Protein AF-A0AAV8V9U8-F1 (afdb_monomer_lite)

Foldseek 3Di:
DDDDDDDDDPDDDDDDPPDPPPCPVPLVVFALVVVLVVFFPPSDDLAADLDQDPFFRGDFPDVLLRLLLSLLLQLLCVLLVSYDFAPAEDPDPDLAFLLLLLLLSDECVNCPPVLNVVVCVVVVVADDPVLVPLLCPAAVADPCCSNVSVVNSHVDNCSSVVSSCCVRHHHGDDNVSSQQSNLSCVLVPVSCLLRSLSSLSRNCHPPPDPSSNLSSLLSLQQNLLAAAHDPVCRSNSLSSLCPDDPVRSVSSVVSNVLCVVLHHHNGGFAPQLSVCSSVVNWRWAWAAFLVGDIDIDTDHSQDAQQNVLVVVCVVLVPDPSPQWFKWKDFDPDIHTSGNDSRGPRNVLRVQLSVCSSVVDHSVPGPMHMYTARQADALPDALVVGLSNLVRHLSVLQVCQQQVVDDDPDVLVLLLLLLLVCCLVPNLDDDLVVCLVCVNVRHHPVCVVVPVPPSVVSSVSNVVSNVVDPCNVVVPHSSVSSRVSSVCCLVRCFQSSWDKFWKAWDDWPDFPHRTFIWTDHNAFIFTAHSVRDTRDTDGLLQWDAWDWDDDPNFIWIWTAGLLRIIIIITGPCNVVVRVVSVVSQVVLLQAFQKKFFLDFDDDPPNDLQADGDDWLWIWGFDPPDGSNVLVVDQKGWTDTPNRTHIDGSVRIDRRSDPDDDDPVSSVSRVPPDDDPDPDDDPPDPPDDDLPFQFCQVVLVPFFDWADQDDDDPDDDDDDDDDRDGDRQRAADLDQDQFFGGPVQRVPPVSRNLLSQLLVLLSCQLVSDDDDDDPALCPSQQSNPVVVLVDVVCLLRSVSSLSNNCHPPPDPSSNLSSLLSLLQSLQAADHDPVVNVSVLSNLVSDDDPCSVVSVVSNVLCVVLPGANGGDDRQSSVCVVVVHPWDWDWAADPVRDIDIDTADSSDFQLNRLVVVCVVVVNPDSPPPFGWDDDDPDIDTGDRSHRPRSVVVVVVVVVVVPDDDDDDDDDPPDD

InterPro domains:
  IPR000299 FERM domain [PS50057] (283-591)
  IPR000299 FERM domain [PS50057] (884-971)
  IPR000857 MyTH4 domain [PF00784] (180-275)
  IPR000857 MyTH4 domain [PF00784] (780-876)
  IPR000857 MyTH4 domain [PS51016] (48-278)
  IPR000857 MyTH4 domain [PS51016] (730-878)
  IPR000857 MyTH4 domain [SM00139] (48-278)
  IPR000857 MyTH4 domain [SM00139] (730-878)
  IPR001452 SH3 domain [PS50002] (589-656)
  IPR011993 PH-like domain superfamily [G3DSA:2.30.29.30] (495-591)
  IPR014352 FERM/acyl-CoA-binding protein superfamily [G3DSA:1.20.80.10] (377-494)
  IPR019748 FERM central domain [cd14473] (388-490)
  IPR019749 Band 4.1 domain [SM00295] (279-500)
  IPR029071 Ubiquitin-like domain superfamily [SSF54236] (276-380)
  IPR029071 Ubiquitin-like domain superfamily [SSF54236] (876-938)
  IPR035963 FERM superfamily, second domain [SSF47031] (372-482)
  IPR036028 SH3-like domain superfamily [SSF50044] (589-662)
  IPR038185 MyTH4 domain superfamily [G3DSA:1.25.40.530] (24-279)
  IPR038185 MyTH4 domain superfamily [G3DSA:1.25.40.530] (707-881)
  IPR041793 Myosin VII, FERM domain C-lobe, repeat 1 [PF21998] (496-590)

Organism: NCBI:txid1586481

Secondary structure (DSSP, 8-state):
---------------------SSTTTGGG--HHHHHHHH-GGG---S---SPPSS-SS--SSHHHHHHHHHHHHHHHHHHTSSPPPS---S------HHHHHHHT--HHHHTSHHHHHHHHHHTTT--HHHHHHHTTT-GGG--THHHHHHHHTT-TTHHHHHHHHHHHT----HHHHHHHHHHHHHH-GGGHHHHHHHHHHHHTT---HHHHHHHHHHHHHHHTT-PPPTTTHHHHHHHHHTS-TTTHHHHHHHHHHHHHH---SSPPPHHHHHHHHHT--EEEEEEETTS-EEEEEE-TT-BHHHHHHHHHHHHT-S--TTEEEEEEETTEEEEEETSS-BHHHHHHHHHHHHHHTT--GGG--EEEEEEE----TT--TTS-HHHHHHHHHHHHHHHHHTSS--S-HHHHHHHHHHHHHHHH-S---HHHHHHHHHHHS-HHHHHH-TTTHHHHHHHHHHHHHH-HHHHTT--HHHHHHHHHHHHHHH-TTTT-EEEEEEEEESSPPS-SEEEEEE-SSEEEEE-TTS-EEEEEEGGGEEEEEEEE-SS-EEEEEEETTS-EEEEE-TTHHHHHHHHHHHHHHHHHH--EEEE-S-B--SS--TTBPPB-TT-EEEE-TT--HHHHHH-SEEEEEETTEEEEEEGGGEEE-S-SSPPPHHHHHHHH-TT-------------S-------THHHHHHHBPPPPB----SS------S---B--TTS--SSPPSS-SBGGGTT-HHHHHHHHHHHHHHHHHHTSS--PPPSSTTHHHHHHHHHHHH-HHHHHHHHHHHHHHTSS---HHHHHHHHHHHHHHHTT-PPPHHHHHHHHHHHHHS--THHHHHHHHHHHHHHH---SSPPPHHHHHHHHTT----EEEEE-TTS-EEEEE--TT-BHHHHHHHHHHHTT-S--TT---EEEETTEEEEPPTTSBHHHHHHHHHHHHHHHS------------

Structure (mmCIF, N/CA/C/O backbone):
data_AF-A0AAV8V9U8-F1
#
_entry.id   AF-A0AAV8V9U8-F1
#
loop_
_atom_site.group_PDB
_atom_site.id
_atom_site.type_symbol
_atom_site.label_atom_id
_atom_site.label_alt_id
_atom_site.label_comp_id
_atom_site.label_asym_id
_atom_site.label_entity_id
_atom_site.label_seq_id
_atom_site.pdbx_PDB_ins_code
_atom_site.Cartn_x
_atom_site.Cartn_y
_atom_site.Cartn_z
_atom_site.occupancy
_atom_site.B_iso_or_equiv
_atom_site.auth_seq_id
_atom_site.auth_comp_id
_atom_site.auth_asym_id
_atom_site.auth_atom_id
_atom_site.pdbx_PDB_model_num
ATOM 1 N N . ASN A 1 1 ? -57.746 27.164 -29.549 1.00 33.12 1 ASN A N 1
ATOM 2 C CA . ASN A 1 1 ? -57.160 27.585 -28.255 1.00 33.12 1 ASN A CA 1
ATOM 3 C C . ASN A 1 1 ? -56.945 26.345 -27.398 1.00 33.12 1 ASN A C 1
ATOM 5 O O . ASN A 1 1 ? -57.904 25.837 -26.847 1.00 33.12 1 ASN A O 1
ATOM 9 N N . GLN A 1 2 ? -55.845 25.619 -27.613 1.00 29.94 2 GLN A N 1
ATOM 10 C CA . GLN A 1 2 ? -54.537 25.760 -26.936 1.00 29.94 2 GLN A CA 1
ATOM 11 C C . GLN A 1 2 ? -54.533 25.198 -25.502 1.00 29.94 2 GLN A C 1
ATOM 13 O O . GLN A 1 2 ? -54.853 25.925 -24.573 1.00 29.94 2 GLN A O 1
ATOM 18 N N . HIS A 1 3 ? -54.121 23.936 -25.340 1.00 32.47 3 HIS A N 1
ATOM 19 C CA . HIS A 1 3 ? -52.919 23.519 -24.589 1.00 32.47 3 HIS A CA 1
ATOM 20 C C . HIS A 1 3 ? -52.886 21.987 -24.498 1.00 32.47 3 HIS A C 1
ATOM 22 O O . HIS A 1 3 ? -53.830 21.367 -24.015 1.00 32.47 3 HIS A O 1
ATOM 28 N N . ASN A 1 4 ? -51.810 21.380 -25.000 1.00 29.56 4 ASN A N 1
ATOM 29 C CA . ASN A 1 4 ? -51.600 19.936 -25.019 1.00 29.56 4 ASN A CA 1
ATOM 30 C C . ASN A 1 4 ? -50.196 19.613 -24.488 1.00 29.56 4 ASN A C 1
ATOM 32 O O . ASN A 1 4 ? -49.278 20.413 -24.631 1.00 29.56 4 ASN A O 1
ATOM 36 N N . LYS A 1 5 ? -50.098 18.443 -23.858 1.00 30.89 5 LYS A N 1
ATOM 37 C CA . LYS A 1 5 ? -48.964 17.863 -23.122 1.00 30.89 5 LYS A CA 1
ATOM 38 C C . LYS A 1 5 ? -47.635 17.844 -23.894 1.00 30.89 5 LYS A C 1
ATOM 40 O O . LYS A 1 5 ? -47.605 17.329 -25.007 1.00 30.89 5 LYS A O 1
ATOM 45 N N . GLU A 1 6 ? -46.543 18.199 -23.216 1.00 26.61 6 GLU A N 1
ATOM 46 C CA . GLU A 1 6 ? -45.172 17.811 -23.581 1.00 26.61 6 GLU A CA 1
ATOM 47 C C . GLU A 1 6 ? -44.586 16.835 -22.549 1.00 26.61 6 GLU A C 1
ATOM 49 O O . GLU A 1 6 ? -44.724 17.001 -21.336 1.00 26.61 6 GLU A O 1
ATOM 54 N N . LYS A 1 7 ? -43.999 15.760 -23.082 1.00 26.64 7 LYS A N 1
ATOM 55 C CA . LYS A 1 7 ? -43.160 14.767 -22.411 1.00 26.64 7 LYS A CA 1
ATOM 56 C C . LYS A 1 7 ? -41.715 15.131 -22.752 1.00 26.64 7 LYS A C 1
ATOM 58 O O . LYS A 1 7 ? -41.364 15.032 -23.923 1.00 26.64 7 LYS A O 1
ATOM 63 N N . ASP A 1 8 ? -40.889 15.446 -21.760 1.00 24.62 8 ASP A N 1
ATOM 64 C CA . ASP A 1 8 ? -39.443 15.574 -21.953 1.00 24.62 8 ASP A CA 1
ATOM 65 C C . ASP A 1 8 ? -38.743 14.241 -21.668 1.00 24.62 8 ASP A C 1
ATOM 67 O O . ASP A 1 8 ? -38.528 13.830 -20.528 1.00 24.62 8 ASP A O 1
ATOM 71 N N . THR A 1 9 ? -38.406 13.548 -22.751 1.00 22.67 9 THR A N 1
ATOM 72 C CA . THR A 1 9 ? -37.367 12.521 -22.815 1.00 22.67 9 THR A CA 1
ATOM 73 C C . THR A 1 9 ? -36.040 13.201 -23.144 1.00 22.67 9 THR A C 1
ATOM 75 O O . THR A 1 9 ? -35.776 13.489 -24.310 1.00 22.67 9 THR A O 1
ATOM 78 N N . THR A 1 10 ? -35.182 13.439 -22.155 1.00 24.19 10 THR A N 1
ATOM 79 C CA . THR A 1 10 ? -33.782 13.810 -22.397 1.00 24.19 10 THR A CA 1
ATOM 80 C C . THR A 1 10 ? -32.956 12.548 -22.629 1.00 24.19 10 THR A C 1
ATOM 82 O O . THR A 1 10 ? -32.436 11.912 -21.717 1.00 24.19 10 THR A O 1
ATOM 85 N N . SER A 1 11 ? -32.864 12.167 -23.901 1.00 22.47 11 SER A N 1
ATOM 86 C CA . SER A 1 11 ? -31.828 11.284 -24.428 1.00 22.47 11 SER A CA 1
ATOM 87 C C . SER A 1 11 ? -30.446 11.855 -24.102 1.00 22.47 11 SER A C 1
ATOM 89 O O . SER A 1 11 ? -30.135 12.980 -24.497 1.00 22.47 11 SER A O 1
ATOM 91 N N . ILE A 1 12 ? -29.615 11.082 -23.403 1.00 27.80 12 ILE A N 1
ATOM 92 C CA . ILE A 1 12 ? -28.203 11.400 -23.186 1.00 27.80 12 ILE A CA 1
ATOM 93 C C . ILE A 1 12 ? -27.516 11.331 -24.552 1.00 27.80 12 ILE A C 1
ATOM 95 O O . ILE A 1 12 ? -27.341 10.260 -25.131 1.00 27.80 12 ILE A O 1
ATOM 99 N N . SER A 1 13 ? -27.214 12.512 -25.089 1.00 23.67 13 SER A N 1
ATOM 100 C CA . SER A 1 13 ? -26.406 12.711 -26.286 1.00 23.67 13 SER A CA 1
ATOM 101 C C . SER A 1 13 ? -25.094 11.949 -26.149 1.00 23.67 13 SER A C 1
ATOM 103 O O . SER A 1 13 ? -24.413 12.064 -25.130 1.00 23.67 13 SER A O 1
ATOM 105 N N . ALA A 1 14 ? -24.726 11.228 -27.209 1.00 26.55 14 ALA A N 1
ATOM 106 C CA . ALA A 1 14 ? -23.367 10.774 -27.449 1.00 26.55 14 ALA A CA 1
ATOM 107 C C . ALA A 1 14 ? -22.377 11.892 -27.086 1.00 26.55 14 ALA A C 1
ATOM 109 O O . ALA A 1 14 ? -22.609 13.057 -27.430 1.00 26.55 14 ALA A O 1
ATOM 110 N N . MET A 1 15 ? -21.313 11.526 -26.363 1.00 27.11 15 MET A N 1
ATOM 111 C CA . MET A 1 15 ? -20.199 12.412 -26.043 1.00 27.11 15 MET A CA 1
ATOM 112 C C . MET A 1 15 ? -19.770 13.127 -27.322 1.00 27.11 15 MET A C 1
ATOM 114 O O . MET A 1 15 ? -19.258 12.506 -28.254 1.00 27.11 15 MET A O 1
ATOM 118 N N . GLN A 1 16 ? -20.017 14.435 -27.377 1.00 22.70 16 GLN A N 1
ATOM 119 C CA . GLN A 1 16 ? -19.383 15.269 -28.379 1.00 22.70 16 GLN A CA 1
ATOM 120 C C . GLN A 1 16 ? -17.870 15.183 -28.140 1.00 22.70 16 GLN A C 1
ATOM 122 O O . GLN A 1 16 ? -17.433 15.357 -26.998 1.00 22.70 16 GLN A O 1
ATOM 127 N N . PRO A 1 17 ? -17.061 14.901 -29.173 1.00 26.19 17 PRO A N 1
ATOM 128 C CA . PRO A 1 17 ? -15.621 15.028 -29.052 1.00 26.19 17 PRO A CA 1
ATOM 129 C C . PRO A 1 17 ? -15.316 16.477 -28.678 1.00 26.19 17 PRO A C 1
ATOM 131 O O . PRO A 1 17 ? -15.783 17.404 -29.342 1.00 26.19 17 PRO A O 1
ATOM 134 N N . ILE A 1 18 ? -14.553 16.671 -27.602 1.00 26.97 18 ILE A N 1
ATOM 135 C CA . ILE A 1 18 ? -13.965 17.971 -27.285 1.00 26.97 18 ILE A CA 1
ATOM 136 C C . ILE A 1 18 ? -13.204 18.410 -28.535 1.00 26.97 18 ILE A C 1
ATOM 138 O O . ILE A 1 18 ? -12.262 17.751 -28.976 1.00 26.97 18 ILE A O 1
ATOM 142 N N . SER A 1 19 ? -13.671 19.494 -29.140 1.00 26.02 19 SER A N 1
ATOM 143 C CA . SER A 1 19 ? -13.093 20.098 -30.327 1.00 26.02 19 SER A CA 1
ATOM 144 C C . SER A 1 19 ? -11.702 20.640 -30.001 1.00 26.02 19 SER A C 1
ATOM 146 O O . SER A 1 19 ? -11.559 21.778 -29.557 1.00 26.02 19 SER A O 1
ATOM 148 N N . THR A 1 20 ? -10.656 19.856 -30.253 1.00 34.56 20 THR A N 1
ATOM 149 C CA . THR A 1 20 ? -9.300 20.379 -30.463 1.00 34.56 20 THR A CA 1
ATOM 150 C C . THR A 1 20 ? -9.218 20.938 -31.882 1.00 34.56 20 THR A C 1
ATOM 152 O O . THR A 1 20 ? -8.594 20.351 -32.760 1.00 34.56 20 THR A O 1
ATOM 155 N N . THR A 1 21 ? -9.914 22.041 -32.146 1.00 31.20 21 THR A N 1
ATOM 156 C CA . THR A 1 21 ? -9.907 22.727 -33.450 1.00 31.20 21 THR A CA 1
ATOM 157 C C . THR A 1 21 ? -8.941 23.918 -33.491 1.00 31.20 21 THR A C 1
ATOM 159 O O . THR A 1 21 ? -9.167 24.845 -34.261 1.00 31.20 21 THR A O 1
ATOM 162 N N . SER A 1 22 ? -7.863 23.925 -32.693 1.00 32.78 22 SER A N 1
ATOM 163 C CA . SER A 1 22 ? -6.879 25.027 -32.691 1.00 32.78 22 SER A CA 1
ATOM 164 C C . SER A 1 22 ? -5.441 24.676 -33.102 1.00 32.78 22 SER A C 1
ATOM 166 O O . SER A 1 22 ? -4.663 25.606 -33.265 1.00 32.78 22 SER A O 1
ATOM 168 N N . ASP A 1 23 ? -5.077 23.409 -33.344 1.00 48.62 23 ASP A N 1
ATOM 169 C CA . ASP A 1 23 ? -3.658 23.020 -33.547 1.00 48.62 23 ASP A CA 1
ATOM 170 C C . ASP A 1 23 ? -3.276 22.650 -34.998 1.00 48.62 23 ASP A C 1
ATOM 172 O O . ASP A 1 23 ? -2.112 22.367 -35.287 1.00 48.62 23 ASP A O 1
ATOM 176 N N . ASP A 1 24 ? -4.221 22.635 -35.944 1.00 46.38 24 ASP A N 1
ATOM 177 C CA . ASP A 1 24 ? -3.951 22.116 -37.298 1.00 46.38 24 ASP A CA 1
ATOM 178 C C . ASP A 1 24 ? -3.049 23.017 -38.161 1.00 46.38 24 ASP A C 1
ATOM 180 O O . ASP A 1 24 ? -2.412 22.525 -39.097 1.00 46.38 24 ASP A O 1
ATOM 184 N N . ASN A 1 25 ? -2.933 24.308 -37.832 1.00 48.97 25 ASN A N 1
ATOM 185 C CA . ASN A 1 25 ? -2.079 25.241 -38.576 1.00 48.97 25 ASN A CA 1
ATOM 186 C C . ASN A 1 25 ? -0.620 25.270 -38.083 1.00 48.97 25 ASN A C 1
ATOM 188 O O . ASN A 1 25 ? 0.270 25.540 -38.887 1.00 48.97 25 ASN A O 1
ATOM 192 N N . ASP A 1 26 ? -0.343 24.911 -36.825 1.00 62.50 26 ASP A N 1
ATOM 193 C CA . ASP A 1 26 ? 1.003 25.052 -36.242 1.00 62.50 26 ASP A CA 1
ATOM 194 C C . ASP A 1 26 ? 1.918 23.845 -36.511 1.00 62.50 26 ASP A C 1
ATOM 196 O O . ASP A 1 26 ? 3.143 23.961 -36.497 1.00 62.50 26 ASP A O 1
ATOM 200 N N . LEU A 1 27 ? 1.363 22.666 -36.820 1.00 75.69 27 LEU A N 1
ATOM 201 C CA . LEU A 1 27 ? 2.166 21.447 -36.992 1.00 75.69 27 LEU A CA 1
ATOM 202 C C . LEU A 1 27 ? 2.845 21.314 -38.368 1.00 75.69 27 LEU A C 1
ATOM 204 O O . LEU A 1 27 ? 3.742 20.481 -38.519 1.00 75.69 27 LEU A O 1
ATOM 208 N N . GLN A 1 28 ? 2.481 22.135 -39.361 1.00 73.75 28 GLN A N 1
ATOM 209 C CA . GLN A 1 28 ? 3.066 22.078 -40.713 1.00 73.75 28 GLN A CA 1
ATOM 210 C C . GLN A 1 28 ? 4.555 22.457 -40.740 1.00 73.75 28 GLN A C 1
ATOM 212 O O . GLN A 1 28 ? 5.308 22.002 -41.606 1.00 73.75 28 GLN A O 1
ATOM 217 N N . GLU A 1 29 ? 5.012 23.261 -39.778 1.00 82.62 29 GLU A N 1
ATOM 218 C CA . GLU A 1 29 ? 6.413 23.675 -39.694 1.00 82.62 29 GLU A CA 1
ATOM 219 C C . GLU A 1 29 ? 7.336 22.568 -39.161 1.00 82.62 29 GLU A C 1
ATOM 221 O O . GLU A 1 29 ? 8.547 22.570 -39.445 1.00 82.62 29 GLU A O 1
ATOM 226 N N . TYR A 1 30 ? 6.775 21.593 -38.444 1.00 89.06 30 TYR A N 1
ATOM 227 C CA . TYR A 1 30 ? 7.505 20.525 -37.778 1.00 89.06 30 TYR A CA 1
ATOM 228 C C . TYR A 1 30 ? 7.725 19.344 -38.725 1.00 89.06 30 TYR A C 1
ATOM 230 O O . TYR A 1 30 ? 6.798 18.684 -39.181 1.00 89.06 30 TYR A O 1
ATOM 238 N N . SER A 1 31 ? 8.992 19.022 -38.997 1.00 92.62 31 SER A N 1
ATOM 239 C CA . SER A 1 31 ? 9.353 17.802 -39.725 1.00 92.62 31 SER A CA 1
ATOM 240 C C . SER A 1 31 ? 10.477 17.062 -39.016 1.00 92.62 31 SER A C 1
ATOM 242 O O . SER A 1 31 ? 11.424 17.677 -38.519 1.00 92.62 31 SER A O 1
ATOM 244 N N . PHE A 1 32 ? 10.415 15.730 -39.017 1.00 94.12 32 PHE A N 1
ATOM 245 C CA . PHE A 1 32 ? 11.454 14.898 -38.407 1.00 94.12 32 PHE A CA 1
ATOM 246 C C . PHE A 1 32 ? 12.840 15.142 -39.028 1.00 94.12 32 PHE A C 1
ATOM 248 O O . PHE A 1 32 ? 13.850 15.101 -38.333 1.00 94.12 32 PHE A O 1
ATOM 255 N N . ARG A 1 33 ? 12.896 15.491 -40.321 1.00 93.12 33 ARG A N 1
ATOM 256 C CA . ARG A 1 33 ? 14.144 15.880 -40.994 1.00 93.12 33 ARG A CA 1
ATOM 257 C C . ARG A 1 33 ? 14.770 17.134 -40.375 1.00 93.12 33 ARG A C 1
ATOM 259 O O . ARG A 1 33 ? 15.982 17.151 -40.185 1.00 93.12 33 ARG A O 1
ATOM 266 N N . LYS A 1 34 ? 13.967 18.166 -40.076 1.00 92.69 34 LYS A N 1
ATOM 267 C CA . LYS A 1 34 ? 14.446 19.379 -39.389 1.00 92.69 34 LYS A CA 1
ATOM 268 C C . LYS A 1 34 ? 14.957 19.029 -37.992 1.00 92.69 34 LYS A C 1
ATOM 270 O O . LYS A 1 34 ? 16.077 19.391 -37.663 1.00 92.69 34 LYS A O 1
ATOM 275 N N . TYR A 1 35 ? 14.187 18.248 -37.231 1.00 94.12 35 TYR A N 1
ATOM 276 C CA . TYR A 1 35 ? 14.593 17.800 -35.897 1.00 94.12 35 TYR A CA 1
ATOM 277 C C . TYR A 1 35 ? 15.940 17.065 -35.913 1.00 94.12 35 TYR A C 1
ATOM 279 O O . TYR A 1 35 ? 16.855 17.430 -35.179 1.00 94.12 35 TYR A O 1
ATOM 287 N N . ALA A 1 36 ? 16.093 16.076 -36.797 1.00 93.88 36 ALA A N 1
ATOM 288 C CA . ALA A 1 36 ? 17.330 15.314 -36.911 1.00 93.88 36 ALA A CA 1
ATOM 289 C C . ALA A 1 36 ? 18.524 16.198 -37.302 1.00 93.88 36 ALA A C 1
ATOM 291 O O . ALA A 1 36 ? 19.602 16.042 -36.744 1.00 93.88 36 ALA A O 1
ATOM 292 N N . ALA A 1 37 ? 18.342 17.161 -38.212 1.00 92.00 37 ALA A N 1
ATOM 293 C CA . ALA A 1 37 ? 19.411 18.087 -38.592 1.00 92.00 37 ALA A CA 1
ATOM 294 C C . ALA A 1 37 ? 19.877 18.979 -37.427 1.00 92.00 37 ALA A C 1
ATOM 296 O O . ALA A 1 37 ? 21.047 19.349 -37.379 1.00 92.00 37 ALA A O 1
ATOM 297 N N . THR A 1 38 ? 18.978 19.319 -36.501 1.00 91.81 38 THR A N 1
ATOM 298 C CA . THR A 1 38 ? 19.281 20.182 -35.352 1.00 91.81 38 THR A CA 1
ATOM 299 C C . THR A 1 38 ? 19.855 19.414 -34.162 1.00 91.81 38 THR A C 1
ATOM 301 O O . THR A 1 38 ? 20.761 19.917 -33.504 1.00 91.81 38 THR A O 1
ATOM 304 N N . TYR A 1 39 ? 19.327 18.222 -33.866 1.00 92.62 39 TYR A N 1
ATOM 305 C CA . TYR A 1 39 ? 19.585 17.536 -32.594 1.00 92.62 39 TYR A CA 1
ATOM 306 C C . TYR A 1 39 ? 20.372 16.229 -32.714 1.00 92.62 39 TYR A C 1
ATOM 308 O O . TYR A 1 39 ? 20.789 15.703 -31.682 1.00 92.62 39 TYR A O 1
ATOM 316 N N . PHE A 1 40 ? 20.589 15.684 -33.922 1.00 94.06 40 PHE A N 1
ATOM 317 C CA . PHE A 1 40 ? 21.370 14.453 -34.042 1.00 94.06 40 PHE A CA 1
ATOM 318 C C . PHE A 1 40 ? 22.866 14.718 -33.877 1.00 94.06 40 PHE A C 1
ATOM 320 O O . PHE A 1 40 ? 23.490 15.452 -34.648 1.00 94.06 40 PHE A O 1
ATOM 327 N N . ALA A 1 41 ? 23.459 14.031 -32.909 1.00 87.94 41 ALA A N 1
ATOM 328 C CA . ALA A 1 41 ? 24.881 14.017 -32.652 1.00 87.94 41 ALA A CA 1
ATOM 329 C C . ALA A 1 41 ? 25.652 13.482 -33.867 1.00 87.94 41 ALA A C 1
ATOM 331 O O . ALA A 1 41 ? 25.230 12.559 -34.574 1.00 87.94 41 ALA A O 1
ATOM 332 N N . LYS A 1 42 ? 26.831 14.069 -34.106 1.00 82.44 42 LYS A N 1
ATOM 333 C CA . LYS A 1 42 ? 27.808 13.615 -35.115 1.00 82.44 42 LYS A CA 1
ATOM 334 C C . LYS A 1 42 ? 27.228 13.451 -36.532 1.00 82.44 42 LYS A C 1
ATOM 336 O O . LYS A 1 42 ? 27.710 12.615 -37.294 1.00 82.44 42 LYS A O 1
ATOM 341 N N . SER A 1 43 ? 26.217 14.251 -36.894 1.00 78.56 43 SER A N 1
ATOM 342 C CA . SER A 1 43 ? 25.561 14.219 -38.215 1.00 78.56 43 SER A CA 1
ATOM 343 C C . SER A 1 43 ? 25.026 12.831 -38.600 1.00 78.56 43 SER A C 1
ATOM 345 O O . SER A 1 43 ? 25.171 12.382 -39.742 1.00 78.56 43 SER A O 1
ATOM 347 N N . ALA A 1 44 ? 24.426 12.115 -37.645 1.00 86.12 44 ALA A N 1
ATOM 348 C CA . ALA A 1 44 ? 23.799 10.829 -37.923 1.00 86.12 44 ALA A CA 1
ATOM 349 C C . ALA A 1 44 ? 22.687 10.959 -38.987 1.00 86.12 44 ALA A C 1
ATOM 351 O O . ALA A 1 44 ? 21.922 11.920 -39.020 1.00 86.12 44 ALA A O 1
ATOM 352 N N . ASN A 1 45 ? 22.573 9.966 -39.875 1.00 89.50 45 ASN A N 1
ATOM 353 C CA . ASN A 1 45 ? 21.500 9.928 -40.874 1.00 89.50 45 ASN A CA 1
ATOM 354 C C . ASN A 1 45 ? 20.123 9.778 -40.191 1.00 89.50 45 ASN A C 1
ATOM 356 O O . ASN A 1 45 ? 20.000 9.023 -39.228 1.00 89.50 45 ASN A O 1
ATOM 360 N N . TYR A 1 46 ? 19.073 10.381 -40.749 1.00 92.31 46 TYR A N 1
ATOM 361 C CA . TYR A 1 46 ? 17.686 10.277 -40.271 1.00 92.31 46 TYR A CA 1
ATOM 362 C C . TYR A 1 46 ? 16.860 9.170 -40.953 1.00 92.31 46 TYR A C 1
ATOM 364 O O . TYR A 1 46 ? 15.726 8.933 -40.560 1.00 92.31 46 TYR A O 1
ATOM 372 N N . GLN A 1 47 ? 17.401 8.483 -41.964 1.00 93.94 47 GLN A N 1
ATOM 373 C CA . GLN A 1 47 ? 16.680 7.447 -42.723 1.00 93.94 47 GLN A CA 1
ATOM 374 C C . GLN A 1 47 ? 16.985 6.019 -42.241 1.00 93.94 47 GLN A C 1
ATOM 376 O O . GLN A 1 47 ? 17.980 5.789 -41.540 1.00 93.94 47 GLN A O 1
ATOM 381 N N . TYR A 1 48 ? 16.157 5.063 -42.671 1.00 95.81 48 TYR A N 1
ATOM 382 C CA . TYR A 1 48 ? 16.261 3.633 -42.373 1.00 95.81 48 TYR A CA 1
ATOM 383 C C . TYR A 1 48 ? 17.676 3.053 -42.556 1.00 95.81 48 TYR A C 1
ATOM 385 O O . TYR A 1 48 ? 18.384 3.356 -43.521 1.00 95.81 48 TYR A O 1
ATOM 393 N N . SER A 1 49 ? 18.092 2.185 -41.629 1.00 93.69 49 SER A N 1
ATOM 394 C CA . SER A 1 49 ? 19.389 1.504 -41.661 1.00 93.69 49 SER A CA 1
ATOM 395 C C . SER A 1 49 ? 19.327 0.130 -40.990 1.00 93.69 49 SER A C 1
ATOM 397 O O . SER A 1 49 ? 18.684 -0.040 -39.962 1.00 93.69 49 SER A O 1
ATOM 399 N N . LYS A 1 50 ? 20.079 -0.841 -41.522 1.00 93.06 50 LYS A N 1
ATOM 400 C CA . LYS A 1 50 ? 20.330 -2.143 -40.866 1.00 93.06 50 LYS A CA 1
ATOM 401 C C . LYS A 1 50 ? 21.625 -2.174 -40.049 1.00 93.06 50 LYS A C 1
ATOM 403 O O . LYS A 1 50 ? 21.932 -3.166 -39.396 1.00 93.06 50 LYS A O 1
ATOM 408 N N . LYS A 1 51 ? 22.434 -1.114 -40.136 1.00 92.12 51 LYS A N 1
ATOM 409 C CA . LYS A 1 51 ? 23.735 -1.042 -39.462 1.00 92.12 51 LYS A CA 1
ATOM 410 C C . LYS A 1 51 ? 23.540 -0.713 -37.977 1.00 92.12 51 LYS A C 1
ATOM 412 O O . LYS A 1 51 ? 22.750 0.190 -37.685 1.00 92.12 51 LYS A O 1
ATOM 417 N N . PRO A 1 52 ? 24.270 -1.373 -37.059 1.00 90.12 52 PRO A N 1
ATOM 418 C CA . PRO A 1 52 ? 24.336 -0.957 -35.662 1.00 90.12 52 PRO A CA 1
ATOM 419 C C . PRO A 1 52 ? 24.816 0.493 -35.526 1.00 90.12 52 PRO A C 1
ATOM 421 O O . PRO A 1 52 ? 25.651 0.955 -36.313 1.00 90.12 52 PRO A O 1
ATOM 424 N N . LEU A 1 53 ? 24.291 1.209 -34.533 1.00 87.31 53 LEU A N 1
ATOM 425 C CA . LEU A 1 53 ? 24.753 2.551 -34.201 1.00 87.31 53 LEU A CA 1
ATOM 426 C C . LEU A 1 53 ? 26.124 2.485 -33.524 1.00 87.31 53 LEU A C 1
ATOM 428 O O . LEU A 1 53 ? 26.334 1.706 -32.600 1.00 87.31 53 LEU A O 1
ATOM 432 N N . LYS A 1 54 ? 27.056 3.330 -33.979 1.00 83.31 54 LYS A N 1
ATOM 433 C CA . LYS A 1 54 ? 28.353 3.521 -33.308 1.00 83.31 54 LYS A CA 1
ATOM 434 C C . LYS A 1 54 ? 28.249 4.477 -32.117 1.00 83.31 54 LYS A C 1
ATOM 436 O O . LYS A 1 54 ? 29.017 4.357 -31.175 1.00 83.31 54 LYS A O 1
ATOM 441 N N . TYR A 1 55 ? 27.304 5.412 -32.165 1.00 86.00 55 TYR A N 1
ATOM 442 C CA . TYR A 1 55 ? 27.028 6.421 -31.141 1.00 86.00 55 TYR A CA 1
ATOM 443 C C . TYR A 1 55 ? 25.508 6.612 -31.042 1.00 86.00 55 TYR A C 1
ATOM 445 O O . TYR A 1 55 ? 24.810 6.292 -32.007 1.00 86.00 55 TYR A O 1
ATOM 453 N N . SER A 1 56 ? 25.012 7.119 -29.913 1.00 92.44 56 SER A N 1
ATOM 454 C CA . SER A 1 56 ? 23.612 7.535 -29.760 1.00 92.44 56 SER A CA 1
ATOM 455 C C . SER A 1 56 ? 23.225 8.598 -30.796 1.00 92.44 56 SER A C 1
ATOM 457 O O . SER A 1 56 ? 24.089 9.299 -31.333 1.00 92.44 56 SER A O 1
ATOM 459 N N . LEU A 1 57 ? 21.931 8.689 -31.111 1.00 93.50 57 LEU A N 1
ATOM 460 C CA . LEU A 1 57 ? 21.393 9.716 -31.998 1.00 93.50 57 LEU A CA 1
ATOM 461 C C . LEU A 1 57 ? 21.452 11.085 -31.326 1.00 93.50 57 LEU A C 1
ATOM 463 O O . LEU A 1 57 ? 21.830 12.034 -31.995 1.00 93.50 57 LEU A O 1
ATOM 467 N N . HIS A 1 58 ? 21.145 11.194 -30.034 1.00 93.88 58 HIS A N 1
ATOM 468 C CA . HIS A 1 58 ? 21.313 12.424 -29.255 1.00 93.88 58 HIS A CA 1
ATOM 469 C C . HIS A 1 58 ? 22.588 12.413 -28.404 1.00 93.88 58 HIS A C 1
ATOM 471 O O . HIS A 1 58 ? 23.163 11.358 -28.117 1.00 93.88 58 HIS A O 1
ATOM 477 N N . ASP A 1 59 ? 22.999 13.596 -27.947 1.00 89.69 59 ASP A N 1
ATOM 478 C CA . ASP A 1 59 ? 24.004 13.734 -26.894 1.00 89.69 59 ASP A CA 1
ATOM 479 C C . ASP A 1 59 ? 23.370 13.387 -25.538 1.00 89.69 59 ASP A C 1
ATOM 481 O O . ASP A 1 59 ? 22.551 14.136 -25.000 1.00 89.69 59 ASP A O 1
ATOM 485 N N . LEU A 1 60 ? 23.720 12.209 -25.016 1.00 88.31 60 LEU A N 1
ATOM 486 C CA . LEU A 1 60 ? 23.188 11.671 -23.765 1.00 88.31 60 LEU A CA 1
ATOM 487 C C . LEU A 1 60 ? 24.099 12.029 -22.579 1.00 88.31 60 LEU A C 1
ATOM 489 O O . LEU A 1 60 ? 25.320 12.096 -22.739 1.00 88.31 60 LEU A O 1
ATOM 493 N N . PRO A 1 61 ? 23.531 12.247 -21.379 1.00 79.56 61 PRO A N 1
ATOM 494 C CA . PRO A 1 61 ? 24.268 12.803 -20.245 1.00 79.56 61 PRO A CA 1
ATOM 495 C C . PRO A 1 61 ? 25.283 11.832 -19.634 1.00 79.56 61 PRO A C 1
ATOM 497 O O . PRO A 1 61 ? 26.245 12.278 -19.009 1.00 79.56 61 PRO A O 1
ATOM 500 N N . THR A 1 62 ? 25.083 10.517 -19.780 1.00 81.81 62 THR A N 1
ATOM 501 C CA . THR A 1 62 ? 25.938 9.499 -19.156 1.00 81.81 62 THR A CA 1
ATOM 502 C C . THR A 1 62 ? 26.437 8.466 -20.174 1.00 81.81 62 THR A C 1
ATOM 504 O O . THR A 1 62 ? 25.735 8.168 -21.144 1.00 81.81 62 THR A O 1
ATOM 507 N N . PRO A 1 63 ? 27.637 7.881 -19.975 1.00 83.12 63 PRO A N 1
ATOM 508 C CA . PRO A 1 63 ? 28.151 6.828 -20.855 1.00 83.12 63 PRO A CA 1
ATOM 509 C C . PRO A 1 63 ? 27.263 5.575 -20.853 1.00 83.12 63 PRO A C 1
ATOM 511 O O . PRO A 1 63 ? 27.114 4.931 -21.889 1.00 83.12 63 PRO A O 1
ATOM 514 N N . ASP A 1 64 ? 26.608 5.271 -19.733 1.00 81.94 64 ASP A N 1
ATOM 515 C CA . ASP A 1 64 ? 25.684 4.140 -19.625 1.00 81.94 64 ASP A CA 1
ATOM 516 C C . ASP A 1 64 ? 24.401 4.352 -20.423 1.00 81.94 64 ASP A C 1
ATOM 518 O O . ASP A 1 64 ? 23.833 3.387 -20.932 1.00 81.94 64 ASP A O 1
ATOM 522 N N . ASP A 1 65 ? 23.938 5.596 -20.557 1.00 86.06 65 ASP A N 1
ATOM 523 C CA . ASP A 1 65 ? 22.816 5.926 -21.438 1.00 86.06 65 ASP A CA 1
ATOM 524 C C . ASP A 1 65 ? 23.208 5.769 -22.910 1.00 86.06 65 ASP A C 1
ATOM 526 O O . ASP A 1 65 ? 22.401 5.305 -23.713 1.00 86.06 65 ASP A O 1
ATOM 530 N N . VAL A 1 66 ? 24.463 6.065 -23.267 1.00 88.81 66 VAL A N 1
ATOM 531 C CA . VAL A 1 66 ? 24.995 5.797 -24.615 1.00 88.81 66 VAL A CA 1
ATOM 532 C C . VAL A 1 66 ? 25.062 4.292 -24.890 1.00 88.81 66 VAL A C 1
ATOM 534 O O . VAL A 1 66 ? 24.644 3.853 -25.965 1.00 88.81 66 VAL A O 1
ATOM 537 N N . LEU A 1 67 ? 25.530 3.489 -23.928 1.00 88.81 67 LEU A N 1
ATOM 538 C CA . LEU A 1 67 ? 25.517 2.023 -24.031 1.00 88.81 67 LEU A CA 1
ATOM 539 C C . LEU A 1 67 ? 24.086 1.480 -24.138 1.00 88.81 67 LEU A C 1
ATOM 541 O O . LEU A 1 67 ? 23.802 0.646 -25.001 1.00 88.81 67 LEU A O 1
ATOM 545 N N . ALA A 1 68 ? 23.165 2.000 -23.322 1.00 91.25 68 ALA A N 1
ATOM 546 C CA . ALA A 1 68 ? 21.751 1.652 -23.390 1.00 91.25 68 ALA A CA 1
ATOM 547 C C . ALA A 1 68 ? 21.165 1.993 -24.767 1.00 91.25 68 ALA A C 1
ATOM 549 O O . ALA A 1 68 ? 20.504 1.152 -25.367 1.00 91.25 68 ALA A O 1
ATOM 550 N N . ALA A 1 69 ? 21.456 3.171 -25.325 1.00 93.75 69 ALA A N 1
ATOM 551 C CA . ALA A 1 69 ? 21.011 3.566 -26.661 1.00 93.75 69 ALA A CA 1
ATOM 552 C C . ALA A 1 69 ? 21.534 2.622 -27.759 1.00 93.75 69 ALA A C 1
ATOM 554 O O . ALA A 1 69 ? 20.786 2.230 -28.659 1.00 93.75 69 ALA A O 1
ATOM 555 N N . GLN A 1 70 ? 22.793 2.183 -27.675 1.00 92.94 70 GLN A N 1
ATOM 556 C CA . GLN A 1 70 ? 23.348 1.192 -28.605 1.00 92.94 70 GLN A CA 1
ATOM 557 C C . GLN A 1 70 ? 22.635 -0.166 -28.490 1.00 92.94 70 GLN A C 1
ATOM 559 O O . GLN A 1 70 ? 22.274 -0.765 -29.511 1.00 92.94 70 GLN A O 1
ATOM 564 N N . ALA A 1 71 ? 22.381 -0.635 -27.265 1.00 93.50 71 ALA A N 1
ATOM 565 C CA . ALA A 1 71 ? 21.652 -1.878 -27.018 1.00 93.50 71 ALA A CA 1
ATOM 566 C C . ALA A 1 71 ? 20.180 -1.792 -27.464 1.00 93.50 71 ALA A C 1
ATOM 568 O O . ALA A 1 71 ? 19.659 -2.726 -28.087 1.00 93.50 71 ALA A O 1
ATOM 569 N N . LEU A 1 72 ? 19.521 -0.658 -27.212 1.00 96.00 72 LEU A N 1
ATOM 570 C CA . LEU A 1 72 ? 18.161 -0.350 -27.653 1.00 96.00 72 LEU A CA 1
ATOM 571 C C . LEU A 1 72 ? 18.058 -0.400 -29.172 1.00 96.00 72 LEU A C 1
ATOM 573 O O . LEU A 1 72 ? 17.170 -1.069 -29.694 1.00 96.00 72 LEU A O 1
ATOM 577 N N . TRP A 1 73 ? 19.001 0.212 -29.888 1.00 96.50 73 TRP A N 1
ATOM 578 C CA . TRP A 1 73 ? 19.018 0.188 -31.347 1.00 96.50 73 TRP A CA 1
ATOM 579 C C . TRP A 1 73 ? 19.062 -1.233 -31.910 1.00 96.50 73 TRP A C 1
ATOM 581 O O . TRP A 1 73 ? 18.249 -1.590 -32.762 1.00 96.50 73 TRP A O 1
ATOM 591 N N . ILE A 1 74 ? 19.974 -2.075 -31.416 1.00 95.06 74 ILE A N 1
ATOM 592 C CA . ILE A 1 74 ? 20.076 -3.471 -31.872 1.00 95.06 74 ILE A CA 1
ATOM 593 C C . ILE A 1 74 ? 18.794 -4.242 -31.530 1.00 95.06 74 ILE A C 1
ATOM 595 O O . ILE A 1 74 ? 18.303 -5.022 -32.348 1.00 95.06 74 ILE A O 1
ATOM 599 N N . THR A 1 75 ? 18.217 -3.994 -30.354 1.00 95.62 75 THR A N 1
ATOM 600 C CA . THR A 1 75 ? 16.966 -4.627 -29.918 1.00 95.62 75 THR A CA 1
ATOM 601 C C . THR A 1 75 ? 15.783 -4.214 -30.805 1.00 95.62 75 THR A C 1
ATOM 603 O O . THR A 1 75 ? 15.009 -5.079 -31.221 1.00 95.62 75 THR A O 1
ATOM 606 N N . ILE A 1 76 ? 15.682 -2.934 -31.185 1.00 97.12 76 ILE A N 1
ATOM 607 C CA . ILE A 1 76 ? 14.687 -2.416 -32.141 1.00 97.12 76 ILE A CA 1
ATOM 608 C C . ILE A 1 76 ? 14.865 -3.086 -33.507 1.00 97.12 76 ILE A C 1
ATOM 610 O O . ILE A 1 76 ? 13.892 -3.586 -34.074 1.00 97.12 76 ILE A O 1
ATOM 614 N N . LEU A 1 77 ? 16.099 -3.178 -34.017 1.00 96.19 77 LEU A N 1
ATOM 615 C CA . LEU A 1 77 ? 16.364 -3.861 -35.285 1.00 96.19 77 LEU A CA 1
ATOM 616 C C . LEU A 1 77 ? 15.951 -5.340 -35.240 1.00 96.19 77 LEU A C 1
ATOM 618 O O . LEU A 1 77 ? 15.333 -5.832 -36.184 1.00 96.19 77 LEU A O 1
ATOM 622 N N . ARG A 1 78 ? 16.243 -6.057 -34.147 1.00 95.00 78 ARG A N 1
ATOM 623 C CA . ARG A 1 78 ? 15.822 -7.459 -33.962 1.00 95.00 78 ARG A CA 1
ATOM 624 C C . ARG A 1 78 ? 14.309 -7.603 -33.881 1.00 95.00 78 ARG A C 1
ATOM 626 O O . ARG A 1 78 ? 13.747 -8.517 -34.481 1.00 95.00 78 ARG A O 1
ATOM 633 N N . PHE A 1 79 ? 13.632 -6.695 -33.180 1.00 95.19 79 PHE A N 1
ATOM 634 C CA . PHE A 1 79 ? 12.172 -6.673 -33.120 1.00 95.19 79 PHE A CA 1
ATOM 635 C C . PHE A 1 79 ? 11.570 -6.494 -34.523 1.00 95.19 79 PHE A C 1
ATOM 637 O O . PHE A 1 79 ? 10.719 -7.280 -34.950 1.00 95.19 79 PHE A O 1
ATOM 644 N N . MET A 1 80 ? 12.080 -5.527 -35.289 1.00 96.25 80 MET A N 1
ATOM 645 C CA . MET A 1 80 ? 11.636 -5.237 -36.657 1.00 96.25 80 MET A CA 1
ATOM 646 C C . MET A 1 80 ? 12.050 -6.313 -37.679 1.00 96.25 80 MET A C 1
ATOM 648 O O . MET A 1 80 ? 11.477 -6.379 -38.764 1.00 96.25 80 MET A O 1
ATOM 652 N N . GLY A 1 81 ? 12.964 -7.223 -37.322 1.00 93.69 81 GLY A N 1
ATOM 653 C CA . GLY A 1 81 ? 13.478 -8.270 -38.214 1.00 93.69 81 GLY A CA 1
ATOM 654 C C . GLY A 1 81 ? 14.570 -7.781 -39.174 1.00 93.69 81 GLY A C 1
ATOM 655 O O . GLY A 1 81 ? 14.840 -8.425 -40.184 1.00 93.69 81 GLY A O 1
ATOM 656 N N . ASP A 1 82 ? 15.192 -6.645 -38.862 1.00 93.88 82 ASP A N 1
ATOM 657 C CA . ASP A 1 82 ? 16.254 -6.010 -39.645 1.00 93.88 82 ASP A CA 1
ATOM 658 C C . ASP A 1 82 ? 17.663 -6.472 -39.243 1.00 93.88 82 ASP A C 1
ATOM 660 O O . ASP A 1 82 ? 18.623 -6.217 -39.975 1.00 93.88 82 ASP A O 1
ATOM 664 N N . TYR A 1 83 ? 17.791 -7.161 -38.104 1.00 93.50 83 TYR A N 1
ATOM 665 C CA . TYR A 1 83 ? 19.046 -7.700 -37.580 1.00 93.50 83 TYR A CA 1
ATOM 666 C C . TYR A 1 83 ? 18.850 -9.126 -37.040 1.00 93.50 83 TYR A C 1
ATOM 668 O O . TYR A 1 83 ? 17.807 -9.401 -36.441 1.00 93.50 83 TYR A O 1
ATOM 676 N N . PRO A 1 84 ? 19.810 -10.049 -37.248 1.00 88.75 84 PRO A N 1
ATOM 677 C CA . PRO A 1 84 ? 19.658 -11.443 -36.843 1.00 88.75 84 PRO A CA 1
ATOM 678 C C . PRO A 1 84 ? 19.714 -11.643 -35.319 1.00 88.75 84 PRO A C 1
ATOM 680 O O . PRO A 1 84 ? 20.364 -10.892 -34.581 1.00 88.75 84 PRO A O 1
ATOM 683 N N . GLU A 1 85 ? 19.060 -12.714 -34.867 1.00 87.00 85 GLU A N 1
ATOM 684 C CA . GLU A 1 85 ? 19.181 -13.225 -33.499 1.00 87.00 85 GLU A CA 1
ATOM 685 C C . GLU A 1 85 ? 20.561 -13.857 -33.244 1.00 87.00 85 GLU A C 1
ATOM 687 O O . GLU A 1 85 ? 21.212 -14.323 -34.189 1.00 87.00 85 GLU A O 1
ATOM 692 N N . PRO A 1 86 ? 21.011 -13.926 -31.978 1.00 84.19 86 PRO A N 1
ATOM 693 C CA . PRO A 1 86 ? 22.214 -14.662 -31.603 1.00 84.19 86 PRO A CA 1
ATOM 694 C C . PRO A 1 86 ? 22.159 -16.142 -32.016 1.00 84.19 86 PRO A C 1
ATOM 696 O O . PRO A 1 86 ? 21.127 -16.816 -31.920 1.00 84.19 86 PRO A O 1
ATOM 699 N N . LYS A 1 87 ? 23.299 -16.659 -32.494 1.00 74.50 87 LYS A N 1
ATOM 700 C CA . LYS A 1 87 ? 23.413 -18.043 -32.986 1.00 74.50 87 LYS A CA 1
ATOM 701 C C . LYS A 1 87 ? 23.365 -19.072 -31.853 1.00 74.50 87 LYS A C 1
ATOM 703 O O . LYS A 1 87 ? 22.738 -20.111 -32.045 1.00 74.50 87 LYS A O 1
ATOM 708 N N . PHE A 1 88 ? 23.978 -18.761 -30.711 1.00 65.94 88 PHE A N 1
ATOM 709 C CA . PHE A 1 88 ? 24.064 -19.615 -29.525 1.00 65.94 88 PHE A CA 1
ATOM 710 C C . PHE A 1 88 ? 23.095 -19.131 -28.445 1.00 65.94 88 PHE A C 1
ATOM 712 O O . PHE A 1 88 ? 22.852 -17.931 -28.338 1.00 65.94 88 PHE A O 1
ATOM 719 N N . ASP A 1 89 ? 22.537 -20.070 -27.686 1.00 65.88 89 ASP A N 1
ATOM 720 C CA . ASP A 1 89 ? 21.640 -19.800 -26.564 1.00 65.88 89 ASP A CA 1
ATOM 721 C C . ASP A 1 89 ? 22.213 -20.504 -25.332 1.00 65.88 89 ASP A C 1
ATOM 723 O O . ASP A 1 89 ? 22.412 -21.723 -25.356 1.00 65.88 89 ASP A O 1
ATOM 727 N N . ASN A 1 90 ? 22.549 -19.745 -24.288 1.00 61.84 90 ASN A N 1
ATOM 728 C CA . ASN A 1 90 ? 22.975 -20.335 -23.023 1.00 61.84 90 ASN A CA 1
ATOM 729 C C . ASN A 1 90 ? 21.786 -21.090 -22.389 1.00 61.84 90 ASN A C 1
ATOM 731 O O . ASN A 1 90 ? 20.712 -20.511 -22.242 1.00 61.84 90 ASN A O 1
ATOM 735 N N . PRO A 1 91 ? 21.944 -22.358 -21.960 1.00 52.06 91 PRO A N 1
ATOM 736 C CA . PRO A 1 91 ? 20.835 -23.188 -21.470 1.00 52.06 91 PRO A CA 1
ATOM 737 C C . PRO A 1 91 ? 20.320 -22.794 -20.074 1.00 52.06 91 PRO A C 1
ATOM 739 O O . PRO A 1 91 ? 19.392 -23.417 -19.557 1.00 52.06 91 PRO A O 1
ATOM 742 N N . ILE A 1 92 ? 20.919 -21.784 -19.438 1.00 55.91 92 ILE A N 1
ATOM 743 C CA . ILE A 1 92 ? 20.520 -21.315 -18.112 1.00 55.91 92 ILE A CA 1
ATOM 744 C C . ILE A 1 92 ? 19.242 -20.486 -18.270 1.00 55.91 92 ILE A C 1
ATOM 746 O O . ILE A 1 92 ? 19.273 -19.349 -18.740 1.00 55.91 92 ILE A O 1
ATOM 750 N N . LYS A 1 93 ? 18.103 -21.067 -17.875 1.00 56.97 93 LYS A N 1
ATOM 751 C CA . LYS A 1 93 ? 16.836 -20.338 -17.764 1.00 56.97 93 LYS A CA 1
ATOM 752 C C . LYS A 1 93 ? 16.948 -19.318 -16.645 1.00 56.97 93 LYS A C 1
ATOM 754 O O . LYS A 1 93 ? 16.836 -19.647 -15.468 1.00 56.97 93 LYS A O 1
ATOM 759 N N . ASP A 1 94 ? 17.176 -18.081 -17.039 1.00 63.88 94 ASP A N 1
ATOM 760 C CA . ASP A 1 94 ? 17.078 -16.954 -16.139 1.00 63.88 94 ASP A CA 1
ATOM 761 C C . ASP A 1 94 ? 15.614 -16.514 -16.025 1.00 63.88 94 ASP A C 1
ATOM 763 O O . ASP A 1 94 ? 15.024 -16.003 -16.986 1.00 63.88 94 ASP A O 1
ATOM 767 N N . ASN A 1 95 ? 15.046 -16.763 -14.845 1.00 66.88 95 ASN A N 1
ATOM 768 C CA . ASN A 1 95 ? 13.670 -16.432 -14.490 1.00 66.88 95 ASN A CA 1
ATOM 769 C C . ASN A 1 95 ? 13.515 -14.979 -14.005 1.00 66.88 95 ASN A C 1
ATOM 771 O O . ASN A 1 95 ? 12.413 -14.597 -13.621 1.00 66.88 95 ASN A O 1
ATOM 775 N N . GLU A 1 96 ? 14.574 -14.164 -13.987 1.00 76.50 96 GLU A N 1
ATOM 776 C CA . GLU A 1 96 ? 14.487 -12.769 -13.555 1.00 76.50 96 GLU A CA 1
ATOM 777 C C . GLU A 1 96 ? 13.721 -11.898 -14.567 1.00 76.50 96 GLU A C 1
ATOM 779 O O . GLU A 1 96 ? 13.893 -12.013 -15.788 1.00 76.50 96 GLU A O 1
ATOM 784 N N . SER A 1 97 ? 12.865 -11.001 -14.059 1.00 81.00 97 SER A N 1
ATOM 785 C CA . SER A 1 97 ? 12.120 -10.065 -14.905 1.00 81.00 97 SER A CA 1
ATOM 786 C C . SER A 1 97 ? 13.061 -9.096 -15.634 1.00 81.00 97 SER A C 1
ATOM 788 O O . SER A 1 97 ? 14.094 -8.669 -15.115 1.00 81.00 97 SER A O 1
ATOM 790 N N . ILE A 1 98 ? 12.695 -8.690 -16.850 1.00 84.75 98 ILE A N 1
ATOM 791 C CA . ILE A 1 98 ? 13.520 -7.752 -17.625 1.00 84.75 98 ILE A CA 1
ATOM 792 C C . ILE A 1 98 ? 13.523 -6.369 -16.989 1.00 84.75 98 ILE A C 1
ATOM 794 O O . ILE A 1 98 ? 14.559 -5.714 -16.979 1.00 84.75 98 ILE A O 1
ATOM 798 N N . MET A 1 99 ? 12.404 -5.946 -16.401 1.00 82.12 99 MET A N 1
ATOM 799 C CA . MET A 1 99 ? 12.341 -4.686 -15.663 1.00 82.12 99 MET A CA 1
ATOM 800 C C . MET A 1 99 ? 13.328 -4.662 -14.497 1.00 82.12 99 MET A C 1
ATOM 802 O O . MET A 1 99 ? 14.027 -3.667 -14.311 1.00 82.12 99 MET A O 1
ATOM 806 N N . THR A 1 100 ? 13.452 -5.775 -13.772 1.00 79.44 100 THR A N 1
ATOM 807 C CA . THR A 1 100 ? 14.469 -5.963 -12.733 1.00 79.44 100 THR A CA 1
ATOM 808 C C . THR A 1 100 ? 15.870 -5.781 -13.318 1.00 79.44 100 THR A C 1
ATOM 810 O O . THR A 1 100 ? 16.608 -4.921 -12.845 1.00 79.44 100 THR A O 1
ATOM 813 N N . LYS A 1 101 ? 16.214 -6.466 -14.413 1.00 81.38 101 LYS A N 1
ATOM 814 C CA . LYS A 1 101 ? 17.530 -6.317 -15.063 1.00 81.38 101 LYS A CA 1
ATOM 815 C C . LYS A 1 101 ? 17.834 -4.888 -15.508 1.00 81.38 101 LYS A C 1
ATOM 817 O O . LYS A 1 101 ? 18.921 -4.385 -15.253 1.00 81.38 101 LYS A O 1
ATOM 822 N N . VAL A 1 102 ? 16.873 -4.215 -16.142 1.00 82.12 102 VAL A N 1
ATOM 823 C CA . VAL A 1 102 ? 17.034 -2.820 -16.590 1.00 82.12 102 VAL A CA 1
ATOM 824 C C . VAL A 1 102 ? 17.186 -1.875 -15.396 1.00 82.12 102 VAL A C 1
ATOM 826 O O . VAL A 1 102 ? 17.958 -0.923 -15.457 1.00 82.12 102 VAL A O 1
ATOM 829 N N . SER A 1 103 ? 16.502 -2.138 -14.281 1.00 78.25 103 SER A N 1
ATOM 830 C CA . SER A 1 103 ? 16.687 -1.338 -13.067 1.00 78.25 103 SER A CA 1
ATOM 831 C C . SER A 1 103 ? 18.068 -1.532 -12.428 1.00 78.25 103 SER A C 1
ATOM 833 O O . SER A 1 103 ? 18.623 -0.582 -11.882 1.00 78.25 103 SER A O 1
ATOM 835 N N . GLN A 1 104 ? 18.673 -2.718 -12.560 1.00 76.38 104 GLN A N 1
ATOM 836 C CA . GLN A 1 104 ? 20.027 -3.000 -12.065 1.00 76.38 104 GLN A CA 1
ATOM 837 C C . GLN A 1 104 ? 21.111 -2.268 -12.878 1.00 76.38 104 GLN A C 1
ATOM 839 O O . GLN A 1 104 ? 22.189 -2.016 -12.350 1.00 76.38 104 GLN A O 1
ATOM 844 N N . THR A 1 105 ? 20.846 -1.868 -14.131 1.00 75.94 105 THR A N 1
ATOM 845 C CA . THR A 1 105 ? 21.813 -1.112 -14.958 1.00 75.94 105 THR A CA 1
ATOM 846 C C . THR A 1 105 ? 21.832 0.396 -14.682 1.00 75.94 105 THR A C 1
ATOM 848 O O . THR A 1 105 ? 22.535 1.139 -15.373 1.00 75.94 105 THR A O 1
ATOM 851 N N . LEU A 1 106 ? 21.054 0.885 -13.711 1.00 68.75 106 LEU A N 1
ATOM 852 C CA . LEU A 1 106 ? 21.052 2.293 -13.309 1.00 68.75 106 LEU A CA 1
ATOM 853 C C . LEU A 1 106 ? 22.342 2.625 -12.525 1.00 68.75 106 LEU A C 1
ATOM 855 O O . LEU A 1 106 ? 22.618 2.050 -11.475 1.00 68.75 106 LEU A O 1
ATOM 859 N N . THR A 1 107 ? 23.140 3.565 -13.039 1.00 58.22 107 THR A N 1
ATOM 860 C CA . THR A 1 107 ? 24.491 3.905 -12.554 1.00 58.22 107 THR A CA 1
ATOM 861 C C . THR A 1 107 ? 24.517 4.673 -11.225 1.00 58.22 107 THR A C 1
ATOM 863 O O . THR A 1 107 ? 23.536 5.291 -10.804 1.00 58.22 107 THR A O 1
ATOM 866 N N . ARG A 1 108 ? 25.721 4.815 -10.639 1.00 48.81 108 ARG A N 1
ATOM 867 C CA . ARG A 1 108 ? 26.029 5.790 -9.571 1.00 48.81 108 ARG A CA 1
ATOM 868 C C . ARG A 1 108 ? 25.595 7.236 -9.885 1.00 48.81 108 ARG A C 1
ATOM 870 O O . ARG A 1 108 ? 25.312 7.981 -8.953 1.00 48.81 108 ARG A O 1
ATOM 877 N N . SER A 1 109 ? 25.504 7.653 -11.151 1.00 43.75 109 SER A N 1
ATOM 878 C CA . SER A 1 109 ? 25.013 8.987 -11.549 1.00 43.75 109 SER A CA 1
ATOM 879 C C . SER A 1 109 ? 23.521 9.191 -11.245 1.00 43.75 109 SER A C 1
ATOM 881 O O . SER A 1 109 ? 23.150 10.262 -10.766 1.00 43.75 109 SER A O 1
ATOM 883 N N . PHE A 1 110 ? 22.689 8.153 -11.403 1.00 45.44 110 PHE A N 1
ATOM 884 C CA . PHE A 1 110 ? 21.303 8.128 -10.920 1.00 45.44 110 PHE A CA 1
ATOM 885 C C . PHE A 1 110 ? 21.263 8.223 -9.387 1.00 45.44 110 PHE A C 1
ATOM 887 O O . PHE A 1 110 ? 20.440 8.941 -8.827 1.00 45.44 110 PHE A O 1
ATOM 894 N N . THR A 1 111 ? 22.231 7.601 -8.701 1.00 43.34 111 THR A N 1
ATOM 895 C CA . THR A 1 111 ? 22.349 7.689 -7.235 1.00 43.34 111 THR A CA 1
ATOM 896 C C . THR A 1 111 ? 22.927 9.002 -6.710 1.00 43.34 111 THR A C 1
ATOM 898 O O . THR A 1 111 ? 22.693 9.339 -5.558 1.00 43.34 111 THR A O 1
ATOM 901 N N . ASN A 1 112 ? 23.659 9.753 -7.540 1.00 38.62 112 ASN A N 1
ATOM 902 C CA . ASN A 1 112 ? 24.177 11.088 -7.229 1.00 38.62 112 ASN A CA 1
ATOM 903 C C . ASN A 1 112 ? 23.150 12.197 -7.503 1.00 38.62 112 ASN A C 1
ATOM 905 O O . ASN A 1 112 ? 23.411 13.357 -7.174 1.00 38.62 112 ASN A O 1
ATOM 909 N N . ARG A 1 113 ? 21.968 11.867 -8.045 1.00 49.25 113 ARG A N 1
ATOM 910 C CA . ARG A 1 113 ? 20.800 12.732 -7.863 1.00 49.25 113 ARG A CA 1
ATOM 911 C C . ARG A 1 113 ? 20.517 12.789 -6.363 1.00 49.25 113 ARG A C 1
ATOM 913 O O . ARG A 1 113 ? 20.360 11.748 -5.725 1.00 49.25 113 ARG A O 1
ATOM 920 N N . LYS A 1 114 ? 20.473 13.997 -5.793 1.00 40.59 114 LYS A N 1
ATOM 921 C CA . LYS A 1 114 ? 20.253 14.206 -4.347 1.00 40.59 114 LYS A CA 1
ATOM 922 C C . LYS A 1 114 ? 19.012 13.456 -3.826 1.00 40.59 114 LYS A C 1
ATOM 924 O O . LYS A 1 114 ? 19.058 12.925 -2.724 1.00 40.59 114 LYS A O 1
ATOM 929 N N . GLU A 1 115 ? 17.992 13.312 -4.677 1.00 38.09 115 GLU A N 1
ATOM 930 C CA . GLU A 1 115 ? 16.806 12.446 -4.529 1.00 38.09 115 GLU A CA 1
ATOM 931 C C . GLU A 1 115 ? 17.107 11.035 -4.001 1.00 38.09 115 GLU A C 1
ATOM 933 O O . GLU A 1 115 ? 16.510 10.577 -3.030 1.00 38.09 115 GLU A O 1
ATOM 938 N N . TYR A 1 116 ? 18.059 10.334 -4.615 1.00 39.50 116 TYR A N 1
ATOM 939 C CA . TYR A 1 116 ? 18.348 8.934 -4.307 1.00 39.50 116 TYR A CA 1
ATOM 940 C C . TYR A 1 116 ? 19.344 8.790 -3.145 1.00 39.50 116 TYR A C 1
ATOM 942 O O . TYR A 1 116 ? 19.288 7.834 -2.368 1.00 39.50 116 TYR A O 1
ATOM 950 N N . GLN A 1 117 ? 20.236 9.772 -2.983 1.00 39.38 117 GLN A N 1
ATOM 951 C CA . GLN A 1 117 ? 21.171 9.861 -1.859 1.00 39.38 117 GLN A CA 1
ATOM 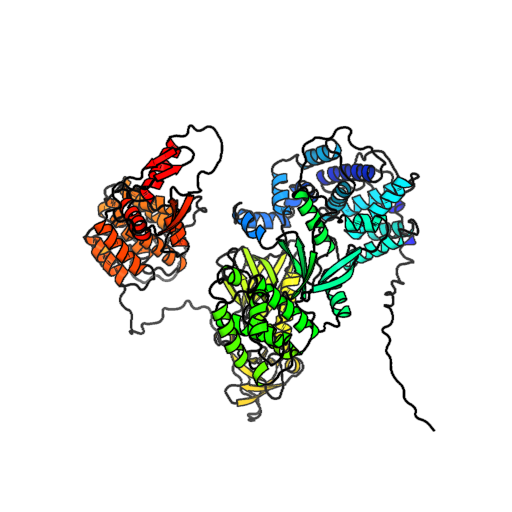952 C C . GLN A 1 117 ? 20.461 10.082 -0.520 1.00 39.38 117 GLN A C 1
ATOM 954 O O . GLN A 1 117 ? 20.878 9.487 0.472 1.00 39.38 117 GLN A O 1
ATOM 959 N N . GLU A 1 118 ? 19.383 10.867 -0.479 1.00 39.72 118 GLU A N 1
ATOM 960 C CA . GLU A 1 118 ? 18.601 11.095 0.744 1.00 39.72 118 GLU A CA 1
ATOM 961 C C . GLU A 1 118 ? 17.780 9.858 1.137 1.00 39.72 118 GLU A C 1
ATOM 963 O O . GLU A 1 118 ? 17.818 9.453 2.302 1.00 39.72 118 GLU A O 1
ATOM 968 N N . ILE A 1 119 ? 17.160 9.172 0.166 1.00 39.56 119 ILE A N 1
ATOM 969 C CA . ILE A 1 119 ? 16.469 7.888 0.387 1.00 39.56 119 ILE A CA 1
ATOM 970 C C . ILE A 1 119 ? 17.456 6.835 0.921 1.00 39.56 119 ILE A C 1
ATOM 972 O O . ILE A 1 119 ? 17.173 6.155 1.907 1.00 39.56 119 ILE A O 1
ATOM 976 N N . ILE A 1 120 ? 18.667 6.749 0.353 1.00 38.06 120 ILE A N 1
ATOM 977 C CA . ILE A 1 120 ? 19.710 5.821 0.815 1.00 38.06 120 ILE A CA 1
ATOM 978 C C . ILE A 1 120 ? 20.357 6.249 2.140 1.00 38.06 120 ILE A C 1
ATOM 980 O O . ILE A 1 120 ? 20.706 5.373 2.930 1.00 38.06 120 ILE A O 1
ATOM 984 N N . MET A 1 121 ? 20.545 7.540 2.428 1.00 38.34 121 MET A N 1
ATOM 985 C CA . MET A 1 121 ? 21.091 8.000 3.717 1.00 38.34 121 MET A CA 1
ATOM 986 C C . MET A 1 121 ? 20.117 7.743 4.871 1.00 38.34 121 MET A C 1
ATOM 988 O O . MET A 1 121 ? 20.566 7.393 5.966 1.00 38.34 121 MET A O 1
ATOM 992 N N . HIS A 1 122 ? 18.809 7.855 4.624 1.00 41.12 122 HIS A N 1
ATOM 993 C CA . HIS A 1 122 ? 17.775 7.486 5.588 1.00 41.12 122 HIS A CA 1
ATOM 994 C C . HIS A 1 122 ? 17.584 5.960 5.693 1.00 41.12 122 HIS A C 1
ATOM 996 O O . HIS A 1 122 ? 17.451 5.449 6.805 1.00 41.12 122 HIS A O 1
ATOM 1002 N N . GLU A 1 123 ? 17.698 5.197 4.597 1.00 37.94 123 GLU A N 1
ATOM 1003 C CA . GLU A 1 123 ? 17.647 3.724 4.637 1.00 37.94 123 GLU A CA 1
ATOM 1004 C C . GLU A 1 123 ? 18.903 3.068 5.241 1.00 37.94 123 GLU A C 1
ATOM 1006 O O . GLU A 1 123 ? 18.793 2.052 5.931 1.00 37.94 123 GLU A O 1
ATOM 1011 N N . LYS A 1 124 ? 20.109 3.605 4.999 1.00 37.69 124 LYS A N 1
ATOM 1012 C CA . LYS A 1 124 ? 21.381 3.039 5.504 1.00 37.69 124 LYS A CA 1
ATOM 1013 C C . LYS A 1 124 ? 21.500 3.106 7.025 1.00 37.69 124 LYS A C 1
ATOM 1015 O O . LYS A 1 124 ? 22.318 2.387 7.590 1.00 37.69 124 LYS A O 1
ATOM 1020 N N . LYS A 1 125 ? 20.690 3.936 7.687 1.00 39.50 125 LYS A N 1
ATOM 1021 C CA . LYS A 1 125 ? 20.630 4.023 9.150 1.00 39.50 125 LYS A CA 1
ATOM 1022 C C . LYS A 1 125 ? 19.587 3.097 9.792 1.00 39.50 125 LYS A C 1
ATOM 1024 O O . LYS A 1 125 ? 19.588 3.021 11.015 1.00 39.50 125 LYS A O 1
ATOM 1029 N N . SER A 1 126 ? 18.721 2.409 9.031 1.00 41.16 126 SER A N 1
ATOM 1030 C CA . SER A 1 126 ? 17.464 1.888 9.605 1.00 41.16 126 SER A CA 1
ATOM 1031 C C . SER A 1 126 ? 17.037 0.450 9.258 1.00 41.16 126 SER A C 1
ATOM 1033 O O . SER A 1 126 ? 15.993 0.039 9.759 1.00 41.16 126 SER A O 1
ATOM 1035 N N . LEU A 1 127 ? 17.742 -0.339 8.433 1.00 37.12 127 LEU A N 1
ATOM 1036 C CA . LEU A 1 127 ? 17.165 -1.611 7.942 1.00 37.12 127 LEU A CA 1
ATOM 1037 C C . LEU A 1 127 ? 18.126 -2.809 7.934 1.00 37.12 127 LEU A C 1
ATOM 1039 O O . LEU A 1 127 ? 19.258 -2.713 7.458 1.00 37.12 127 LEU A O 1
ATOM 1043 N N . THR A 1 128 ? 17.624 -3.970 8.380 1.00 40.50 128 THR A N 1
ATOM 1044 C CA . THR A 1 128 ? 18.249 -5.290 8.185 1.00 40.50 128 THR A CA 1
ATOM 1045 C C . THR A 1 128 ? 17.511 -6.104 7.112 1.00 40.50 128 THR A C 1
ATOM 1047 O O . THR A 1 128 ? 16.335 -5.885 6.835 1.00 40.50 128 THR A O 1
ATOM 1050 N N . LYS A 1 129 ? 18.217 -7.047 6.473 1.00 36.47 129 LYS A N 1
ATOM 1051 C CA . LYS A 1 129 ? 17.760 -7.812 5.292 1.00 36.47 129 LYS A CA 1
ATOM 1052 C C . LYS A 1 129 ? 16.526 -8.702 5.553 1.00 36.47 129 LYS A C 1
ATOM 1054 O O . LYS A 1 129 ? 15.784 -8.978 4.619 1.00 36.47 129 LYS A O 1
ATOM 1059 N N . SER A 1 130 ? 16.298 -9.106 6.807 1.00 36.56 130 SER A N 1
ATOM 1060 C CA . SER A 1 130 ? 15.160 -9.936 7.244 1.00 36.56 130 SER A CA 1
ATOM 1061 C C . SER A 1 130 ? 13.852 -9.139 7.345 1.00 36.56 130 SER A C 1
ATOM 1063 O O . SER A 1 130 ? 12.801 -9.621 6.927 1.00 36.56 130 SER A O 1
ATOM 1065 N N . ASP A 1 131 ? 13.923 -7.890 7.822 1.00 37.69 131 ASP A N 1
ATOM 1066 C CA . ASP A 1 131 ? 12.752 -7.011 7.989 1.00 37.69 131 ASP A CA 1
ATOM 1067 C C . ASP A 1 131 ? 12.122 -6.641 6.631 1.00 37.69 131 ASP A C 1
ATOM 1069 O O . ASP A 1 131 ? 10.918 -6.424 6.525 1.00 37.69 131 ASP A O 1
ATOM 1073 N N . ARG A 1 132 ? 12.920 -6.668 5.551 1.00 40.12 132 ARG A N 1
ATOM 1074 C CA . ARG A 1 132 ? 12.433 -6.504 4.174 1.00 40.12 132 ARG A CA 1
ATOM 1075 C C . ARG A 1 132 ? 11.571 -7.681 3.704 1.00 40.12 132 ARG A C 1
ATOM 1077 O O . ARG A 1 132 ? 10.608 -7.457 2.992 1.00 40.12 132 ARG A O 1
ATOM 1084 N N . GLN A 1 133 ? 11.861 -8.927 4.082 1.00 34.91 133 GLN A N 1
ATOM 1085 C CA . GLN A 1 133 ? 11.173 -10.098 3.511 1.00 34.91 133 GLN A CA 1
ATOM 1086 C C . GLN A 1 133 ? 9.777 -10.373 4.098 1.00 34.91 133 GLN A C 1
ATOM 1088 O O . GLN A 1 133 ? 8.946 -10.939 3.389 1.00 34.91 133 GLN A O 1
ATOM 1093 N N . LYS A 1 134 ? 9.490 -9.957 5.342 1.00 37.00 134 LYS A N 1
ATOM 1094 C CA . LYS A 1 134 ? 8.181 -10.189 5.992 1.00 37.00 134 LYS A CA 1
ATOM 1095 C C . LYS A 1 134 ? 7.112 -9.155 5.603 1.00 37.00 134 LYS A C 1
ATOM 1097 O O . LYS A 1 134 ? 6.016 -9.558 5.219 1.00 37.00 134 LYS A O 1
ATOM 1102 N N . LEU A 1 135 ? 7.458 -7.864 5.570 1.00 32.88 135 LEU A N 1
ATOM 1103 C CA . LEU A 1 135 ? 6.574 -6.757 5.142 1.00 32.88 135 LEU A CA 1
ATOM 1104 C C . LEU A 1 135 ? 6.093 -6.899 3.685 1.00 32.88 135 LEU A C 1
ATOM 1106 O O . LEU A 1 135 ? 4.967 -6.565 3.337 1.00 32.88 135 LEU A O 1
ATOM 1110 N N . ILE A 1 136 ? 6.938 -7.488 2.840 1.00 35.44 136 ILE A N 1
ATOM 1111 C CA . ILE A 1 136 ? 6.723 -7.689 1.402 1.00 35.44 136 ILE A CA 1
ATOM 1112 C C . ILE A 1 136 ? 5.675 -8.785 1.077 1.00 35.44 136 ILE A C 1
ATOM 1114 O O . ILE A 1 136 ? 5.295 -8.966 -0.086 1.00 35.44 136 ILE A O 1
ATOM 1118 N N . SER A 1 137 ? 5.204 -9.539 2.077 1.00 32.53 137 SER A N 1
ATOM 1119 C CA . SER A 1 137 ? 4.309 -10.686 1.868 1.00 32.53 137 SER A CA 1
ATOM 1120 C C . SER A 1 137 ? 2.811 -10.369 1.966 1.00 32.53 137 SER A C 1
ATOM 1122 O O . SER A 1 137 ? 2.026 -11.122 1.391 1.00 32.53 137 SER A O 1
ATOM 1124 N N . MET A 1 138 ? 2.413 -9.259 2.603 1.00 33.31 138 MET A N 1
ATOM 1125 C CA . MET A 1 138 ? 0.995 -8.990 2.911 1.00 33.31 138 MET A CA 1
ATOM 1126 C C . MET A 1 138 ? 0.330 -7.917 2.044 1.00 33.31 138 MET A C 1
ATOM 1128 O O . MET A 1 138 ? -0.883 -7.954 1.858 1.00 33.31 138 MET A O 1
ATOM 1132 N N . THR A 1 139 ? 1.099 -7.037 1.405 1.00 36.31 139 THR A N 1
ATOM 1133 C CA . THR A 1 139 ? 0.549 -6.018 0.504 1.00 36.31 139 THR A CA 1
ATOM 1134 C C . THR A 1 139 ? 1.429 -5.937 -0.730 1.00 36.31 139 THR A C 1
ATOM 1136 O O . THR A 1 139 ? 2.489 -5.322 -0.744 1.00 36.31 139 THR A O 1
ATOM 1139 N N . LEU A 1 140 ? 0.978 -6.555 -1.821 1.00 32.72 140 LEU A N 1
ATOM 1140 C CA . LEU A 1 140 ? 1.634 -6.469 -3.128 1.00 32.72 140 LEU A CA 1
ATOM 1141 C C . LEU A 1 140 ? 1.726 -5.029 -3.672 1.00 32.72 140 LEU A C 1
ATOM 1143 O O . LEU A 1 140 ? 2.369 -4.836 -4.700 1.00 32.72 140 LEU A O 1
ATOM 1147 N N . LYS A 1 141 ? 1.097 -4.039 -3.014 1.00 39.72 141 LYS A N 1
ATOM 1148 C CA . LYS A 1 141 ? 0.810 -2.723 -3.588 1.00 39.72 141 LYS A CA 1
ATOM 1149 C C . LYS A 1 141 ? 2.046 -2.055 -4.181 1.00 39.72 141 LYS A C 1
ATOM 1151 O O . LYS A 1 141 ? 1.922 -1.526 -5.275 1.00 39.72 141 LYS A O 1
ATOM 1156 N N . ARG A 1 142 ? 3.238 -2.153 -3.572 1.00 45.19 142 ARG A N 1
ATOM 1157 C CA . ARG A 1 142 ? 4.496 -1.714 -4.209 1.00 45.19 142 ARG A CA 1
ATOM 1158 C C . ARG A 1 142 ? 5.711 -2.483 -3.694 1.00 45.19 142 ARG A C 1
ATOM 1160 O O . ARG A 1 142 ? 6.496 -1.974 -2.901 1.00 45.19 142 ARG A O 1
ATOM 1167 N N . LYS A 1 143 ? 5.972 -3.677 -4.240 1.00 39.34 143 LYS A N 1
ATOM 1168 C CA . LYS A 1 143 ? 7.360 -4.175 -4.295 1.00 39.34 143 LYS A CA 1
ATOM 1169 C C . LYS A 1 143 ? 8.176 -3.212 -5.168 1.00 39.34 143 LYS A C 1
ATOM 1171 O O . LYS A 1 143 ? 8.371 -3.471 -6.352 1.00 39.34 143 LYS A O 1
ATOM 1176 N N . ASN A 1 144 ? 8.694 -2.118 -4.610 1.00 38.16 144 ASN A N 1
ATOM 1177 C CA . ASN A 1 144 ? 9.712 -1.304 -5.277 1.00 38.16 144 ASN A CA 1
ATOM 1178 C C . ASN A 1 144 ? 11.062 -2.040 -5.202 1.00 38.16 144 ASN A C 1
ATOM 1180 O O . ASN A 1 144 ? 12.006 -1.625 -4.532 1.00 38.16 144 ASN A O 1
ATOM 1184 N N . LYS A 1 145 ? 11.130 -3.172 -5.919 1.00 43.88 145 LYS A N 1
ATOM 1185 C CA . LYS A 1 145 ? 12.325 -4.002 -6.148 1.00 43.88 145 LYS A CA 1
ATOM 1186 C C . LYS A 1 145 ? 13.480 -3.155 -6.700 1.00 43.88 145 LYS A C 1
ATOM 1188 O O . LYS A 1 145 ? 14.633 -3.411 -6.387 1.00 43.88 145 LYS A O 1
ATOM 1193 N N . LEU A 1 146 ? 13.134 -2.052 -7.370 1.00 41.62 146 LEU A N 1
ATOM 1194 C CA . LEU A 1 146 ? 14.006 -1.011 -7.908 1.00 41.62 146 LEU A CA 1
ATOM 1195 C C . LEU A 1 146 ? 15.121 -0.584 -6.933 1.00 41.62 146 LEU A C 1
ATOM 1197 O O . LEU A 1 146 ? 16.272 -0.503 -7.335 1.00 41.62 146 LEU A O 1
ATOM 1201 N N . LEU A 1 147 ? 14.842 -0.394 -5.637 1.00 42.84 147 LEU A N 1
ATOM 1202 C CA . LEU A 1 147 ? 15.873 0.017 -4.667 1.00 42.84 147 LEU A CA 1
ATOM 1203 C C . LEU A 1 147 ? 16.847 -1.103 -4.274 1.00 42.84 147 LEU A C 1
ATOM 1205 O O . LEU A 1 147 ? 18.002 -0.845 -3.928 1.00 42.84 147 LEU A O 1
ATOM 1209 N N . GLU A 1 148 ? 16.394 -2.352 -4.291 1.00 47.59 148 GLU A N 1
ATOM 1210 C CA . GLU A 1 148 ? 17.227 -3.524 -4.014 1.00 47.59 148 GLU A CA 1
ATOM 1211 C C . GLU A 1 148 ? 18.026 -3.948 -5.253 1.00 47.59 148 GLU A C 1
ATOM 1213 O O . GLU A 1 148 ? 19.194 -4.321 -5.146 1.00 47.59 148 GLU A O 1
ATOM 1218 N N . ASP A 1 149 ? 17.420 -3.783 -6.422 1.00 48.97 149 ASP A N 1
ATOM 1219 C CA . ASP A 1 149 ? 17.976 -4.053 -7.738 1.00 48.97 149 ASP A CA 1
ATOM 1220 C C . ASP A 1 149 ? 19.077 -3.044 -8.095 1.00 48.97 149 ASP A C 1
ATOM 1222 O O . ASP A 1 149 ? 20.211 -3.435 -8.372 1.00 48.97 149 ASP A O 1
ATOM 1226 N N . VAL A 1 150 ? 18.827 -1.742 -7.935 1.00 50.34 150 VAL A N 1
ATOM 1227 C CA . VAL A 1 150 ? 19.864 -0.710 -8.105 1.00 50.34 150 VAL A CA 1
ATOM 1228 C C . VAL A 1 150 ? 21.041 -0.950 -7.149 1.00 50.34 150 VAL A C 1
ATOM 1230 O O . VAL A 1 150 ? 22.195 -0.776 -7.527 1.00 50.34 150 VAL A O 1
ATOM 1233 N N . ARG A 1 151 ? 20.798 -1.422 -5.916 1.00 50.44 151 ARG A N 1
ATOM 1234 C CA . ARG A 1 151 ? 21.879 -1.749 -4.965 1.00 50.44 151 ARG A CA 1
ATOM 1235 C C . ARG A 1 151 ? 22.776 -2.899 -5.424 1.00 50.44 151 ARG A C 1
ATOM 1237 O O . ARG A 1 151 ? 23.957 -2.859 -5.088 1.00 50.44 151 ARG A O 1
ATOM 1244 N N . LYS A 1 152 ? 22.257 -3.891 -6.157 1.00 53.00 152 LYS A N 1
ATOM 1245 C CA . LYS A 1 152 ? 23.079 -4.969 -6.738 1.00 53.00 152 LYS A CA 1
ATOM 1246 C C . LYS A 1 152 ? 23.994 -4.434 -7.843 1.00 53.00 152 LYS A C 1
ATOM 1248 O O . LYS A 1 152 ? 25.177 -4.751 -7.830 1.00 53.00 152 LYS A O 1
ATOM 1253 N N . GLY A 1 153 ? 23.479 -3.562 -8.713 1.00 49.25 153 GLY A N 1
ATOM 1254 C CA . GLY A 1 153 ? 24.259 -2.939 -9.791 1.00 49.25 153 GLY A CA 1
ATOM 1255 C C . GLY A 1 153 ? 25.365 -1.987 -9.313 1.00 49.25 153 GLY A C 1
ATOM 1256 O O . GLY A 1 153 ? 26.381 -1.833 -9.978 1.00 49.25 153 GLY A O 1
ATOM 1257 N N . LEU A 1 154 ? 25.224 -1.381 -8.126 1.00 50.75 154 LEU A N 1
ATOM 1258 C CA . LEU A 1 154 ? 26.204 -0.434 -7.557 1.00 50.75 154 LEU A CA 1
ATOM 1259 C C . LEU A 1 154 ? 27.510 -1.063 -7.038 1.00 50.75 154 LEU A C 1
ATOM 1261 O O . LEU A 1 154 ? 28.427 -0.321 -6.664 1.00 50.75 154 LEU A O 1
ATOM 1265 N N . VAL A 1 155 ? 27.573 -2.393 -6.930 1.00 52.00 155 VAL A N 1
ATOM 1266 C CA . VAL A 1 155 ? 28.737 -3.121 -6.393 1.00 52.00 155 VAL A CA 1
ATOM 1267 C C . VAL A 1 155 ? 29.813 -3.332 -7.466 1.00 52.00 155 VAL A C 1
ATOM 1269 O O . VAL A 1 155 ? 30.988 -3.445 -7.125 1.00 52.00 155 VAL A O 1
ATOM 1272 N N . GLU A 1 156 ? 29.439 -3.312 -8.746 1.00 55.88 156 GLU A N 1
ATOM 1273 C CA . GLU A 1 156 ? 30.316 -3.640 -9.871 1.00 55.88 156 GLU A CA 1
ATOM 1274 C C . GLU A 1 156 ? 30.356 -2.478 -10.877 1.00 55.88 156 GLU A C 1
ATOM 1276 O O . GLU A 1 156 ? 29.383 -2.217 -11.580 1.00 55.88 156 GLU A O 1
ATOM 1281 N N . ASP A 1 157 ? 31.495 -1.780 -10.978 1.00 57.06 157 ASP A N 1
ATOM 1282 C CA . ASP A 1 157 ? 31.654 -0.580 -11.824 1.00 57.06 157 ASP A CA 1
ATOM 1283 C C . ASP A 1 157 ? 31.472 -0.850 -13.349 1.00 57.06 157 ASP A C 1
ATOM 1285 O O . ASP A 1 157 ? 31.384 0.103 -14.119 1.00 57.06 157 ASP A O 1
ATOM 1289 N N . ASN A 1 158 ? 31.345 -2.116 -13.786 1.00 67.19 158 ASN A N 1
ATOM 1290 C CA . ASN A 1 158 ? 31.127 -2.532 -15.187 1.00 67.19 158 ASN A CA 1
ATOM 1291 C C . ASN A 1 158 ? 29.790 -3.263 -15.447 1.00 67.19 158 ASN A C 1
ATOM 1293 O O . ASN A 1 158 ? 29.547 -3.711 -16.570 1.00 67.19 158 ASN A O 1
ATOM 1297 N N . TYR A 1 159 ? 28.898 -3.357 -14.453 1.00 74.06 159 TYR A N 1
ATOM 1298 C CA . TYR A 1 159 ? 27.694 -4.197 -14.533 1.00 74.06 159 TYR A CA 1
ATOM 1299 C C . TYR A 1 159 ? 26.801 -3.892 -15.749 1.00 74.06 159 TYR A C 1
ATOM 1301 O O . TYR A 1 159 ? 26.305 -4.801 -16.413 1.00 74.06 159 TYR A O 1
ATOM 1309 N N . ALA A 1 160 ? 26.606 -2.610 -16.082 1.00 74.31 160 ALA A N 1
ATOM 1310 C CA . ALA A 1 160 ? 25.770 -2.211 -17.214 1.00 74.31 160 ALA A CA 1
ATOM 1311 C C . ALA A 1 160 ? 26.339 -2.697 -18.559 1.00 74.31 160 ALA A C 1
ATOM 1313 O O . ALA A 1 160 ? 25.592 -3.202 -19.397 1.00 74.31 160 ALA A O 1
ATOM 1314 N N . ALA A 1 161 ? 27.656 -2.588 -18.758 1.00 80.94 161 ALA A N 1
ATOM 1315 C CA . ALA A 1 161 ? 28.314 -3.044 -19.979 1.00 80.94 161 ALA A CA 1
ATOM 1316 C C . ALA A 1 161 ? 28.232 -4.571 -20.122 1.00 80.94 161 ALA A C 1
ATOM 1318 O O . ALA A 1 161 ? 27.901 -5.068 -21.200 1.00 80.94 161 ALA A O 1
ATOM 1319 N N . ASP A 1 162 ? 28.462 -5.307 -19.035 1.00 81.50 162 ASP A N 1
ATOM 1320 C CA . ASP A 1 162 ? 28.386 -6.770 -19.023 1.00 81.50 162 ASP A CA 1
ATOM 1321 C C . ASP A 1 162 ? 26.948 -7.265 -19.237 1.00 81.50 162 ASP A C 1
ATOM 1323 O O . ASP A 1 162 ? 26.714 -8.151 -20.060 1.00 81.50 162 ASP A O 1
ATOM 1327 N N . SER A 1 163 ? 25.968 -6.625 -18.593 1.00 83.88 163 SER A N 1
ATOM 1328 C CA . SER A 1 163 ? 24.540 -6.925 -18.750 1.00 83.88 163 SER A CA 1
ATOM 1329 C C . SER A 1 163 ? 24.053 -6.703 -20.187 1.00 83.88 163 SER A C 1
ATOM 1331 O O . SER A 1 163 ? 23.380 -7.565 -20.762 1.00 83.88 163 SER A O 1
ATOM 1333 N N . TYR A 1 164 ? 24.431 -5.589 -20.827 1.00 87.19 164 TYR A N 1
ATOM 1334 C CA . TYR A 1 164 ? 24.073 -5.349 -22.228 1.00 87.19 164 TYR A CA 1
ATOM 1335 C C . TYR A 1 164 ? 24.807 -6.281 -23.193 1.00 87.19 164 TYR A C 1
ATOM 1337 O O . TYR A 1 164 ? 24.205 -6.727 -24.170 1.00 87.19 164 TYR A O 1
ATOM 1345 N N . ASN A 1 165 ? 26.070 -6.620 -22.926 1.00 85.62 165 ASN A N 1
ATOM 1346 C CA . ASN A 1 165 ? 26.789 -7.613 -23.721 1.00 85.62 165 ASN A CA 1
ATOM 1347 C C . ASN A 1 165 ? 26.110 -8.987 -23.644 1.00 85.62 165 ASN A C 1
ATOM 1349 O O . ASN A 1 165 ? 25.897 -9.619 -24.682 1.00 85.62 165 ASN A O 1
ATOM 1353 N N . ASP A 1 166 ? 25.706 -9.417 -22.448 1.00 84.00 166 ASP A N 1
ATOM 1354 C CA . ASP A 1 166 ? 24.979 -10.670 -22.246 1.00 84.00 166 ASP A CA 1
ATOM 1355 C C . ASP A 1 166 ? 23.629 -10.669 -22.981 1.00 84.00 166 ASP A C 1
ATOM 1357 O O . ASP A 1 166 ? 23.355 -11.565 -23.788 1.00 84.00 166 ASP A O 1
ATOM 1361 N N . TRP A 1 167 ? 22.839 -9.600 -22.815 1.00 86.69 167 TRP A N 1
ATOM 1362 C CA . TRP A 1 167 ? 21.564 -9.399 -23.513 1.00 86.69 167 TRP A CA 1
ATOM 1363 C C . TRP A 1 167 ? 21.702 -9.461 -25.040 1.00 86.69 167 TRP A C 1
ATOM 1365 O O . TRP A 1 167 ? 20.852 -10.017 -25.742 1.00 86.69 167 TRP A O 1
ATOM 1375 N N . LEU A 1 168 ? 22.769 -8.874 -25.582 1.00 84.94 168 LEU A N 1
ATOM 1376 C CA . LEU A 1 168 ? 22.962 -8.776 -27.022 1.00 84.94 168 LEU A CA 1
ATOM 1377 C C . LEU A 1 168 ? 23.538 -10.050 -27.639 1.00 84.94 168 LEU A C 1
ATOM 1379 O O . LEU A 1 168 ? 23.195 -10.339 -28.790 1.00 84.94 168 LEU A O 1
ATOM 1383 N N . HIS A 1 169 ? 24.390 -10.797 -26.938 1.00 81.81 169 HIS A N 1
ATOM 1384 C CA . HIS A 1 169 ? 25.210 -11.838 -27.564 1.00 81.81 169 HIS A CA 1
ATOM 1385 C C . HIS A 1 169 ? 24.962 -13.261 -27.060 1.00 81.81 169 HIS A C 1
ATOM 1387 O O . HIS A 1 169 ? 25.161 -14.191 -27.843 1.00 81.81 169 HIS A O 1
ATOM 1393 N N . ASN A 1 170 ? 24.489 -13.445 -25.826 1.00 77.44 170 ASN A N 1
ATOM 1394 C CA . ASN A 1 170 ? 24.488 -14.761 -25.175 1.00 77.44 170 ASN A CA 1
ATOM 1395 C C . ASN A 1 170 ? 23.104 -15.421 -25.070 1.00 77.44 170 ASN A C 1
ATOM 1397 O O . ASN A 1 170 ? 23.018 -16.604 -24.735 1.00 77.44 170 ASN A O 1
ATOM 1401 N N . ARG A 1 171 ? 22.024 -14.679 -25.353 1.00 74.06 171 ARG A N 1
ATOM 1402 C CA . ARG A 1 171 ? 20.643 -15.136 -25.142 1.00 74.06 171 ARG A CA 1
ATOM 1403 C C . ARG A 1 171 ? 19.727 -14.808 -26.317 1.00 74.06 171 ARG A C 1
ATOM 1405 O O . ARG A 1 171 ? 19.718 -13.683 -26.821 1.00 74.06 171 ARG A O 1
ATOM 1412 N N . ARG A 1 172 ? 18.883 -15.765 -26.712 1.00 82.44 172 ARG A N 1
ATOM 1413 C CA . ARG A 1 172 ? 17.753 -15.494 -27.617 1.00 82.44 172 ARG A CA 1
ATOM 1414 C C . ARG A 1 172 ? 16.591 -14.871 -26.851 1.00 82.44 172 ARG A C 1
ATOM 1416 O O . ARG A 1 172 ? 16.214 -15.353 -25.787 1.00 82.44 172 ARG A O 1
ATOM 1423 N N . THR A 1 173 ? 15.999 -13.815 -27.409 1.00 85.69 173 THR A N 1
ATOM 1424 C CA . THR A 1 173 ? 14.893 -13.086 -26.770 1.00 85.69 173 THR A CA 1
ATOM 1425 C C . THR A 1 173 ? 13.618 -13.146 -27.597 1.00 85.69 173 THR A C 1
ATOM 1427 O O . THR A 1 173 ? 13.625 -13.049 -28.831 1.00 85.69 173 THR A O 1
ATOM 1430 N N . ASN A 1 174 ? 12.487 -13.303 -26.916 1.00 88.00 174 ASN A N 1
ATOM 1431 C CA . ASN A 1 174 ? 11.178 -13.261 -27.556 1.00 88.00 174 ASN A CA 1
ATOM 1432 C C . ASN A 1 174 ? 10.722 -11.801 -27.796 1.00 88.00 174 ASN A C 1
ATOM 1434 O O . ASN A 1 174 ? 11.359 -10.840 -27.364 1.00 88.00 174 ASN A O 1
ATOM 1438 N N . ASN A 1 175 ? 9.625 -11.601 -28.532 1.00 90.00 175 ASN A N 1
ATOM 1439 C CA . ASN A 1 175 ? 9.162 -10.246 -28.859 1.00 90.00 175 ASN A CA 1
ATOM 1440 C C . ASN A 1 175 ? 8.693 -9.454 -27.631 1.00 90.00 175 ASN A C 1
ATOM 1442 O O . ASN A 1 175 ? 8.917 -8.249 -27.587 1.00 90.00 175 ASN A O 1
ATOM 1446 N N . LEU A 1 176 ? 8.069 -10.113 -26.650 1.00 90.31 176 LEU A N 1
ATOM 1447 C CA . LEU A 1 176 ? 7.620 -9.468 -25.415 1.00 90.31 176 LEU A CA 1
ATOM 1448 C C . LEU A 1 176 ? 8.818 -9.019 -24.569 1.00 90.31 176 LEU A C 1
ATOM 1450 O O . LEU A 1 176 ? 8.840 -7.906 -24.063 1.00 90.31 176 LEU A O 1
ATOM 1454 N N . GLU A 1 177 ? 9.867 -9.834 -24.515 1.00 90.19 177 GLU A N 1
ATOM 1455 C CA . GLU A 1 177 ? 11.116 -9.518 -23.832 1.00 90.19 177 GLU A CA 1
ATOM 1456 C C . GLU A 1 177 ? 11.815 -8.303 -24.453 1.00 90.19 177 GLU A C 1
ATOM 1458 O O . GLU A 1 177 ? 12.234 -7.388 -23.745 1.00 90.19 177 GLU A O 1
ATOM 1463 N N . LYS A 1 178 ? 11.875 -8.231 -25.786 1.00 93.44 178 LYS A N 1
ATOM 1464 C CA . LYS A 1 178 ? 12.397 -7.049 -26.492 1.00 93.44 178 LYS A CA 1
ATOM 1465 C C . LYS A 1 178 ? 11.574 -5.800 -26.197 1.00 93.44 178 LYS A C 1
ATOM 1467 O O . LYS A 1 178 ? 12.146 -4.729 -26.029 1.00 93.44 178 LYS A O 1
ATOM 1472 N N . LEU A 1 179 ? 10.249 -5.930 -26.119 1.00 94.31 179 LEU A N 1
ATOM 1473 C CA . LEU A 1 179 ? 9.360 -4.821 -25.772 1.00 94.31 179 LEU A CA 1
ATOM 1474 C C . LEU A 1 179 ? 9.588 -4.338 -24.345 1.00 94.31 179 LEU A C 1
ATOM 1476 O O . LEU A 1 179 ? 9.734 -3.138 -24.136 1.00 94.31 179 LEU A O 1
ATOM 1480 N N . HIS A 1 180 ? 9.672 -5.258 -23.385 1.00 93.50 180 HIS A N 1
ATOM 1481 C CA . HIS A 1 180 ? 9.980 -4.941 -21.991 1.00 93.50 180 HIS A CA 1
ATOM 1482 C C . HIS A 1 180 ? 11.344 -4.270 -21.861 1.00 93.50 180 HIS A C 1
ATOM 1484 O O . HIS A 1 180 ? 11.476 -3.321 -21.100 1.00 93.50 180 HIS A O 1
ATOM 1490 N N . PHE A 1 181 ? 12.331 -4.685 -22.656 1.00 94.38 181 PHE A N 1
ATOM 1491 C CA . PHE A 1 181 ? 13.632 -4.024 -22.698 1.00 94.38 181 PHE A CA 1
ATOM 1492 C C . PHE A 1 181 ? 13.533 -2.602 -23.265 1.00 94.38 181 PHE A C 1
ATOM 1494 O O . PHE A 1 181 ? 14.000 -1.662 -22.631 1.00 94.38 181 PHE A O 1
ATOM 1501 N N . ILE A 1 182 ? 12.902 -2.417 -24.431 1.00 96.44 182 ILE A N 1
ATOM 1502 C CA . ILE A 1 182 ? 12.804 -1.104 -25.090 1.00 96.44 182 ILE A CA 1
ATOM 1503 C C . ILE A 1 182 ? 12.000 -0.118 -24.240 1.00 96.44 182 ILE A C 1
ATOM 1505 O O . ILE A 1 182 ? 12.464 0.979 -23.934 1.00 96.44 182 ILE A O 1
ATOM 1509 N N . ILE A 1 183 ? 10.796 -0.518 -23.840 1.00 95.44 183 ILE A N 1
ATOM 1510 C CA . ILE A 1 183 ? 9.863 0.352 -23.125 1.00 95.44 183 ILE A CA 1
ATOM 1511 C C . ILE A 1 183 ? 10.277 0.504 -21.661 1.00 95.44 183 ILE A C 1
ATOM 1513 O O . ILE A 1 183 ? 10.160 1.598 -21.117 1.00 95.44 183 ILE A O 1
ATOM 1517 N N . GLY A 1 184 ? 10.849 -0.535 -21.048 1.00 91.56 184 GLY A N 1
ATOM 1518 C CA . GLY A 1 184 ? 11.393 -0.464 -19.694 1.00 91.56 184 GLY A CA 1
ATOM 1519 C C . GLY A 1 184 ? 12.476 0.601 -19.545 1.00 91.56 184 GLY A C 1
ATOM 1520 O O . GLY A 1 184 ? 12.449 1.358 -18.578 1.00 91.56 184 GLY A O 1
ATOM 1521 N N . HIS A 1 185 ? 13.367 0.746 -20.534 1.00 92.19 185 HIS A N 1
ATOM 1522 C CA . HIS A 1 185 ? 14.333 1.850 -20.547 1.00 92.19 185 HIS A CA 1
ATOM 1523 C C . HIS A 1 185 ? 13.652 3.218 -20.677 1.00 92.19 185 HIS A C 1
ATOM 1525 O O . HIS A 1 185 ? 14.045 4.140 -19.974 1.00 92.19 185 HIS A O 1
ATOM 1531 N N . GLY A 1 186 ? 12.623 3.363 -21.518 1.00 91.44 186 GLY A N 1
ATOM 1532 C CA . GLY A 1 186 ? 11.886 4.629 -21.652 1.00 91.44 186 GLY A CA 1
ATOM 1533 C C . GLY A 1 186 ? 11.091 5.025 -20.397 1.00 91.44 186 GLY A C 1
ATOM 1534 O O . GLY A 1 186 ? 10.959 6.214 -20.090 1.00 91.44 186 GLY A O 1
ATOM 1535 N N . ILE A 1 187 ? 10.600 4.039 -19.640 1.00 87.56 187 ILE A N 1
ATOM 1536 C CA . ILE A 1 187 ? 9.931 4.244 -18.348 1.00 87.56 187 ILE A CA 1
ATOM 1537 C C . ILE A 1 187 ? 10.952 4.656 -17.281 1.00 87.56 187 ILE A C 1
ATOM 1539 O O . ILE A 1 187 ? 10.779 5.695 -16.643 1.00 87.56 187 ILE A O 1
ATOM 1543 N N . LEU A 1 188 ? 12.026 3.874 -17.117 1.00 84.50 188 LEU A N 1
ATOM 1544 C CA . LEU A 1 188 ? 13.011 4.045 -16.042 1.00 84.50 188 LEU A CA 1
ATOM 1545 C C . LEU A 1 188 ? 14.005 5.192 -16.286 1.00 84.50 188 LEU A C 1
ATOM 1547 O O . LEU A 1 188 ? 14.544 5.737 -15.325 1.00 84.50 188 LEU A O 1
ATOM 1551 N N . ARG A 1 189 ? 14.258 5.563 -17.548 1.00 85.56 189 ARG A N 1
ATOM 1552 C CA . ARG A 1 189 ? 15.214 6.607 -17.953 1.00 85.56 189 ARG A CA 1
ATOM 1553 C C . ARG A 1 189 ? 14.518 7.643 -18.848 1.00 85.56 189 ARG A C 1
ATOM 1555 O O . ARG A 1 189 ? 14.516 7.495 -20.073 1.00 85.56 189 ARG A O 1
ATOM 1562 N N . PRO A 1 190 ? 13.916 8.698 -18.268 1.00 86.94 190 PRO A N 1
ATOM 1563 C CA . PRO A 1 190 ? 13.217 9.736 -19.027 1.00 86.94 190 PRO A CA 1
ATOM 1564 C C . PRO A 1 190 ? 14.060 10.388 -20.133 1.00 86.94 190 PRO A C 1
ATOM 1566 O O . PRO A 1 190 ? 13.524 10.757 -21.177 1.00 86.94 190 PRO A O 1
ATOM 1569 N N . GLU A 1 191 ? 15.376 10.471 -19.946 1.00 86.88 191 GLU A N 1
ATOM 1570 C CA . GLU A 1 191 ? 16.336 11.018 -20.910 1.00 86.88 191 GLU A CA 1
ATOM 1571 C C . GLU A 1 191 ? 16.425 10.197 -22.208 1.00 86.88 191 GLU A C 1
ATOM 1573 O O . GLU A 1 191 ? 16.764 10.741 -23.258 1.00 86.88 191 GLU A O 1
ATOM 1578 N N . LEU A 1 192 ? 16.080 8.905 -22.165 1.00 93.19 192 LEU A N 1
ATOM 1579 C CA . LEU A 1 192 ? 16.085 8.021 -23.334 1.00 93.19 192 LEU A CA 1
ATOM 1580 C C . LEU A 1 192 ? 14.771 8.047 -24.126 1.00 93.19 192 LEU A C 1
ATOM 1582 O O . LEU A 1 192 ? 14.696 7.424 -25.184 1.00 93.19 192 LEU A O 1
ATOM 1586 N N . ARG A 1 193 ? 13.728 8.748 -23.666 1.00 95.56 193 ARG A N 1
ATOM 1587 C CA . ARG A 1 193 ? 12.416 8.744 -24.342 1.00 95.56 193 ARG A CA 1
ATOM 1588 C C . ARG A 1 193 ? 12.497 9.319 -25.754 1.00 95.56 193 ARG A C 1
ATOM 1590 O O . ARG A 1 193 ? 12.080 8.661 -26.706 1.00 95.56 193 ARG A O 1
ATOM 1597 N N . ASP A 1 194 ? 13.089 10.505 -25.897 1.00 96.88 194 ASP A N 1
ATOM 1598 C CA . ASP A 1 194 ? 13.312 11.143 -27.203 1.00 96.88 194 ASP A CA 1
ATOM 1599 C C . ASP A 1 194 ? 14.226 10.288 -28.094 1.00 96.88 194 ASP A C 1
ATOM 1601 O O . ASP A 1 194 ? 13.978 10.158 -29.290 1.00 96.88 194 ASP A O 1
ATOM 1605 N N . GLU A 1 195 ? 15.257 9.666 -27.510 1.00 96.94 195 GLU A N 1
ATOM 1606 C CA . GLU A 1 195 ? 16.177 8.764 -28.211 1.00 96.94 195 GLU A CA 1
ATOM 1607 C C . GLU A 1 195 ? 15.429 7.569 -28.815 1.00 96.94 195 GLU A C 1
ATOM 1609 O O . GLU A 1 195 ? 15.549 7.311 -30.014 1.00 96.94 195 GLU A O 1
ATOM 1614 N N . ILE A 1 196 ? 14.594 6.887 -28.026 1.00 97.88 196 ILE A N 1
ATOM 1615 C CA . ILE A 1 196 ? 13.786 5.750 -28.484 1.00 97.88 196 ILE A CA 1
ATOM 1616 C C . ILE A 1 196 ? 12.842 6.185 -29.607 1.00 97.88 196 ILE A C 1
ATOM 1618 O O . ILE A 1 196 ? 12.799 5.537 -30.656 1.00 97.88 196 ILE A O 1
ATOM 1622 N N . PHE A 1 197 ? 12.108 7.290 -29.441 1.00 98.31 197 PHE A N 1
ATOM 1623 C CA . PHE A 1 197 ? 11.208 7.744 -30.499 1.00 98.31 197 PHE A CA 1
ATOM 1624 C C . PHE A 1 197 ? 11.960 8.160 -31.767 1.00 98.31 197 PHE A C 1
ATOM 1626 O O . PHE A 1 197 ? 11.525 7.820 -32.867 1.00 98.31 197 PHE A O 1
ATOM 1633 N N . ALA A 1 198 ? 13.111 8.823 -31.650 1.00 97.44 198 ALA A N 1
ATOM 1634 C CA . ALA A 1 198 ? 13.941 9.170 -32.798 1.00 97.44 198 ALA A CA 1
ATOM 1635 C C . ALA A 1 198 ? 14.483 7.929 -33.522 1.00 97.44 198 ALA A C 1
ATOM 1637 O O . ALA A 1 198 ? 14.493 7.907 -34.756 1.00 97.44 198 ALA A O 1
ATOM 1638 N N . MET A 1 199 ? 14.870 6.873 -32.794 1.00 97.38 199 MET A N 1
ATOM 1639 C CA . MET A 1 199 ? 15.253 5.586 -33.388 1.00 97.38 199 MET A CA 1
ATOM 1640 C C . MET A 1 199 ? 14.106 4.975 -34.199 1.00 97.38 199 MET A C 1
ATOM 1642 O O . MET A 1 199 ? 14.332 4.494 -35.313 1.00 97.38 199 MET A O 1
ATOM 1646 N N . LEU A 1 200 ? 12.876 5.029 -33.682 1.00 97.56 200 LEU A N 1
ATOM 1647 C CA . LEU A 1 200 ? 11.691 4.530 -34.382 1.00 97.56 200 LEU A CA 1
ATOM 1648 C C . LEU A 1 200 ? 11.358 5.373 -35.614 1.00 97.56 200 LEU A C 1
ATOM 1650 O O . LEU A 1 200 ? 11.202 4.819 -36.702 1.00 97.56 200 LEU A O 1
ATOM 1654 N N . CYS A 1 201 ? 11.317 6.701 -35.486 1.00 97.50 201 CYS A N 1
ATOM 1655 C CA . CYS A 1 201 ? 11.097 7.608 -36.614 1.00 97.50 201 CYS A CA 1
ATOM 1656 C C . CYS A 1 201 ? 12.151 7.394 -37.709 1.00 97.50 201 CYS A C 1
ATOM 1658 O O . CYS A 1 201 ? 11.816 7.307 -38.893 1.00 97.50 201 CYS A O 1
ATOM 1660 N N . LYS A 1 202 ? 13.418 7.202 -37.323 1.00 96.88 202 LYS A N 1
ATOM 1661 C CA . LYS A 1 202 ? 14.509 6.858 -38.240 1.00 96.88 202 LYS A CA 1
ATOM 1662 C C . LYS A 1 202 ? 14.263 5.534 -38.962 1.00 96.88 202 LYS A C 1
ATOM 1664 O O . LYS A 1 202 ? 14.383 5.485 -40.184 1.00 96.88 202 LYS A O 1
ATOM 1669 N N . GLN A 1 203 ? 13.902 4.474 -38.239 1.00 96.44 203 GLN A N 1
ATOM 1670 C CA . GLN A 1 203 ? 13.640 3.155 -38.825 1.00 96.44 203 GLN A CA 1
ATOM 1671 C C . GLN A 1 203 ? 12.347 3.074 -39.640 1.00 96.44 203 GLN A C 1
ATOM 1673 O O . GLN A 1 203 ? 12.192 2.151 -40.437 1.00 96.44 203 GLN A O 1
ATOM 1678 N N . LEU A 1 204 ? 11.429 4.023 -39.474 1.00 96.62 204 LEU A N 1
ATOM 1679 C CA . LEU A 1 204 ? 10.202 4.132 -40.262 1.00 96.62 204 LEU A CA 1
ATOM 1680 C C . LEU A 1 204 ? 10.364 5.049 -41.485 1.00 96.62 204 LEU A C 1
ATOM 1682 O O . LEU A 1 204 ? 9.642 4.889 -42.469 1.00 96.62 204 LEU A O 1
ATOM 1686 N N . THR A 1 205 ? 11.334 5.966 -41.472 1.00 96.25 205 THR A N 1
ATOM 1687 C CA . THR A 1 205 ? 11.596 6.885 -42.588 1.00 96.25 205 THR A CA 1
ATOM 1688 C C . THR A 1 205 ? 12.256 6.155 -43.760 1.00 96.25 205 THR A C 1
ATOM 1690 O O . THR A 1 205 ? 13.383 5.668 -43.645 1.00 96.25 205 THR A O 1
ATOM 1693 N N . ASN A 1 206 ? 11.586 6.131 -44.917 1.00 94.19 206 ASN A N 1
ATOM 1694 C CA . ASN A 1 206 ? 12.048 5.470 -46.149 1.00 94.19 206 ASN A CA 1
ATOM 1695 C C . ASN A 1 206 ? 12.374 3.973 -45.975 1.00 94.19 206 ASN A C 1
ATOM 1697 O O . ASN A 1 206 ? 13.262 3.432 -46.637 1.00 94.19 206 ASN A O 1
ATOM 1701 N N . ASN A 1 207 ? 11.653 3.287 -45.087 1.00 95.38 207 ASN A N 1
ATOM 1702 C CA . ASN A 1 207 ? 11.787 1.846 -44.917 1.00 95.38 207 ASN A CA 1
ATOM 1703 C C . ASN A 1 207 ? 11.001 1.097 -46.000 1.00 95.38 207 ASN A C 1
ATOM 1705 O O . ASN A 1 207 ? 9.772 1.075 -46.007 1.00 95.38 207 ASN A O 1
ATOM 1709 N N . TYR A 1 208 ? 11.731 0.466 -46.916 1.00 93.56 208 TYR A N 1
ATOM 1710 C CA . TYR A 1 208 ? 11.163 -0.274 -48.043 1.00 93.56 208 TYR A CA 1
ATOM 1711 C C . TYR A 1 208 ? 10.685 -1.691 -47.670 1.00 93.56 208 TYR A C 1
ATOM 1713 O O . TYR A 1 208 ? 10.006 -2.345 -48.465 1.00 93.56 208 TYR A O 1
ATOM 1721 N N . ILE A 1 209 ? 11.024 -2.198 -46.479 1.00 95.94 209 ILE A N 1
ATOM 1722 C CA . ILE A 1 209 ? 10.677 -3.553 -46.039 1.00 95.94 209 ILE A CA 1
ATOM 1723 C C . ILE A 1 209 ? 9.331 -3.518 -45.315 1.00 95.94 209 ILE A C 1
ATOM 1725 O O . ILE A 1 209 ? 9.244 -3.141 -44.150 1.00 95.94 209 ILE A O 1
ATOM 1729 N N . LYS A 1 210 ? 8.270 -3.980 -45.988 1.00 93.50 210 LYS A N 1
ATOM 1730 C CA . LYS A 1 210 ? 6.887 -3.924 -45.474 1.00 93.50 210 LYS A CA 1
ATOM 1731 C C . LYS A 1 210 ? 6.702 -4.569 -44.094 1.00 93.50 210 LYS A C 1
ATOM 1733 O O . LYS A 1 210 ? 5.995 -4.017 -43.258 1.00 93.50 210 LYS A O 1
ATOM 1738 N N . SER A 1 211 ? 7.325 -5.725 -43.845 1.00 93.88 211 SER A N 1
ATOM 1739 C CA . SER A 1 211 ? 7.220 -6.428 -42.558 1.00 93.88 211 SER A CA 1
ATOM 1740 C C . SER A 1 211 ? 7.904 -5.665 -41.422 1.00 93.88 211 SER A C 1
ATOM 1742 O O . SER A 1 211 ? 7.323 -5.537 -40.346 1.00 93.88 211 SER A O 1
ATOM 1744 N N . SER A 1 212 ? 9.099 -5.122 -41.672 1.00 95.62 212 SER A N 1
ATOM 1745 C CA . SER A 1 212 ? 9.822 -4.258 -40.734 1.00 95.62 212 SER A CA 1
ATOM 1746 C C . SER A 1 212 ? 9.029 -2.979 -40.466 1.00 95.62 212 SER A C 1
ATOM 1748 O O . SER A 1 212 ? 8.739 -2.680 -39.311 1.00 95.62 212 SER A O 1
ATOM 1750 N N . TYR A 1 213 ? 8.553 -2.300 -41.513 1.00 95.31 213 TYR A N 1
ATOM 1751 C CA . TYR A 1 213 ? 7.726 -1.097 -41.402 1.00 95.31 213 TYR A CA 1
ATOM 1752 C C . TYR A 1 213 ? 6.473 -1.323 -40.540 1.00 95.31 213 TYR A C 1
ATOM 1754 O O . TYR A 1 213 ? 6.209 -0.555 -39.617 1.00 95.31 213 TYR A O 1
ATOM 1762 N N . ALA A 1 214 ? 5.736 -2.415 -40.771 1.00 93.12 214 ALA A N 1
ATOM 1763 C CA . ALA A 1 214 ? 4.562 -2.762 -39.968 1.00 93.12 214 ALA A CA 1
ATOM 1764 C C . ALA A 1 214 ? 4.915 -3.014 -38.489 1.00 93.12 214 ALA A C 1
ATOM 1766 O O . ALA A 1 214 ? 4.230 -2.515 -37.597 1.00 93.12 214 ALA A O 1
ATOM 1767 N N . ARG A 1 215 ? 6.006 -3.742 -38.213 1.00 94.81 215 ARG A N 1
ATOM 1768 C CA . ARG A 1 215 ? 6.487 -3.972 -36.839 1.00 94.81 215 ARG A CA 1
ATOM 1769 C C . ARG A 1 215 ? 6.948 -2.680 -36.164 1.00 94.81 215 ARG A C 1
ATOM 1771 O O . ARG A 1 215 ? 6.685 -2.502 -34.981 1.00 94.81 215 ARG A O 1
ATOM 1778 N N . GLY A 1 216 ? 7.575 -1.767 -36.902 1.00 96.12 216 GLY A N 1
ATOM 1779 C CA . GLY A 1 216 ? 7.974 -0.456 -36.391 1.00 96.12 216 GLY A CA 1
ATOM 1780 C C . GLY A 1 216 ? 6.780 0.384 -35.925 1.00 96.12 216 GLY A C 1
ATOM 1781 O O . GLY A 1 216 ? 6.857 1.008 -34.873 1.00 96.12 216 GLY A O 1
ATOM 1782 N N . TRP A 1 217 ? 5.648 0.344 -36.638 1.00 95.62 217 TRP A N 1
ATOM 1783 C CA . TRP A 1 217 ? 4.418 1.030 -36.212 1.00 95.62 217 TRP A CA 1
ATOM 1784 C C . TRP A 1 217 ? 3.733 0.374 -35.011 1.00 95.62 217 TRP A C 1
ATOM 1786 O O . TRP A 1 217 ? 3.230 1.089 -34.148 1.00 95.62 217 TRP A O 1
ATOM 1796 N N . ILE A 1 218 ? 3.767 -0.960 -34.904 1.00 94.69 218 ILE A N 1
ATOM 1797 C CA . ILE A 1 218 ? 3.332 -1.666 -33.684 1.00 94.69 218 ILE A CA 1
ATOM 1798 C C . ILE A 1 218 ? 4.168 -1.196 -32.489 1.00 94.69 218 ILE A C 1
ATOM 1800 O O . ILE A 1 218 ? 3.621 -0.859 -31.442 1.00 94.69 218 ILE A O 1
ATOM 1804 N N . LEU A 1 219 ? 5.490 -1.123 -32.656 1.00 96.44 219 LEU A N 1
ATOM 1805 C CA . LEU A 1 219 ? 6.396 -0.662 -31.609 1.00 96.44 219 LEU A CA 1
ATOM 1806 C C . LEU A 1 219 ? 6.154 0.810 -31.246 1.00 96.44 219 LEU A C 1
ATOM 1808 O O . LEU A 1 219 ? 6.074 1.129 -30.065 1.00 96.44 219 LEU A O 1
ATOM 1812 N N . MET A 1 220 ? 5.951 1.682 -32.241 1.00 96.62 220 MET A N 1
ATOM 1813 C CA . MET A 1 220 ? 5.562 3.080 -32.024 1.00 96.62 220 MET A CA 1
ATOM 1814 C C . MET A 1 220 ? 4.282 3.179 -31.189 1.00 96.62 220 MET A C 1
ATOM 1816 O O . MET A 1 220 ? 4.262 3.896 -30.194 1.00 96.62 220 MET A O 1
ATOM 1820 N N . SER A 1 221 ? 3.247 2.413 -31.549 1.00 94.94 221 SER A N 1
ATOM 1821 C 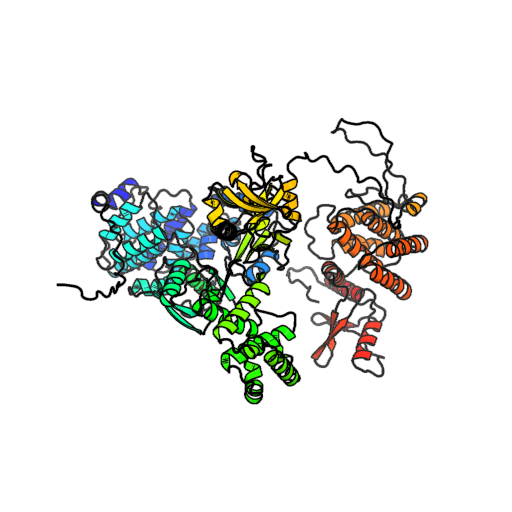CA . SER A 1 221 ? 1.958 2.380 -30.847 1.00 94.94 221 SER A CA 1
ATOM 1822 C C . SER A 1 221 ? 2.077 1.933 -29.387 1.00 94.94 221 SER A C 1
ATOM 1824 O O . SER A 1 221 ? 1.360 2.439 -28.520 1.00 94.94 221 SER A O 1
ATOM 1826 N N . LEU A 1 222 ? 2.955 0.969 -29.104 1.00 95.88 222 LEU A N 1
ATOM 1827 C CA . LEU A 1 222 ? 3.208 0.501 -27.742 1.00 95.88 222 LEU A CA 1
ATOM 1828 C C . LEU A 1 222 ? 3.992 1.547 -26.938 1.00 95.88 222 LEU A C 1
ATOM 1830 O O . LEU A 1 222 ? 3.602 1.837 -25.814 1.00 95.88 222 LEU A O 1
ATOM 1834 N N . CYS A 1 223 ? 5.017 2.181 -27.522 1.00 96.81 223 CYS A N 1
ATOM 1835 C CA . CYS A 1 223 ? 5.786 3.238 -26.855 1.00 96.81 223 CYS A CA 1
ATOM 1836 C C . CYS A 1 223 ? 4.919 4.451 -26.482 1.00 96.81 223 CYS A C 1
ATOM 1838 O O . CYS A 1 223 ? 4.933 4.872 -25.326 1.00 96.81 223 CYS A O 1
ATOM 1840 N N . VAL A 1 224 ? 4.122 4.981 -27.422 1.00 96.00 224 VAL A N 1
ATOM 1841 C CA . VAL A 1 224 ? 3.243 6.139 -27.149 1.00 96.00 224 VAL A CA 1
ATOM 1842 C C . VAL A 1 224 ? 2.117 5.820 -26.167 1.00 96.00 224 VAL A C 1
ATOM 1844 O O . VAL A 1 224 ? 1.558 6.739 -25.582 1.00 96.00 224 VAL A O 1
ATOM 1847 N N . GLY A 1 225 ? 1.785 4.538 -25.974 1.00 93.94 225 GLY A N 1
ATOM 1848 C CA . GLY A 1 225 ? 0.842 4.089 -24.948 1.00 93.94 225 GLY A CA 1
ATOM 1849 C C . GLY A 1 225 ? 1.463 3.901 -23.560 1.00 93.94 225 GLY A C 1
ATOM 1850 O O . GLY A 1 225 ? 0.738 3.554 -22.635 1.00 93.94 225 GL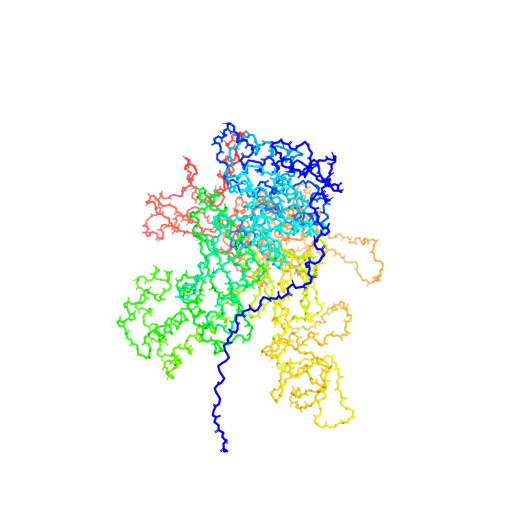Y A O 1
ATOM 1851 N N . CYS A 1 226 ? 2.782 4.078 -23.417 1.00 94.62 226 CYS A N 1
ATOM 1852 C CA . CYS A 1 226 ? 3.484 3.896 -22.147 1.00 94.62 226 CYS A CA 1
ATOM 1853 C C . CYS A 1 226 ? 4.134 5.171 -21.618 1.00 94.62 226 CYS A C 1
ATOM 1855 O O . CYS A 1 226 ? 4.095 5.410 -20.415 1.00 94.62 226 CYS A O 1
ATOM 1857 N N . PHE A 1 227 ? 4.746 5.993 -22.468 1.00 95.06 227 PHE A N 1
ATOM 1858 C CA . PHE A 1 227 ? 5.371 7.236 -22.020 1.00 95.06 227 PHE A CA 1
ATOM 1859 C C . PHE A 1 227 ? 5.268 8.343 -23.077 1.00 95.06 227 PHE A C 1
ATOM 1861 O O . PHE A 1 227 ? 5.356 8.058 -24.274 1.00 95.06 227 PHE A O 1
ATOM 1868 N N . PRO A 1 228 ? 5.118 9.614 -22.663 1.00 93.81 228 PRO A N 1
ATOM 1869 C CA . PRO A 1 228 ? 5.147 10.741 -23.586 1.00 93.81 228 PRO A CA 1
ATOM 1870 C C . PRO A 1 228 ? 6.595 11.105 -23.977 1.00 93.81 228 PRO A C 1
ATOM 1872 O O . PRO A 1 228 ? 7.519 10.882 -23.182 1.00 93.81 228 PRO A O 1
ATOM 1875 N N . PRO A 1 229 ? 6.827 11.681 -25.174 1.00 94.81 229 PRO A N 1
ATOM 1876 C CA . PRO A 1 229 ? 8.101 12.320 -25.512 1.00 94.81 229 PRO A CA 1
ATOM 1877 C C . PRO A 1 229 ? 8.310 13.599 -24.684 1.00 94.81 229 PRO A C 1
ATOM 1879 O O . PRO A 1 229 ? 7.398 14.059 -23.994 1.00 94.81 229 PRO A O 1
ATOM 1882 N N . SER A 1 230 ? 9.491 14.213 -24.777 1.00 93.44 230 SER A N 1
ATOM 1883 C CA . SER A 1 230 ? 9.714 15.534 -24.182 1.00 93.44 230 SER A CA 1
ATOM 1884 C C . SER A 1 230 ? 8.900 16.633 -24.882 1.00 93.44 230 SER A C 1
ATOM 1886 O O . SER A 1 230 ? 8.524 16.509 -26.053 1.00 93.44 230 SER A O 1
ATOM 1888 N N . GLU A 1 231 ? 8.710 17.766 -24.198 1.00 90.56 231 GLU A N 1
ATOM 1889 C CA . GLU A 1 231 ? 8.096 18.977 -24.773 1.00 90.56 231 GLU A CA 1
ATOM 1890 C C . GLU A 1 231 ? 8.832 19.478 -26.024 1.00 90.56 231 GLU A C 1
ATOM 1892 O O . GLU A 1 231 ? 8.236 20.069 -26.919 1.00 90.56 231 GLU A O 1
ATOM 1897 N N . ARG A 1 232 ? 10.134 19.195 -26.136 1.00 92.06 232 ARG A N 1
ATOM 1898 C CA . ARG A 1 232 ? 10.933 19.552 -27.312 1.00 92.06 232 ARG A CA 1
ATOM 1899 C C . ARG A 1 232 ? 10.602 18.680 -28.525 1.00 92.06 232 ARG A C 1
ATOM 1901 O O . ARG A 1 232 ? 10.704 19.153 -29.656 1.00 92.06 232 ARG A O 1
ATOM 1908 N N . PHE A 1 233 ? 10.259 17.407 -28.321 1.00 94.69 233 PHE A N 1
ATOM 1909 C CA . PHE A 1 233 ? 10.066 16.447 -29.412 1.00 94.69 233 PHE A CA 1
ATOM 1910 C C . PHE A 1 233 ? 8.595 16.215 -29.791 1.00 94.69 233 PHE A C 1
ATOM 1912 O O . PHE A 1 233 ? 8.319 15.787 -30.913 1.00 94.69 233 PHE A O 1
ATOM 1919 N N . ILE A 1 234 ? 7.644 16.532 -28.908 1.00 94.44 234 ILE A N 1
ATOM 1920 C CA . ILE A 1 234 ? 6.218 16.214 -29.086 1.00 94.44 234 ILE A CA 1
ATOM 1921 C C . ILE A 1 234 ? 5.625 16.688 -30.420 1.00 94.44 234 ILE A C 1
ATOM 1923 O O . ILE A 1 234 ? 4.998 15.892 -31.119 1.00 94.44 234 ILE A O 1
ATOM 1927 N N . ASN A 1 235 ? 5.861 17.937 -30.824 1.00 93.62 235 ASN A N 1
ATOM 1928 C CA . ASN A 1 235 ? 5.280 18.477 -32.060 1.00 93.62 235 ASN A CA 1
ATOM 1929 C C . ASN A 1 235 ? 5.841 17.775 -33.307 1.00 93.62 235 ASN A C 1
ATOM 1931 O O . ASN A 1 235 ? 5.099 17.456 -34.235 1.00 93.62 235 ASN A O 1
ATOM 1935 N N . TYR A 1 236 ? 7.133 17.429 -33.296 1.00 95.19 236 TYR A N 1
ATOM 1936 C CA . TYR A 1 236 ? 7.756 16.643 -34.362 1.00 95.19 236 TYR A CA 1
ATOM 1937 C C . TYR A 1 236 ? 7.214 15.213 -34.414 1.00 95.19 236 TYR A C 1
ATOM 1939 O O . TYR A 1 236 ? 6.976 14.695 -35.507 1.00 95.19 236 TYR A O 1
ATOM 1947 N N . LEU A 1 237 ? 6.994 14.581 -33.256 1.00 95.31 237 LEU A N 1
ATOM 1948 C CA . LEU A 1 237 ? 6.414 13.241 -33.186 1.00 95.31 237 LEU A CA 1
ATOM 1949 C C . LEU A 1 237 ? 4.958 13.232 -33.667 1.00 95.31 237 LEU A C 1
ATOM 1951 O O . LEU A 1 237 ? 4.593 12.352 -34.441 1.00 95.31 237 LEU A O 1
ATOM 1955 N N . ARG A 1 238 ? 4.138 14.217 -33.276 1.00 94.88 238 ARG A N 1
ATOM 1956 C CA . ARG A 1 238 ? 2.752 14.362 -33.757 1.00 94.88 238 ARG A CA 1
ATOM 1957 C C . ARG A 1 238 ? 2.699 14.534 -35.273 1.00 94.88 238 ARG A C 1
ATOM 1959 O O . ARG A 1 238 ? 1.987 13.786 -35.940 1.00 94.88 238 ARG A O 1
ATOM 1966 N N . ALA A 1 239 ? 3.511 15.435 -35.832 1.00 93.94 239 ALA A N 1
ATOM 1967 C CA . ALA A 1 239 ? 3.616 15.610 -37.282 1.00 93.94 239 ALA A CA 1
ATOM 1968 C C . ALA A 1 239 ? 4.068 14.313 -37.990 1.00 93.94 239 ALA A C 1
ATOM 1970 O O . ALA A 1 239 ? 3.532 13.934 -39.036 1.00 93.94 239 ALA A O 1
ATOM 1971 N N . PHE A 1 240 ? 5.011 13.576 -37.393 1.00 95.56 240 PHE A N 1
ATOM 1972 C CA . PHE A 1 240 ? 5.450 12.279 -37.910 1.00 95.56 240 PHE A CA 1
ATOM 1973 C C . PHE A 1 240 ? 4.335 11.220 -37.871 1.00 95.56 240 PHE A C 1
ATOM 1975 O O . PHE A 1 240 ? 4.122 10.523 -38.858 1.00 95.56 240 PHE A O 1
ATOM 1982 N N . ILE A 1 241 ? 3.589 11.111 -36.769 1.00 95.12 241 ILE A N 1
ATOM 1983 C CA . ILE A 1 241 ? 2.483 10.153 -36.625 1.00 95.12 241 ILE A CA 1
ATOM 1984 C C . ILE A 1 241 ? 1.372 10.449 -37.637 1.00 95.12 241 ILE A C 1
ATOM 1986 O O . ILE A 1 241 ? 0.913 9.522 -38.302 1.00 95.12 241 ILE A O 1
ATOM 1990 N N . ARG A 1 242 ? 0.994 11.721 -37.819 1.00 92.00 242 ARG A N 1
ATOM 1991 C CA . ARG A 1 242 ? -0.048 12.142 -38.777 1.00 92.00 242 ARG A CA 1
ATOM 1992 C C . ARG A 1 242 ? 0.304 11.842 -40.234 1.00 92.00 242 ARG A C 1
ATOM 1994 O O . ARG A 1 242 ? -0.584 11.555 -41.028 1.00 92.00 242 ARG A O 1
ATOM 2001 N N . SER A 1 243 ? 1.593 11.862 -40.579 1.00 90.12 243 SER A N 1
ATOM 2002 C CA . SER A 1 243 ? 2.088 11.446 -41.904 1.00 90.12 243 SER A CA 1
ATOM 2003 C C . SER A 1 243 ? 2.283 9.927 -42.047 1.00 90.12 243 SER A C 1
ATOM 2005 O O . SER A 1 243 ? 2.738 9.446 -43.087 1.00 90.12 243 SER A O 1
ATOM 2007 N N . GLY A 1 244 ? 1.940 9.160 -41.008 1.00 90.50 244 GLY A N 1
ATOM 2008 C CA . GLY A 1 244 ? 1.992 7.706 -40.984 1.00 90.50 244 GLY A CA 1
ATOM 2009 C C . GLY A 1 244 ? 0.875 7.018 -41.782 1.00 90.50 244 GLY A C 1
ATOM 2010 O O . GLY A 1 244 ? 0.058 7.654 -42.445 1.00 90.50 244 GLY A O 1
ATOM 2011 N N . PRO A 1 245 ? 0.812 5.677 -41.734 1.00 91.62 245 PRO A N 1
ATOM 2012 C CA . PRO A 1 245 ? -0.180 4.913 -42.473 1.00 91.62 245 PRO A CA 1
ATOM 2013 C C . PRO A 1 245 ? -1.588 5.156 -41.892 1.00 91.62 245 PRO A C 1
ATOM 2015 O O . PRO A 1 245 ? -1.751 5.055 -40.671 1.00 91.62 245 PRO A O 1
ATOM 2018 N N . PRO A 1 246 ? -2.626 5.363 -42.734 1.00 86.00 246 PRO A N 1
ATOM 2019 C CA . PRO A 1 246 ? -3.970 5.766 -42.294 1.00 86.00 246 PRO A CA 1
ATOM 2020 C C . PRO A 1 246 ? -4.604 4.868 -41.227 1.00 86.00 246 PRO A C 1
ATOM 2022 O O . PRO A 1 246 ? -5.407 5.321 -40.425 1.00 86.00 246 PRO A O 1
ATOM 2025 N N . GLY A 1 247 ? -4.234 3.584 -41.192 1.00 82.44 247 GLY A N 1
ATOM 2026 C CA . GLY A 1 247 ? -4.754 2.649 -40.201 1.00 82.44 247 GLY A CA 1
ATOM 2027 C C . GLY A 1 247 ? -4.076 2.699 -38.825 1.00 82.44 247 GLY A C 1
ATOM 2028 O O . GLY A 1 247 ? -4.663 2.176 -37.886 1.00 82.44 247 GLY A O 1
ATOM 2029 N N . TYR A 1 248 ? -2.844 3.204 -38.690 1.00 86.38 248 TYR A N 1
ATOM 2030 C CA . TYR A 1 248 ? -2.121 3.267 -37.400 1.00 86.38 248 TYR A CA 1
ATOM 2031 C C . TYR A 1 248 ? -1.904 4.703 -36.918 1.00 86.38 248 TYR A C 1
ATOM 2033 O O . TYR A 1 248 ? -1.841 4.908 -35.715 1.00 86.38 248 TYR A O 1
ATOM 2041 N N . ALA A 1 249 ? -1.824 5.684 -37.819 1.00 90.00 249 ALA A N 1
ATOM 2042 C CA . ALA A 1 249 ? -1.668 7.095 -37.471 1.00 90.00 249 ALA A CA 1
ATOM 2043 C C . ALA A 1 249 ? -2.701 7.589 -36.428 1.00 90.00 249 ALA A C 1
ATOM 2045 O O . ALA A 1 249 ? -2.273 7.984 -35.342 1.00 90.00 249 ALA A O 1
ATOM 2046 N N . PRO A 1 250 ? -4.029 7.481 -36.659 1.00 91.06 250 PRO A N 1
ATOM 2047 C CA . PRO A 1 250 ? -5.024 7.932 -35.680 1.00 91.06 250 PRO A CA 1
ATOM 2048 C C . PRO A 1 250 ? -5.010 7.092 -34.395 1.00 91.06 250 PRO A C 1
ATOM 2050 O O . PRO A 1 250 ? -5.235 7.615 -33.309 1.00 91.06 250 PRO A O 1
ATOM 2053 N N . TYR A 1 251 ? -4.691 5.797 -34.498 1.00 90.62 251 TYR A N 1
ATOM 2054 C CA . TYR A 1 251 ? -4.589 4.904 -33.343 1.00 90.62 251 TYR A CA 1
ATOM 2055 C C . TYR A 1 251 ? -3.419 5.295 -32.420 1.00 90.62 251 TYR A C 1
ATOM 2057 O O . TYR A 1 251 ? -3.585 5.389 -31.206 1.00 90.62 251 TYR A O 1
ATOM 2065 N N . CYS A 1 252 ? -2.247 5.595 -32.989 1.00 93.25 252 CYS A N 1
ATOM 2066 C CA . CYS A 1 252 ? -1.088 6.090 -32.247 1.00 93.25 252 CYS A CA 1
ATOM 2067 C C . CYS A 1 252 ? -1.331 7.488 -31.662 1.00 93.25 252 CYS A C 1
ATOM 2069 O O . CYS A 1 252 ? -0.934 7.737 -30.528 1.00 93.25 252 CYS A O 1
ATOM 2071 N N . GLU A 1 253 ? -1.970 8.393 -32.410 1.00 92.81 253 GLU A N 1
ATOM 2072 C CA . GLU A 1 253 ? -2.279 9.748 -31.933 1.00 92.81 253 GLU A CA 1
ATOM 2073 C C . GLU A 1 253 ? -3.270 9.721 -30.761 1.00 92.81 253 GLU A C 1
ATOM 2075 O O . GLU A 1 253 ? -3.029 10.370 -29.743 1.00 92.81 253 GLU A O 1
ATOM 2080 N N . GLY A 1 254 ? -4.321 8.898 -30.846 1.00 92.44 254 GLY A N 1
ATOM 2081 C CA . GLY A 1 254 ? -5.259 8.676 -29.744 1.00 92.44 254 GLY A CA 1
ATOM 2082 C C . GLY A 1 254 ? -4.567 8.137 -28.490 1.00 92.44 254 GLY A C 1
ATOM 2083 O O . GLY A 1 254 ? -4.724 8.705 -27.411 1.00 92.44 254 GLY A O 1
ATOM 2084 N N . ARG A 1 255 ? -3.724 7.105 -28.635 1.00 93.38 255 ARG A N 1
ATOM 2085 C CA . ARG A 1 255 ? -2.943 6.540 -27.517 1.00 93.38 255 ARG A CA 1
ATOM 2086 C C . ARG A 1 255 ? -1.980 7.553 -26.907 1.00 93.38 255 ARG A C 1
ATOM 2088 O O . ARG A 1 255 ? -1.874 7.623 -25.690 1.00 93.38 255 ARG A O 1
ATOM 2095 N N . LEU A 1 256 ? -1.313 8.360 -27.731 1.00 94.38 256 LEU A N 1
ATOM 2096 C CA . LEU A 1 256 ? -0.429 9.420 -27.253 1.00 94.38 256 LEU A CA 1
ATOM 2097 C C . LEU A 1 256 ? -1.202 10.444 -26.415 1.00 94.38 256 LEU A C 1
ATOM 2099 O O . LEU A 1 256 ? -0.769 10.781 -25.317 1.00 94.38 256 LEU A O 1
ATOM 2103 N N . ASN A 1 257 ? -2.354 10.907 -26.903 1.00 94.75 257 ASN A N 1
ATOM 2104 C CA . ASN A 1 257 ? -3.193 11.866 -26.182 1.00 94.75 257 ASN A CA 1
ATOM 2105 C C . ASN A 1 257 ? -3.681 11.299 -24.843 1.00 94.75 257 ASN A C 1
ATOM 2107 O O . ASN A 1 257 ? -3.629 12.000 -23.835 1.00 94.75 257 ASN A O 1
ATOM 2111 N N . ARG A 1 258 ? -4.073 10.022 -24.817 1.00 94.81 258 ARG A N 1
ATOM 2112 C CA . ARG A 1 258 ? -4.448 9.309 -23.591 1.00 94.81 258 ARG A CA 1
ATOM 2113 C C . ARG A 1 258 ? -3.296 9.240 -22.581 1.00 94.81 258 ARG A C 1
ATOM 2115 O O . ARG A 1 258 ? -3.489 9.586 -21.421 1.00 94.81 258 ARG A O 1
ATOM 2122 N N . THR A 1 259 ? -2.080 8.921 -23.022 1.00 93.81 259 THR A N 1
ATOM 2123 C CA . THR A 1 259 ? -0.878 8.929 -22.164 1.00 93.81 259 THR A CA 1
ATOM 2124 C C . THR A 1 259 ? -0.536 10.329 -21.637 1.00 93.81 259 THR A C 1
ATOM 2126 O O . THR A 1 259 ? -0.047 10.467 -20.520 1.00 93.81 259 THR A O 1
ATOM 2129 N N . PHE A 1 260 ? -0.798 11.399 -22.395 1.00 91.56 260 PHE A N 1
ATOM 2130 C CA . PHE A 1 260 ? -0.632 12.767 -21.879 1.00 91.56 260 PHE A CA 1
ATOM 2131 C C . PHE A 1 260 ? -1.672 13.133 -20.818 1.00 91.56 260 PHE A C 1
ATOM 2133 O O . PHE A 1 260 ? -1.341 13.865 -19.889 1.00 91.56 260 PHE A O 1
ATOM 2140 N N . GLN A 1 261 ? -2.904 12.640 -20.956 1.00 92.00 261 GLN A N 1
ATOM 2141 C CA . GLN A 1 261 ? -3.980 12.886 -19.995 1.00 92.00 261 GLN A CA 1
ATOM 2142 C C . GLN A 1 261 ? -3.734 12.150 -18.673 1.00 92.00 261 GLN A C 1
ATOM 2144 O O . GLN A 1 261 ? -3.802 12.772 -17.616 1.00 92.00 261 GLN A O 1
ATOM 2149 N N . ASN A 1 262 ? -3.394 10.859 -18.738 1.00 91.25 262 ASN A N 1
ATOM 2150 C CA . ASN A 1 262 ? -3.329 9.991 -17.554 1.00 91.25 262 ASN A CA 1
ATOM 2151 C C . ASN A 1 262 ? -1.902 9.790 -17.011 1.00 91.25 262 ASN A C 1
ATOM 2153 O O . ASN A 1 262 ? -1.710 9.279 -15.910 1.00 91.25 262 ASN A O 1
ATOM 2157 N N . GLY A 1 263 ? -0.887 10.261 -17.740 1.00 88.81 263 GLY A N 1
ATOM 2158 C CA . GLY A 1 263 ? 0.514 10.208 -17.337 1.00 88.81 263 GLY A CA 1
ATOM 2159 C C . GLY A 1 263 ? 1.272 8.997 -17.883 1.00 88.81 263 GLY A C 1
ATOM 2160 O O . GLY A 1 263 ? 0.768 8.179 -18.648 1.00 88.81 263 GLY A O 1
ATOM 2161 N N . ALA A 1 264 ? 2.553 8.907 -17.514 1.00 88.75 264 ALA A N 1
ATOM 2162 C CA . ALA A 1 264 ? 3.408 7.801 -17.931 1.00 88.75 264 ALA A CA 1
ATOM 2163 C C . ALA A 1 264 ? 3.132 6.540 -17.098 1.00 88.75 264 ALA A C 1
ATOM 2165 O O . ALA A 1 264 ? 2.960 6.607 -15.881 1.00 88.75 264 ALA A O 1
ATOM 2166 N N . ARG A 1 265 ? 3.170 5.387 -17.763 1.00 89.56 265 ARG A N 1
ATOM 2167 C CA . ARG A 1 265 ? 3.089 4.053 -17.164 1.00 89.56 265 ARG A CA 1
ATOM 2168 C C . ARG A 1 265 ? 4.328 3.748 -16.326 1.00 89.56 265 ARG A C 1
ATOM 2170 O O . ARG A 1 265 ? 5.427 4.223 -16.620 1.00 89.56 265 ARG A O 1
ATOM 2177 N N . MET A 1 266 ? 4.158 2.887 -15.328 1.00 86.75 266 MET A N 1
ATOM 2178 C CA . MET A 1 266 ? 5.239 2.399 -14.465 1.00 86.75 266 MET A CA 1
ATOM 2179 C C . MET A 1 266 ? 5.734 1.005 -14.866 1.00 86.75 266 MET A C 1
ATOM 2181 O O . MET A 1 266 ? 6.768 0.554 -14.368 1.00 86.75 266 MET A O 1
ATOM 2185 N N . GLN A 1 267 ? 5.015 0.307 -15.747 1.00 89.69 267 GLN A N 1
ATOM 2186 C CA . GLN A 1 267 ? 5.362 -1.027 -16.231 1.00 89.69 267 GLN A CA 1
ATOM 2187 C C . GLN A 1 267 ? 5.281 -1.101 -17.757 1.00 89.69 267 GLN A C 1
ATOM 2189 O O . GLN A 1 267 ? 4.525 -0.356 -18.387 1.00 89.69 267 GLN A O 1
ATOM 2194 N N . PRO A 1 268 ? 6.061 -1.999 -18.382 1.00 93.00 268 PRO A N 1
ATOM 2195 C CA . PRO A 1 268 ? 5.993 -2.205 -19.818 1.00 93.00 268 PRO A CA 1
ATOM 2196 C C . PRO A 1 268 ? 4.673 -2.897 -20.205 1.00 93.00 268 PRO A C 1
ATOM 2198 O O . PRO A 1 268 ? 3.999 -3.461 -19.337 1.00 93.00 268 PRO A O 1
ATOM 2201 N N . PRO A 1 269 ? 4.308 -2.910 -21.501 1.00 95.19 269 PRO A N 1
ATOM 2202 C CA . PRO A 1 269 ? 3.070 -3.521 -21.957 1.00 95.19 269 PRO A CA 1
ATOM 2203 C C . PRO A 1 269 ? 2.965 -4.994 -21.574 1.00 95.19 269 PRO A C 1
ATOM 2205 O O . PRO A 1 269 ? 3.923 -5.764 -21.703 1.00 95.19 269 PRO A O 1
ATOM 2208 N N . SER A 1 270 ? 1.769 -5.380 -21.164 1.00 94.44 270 SER A N 1
ATOM 2209 C CA . SER A 1 270 ? 1.357 -6.768 -21.000 1.00 94.44 270 SER A CA 1
ATOM 2210 C C . SER A 1 270 ? 1.300 -7.510 -22.340 1.00 94.44 270 SER A C 1
ATOM 2212 O O . SER A 1 270 ? 1.267 -6.924 -23.433 1.00 94.44 270 SER A O 1
ATOM 2214 N N . TRP A 1 271 ? 1.242 -8.834 -22.266 1.00 92.50 271 TRP A N 1
ATOM 2215 C CA . TRP A 1 271 ? 0.983 -9.701 -23.404 1.00 92.50 271 TRP A CA 1
ATOM 2216 C C . TRP A 1 271 ? -0.361 -9.366 -24.067 1.00 92.50 271 TRP A C 1
ATOM 2218 O O . TRP A 1 271 ? -0.436 -9.340 -25.298 1.00 92.50 271 TRP A O 1
ATOM 2228 N N . LEU A 1 272 ? -1.391 -9.032 -23.278 1.00 92.31 272 LEU A N 1
ATOM 2229 C CA . LEU A 1 272 ? -2.687 -8.580 -23.797 1.00 92.31 272 LEU A CA 1
ATOM 2230 C C . LEU A 1 272 ? -2.560 -7.330 -24.672 1.00 92.31 272 LEU A C 1
ATOM 2232 O O . LEU A 1 272 ? -3.077 -7.312 -25.789 1.00 92.31 272 LEU A O 1
ATOM 2236 N N . GLU A 1 273 ? -1.825 -6.316 -24.214 1.00 93.75 273 GLU A N 1
ATOM 2237 C CA . GLU A 1 273 ? -1.621 -5.073 -24.973 1.00 93.75 273 GLU A CA 1
ATOM 2238 C C . GLU A 1 273 ? -0.891 -5.315 -26.295 1.00 93.75 273 GLU A C 1
ATOM 2240 O O . GLU A 1 273 ? -1.214 -4.689 -27.311 1.00 93.75 273 GLU A O 1
ATOM 2245 N N . LEU A 1 274 ? 0.073 -6.240 -26.307 1.00 91.31 274 LEU A N 1
ATOM 2246 C CA . LEU A 1 274 ? 0.797 -6.622 -27.517 1.00 91.31 274 LEU A CA 1
ATOM 2247 C C . LEU A 1 274 ? -0.136 -7.254 -28.557 1.00 91.31 274 LEU A C 1
ATOM 2249 O O . LEU A 1 274 ? -0.073 -6.898 -29.737 1.00 91.31 274 LEU A O 1
ATOM 2253 N N . ILE A 1 275 ? -0.987 -8.193 -28.142 1.00 90.12 275 ILE A N 1
ATOM 2254 C CA . ILE A 1 275 ? -1.929 -8.861 -29.047 1.00 90.12 275 ILE A CA 1
ATOM 2255 C C . ILE A 1 275 ? -2.991 -7.877 -29.542 1.00 90.12 275 ILE A C 1
ATOM 2257 O O . ILE A 1 275 ? -3.195 -7.776 -30.754 1.00 90.12 275 ILE A O 1
ATOM 2261 N N . ALA A 1 276 ? -3.576 -7.096 -28.634 1.00 90.06 276 ALA A N 1
ATOM 2262 C CA . ALA A 1 276 ? -4.556 -6.066 -28.958 1.00 90.06 276 ALA A CA 1
ATOM 2263 C C . ALA A 1 276 ? -3.995 -5.047 -29.954 1.00 90.06 276 ALA A C 1
ATOM 2265 O O . ALA A 1 276 ? -4.595 -4.797 -30.992 1.00 90.06 276 ALA A O 1
ATOM 2266 N N . THR A 1 277 ? -2.776 -4.545 -29.734 1.00 90.06 277 THR A N 1
ATOM 2267 C CA . THR A 1 277 ? -2.131 -3.593 -30.655 1.00 90.06 277 THR A CA 1
ATOM 2268 C C . THR A 1 277 ? -1.822 -4.211 -32.017 1.00 90.06 277 THR A C 1
ATOM 2270 O O . THR A 1 277 ? -1.943 -3.539 -33.040 1.00 90.06 277 THR A O 1
ATOM 2273 N N . LYS A 1 278 ? -1.427 -5.489 -32.058 1.00 87.38 278 LYS A N 1
ATOM 2274 C CA . LYS A 1 278 ? -1.114 -6.186 -33.311 1.00 87.38 278 LYS A CA 1
ATOM 2275 C C . LYS A 1 278 ? -2.355 -6.366 -34.190 1.00 87.38 278 LYS A C 1
ATOM 2277 O O . LYS A 1 278 ? -2.249 -6.215 -35.409 1.00 87.38 278 LYS A O 1
ATOM 2282 N N . ASN A 1 279 ? -3.490 -6.692 -33.579 1.00 86.81 279 ASN A N 1
ATOM 2283 C CA . ASN A 1 279 ? -4.749 -6.936 -34.280 1.00 86.81 279 ASN A CA 1
ATOM 2284 C C . ASN A 1 279 ? -5.625 -5.681 -34.414 1.00 86.81 279 ASN A C 1
ATOM 2286 O O . ASN A 1 279 ? -6.485 -5.642 -35.287 1.00 86.81 279 ASN A O 1
ATOM 2290 N N . LYS A 1 280 ? -5.350 -4.644 -33.612 1.00 82.38 280 LYS A N 1
ATOM 2291 C CA . LYS A 1 280 ? -6.216 -3.478 -33.367 1.00 82.38 280 LYS A CA 1
ATOM 2292 C C . LYS A 1 280 ? -7.561 -3.858 -32.749 1.00 82.38 280 LYS A C 1
ATOM 2294 O O . LYS A 1 280 ? -8.575 -3.227 -33.033 1.00 82.38 280 LYS A O 1
ATOM 2299 N N . ASP A 1 281 ? -7.536 -4.887 -31.913 1.00 86.19 281 ASP A N 1
ATOM 2300 C CA . ASP A 1 281 ? -8.697 -5.319 -31.147 1.00 86.19 281 ASP A CA 1
ATOM 2301 C C . ASP A 1 281 ? -8.793 -4.481 -29.859 1.00 86.19 281 ASP A C 1
ATOM 2303 O O . ASP A 1 281 ? -7.750 -4.148 -29.280 1.00 86.19 281 ASP A O 1
ATOM 2307 N N . PRO A 1 282 ? -10.007 -4.147 -29.387 1.00 86.50 282 PRO A N 1
ATOM 2308 C CA . PRO A 1 282 ? -10.186 -3.542 -28.073 1.00 86.50 282 PRO A CA 1
ATOM 2309 C C . PRO A 1 282 ? -9.762 -4.517 -26.967 1.00 86.50 282 PRO A C 1
ATOM 2311 O O . PRO A 1 282 ? -9.902 -5.738 -27.103 1.00 86.50 282 PRO A O 1
ATOM 2314 N N . ILE A 1 283 ? -9.248 -3.987 -25.856 1.00 93.81 283 ILE A N 1
ATOM 2315 C CA . ILE A 1 283 ? -8.934 -4.797 -24.675 1.00 93.81 283 ILE A CA 1
ATOM 2316 C C . ILE A 1 283 ? -10.176 -4.799 -23.793 1.00 93.81 283 ILE A C 1
ATOM 2318 O O . ILE A 1 283 ? -10.557 -3.764 -23.268 1.00 93.81 283 ILE A O 1
ATOM 2322 N N . ASN A 1 284 ? -10.795 -5.961 -23.606 1.00 94.00 284 ASN A N 1
ATOM 2323 C CA . ASN A 1 284 ? -11.938 -6.112 -22.710 1.00 94.00 284 ASN A CA 1
ATOM 2324 C C . ASN A 1 284 ? -11.494 -6.827 -21.434 1.00 94.00 284 ASN A C 1
ATOM 2326 O O . ASN A 1 284 ? -11.000 -7.954 -21.497 1.00 94.00 284 ASN A O 1
ATOM 2330 N N . LEU A 1 285 ? -11.665 -6.173 -20.286 1.00 95.12 285 LEU A N 1
ATOM 2331 C CA . LEU A 1 285 ? -11.377 -6.740 -18.972 1.00 95.12 285 LEU A CA 1
ATOM 2332 C C . LEU A 1 285 ? -12.669 -7.170 -18.283 1.00 95.12 285 LEU A C 1
ATOM 2334 O O . LEU A 1 285 ? -13.676 -6.467 -18.327 1.00 95.12 285 LEU A O 1
ATOM 2338 N N . GLU A 1 286 ? -12.622 -8.318 -17.616 1.00 95.62 286 GLU A N 1
ATOM 2339 C CA . GLU A 1 286 ? -13.720 -8.836 -16.803 1.00 95.62 286 GLU A CA 1
ATOM 2340 C C . GLU A 1 286 ? -13.499 -8.466 -15.332 1.00 95.62 286 GLU A C 1
ATOM 2342 O O . GLU A 1 286 ? -12.526 -8.894 -14.706 1.00 95.62 286 GLU A O 1
ATOM 2347 N N . ILE A 1 287 ? -14.414 -7.676 -14.770 1.00 96.69 287 ILE A N 1
ATOM 2348 C CA . ILE A 1 287 ? -14.417 -7.276 -13.364 1.00 96.69 287 ILE A CA 1
ATOM 2349 C C . ILE A 1 287 ? -15.514 -8.049 -12.638 1.00 96.69 287 ILE A C 1
ATOM 2351 O O . ILE A 1 287 ? -16.701 -7.902 -12.927 1.00 96.69 287 ILE A O 1
ATOM 2355 N N . THR A 1 288 ? -15.118 -8.863 -11.664 1.00 95.81 288 THR A N 1
ATOM 2356 C CA . THR A 1 288 ? -16.052 -9.618 -10.824 1.00 95.81 288 THR A CA 1
ATOM 2357 C C . THR A 1 288 ? -16.559 -8.740 -9.680 1.00 95.81 288 THR A C 1
ATOM 2359 O O . THR A 1 288 ? -15.782 -8.218 -8.879 1.00 95.81 288 THR A O 1
ATOM 2362 N N . LEU A 1 289 ? -17.874 -8.585 -9.571 1.00 95.81 289 LEU A N 1
ATOM 2363 C CA . LEU A 1 289 ? -18.517 -7.876 -8.471 1.00 95.81 289 LEU A CA 1
ATOM 2364 C C . LEU A 1 289 ? -18.697 -8.792 -7.253 1.00 95.81 289 LEU A C 1
ATOM 2366 O O . LEU A 1 289 ? -18.661 -10.025 -7.337 1.00 95.81 289 LEU A O 1
ATOM 2370 N N . MET A 1 290 ? -18.930 -8.191 -6.087 1.00 93.81 290 MET A N 1
ATOM 2371 C CA . MET A 1 290 ? -19.035 -8.941 -4.830 1.00 93.81 290 MET A CA 1
ATOM 2372 C C . MET A 1 290 ? -20.296 -9.801 -4.721 1.00 93.81 290 MET A C 1
ATOM 2374 O O . MET A 1 290 ? -20.298 -10.757 -3.949 1.00 93.81 290 MET A O 1
ATOM 2378 N N . ASP A 1 291 ? -21.325 -9.544 -5.527 1.00 91.88 291 ASP A N 1
ATOM 2379 C CA . ASP A 1 291 ? -22.491 -10.424 -5.675 1.00 91.88 291 ASP A CA 1
ATOM 2380 C C . ASP A 1 291 ? -22.232 -11.624 -6.611 1.00 91.88 291 ASP A C 1
ATOM 2382 O O . ASP A 1 291 ? -22.999 -12.584 -6.618 1.00 91.88 291 ASP A O 1
ATOM 2386 N N . GLY A 1 292 ? -21.089 -11.655 -7.306 1.00 90.94 292 GLY A N 1
ATOM 2387 C CA . GLY A 1 292 ? -20.690 -12.706 -8.247 1.00 90.94 292 GLY A CA 1
ATOM 2388 C C . GLY A 1 292 ? -21.034 -12.420 -9.707 1.00 90.94 292 GLY A C 1
ATOM 2389 O O . GLY A 1 292 ? -20.682 -13.232 -10.559 1.00 90.94 292 GLY A O 1
ATOM 2390 N N . THR A 1 293 ? -21.686 -11.297 -10.010 1.00 94.12 293 THR A N 1
ATOM 2391 C CA . THR A 1 293 ? -21.872 -10.858 -11.397 1.00 94.12 293 THR A CA 1
ATOM 2392 C C . THR A 1 293 ? -20.547 -10.369 -11.988 1.00 94.12 293 THR A C 1
ATOM 2394 O O . THR A 1 293 ? -19.636 -9.971 -11.261 1.00 94.12 293 THR A O 1
ATOM 2397 N N . ILE A 1 294 ? -20.415 -10.435 -13.312 1.00 95.56 294 ILE A N 1
ATOM 2398 C CA . ILE A 1 294 ? -19.208 -10.019 -14.034 1.00 95.56 294 ILE A CA 1
ATOM 2399 C C . ILE A 1 294 ? -19.580 -8.848 -14.936 1.00 95.56 294 ILE A C 1
ATOM 2401 O O . ILE A 1 294 ? -20.557 -8.932 -15.680 1.00 95.56 294 ILE A O 1
ATOM 2405 N N . GLN A 1 295 ? -18.799 -7.774 -14.862 1.00 94.94 295 GLN A N 1
ATOM 2406 C CA . GLN A 1 295 ? -18.898 -6.628 -15.757 1.00 94.94 295 GLN A CA 1
ATOM 2407 C C . GLN A 1 295 ? -17.713 -6.610 -16.712 1.00 94.94 295 GLN A C 1
ATOM 2409 O O . GLN A 1 295 ? -16.562 -6.674 -16.280 1.00 94.94 295 GLN A O 1
ATOM 2414 N N . THR A 1 296 ? -17.996 -6.507 -18.006 1.00 95.44 296 THR A N 1
ATOM 2415 C CA . THR A 1 296 ? -16.966 -6.375 -19.037 1.00 95.44 296 THR A CA 1
ATOM 2416 C C . THR A 1 296 ? -16.764 -4.901 -19.357 1.00 95.44 296 THR A C 1
ATOM 2418 O O . THR A 1 296 ? -17.713 -4.207 -19.719 1.00 95.44 296 THR A O 1
ATOM 2421 N N . VAL A 1 297 ? -15.529 -4.429 -19.219 1.00 95.06 297 VAL A N 1
ATOM 2422 C CA . VAL A 1 297 ? -15.147 -3.037 -19.464 1.00 95.06 297 VAL A CA 1
ATOM 2423 C C . VAL A 1 297 ? -14.088 -2.993 -20.556 1.00 95.06 297 VAL A C 1
ATOM 2425 O O . VAL A 1 297 ? -13.079 -3.695 -20.480 1.00 95.06 297 VAL A O 1
ATOM 2428 N N . GLU A 1 298 ? -14.332 -2.170 -21.571 1.00 94.94 298 GLU A N 1
ATOM 2429 C CA . GLU A 1 298 ? -13.353 -1.858 -22.610 1.00 94.94 298 GLU A CA 1
ATOM 2430 C C . GLU A 1 298 ? -12.303 -0.890 -22.054 1.00 94.94 298 GLU A C 1
ATOM 2432 O O . GLU A 1 298 ? -12.646 0.137 -21.469 1.00 94.94 298 GLU A O 1
ATOM 2437 N N . VAL A 1 299 ? -11.026 -1.224 -22.225 1.00 95.25 299 VAL A N 1
ATOM 2438 C CA . VAL A 1 299 ? -9.887 -0.457 -21.715 1.00 95.25 299 VAL A CA 1
ATOM 2439 C C . VAL A 1 299 ? -8.838 -0.226 -22.797 1.00 95.25 299 VAL A C 1
ATOM 2441 O O . VAL A 1 299 ? -8.719 -0.970 -23.774 1.00 95.25 299 VAL A O 1
ATOM 2444 N N . ASP A 1 300 ? -8.017 0.792 -22.578 1.00 93.19 300 ASP A N 1
ATOM 2445 C CA . ASP A 1 300 ? -6.794 1.045 -23.323 1.00 93.19 300 ASP A CA 1
ATOM 2446 C C . ASP A 1 300 ? -5.563 0.962 -22.402 1.00 93.19 300 ASP A C 1
ATOM 2448 O O . ASP A 1 300 ? -5.639 0.626 -21.220 1.00 93.19 300 ASP A O 1
ATOM 2452 N N . SER A 1 301 ? -4.380 1.229 -22.957 1.00 92.31 301 SER A N 1
ATOM 2453 C CA . SER A 1 301 ? -3.134 1.176 -22.185 1.00 92.31 301 SER A CA 1
ATOM 2454 C C . SER A 1 301 ? -3.020 2.266 -21.120 1.00 92.31 301 SER A C 1
ATOM 2456 O O . SER A 1 301 ? -2.224 2.096 -20.202 1.00 92.31 301 SER A O 1
ATOM 2458 N N . ALA A 1 302 ? -3.762 3.364 -21.234 1.00 94.38 302 ALA A N 1
ATOM 2459 C CA . ALA A 1 302 ? -3.736 4.480 -20.297 1.00 94.38 302 ALA A CA 1
ATOM 2460 C C . ALA A 1 302 ? -4.899 4.427 -19.289 1.00 94.38 302 ALA A C 1
ATOM 2462 O O . ALA A 1 302 ? -4.990 5.304 -18.434 1.00 94.38 302 ALA A O 1
ATOM 2463 N N . THR A 1 303 ? -5.782 3.427 -19.369 1.00 95.75 303 THR A N 1
ATOM 2464 C CA . THR A 1 303 ? -6.946 3.332 -18.488 1.00 95.75 303 THR A CA 1
ATOM 2465 C C . THR A 1 303 ? -6.550 3.220 -17.016 1.00 95.75 303 THR A C 1
ATOM 2467 O O . THR A 1 303 ? -5.769 2.340 -16.626 1.00 95.75 303 THR A O 1
ATOM 2470 N N . THR A 1 304 ? -7.115 4.106 -16.195 1.00 95.38 304 THR A N 1
ATOM 2471 C CA . THR A 1 304 ? -6.882 4.161 -14.744 1.00 95.38 304 THR A CA 1
ATOM 2472 C C . THR A 1 304 ? -7.937 3.374 -13.966 1.00 95.38 304 THR A C 1
ATOM 2474 O O . THR A 1 304 ? -9.008 3.042 -14.483 1.00 95.38 304 THR A O 1
ATOM 2477 N N . SER A 1 305 ? -7.649 3.060 -12.701 1.00 94.56 305 SER A N 1
ATOM 2478 C CA . SER A 1 305 ? -8.624 2.422 -11.814 1.00 94.56 305 SER A CA 1
ATOM 2479 C C . SER A 1 305 ? -9.846 3.312 -11.569 1.00 94.56 305 SER A C 1
ATOM 2481 O O . SER A 1 305 ? -10.962 2.793 -11.543 1.00 94.56 305 SER A O 1
ATOM 2483 N N . GLU A 1 306 ? -9.671 4.635 -11.476 1.00 93.44 306 GLU A N 1
ATOM 2484 C CA . GLU A 1 306 ? -10.775 5.601 -11.389 1.00 93.44 306 GLU A CA 1
ATOM 2485 C C . GLU A 1 306 ? -11.740 5.503 -12.583 1.00 93.44 306 GLU A C 1
ATOM 2487 O O . GLU A 1 306 ? -12.949 5.372 -12.382 1.00 93.44 306 GLU A O 1
ATOM 2492 N N . GLU A 1 307 ? -11.227 5.492 -13.818 1.00 95.50 307 GLU A N 1
ATOM 2493 C CA . GLU A 1 307 ? -12.052 5.409 -15.033 1.00 95.50 307 GLU A CA 1
ATOM 2494 C C . GLU A 1 307 ? -12.909 4.132 -15.055 1.00 95.50 307 GLU A C 1
ATOM 2496 O O . GLU A 1 307 ? -14.113 4.195 -15.318 1.00 95.50 307 GLU A O 1
ATOM 2501 N N . ILE A 1 308 ? -12.322 2.981 -14.698 1.00 95.75 308 ILE A N 1
ATOM 2502 C CA . ILE A 1 308 ? -13.056 1.706 -14.616 1.00 95.75 308 ILE A CA 1
ATOM 2503 C C . ILE A 1 308 ? -14.145 1.772 -13.542 1.00 95.75 308 ILE A C 1
ATOM 2505 O O . ILE A 1 308 ? -15.277 1.346 -13.783 1.00 95.75 308 ILE A O 1
ATOM 2509 N N . VAL A 1 309 ? -13.833 2.304 -12.356 1.00 95.12 309 VAL A N 1
ATOM 2510 C CA . VAL A 1 309 ? -14.805 2.417 -11.259 1.00 95.12 309 VAL A CA 1
ATOM 2511 C C . VAL A 1 309 ? -15.970 3.326 -11.659 1.00 95.12 309 VAL A C 1
ATOM 2513 O O . VAL A 1 309 ? -17.121 2.952 -11.435 1.00 95.12 309 VAL A O 1
ATOM 2516 N N . ILE A 1 310 ? -15.707 4.466 -12.306 1.00 93.94 310 ILE A N 1
ATOM 2517 C CA . ILE A 1 310 ? -16.743 5.393 -12.794 1.00 93.94 310 ILE A CA 1
ATOM 2518 C C . ILE A 1 310 ? -17.616 4.736 -13.871 1.00 93.94 310 ILE A C 1
ATOM 2520 O O . ILE A 1 310 ? -18.845 4.880 -13.850 1.00 93.94 310 ILE A O 1
ATOM 2524 N N . GLN A 1 311 ? -17.018 3.984 -14.796 1.00 94.75 311 GLN A N 1
ATOM 2525 C CA . GLN A 1 311 ? -17.756 3.282 -15.847 1.00 94.75 311 GLN A CA 1
ATOM 2526 C C . GLN A 1 311 ? -18.669 2.190 -15.274 1.00 94.75 311 GLN A C 1
ATOM 2528 O O . GLN A 1 311 ? -19.846 2.102 -15.645 1.00 94.75 311 GLN A O 1
ATOM 2533 N N . ILE A 1 312 ? -18.165 1.387 -14.332 1.00 94.69 312 ILE A N 1
ATOM 2534 C CA . ILE A 1 312 ? -18.970 0.367 -13.647 1.00 94.69 312 ILE A CA 1
ATOM 2535 C C . ILE A 1 312 ? -20.070 1.032 -12.815 1.00 94.69 312 ILE A C 1
ATOM 2537 O O . ILE A 1 312 ? -21.222 0.601 -12.875 1.00 94.69 312 ILE A O 1
ATOM 2541 N N . ALA A 1 313 ? -19.754 2.104 -12.087 1.00 94.12 313 ALA A N 1
ATOM 2542 C CA . ALA A 1 313 ? -20.728 2.844 -11.292 1.00 94.12 313 ALA A CA 1
ATOM 2543 C C . ALA A 1 313 ? -21.874 3.388 -12.154 1.00 94.12 313 ALA A C 1
ATOM 2545 O O . ALA A 1 313 ? -23.041 3.219 -11.802 1.00 94.12 313 ALA A O 1
ATOM 2546 N N . SER A 1 314 ? -21.554 3.956 -13.318 1.00 94.12 314 SER A N 1
ATOM 2547 C CA . SER A 1 314 ? -22.547 4.452 -14.278 1.00 94.12 314 SER A CA 1
ATOM 2548 C C . SER A 1 314 ? -23.427 3.321 -14.817 1.00 94.12 314 SER A C 1
ATOM 2550 O O . SER A 1 314 ? -24.648 3.453 -14.864 1.00 94.12 314 SER A O 1
ATOM 2552 N N . THR A 1 315 ? -22.823 2.176 -15.148 1.00 94.44 315 THR A N 1
ATOM 2553 C CA . THR A 1 315 ? -23.535 0.986 -15.650 1.00 94.44 315 THR A CA 1
ATOM 2554 C C . THR A 1 315 ? -24.489 0.404 -14.603 1.00 94.44 315 THR A C 1
ATOM 2556 O O . THR A 1 315 ? -25.599 -0.011 -14.929 1.00 94.44 315 THR A O 1
ATOM 2559 N N . LEU A 1 316 ? -24.081 0.399 -13.333 1.00 92.88 316 LEU A N 1
ATOM 2560 C CA . LEU A 1 316 ? -24.869 -0.119 -12.211 1.00 92.88 316 LEU A CA 1
ATOM 2561 C C . LEU A 1 316 ? -25.827 0.916 -11.600 1.00 92.88 316 LEU A C 1
ATOM 2563 O O . LEU A 1 316 ? -26.592 0.567 -10.703 1.00 92.88 316 LEU A O 1
ATOM 2567 N N . SER A 1 317 ? -25.788 2.176 -12.053 1.00 93.62 317 SER A N 1
ATOM 2568 C CA . SER A 1 317 ? -26.464 3.309 -11.395 1.00 93.62 317 SER A CA 1
ATOM 2569 C C . SER A 1 317 ? -26.107 3.442 -9.903 1.00 93.62 317 SER A C 1
ATOM 2571 O O . SER A 1 317 ? -26.959 3.769 -9.073 1.00 93.62 317 SER A O 1
ATOM 2573 N N . LEU A 1 318 ? -24.842 3.173 -9.565 1.00 92.62 318 LEU A N 1
ATOM 2574 C CA . LEU A 1 318 ? -24.279 3.310 -8.222 1.00 92.62 318 LEU A CA 1
ATOM 2575 C C . LEU A 1 318 ? -24.128 4.800 -7.879 1.00 92.62 318 LEU A C 1
ATOM 2577 O O . LEU A 1 318 ? -23.419 5.530 -8.571 1.00 92.62 318 LEU A O 1
ATOM 2581 N N . LYS A 1 319 ? -24.788 5.250 -6.811 1.00 90.81 319 LYS A N 1
ATOM 2582 C CA . LYS A 1 319 ? -24.773 6.643 -6.340 1.00 90.81 319 LYS A CA 1
ATOM 2583 C C . LYS A 1 319 ? -23.636 6.892 -5.351 1.00 90.81 319 LYS A C 1
ATOM 2585 O O . LYS A 1 319 ? -22.915 7.876 -5.498 1.00 90.81 319 LYS A O 1
ATOM 2590 N N . ASP A 1 320 ? -23.458 6.013 -4.361 1.00 91.19 320 ASP A N 1
ATOM 2591 C CA . ASP A 1 320 ? -22.353 6.095 -3.391 1.00 91.19 320 ASP A CA 1
ATOM 2592 C C . ASP A 1 320 ? -21.125 5.337 -3.910 1.00 91.19 320 ASP A C 1
ATOM 2594 O O . ASP A 1 320 ? -20.821 4.215 -3.495 1.00 91.19 320 ASP A O 1
ATOM 2598 N N . VAL A 1 321 ? -20.423 5.962 -4.855 1.00 92.94 321 VAL A N 1
ATOM 2599 C CA . VAL A 1 321 ? -19.211 5.401 -5.476 1.00 92.94 321 VAL A CA 1
ATOM 2600 C C . VAL A 1 321 ? -18.005 5.465 -4.534 1.00 92.94 321 VAL A C 1
ATOM 2602 O O . VAL A 1 321 ? -17.086 4.653 -4.644 1.00 92.94 321 VAL A O 1
ATOM 2605 N N . PHE A 1 322 ? -17.992 6.404 -3.581 1.00 93.62 322 PHE A N 1
ATOM 2606 C CA . PHE A 1 322 ? -16.823 6.649 -2.741 1.00 93.62 322 PHE A CA 1
ATOM 2607 C C . PHE A 1 322 ? -16.387 5.382 -2.002 1.00 93.62 322 PHE A C 1
ATOM 2609 O O . PHE A 1 322 ? -17.182 4.702 -1.353 1.00 93.62 322 PHE A O 1
ATOM 2616 N N . GLY A 1 323 ? -15.090 5.092 -2.046 1.00 91.56 323 GLY A N 1
ATOM 2617 C CA . GLY A 1 323 ? -14.487 3.998 -1.297 1.00 91.56 323 GLY A CA 1
ATOM 2618 C C . GLY A 1 323 ? -14.712 2.608 -1.885 1.00 91.56 323 GLY A C 1
ATOM 2619 O O . GLY A 1 323 ? -14.259 1.638 -1.281 1.00 91.56 323 GLY A O 1
ATOM 2620 N N . PHE A 1 324 ? -15.372 2.488 -3.040 1.00 95.44 324 PHE A N 1
ATOM 2621 C CA . PHE A 1 324 ? -15.203 1.319 -3.898 1.00 95.44 324 PHE A CA 1
ATOM 2622 C C . PHE A 1 324 ? -13.875 1.426 -4.642 1.00 95.44 324 PHE A C 1
ATOM 2624 O O . PHE A 1 324 ? -13.578 2.460 -5.233 1.00 95.44 324 PHE A O 1
ATOM 2631 N N . SER A 1 325 ? -13.108 0.344 -4.624 1.00 94.62 325 SER A N 1
ATOM 2632 C CA . SER A 1 325 ? -11.798 0.267 -5.260 1.00 94.62 325 SER A CA 1
ATOM 2633 C C . SER A 1 325 ? -11.678 -1.009 -6.078 1.00 94.62 325 SER A C 1
ATOM 2635 O O . SER A 1 325 ? -12.308 -2.034 -5.779 1.00 94.62 325 SER A O 1
ATOM 2637 N N . LEU A 1 326 ? -10.842 -0.942 -7.107 1.00 94.94 326 LEU A N 1
ATOM 2638 C CA . LEU A 1 326 ? -10.489 -2.080 -7.936 1.00 94.94 326 LEU A CA 1
ATOM 2639 C C . LEU A 1 326 ? -9.378 -2.883 -7.253 1.00 94.94 326 LEU A C 1
ATOM 2641 O O . LEU A 1 326 ? -8.428 -2.324 -6.712 1.00 94.94 326 LEU A O 1
ATOM 2645 N N . PHE A 1 327 ? -9.489 -4.203 -7.278 1.00 92.31 327 PHE A N 1
ATOM 2646 C CA . PHE A 1 327 ? -8.497 -5.129 -6.746 1.00 92.31 327 PHE A CA 1
ATOM 2647 C C . PHE A 1 327 ? -8.110 -6.128 -7.821 1.00 92.31 327 PHE A C 1
ATOM 2649 O O . PHE A 1 327 ? -8.960 -6.565 -8.592 1.00 92.31 327 PHE A O 1
ATOM 2656 N N . ILE A 1 328 ? -6.848 -6.537 -7.832 1.00 92.00 328 ILE A N 1
ATOM 2657 C CA . ILE A 1 328 ? -6.356 -7.643 -8.645 1.00 92.00 328 ILE A CA 1
ATOM 2658 C C . ILE A 1 328 ? -5.879 -8.769 -7.732 1.00 92.00 328 ILE A C 1
ATOM 2660 O O . ILE A 1 328 ? -5.258 -8.537 -6.694 1.00 92.00 328 ILE A O 1
ATOM 2664 N N . THR A 1 329 ? -6.184 -10.002 -8.107 1.00 89.44 329 THR A N 1
ATOM 2665 C CA . THR A 1 329 ? -5.712 -11.200 -7.407 1.00 89.44 329 THR A CA 1
ATOM 2666 C C . THR A 1 329 ? -4.867 -12.039 -8.340 1.00 89.44 329 THR A C 1
ATOM 2668 O O . THR A 1 329 ? -5.147 -12.086 -9.537 1.00 89.44 329 THR A O 1
ATOM 2671 N N . LEU A 1 330 ? -3.849 -12.695 -7.794 1.00 86.00 330 LEU A N 1
ATOM 2672 C CA . LEU A 1 330 ? -3.004 -13.643 -8.505 1.00 86.00 330 LEU A CA 1
ATOM 2673 C C . LEU A 1 330 ? -2.572 -14.741 -7.530 1.00 86.00 330 LEU A C 1
ATOM 2675 O O . LEU A 1 330 ? -1.836 -14.471 -6.577 1.00 86.00 330 LEU A O 1
ATOM 2679 N N . TYR A 1 331 ? -3.010 -15.977 -7.784 1.00 83.06 331 TYR A N 1
ATOM 2680 C CA . TYR A 1 331 ? -2.893 -17.087 -6.829 1.00 83.06 331 TYR A CA 1
ATOM 2681 C C . TYR A 1 331 ? -3.517 -16.698 -5.474 1.00 83.06 331 TYR A C 1
ATOM 2683 O O . TYR A 1 331 ? -4.645 -16.213 -5.449 1.00 83.06 331 TYR A O 1
ATOM 2691 N N . ASP A 1 332 ? -2.782 -16.844 -4.371 1.00 74.44 332 ASP A N 1
ATOM 2692 C CA . ASP A 1 332 ? -3.241 -16.492 -3.020 1.00 74.44 332 ASP A CA 1
ATOM 2693 C C . ASP A 1 332 ? -2.975 -15.023 -2.645 1.00 74.44 332 ASP A C 1
ATOM 2695 O O . ASP A 1 332 ? -3.116 -14.636 -1.486 1.00 74.44 332 ASP A O 1
ATOM 2699 N N . LYS A 1 333 ? -2.547 -14.186 -3.600 1.00 77.12 333 LYS A N 1
ATOM 2700 C CA . LYS A 1 333 ? -2.196 -12.787 -3.337 1.00 77.12 333 LYS A CA 1
ATOM 2701 C C . LYS A 1 333 ? -3.254 -11.833 -3.863 1.00 77.12 333 LYS A C 1
ATOM 2703 O O . LYS A 1 333 ? -3.759 -12.003 -4.971 1.00 77.12 333 LYS A O 1
ATOM 2708 N N . VAL A 1 334 ? -3.519 -10.784 -3.090 1.00 79.62 334 VAL A N 1
ATOM 2709 C CA . VAL A 1 334 ? -4.481 -9.726 -3.409 1.00 79.62 334 VAL A CA 1
ATOM 2710 C C . VAL A 1 334 ? -3.768 -8.375 -3.379 1.00 79.62 334 VAL A C 1
ATOM 2712 O O . VAL A 1 334 ? -2.951 -8.110 -2.497 1.00 79.62 334 VAL A O 1
ATOM 2715 N N . MET A 1 335 ? -4.062 -7.518 -4.351 1.00 81.31 335 MET A N 1
ATOM 2716 C CA . MET A 1 335 ? -3.521 -6.167 -4.460 1.00 81.31 335 MET A CA 1
ATOM 2717 C C . MET A 1 335 ? -4.666 -5.186 -4.718 1.00 81.31 335 MET A C 1
ATOM 2719 O O . MET A 1 335 ? -5.477 -5.397 -5.616 1.00 81.31 335 MET A O 1
ATOM 2723 N N . SER A 1 336 ? -4.724 -4.110 -3.935 1.00 85.25 336 SER A N 1
ATOM 2724 C CA . SER A 1 336 ? -5.600 -2.970 -4.219 1.00 85.25 336 SER A CA 1
ATOM 2725 C C . SER A 1 336 ? -4.969 -2.116 -5.322 1.00 85.25 336 SER A C 1
ATOM 2727 O O . SER A 1 336 ? -3.778 -1.824 -5.262 1.00 85.25 336 SER A O 1
ATOM 2729 N N . LEU A 1 337 ? -5.761 -1.711 -6.308 1.00 84.88 337 LEU A N 1
ATOM 2730 C CA . LEU A 1 337 ? -5.424 -0.700 -7.320 1.00 84.88 337 LEU A CA 1
ATOM 2731 C C . LEU A 1 337 ? -6.087 0.647 -7.003 1.00 84.88 337 LEU A C 1
ATOM 2733 O O . LEU A 1 337 ? -6.008 1.586 -7.792 1.00 84.88 337 LEU A O 1
ATOM 2737 N N . GLY A 1 338 ? -6.787 0.721 -5.867 1.00 84.88 338 GLY A N 1
ATOM 2738 C CA . GLY A 1 338 ? -7.520 1.905 -5.457 1.00 84.88 338 GLY A CA 1
ATOM 2739 C C . GLY A 1 338 ? -8.617 2.301 -6.444 1.00 84.88 338 GLY A C 1
ATOM 2740 O O . GLY A 1 338 ? -9.217 1.471 -7.132 1.00 84.88 338 GLY A O 1
ATOM 2741 N N . SER A 1 339 ? -8.885 3.598 -6.464 1.00 82.19 339 SER A N 1
ATOM 2742 C CA . SER A 1 339 ? -9.888 4.257 -7.306 1.00 82.19 339 SER A CA 1
ATOM 2743 C C . SER A 1 339 ? -9.324 5.594 -7.797 1.00 82.19 339 SER A C 1
ATOM 2745 O O . SER A 1 339 ? -10.009 6.611 -7.758 1.00 82.19 339 SER A O 1
ATOM 2747 N N . GLU A 1 340 ? -8.026 5.602 -8.092 1.00 84.81 340 GLU A N 1
ATOM 2748 C CA . GLU A 1 340 ? -7.221 6.792 -8.367 1.00 84.81 340 GLU A CA 1
ATOM 2749 C C . GLU A 1 340 ? -6.527 6.649 -9.740 1.00 84.81 340 GLU A C 1
ATOM 2751 O O . GLU A 1 340 ? -7.022 5.981 -10.649 1.00 84.81 340 GLU A O 1
ATOM 2756 N N . ASN A 1 341 ? -5.348 7.257 -9.883 1.00 85.25 341 ASN A N 1
ATOM 2757 C CA . ASN A 1 341 ? -4.587 7.356 -11.130 1.00 85.25 341 ASN A CA 1
ATOM 2758 C C . ASN A 1 341 ? -3.710 6.127 -11.433 1.00 85.25 341 ASN A C 1
ATOM 2760 O O . ASN A 1 341 ? -2.820 6.198 -12.280 1.00 85.25 341 ASN A O 1
ATOM 2764 N N . ASP A 1 342 ? -3.908 5.009 -10.732 1.00 87.38 342 ASP A N 1
ATOM 2765 C CA . ASP A 1 342 ? -3.134 3.796 -10.982 1.00 87.38 342 ASP A CA 1
ATOM 2766 C C . ASP A 1 342 ? -3.596 3.153 -12.299 1.00 87.38 342 ASP A C 1
ATOM 2768 O O . ASP A 1 342 ? -4.776 2.853 -12.494 1.00 87.38 342 ASP A O 1
ATOM 2772 N N . HIS A 1 343 ? -2.655 2.918 -13.214 1.00 92.62 343 HIS A N 1
ATOM 2773 C CA . HIS A 1 343 ? -2.937 2.295 -14.504 1.00 92.62 343 HIS A CA 1
ATOM 2774 C C . HIS A 1 343 ? -3.230 0.801 -14.336 1.00 92.62 343 HIS A C 1
ATOM 2776 O O . HIS A 1 343 ? -2.391 0.033 -13.857 1.00 92.62 343 HIS A O 1
ATOM 2782 N N . VAL A 1 344 ? -4.390 0.343 -14.802 1.00 94.94 344 VAL A N 1
ATOM 2783 C CA . VAL A 1 344 ? -4.829 -1.052 -14.596 1.00 94.94 344 VAL A CA 1
ATOM 2784 C C . VAL A 1 344 ? -3.916 -2.036 -15.328 1.00 94.94 344 VAL A C 1
ATOM 2786 O O . VAL A 1 344 ? -3.561 -3.093 -14.802 1.00 94.94 344 VAL A O 1
ATOM 2789 N N . MET A 1 345 ? -3.450 -1.653 -16.516 1.00 95.06 345 MET A N 1
ATOM 2790 C CA . MET A 1 345 ? -2.543 -2.475 -17.313 1.00 95.06 345 MET A CA 1
ATOM 2791 C C . MET A 1 345 ? -1.135 -2.592 -16.702 1.00 95.06 345 MET A C 1
ATOM 2793 O O . MET A 1 345 ? -0.427 -3.553 -17.010 1.00 95.06 345 MET A O 1
ATOM 2797 N N . ASP A 1 346 ? -0.733 -1.693 -15.790 1.00 92.81 346 ASP A N 1
ATOM 2798 C CA . ASP A 1 346 ? 0.504 -1.877 -15.015 1.00 92.81 346 ASP A CA 1
ATOM 2799 C C . ASP A 1 346 ? 0.379 -3.050 -14.046 1.00 92.81 346 ASP A C 1
ATOM 2801 O O . ASP A 1 346 ? 1.301 -3.859 -13.933 1.00 92.81 346 ASP A O 1
ATOM 2805 N N . ALA A 1 347 ? -0.773 -3.185 -13.389 1.00 91.12 347 ALA A N 1
ATOM 2806 C CA . ALA A 1 347 ? -1.037 -4.289 -12.478 1.00 91.12 347 ALA A CA 1
ATOM 2807 C C . ALA A 1 347 ? -1.109 -5.638 -13.208 1.00 91.12 347 ALA A C 1
ATOM 2809 O O . ALA A 1 347 ? -0.546 -6.631 -12.741 1.00 91.12 347 ALA A O 1
ATOM 2810 N N . VAL A 1 348 ? -1.743 -5.664 -14.386 1.00 93.38 348 VAL A N 1
ATOM 2811 C CA . VAL A 1 348 ? -1.788 -6.852 -15.255 1.00 93.38 348 VAL A CA 1
ATOM 2812 C C . VAL A 1 348 ? -0.378 -7.247 -15.703 1.00 93.38 348 VAL A C 1
ATOM 2814 O O . VAL A 1 348 ? 0.015 -8.403 -15.546 1.00 93.38 348 VAL A O 1
ATOM 2817 N N . SER A 1 349 ? 0.421 -6.286 -16.179 1.00 92.25 349 SER A N 1
ATOM 2818 C CA . SER A 1 349 ? 1.814 -6.525 -16.581 1.00 92.25 349 SER A CA 1
ATOM 2819 C C . SER A 1 349 ? 2.671 -7.059 -15.426 1.00 92.25 349 SER A C 1
ATOM 2821 O O . SER A 1 349 ? 3.451 -7.995 -15.612 1.00 92.25 349 SER A O 1
ATOM 2823 N N . GLN A 1 350 ? 2.499 -6.540 -14.205 1.00 89.56 350 GLN A N 1
ATOM 2824 C CA . GLN A 1 350 ? 3.179 -7.076 -13.017 1.00 89.56 350 GLN A CA 1
ATOM 2825 C C . GLN A 1 350 ? 2.762 -8.513 -12.708 1.00 89.56 350 GLN A C 1
ATOM 2827 O O . GLN A 1 350 ? 3.611 -9.331 -12.353 1.00 89.56 350 GLN A O 1
ATOM 2832 N N . CYS A 1 351 ? 1.476 -8.839 -12.853 1.00 90.25 351 CYS A N 1
ATOM 2833 C CA . CYS A 1 351 ? 0.988 -10.198 -12.644 1.00 90.25 351 CYS A CA 1
ATOM 2834 C C . CYS A 1 351 ? 1.612 -11.178 -13.643 1.00 90.25 351 CYS A C 1
ATOM 2836 O O . CYS A 1 351 ? 2.074 -12.250 -13.252 1.00 90.25 351 CYS A O 1
ATOM 2838 N N . GLU A 1 352 ? 1.675 -10.810 -14.923 1.00 90.25 352 GLU A N 1
ATOM 2839 C CA . GLU A 1 352 ? 2.329 -11.610 -15.965 1.00 90.25 352 GLU A CA 1
ATOM 2840 C C . GLU A 1 352 ? 3.824 -11.808 -15.690 1.00 90.25 352 GLU A C 1
ATOM 2842 O O . GLU A 1 352 ? 4.322 -12.933 -15.770 1.00 90.25 352 GLU A O 1
ATOM 2847 N N . GLN A 1 353 ? 4.534 -10.744 -15.302 1.00 86.50 353 GLN A N 1
ATOM 2848 C CA . GLN A 1 353 ? 5.946 -10.824 -14.924 1.00 86.50 353 GLN A CA 1
ATOM 2849 C C . GLN A 1 353 ? 6.151 -11.729 -13.703 1.00 86.50 353 GLN A C 1
ATOM 2851 O O . GLN A 1 353 ? 7.043 -12.575 -13.711 1.00 86.50 353 GLN A O 1
ATOM 2856 N N . TYR A 1 354 ? 5.303 -11.617 -12.677 1.00 85.50 354 TYR A N 1
ATOM 2857 C CA . TYR A 1 354 ? 5.378 -12.474 -11.495 1.00 85.50 354 TYR A CA 1
ATOM 2858 C C . TYR A 1 354 ? 5.119 -13.946 -11.837 1.00 85.50 354 TYR A C 1
ATOM 2860 O O . TYR A 1 354 ? 5.837 -14.826 -11.368 1.00 85.50 354 TYR A O 1
ATOM 2868 N N . ALA A 1 355 ? 4.123 -14.236 -12.677 1.00 85.56 355 ALA A N 1
ATOM 2869 C CA . ALA A 1 355 ? 3.861 -15.600 -13.130 1.00 85.56 355 ALA A CA 1
ATOM 2870 C C . ALA A 1 355 ? 5.042 -16.170 -13.931 1.00 85.56 355 ALA A C 1
ATOM 2872 O O . ALA A 1 355 ? 5.403 -17.335 -13.740 1.00 85.56 355 ALA A O 1
ATOM 2873 N N . LYS A 1 356 ? 5.699 -15.340 -14.749 1.00 83.94 356 LYS A N 1
ATOM 2874 C CA . LYS A 1 356 ? 6.925 -15.706 -15.464 1.00 83.94 356 LYS A CA 1
ATOM 2875 C C . LYS A 1 356 ? 8.080 -16.045 -14.525 1.00 83.94 356 LYS A C 1
ATOM 2877 O O . LYS A 1 356 ? 8.752 -17.048 -14.751 1.00 83.94 356 LYS A O 1
ATOM 2882 N N . GLU A 1 357 ? 8.281 -15.274 -13.452 1.00 83.31 357 GLU A N 1
ATOM 2883 C CA . GLU A 1 357 ? 9.294 -15.580 -12.423 1.00 83.31 357 GLU A CA 1
ATOM 2884 C C . GLU A 1 357 ? 9.053 -16.967 -11.784 1.00 83.31 357 GLU A C 1
ATOM 2886 O O . GLU A 1 357 ? 10.004 -17.672 -11.444 1.00 83.31 357 GLU A O 1
ATOM 2891 N N . GLN A 1 358 ? 7.787 -17.396 -11.687 1.00 81.12 358 GLN A N 1
ATOM 2892 C CA . GLN A 1 358 ? 7.379 -18.729 -11.214 1.00 81.12 358 GLN A CA 1
ATOM 2893 C C . GLN A 1 358 ? 7.423 -19.821 -12.305 1.00 81.12 358 GLN A C 1
ATOM 2895 O O . GLN A 1 358 ? 6.994 -20.950 -12.071 1.00 81.12 358 GLN A O 1
ATOM 2900 N N . GLY A 1 359 ? 7.925 -19.513 -13.505 1.00 80.50 359 GLY A N 1
ATOM 2901 C CA . GLY A 1 359 ? 8.060 -20.457 -14.617 1.00 80.50 359 GLY A CA 1
ATOM 2902 C C . GLY A 1 359 ? 6.790 -20.682 -15.447 1.00 80.50 359 GLY A C 1
ATOM 2903 O O . GLY A 1 359 ? 6.773 -21.589 -16.282 1.00 80.50 359 GLY A O 1
ATOM 2904 N N . GLN A 1 360 ? 5.737 -19.883 -15.249 1.00 83.31 360 GLN A N 1
ATOM 2905 C CA . GLN A 1 360 ? 4.517 -19.923 -16.064 1.00 83.31 360 GLN A CA 1
ATOM 2906 C C . GLN A 1 360 ? 4.631 -19.022 -17.301 1.00 83.31 360 GLN A C 1
ATOM 2908 O O . GLN A 1 360 ? 5.390 -18.057 -17.327 1.00 83.31 360 GLN A O 1
ATOM 2913 N N . HIS A 1 361 ? 3.855 -19.327 -18.340 1.00 81.50 361 HIS A N 1
ATOM 2914 C CA . HIS A 1 361 ? 3.789 -18.497 -19.544 1.00 81.50 361 HIS A CA 1
ATOM 2915 C C . HIS A 1 361 ? 2.845 -17.304 -19.325 1.00 81.50 361 HIS A C 1
ATOM 2917 O O . HIS A 1 361 ? 1.758 -17.485 -18.777 1.00 81.50 361 HIS A O 1
ATOM 2923 N N . GLU A 1 362 ? 3.203 -16.114 -19.817 1.00 82.00 362 GLU A N 1
ATOM 2924 C CA . GLU A 1 362 ? 2.489 -14.849 -19.564 1.00 82.00 362 GLU A CA 1
ATOM 2925 C C . GLU A 1 362 ? 0.998 -14.929 -19.963 1.00 82.00 362 GLU A C 1
ATOM 2927 O O . GLU A 1 362 ? 0.120 -14.530 -19.207 1.00 82.00 362 GLU A O 1
ATOM 2932 N N . ARG A 1 363 ? 0.703 -15.572 -21.103 1.00 84.56 363 ARG A N 1
ATOM 2933 C CA . ARG A 1 363 ? -0.662 -15.871 -21.592 1.00 84.56 363 ARG A CA 1
ATOM 2934 C C . ARG A 1 363 ? -1.562 -16.624 -20.598 1.00 84.56 363 ARG A C 1
ATOM 2936 O O . ARG A 1 363 ? -2.774 -16.453 -20.643 1.00 84.56 363 ARG A O 1
ATOM 2943 N N . ASN A 1 364 ? -0.996 -17.498 -19.768 1.00 84.56 364 ASN A N 1
ATOM 2944 C CA . ASN A 1 364 ? -1.764 -18.387 -18.889 1.00 84.56 364 ASN A CA 1
ATOM 2945 C C . ASN A 1 364 ? -1.840 -17.849 -17.453 1.00 84.56 364 ASN A C 1
ATOM 2947 O O . ASN A 1 364 ? -2.186 -18.593 -16.538 1.00 84.56 364 ASN A O 1
ATOM 2951 N N . CYS A 1 365 ? -1.484 -16.578 -17.244 1.00 85.94 365 CYS A N 1
ATOM 2952 C CA . CYS A 1 365 ? -1.467 -15.964 -15.927 1.00 85.94 365 CYS A CA 1
ATOM 2953 C C . CYS A 1 365 ? -2.898 -15.862 -15.354 1.00 85.94 365 CYS A C 1
ATOM 2955 O O . CYS A 1 365 ? -3.738 -15.190 -15.954 1.00 85.94 365 CYS A O 1
ATOM 2957 N N . PRO A 1 366 ? -3.204 -16.501 -14.207 1.00 89.12 366 PRO A N 1
ATOM 2958 C CA . PRO A 1 366 ? -4.566 -16.599 -13.685 1.00 89.12 366 PRO A CA 1
ATOM 2959 C C . PRO A 1 366 ? -4.924 -15.401 -12.793 1.00 89.12 366 PRO A C 1
ATOM 2961 O O . PRO A 1 366 ? -5.354 -15.581 -11.650 1.00 89.12 366 PRO A O 1
ATOM 2964 N N . TRP A 1 367 ? -4.713 -14.176 -13.276 1.00 92.94 367 TRP A N 1
ATOM 2965 C CA . TRP A 1 367 ? -5.127 -12.987 -12.534 1.00 92.94 367 TRP A CA 1
ATOM 2966 C C . TRP A 1 367 ? -6.636 -12.737 -12.671 1.00 92.94 367 TRP A C 1
ATOM 2968 O O . TRP A 1 367 ? -7.260 -13.128 -13.657 1.00 92.94 367 TRP A O 1
ATOM 2978 N N . ARG A 1 368 ? -7.243 -12.098 -11.665 1.00 92.88 368 ARG A N 1
ATOM 2979 C CA . ARG A 1 368 ? -8.668 -11.708 -11.674 1.00 92.88 368 ARG A CA 1
ATOM 2980 C C . ARG A 1 368 ? -8.870 -10.337 -11.055 1.00 92.88 368 ARG A C 1
ATOM 2982 O O . ARG A 1 368 ? -8.251 -10.053 -10.029 1.00 92.88 368 ARG A O 1
ATOM 2989 N N . LEU A 1 369 ? -9.757 -9.537 -11.643 1.00 95.31 369 LEU A N 1
ATOM 2990 C CA . LEU A 1 369 ? -10.127 -8.211 -11.152 1.00 95.31 369 LEU A CA 1
ATOM 2991 C C . LEU A 1 369 ? -11.447 -8.247 -10.375 1.00 95.31 369 LEU A C 1
ATOM 2993 O O . LEU A 1 369 ? -12.396 -8.919 -10.782 1.00 95.31 369 LEU A O 1
ATOM 2997 N N . PHE A 1 370 ? -11.513 -7.492 -9.280 1.00 93.94 370 PHE A N 1
ATOM 2998 C CA . PHE A 1 370 ? -12.687 -7.378 -8.420 1.00 93.94 370 PHE A CA 1
ATOM 2999 C C . PHE A 1 370 ? -12.975 -5.929 -8.054 1.00 93.94 370 PHE A C 1
ATOM 3001 O O . PHE A 1 370 ? -12.052 -5.172 -7.765 1.00 93.94 370 PHE A O 1
ATOM 3008 N N . LEU A 1 371 ? -14.254 -5.567 -7.983 1.00 95.31 371 LEU A N 1
ATOM 3009 C CA . LEU A 1 371 ? -14.688 -4.295 -7.407 1.00 95.31 371 LEU A CA 1
ATOM 3010 C C . LEU A 1 371 ? -15.233 -4.544 -6.000 1.00 95.31 371 LEU A C 1
ATOM 3012 O O . LEU A 1 371 ? -16.232 -5.247 -5.851 1.00 95.31 371 LEU A O 1
ATOM 3016 N N . ARG A 1 372 ? -14.606 -3.962 -4.973 1.00 93.69 372 ARG A N 1
ATOM 3017 C CA . ARG A 1 372 ? -15.034 -4.116 -3.570 1.00 93.69 372 ARG A CA 1
ATOM 3018 C C . ARG A 1 372 ? -14.937 -2.803 -2.800 1.00 93.69 372 ARG A C 1
ATOM 3020 O O . ARG A 1 372 ? -14.196 -1.901 -3.184 1.00 93.69 372 ARG A O 1
ATOM 3027 N N . LYS A 1 373 ? -15.670 -2.699 -1.693 1.00 95.12 373 LYS A N 1
ATOM 3028 C CA . LYS A 1 373 ? -15.588 -1.571 -0.758 1.00 95.12 373 LYS A CA 1
ATOM 3029 C C . LYS A 1 373 ? -14.295 -1.686 0.048 1.00 95.12 373 LYS A C 1
ATOM 3031 O O . LYS A 1 373 ? -14.103 -2.658 0.776 1.00 95.12 373 LYS A O 1
ATOM 3036 N N . GLU A 1 374 ? -13.409 -0.713 -0.108 1.00 93.75 374 GLU A N 1
ATOM 3037 C CA . GLU A 1 374 ? -12.138 -0.604 0.613 1.00 93.75 374 GLU A CA 1
ATOM 3038 C C . GLU A 1 374 ? -12.258 0.316 1.831 1.00 93.75 374 GLU A C 1
ATOM 3040 O O . GLU A 1 374 ? -11.724 -0.011 2.881 1.00 93.75 374 GLU A O 1
ATOM 3045 N N . ILE A 1 375 ? -12.991 1.431 1.723 1.00 94.31 375 ILE A N 1
ATOM 3046 C CA . ILE A 1 375 ? -13.121 2.425 2.800 1.00 94.31 375 ILE A CA 1
ATOM 3047 C C . ILE A 1 375 ? -14.554 2.959 2.913 1.00 94.31 375 ILE A C 1
ATOM 3049 O O . ILE A 1 375 ? -15.246 3.159 1.916 1.00 94.31 375 ILE A O 1
ATOM 3053 N N . PHE A 1 376 ? -15.004 3.222 4.141 1.00 95.44 376 PHE A N 1
ATOM 3054 C CA . PHE A 1 376 ? -16.256 3.934 4.415 1.00 95.44 376 PHE A CA 1
ATOM 3055 C C . PHE A 1 376 ? -16.000 5.404 4.745 1.00 95.44 376 PHE A C 1
ATOM 3057 O O . PHE A 1 376 ? -15.054 5.725 5.463 1.00 95.44 376 PHE A O 1
ATOM 3064 N N . THR A 1 377 ? -16.890 6.301 4.311 1.00 94.25 377 THR A N 1
ATOM 3065 C CA . THR A 1 377 ? -16.921 7.655 4.880 1.00 94.25 377 THR A CA 1
ATOM 3066 C C . THR A 1 377 ? -17.417 7.609 6.331 1.00 94.25 377 THR A C 1
ATOM 3068 O O . THR A 1 377 ? -18.256 6.761 6.678 1.00 94.25 377 THR A O 1
ATOM 3071 N N . PRO A 1 378 ? -17.000 8.562 7.185 1.00 94.19 378 PRO A N 1
ATOM 3072 C CA . PRO A 1 378 ? -17.552 8.685 8.534 1.00 94.19 378 PRO A CA 1
ATOM 3073 C C . PRO A 1 378 ? -19.083 8.825 8.539 1.00 94.19 378 PRO A C 1
ATOM 3075 O O . PRO A 1 378 ? -19.763 8.244 9.383 1.00 94.19 378 PRO A O 1
ATOM 3078 N N . TRP A 1 379 ? -19.649 9.506 7.538 1.00 93.62 379 TRP A N 1
ATOM 3079 C CA . TRP A 1 379 ? -21.090 9.745 7.382 1.00 93.62 379 TRP A CA 1
ATOM 3080 C C . TRP A 1 379 ? -21.820 8.730 6.486 1.00 93.62 379 TRP A C 1
ATOM 3082 O O . TRP A 1 379 ? -22.969 8.976 6.145 1.00 93.62 379 TRP A O 1
ATOM 3092 N N . HIS A 1 380 ? -21.195 7.611 6.095 1.00 94.88 380 HIS A N 1
ATOM 3093 C CA . HIS A 1 380 ? -21.839 6.624 5.219 1.00 94.88 380 HIS A CA 1
ATOM 3094 C C . HIS A 1 380 ? -23.172 6.133 5.804 1.00 94.88 380 HIS A C 1
ATOM 3096 O O . HIS A 1 380 ? -23.177 5.622 6.934 1.00 94.88 380 HIS A O 1
ATOM 3102 N N . ASP A 1 381 ? -24.250 6.248 5.020 1.00 93.50 381 ASP A N 1
ATOM 3103 C CA . ASP A 1 381 ? -25.574 5.708 5.324 1.00 93.50 381 ASP A CA 1
ATOM 3104 C C . ASP A 1 381 ? -26.031 4.710 4.240 1.00 93.50 381 ASP A C 1
ATOM 3106 O O . ASP A 1 381 ? -26.359 5.104 3.121 1.00 93.50 381 ASP A O 1
ATOM 3110 N N . PRO A 1 382 ? -26.111 3.410 4.571 1.00 94.31 382 PRO A N 1
ATOM 3111 C CA . PRO A 1 382 ? -26.592 2.356 3.674 1.00 94.31 382 PRO A CA 1
ATOM 3112 C C . PRO A 1 382 ? -27.988 2.571 3.065 1.00 94.31 382 PRO A C 1
ATOM 3114 O O . PRO A 1 382 ? -28.318 1.934 2.064 1.00 94.31 382 PRO A O 1
ATOM 3117 N N . ALA A 1 383 ? -28.822 3.435 3.652 1.00 93.62 383 ALA A N 1
ATOM 3118 C CA . ALA A 1 383 ? -30.157 3.726 3.128 1.00 93.62 383 ALA A CA 1
ATOM 3119 C C . ALA A 1 383 ? -30.145 4.621 1.869 1.00 93.62 383 ALA A C 1
ATOM 3121 O O . ALA A 1 383 ? -31.138 4.652 1.141 1.00 93.62 383 ALA A O 1
ATOM 3122 N N . GLU A 1 384 ? -29.049 5.341 1.594 1.00 92.75 384 GLU A N 1
ATOM 3123 C CA . GLU A 1 384 ? -28.953 6.268 0.453 1.00 92.75 384 GLU A CA 1
ATOM 3124 C C . GLU A 1 384 ? -28.847 5.543 -0.899 1.00 92.75 384 GLU A C 1
ATOM 3126 O O . GLU A 1 384 ? -29.339 6.038 -1.920 1.00 92.75 384 GLU A O 1
ATOM 3131 N N . ASP A 1 385 ? -28.232 4.358 -0.908 1.00 95.25 385 ASP A N 1
ATOM 3132 C CA . ASP A 1 385 ? -27.958 3.592 -2.120 1.00 95.25 385 ASP A CA 1
ATOM 3133 C C . ASP A 1 385 ? -28.151 2.082 -1.907 1.00 95.25 385 ASP A C 1
ATOM 3135 O O . ASP A 1 385 ? -27.351 1.390 -1.269 1.00 95.25 385 ASP A O 1
ATOM 3139 N N . SER A 1 386 ? -29.216 1.546 -2.507 1.00 94.94 386 SER A N 1
ATOM 3140 C CA . SER A 1 386 ? -29.530 0.122 -2.432 1.00 94.94 386 SER A CA 1
ATOM 3141 C C . SER A 1 386 ? -28.552 -0.769 -3.197 1.00 94.94 386 SER A C 1
ATOM 3143 O O . SER A 1 386 ? -28.340 -1.917 -2.798 1.00 94.94 386 SER A O 1
ATOM 3145 N N . VAL A 1 387 ? -27.957 -0.268 -4.283 1.00 95.69 387 VAL A N 1
ATOM 3146 C CA . VAL A 1 387 ? -26.989 -1.019 -5.096 1.00 95.69 387 VAL A CA 1
ATOM 3147 C C . VAL A 1 387 ? -25.688 -1.163 -4.315 1.00 95.69 387 VAL A C 1
ATOM 3149 O O . VAL A 1 387 ? -25.197 -2.284 -4.152 1.00 95.69 387 VAL A O 1
ATOM 3152 N N . ALA A 1 388 ? -25.193 -0.061 -3.740 1.00 95.69 388 ALA A N 1
ATOM 3153 C CA . ALA A 1 388 ? -24.013 -0.069 -2.877 1.00 95.69 388 ALA A CA 1
ATOM 3154 C C . ALA A 1 388 ? -24.198 -1.047 -1.711 1.00 95.69 388 ALA A C 1
ATOM 3156 O O . ALA A 1 388 ? -23.379 -1.942 -1.501 1.00 95.69 388 ALA A O 1
ATOM 3157 N N . THR A 1 389 ? -25.317 -0.933 -0.995 1.00 96.81 389 THR A N 1
ATOM 3158 C CA . THR A 1 389 ? -25.617 -1.787 0.158 1.00 96.81 389 THR A CA 1
ATOM 3159 C C . THR A 1 389 ? -25.722 -3.261 -0.222 1.00 96.81 389 THR A C 1
ATOM 3161 O O . THR A 1 389 ? -25.272 -4.112 0.545 1.00 96.81 389 THR A O 1
ATOM 3164 N N . ASN A 1 390 ? -26.245 -3.596 -1.406 1.00 95.75 390 ASN A N 1
ATOM 3165 C CA . ASN A 1 390 ? -26.275 -4.978 -1.881 1.00 95.75 390 ASN A CA 1
ATOM 3166 C C . ASN A 1 390 ? -24.865 -5.546 -2.120 1.00 95.75 390 ASN A C 1
ATOM 3168 O O . ASN A 1 390 ? -24.558 -6.643 -1.649 1.00 95.75 390 ASN A O 1
ATOM 3172 N N . LEU A 1 391 ? -24.002 -4.796 -2.811 1.00 96.44 391 LEU A N 1
ATOM 3173 C CA . LEU A 1 391 ? -22.624 -5.212 -3.088 1.00 96.44 391 LEU A CA 1
ATOM 3174 C C . LEU A 1 391 ? -21.812 -5.369 -1.795 1.00 96.44 391 LEU A C 1
ATOM 3176 O O . LEU A 1 391 ? -21.142 -6.385 -1.601 1.00 96.44 391 LEU A O 1
ATOM 3180 N N . ILE A 1 392 ? -21.920 -4.398 -0.884 1.00 96.81 392 ILE A N 1
ATOM 3181 C CA . ILE A 1 392 ? -21.215 -4.407 0.404 1.00 96.81 392 ILE A CA 1
ATOM 3182 C C . ILE A 1 392 ? -21.720 -5.557 1.287 1.00 96.81 392 ILE A C 1
ATOM 3184 O O . ILE A 1 392 ? -20.922 -6.247 1.918 1.00 96.81 392 ILE A O 1
ATOM 3188 N N . TYR A 1 393 ? -23.028 -5.826 1.297 1.00 96.69 393 TYR A N 1
ATOM 3189 C CA . TYR A 1 393 ? -23.595 -6.980 1.997 1.00 96.69 393 TYR A CA 1
ATOM 3190 C C . TYR A 1 393 ? -22.974 -8.298 1.515 1.00 96.69 393 TYR A C 1
ATOM 3192 O O . TYR A 1 393 ? -22.493 -9.083 2.334 1.00 96.69 393 TYR A O 1
ATOM 3200 N N . HIS A 1 394 ? -22.927 -8.536 0.200 1.00 95.56 394 HIS A N 1
ATOM 3201 C CA . HIS A 1 394 ? -22.339 -9.767 -0.331 1.00 95.56 394 HIS A CA 1
ATOM 3202 C C . HIS A 1 394 ? -20.835 -9.869 -0.049 1.00 95.56 394 HIS A C 1
ATOM 3204 O O . HIS A 1 394 ? -20.347 -10.966 0.235 1.00 95.56 394 HIS A O 1
ATOM 3210 N N . GLN A 1 395 ? -20.115 -8.742 -0.049 1.00 95.44 395 GLN A N 1
ATOM 3211 C CA . GLN A 1 395 ? -18.724 -8.686 0.397 1.00 95.44 395 GLN A CA 1
ATOM 3212 C C . GLN A 1 395 ? -18.569 -9.150 1.843 1.00 95.44 395 GLN A C 1
ATOM 3214 O O . GLN A 1 395 ? -17.752 -10.030 2.110 1.00 95.44 395 GLN A O 1
ATOM 3219 N N . ILE A 1 396 ? -19.370 -8.603 2.760 1.00 94.88 396 ILE A N 1
ATOM 3220 C CA . ILE A 1 396 ? -19.305 -8.936 4.186 1.00 94.88 396 ILE A CA 1
ATOM 3221 C C . ILE A 1 396 ? -19.605 -10.421 4.404 1.00 94.88 396 ILE A C 1
ATOM 3223 O O . ILE A 1 396 ? -18.823 -11.111 5.050 1.00 94.88 396 ILE A O 1
ATOM 3227 N N . ILE A 1 397 ? -20.683 -10.951 3.820 1.00 93.44 397 ILE A N 1
ATOM 3228 C CA . ILE A 1 397 ? -21.056 -12.364 3.995 1.00 93.44 397 ILE A CA 1
ATOM 3229 C C . ILE A 1 397 ? -19.972 -13.310 3.460 1.00 93.44 397 ILE A C 1
ATOM 3231 O O . ILE A 1 397 ? -19.605 -14.277 4.134 1.00 93.44 397 ILE A O 1
ATOM 3235 N N . ARG A 1 398 ? -19.411 -13.030 2.276 1.00 90.88 398 ARG A N 1
ATOM 3236 C CA . ARG A 1 398 ? -18.306 -13.830 1.721 1.00 90.88 398 ARG A CA 1
ATOM 3237 C C . ARG A 1 398 ? -17.051 -13.741 2.590 1.00 90.88 398 ARG A C 1
ATOM 3239 O O . ARG A 1 398 ? -16.442 -14.775 2.857 1.00 90.88 398 ARG A O 1
ATOM 3246 N N . GLY A 1 399 ? -16.705 -12.548 3.071 1.00 89.25 399 GLY A N 1
ATOM 3247 C CA . GLY A 1 399 ? -15.549 -12.343 3.944 1.00 89.25 399 GLY A CA 1
ATOM 3248 C C . GLY A 1 399 ? -15.701 -13.019 5.310 1.00 89.25 399 GLY A C 1
ATOM 3249 O O . GLY A 1 399 ? -14.745 -13.616 5.799 1.00 89.25 399 GLY A O 1
ATOM 3250 N N . ILE A 1 400 ? -16.904 -13.040 5.895 1.00 90.00 400 ILE A N 1
ATOM 3251 C CA . ILE A 1 400 ? -17.194 -13.795 7.129 1.00 90.00 400 ILE A CA 1
ATOM 3252 C C . ILE A 1 400 ? -16.993 -15.295 6.887 1.00 90.00 400 ILE A C 1
ATOM 3254 O O . ILE A 1 400 ? -16.311 -15.970 7.660 1.00 90.00 400 ILE A O 1
ATOM 3258 N N . LYS A 1 401 ? -17.535 -15.822 5.783 1.00 87.50 401 LYS A N 1
ATOM 3259 C CA . LYS A 1 401 ? -17.419 -17.246 5.438 1.00 87.50 401 LYS A CA 1
ATOM 3260 C C . LYS A 1 401 ? -15.965 -17.685 5.220 1.00 87.50 401 LYS A C 1
ATOM 3262 O O . LYS A 1 401 ? -15.577 -18.779 5.649 1.00 87.50 401 LYS A O 1
ATOM 3267 N N . ALA A 1 402 ? -15.176 -16.830 4.570 1.00 84.81 402 ALA A N 1
ATOM 3268 C CA . ALA A 1 402 ? -13.749 -17.029 4.319 1.00 84.81 402 ALA A CA 1
ATOM 3269 C C . ALA A 1 402 ? -12.863 -16.787 5.558 1.00 84.81 402 ALA A C 1
ATOM 3271 O O . ALA A 1 402 ? -11.719 -17.232 5.579 1.00 84.81 402 ALA A O 1
ATOM 3272 N N . GLY A 1 403 ? -13.379 -16.119 6.596 1.00 83.38 403 GLY A N 1
ATOM 3273 C CA . GLY A 1 403 ? -12.626 -15.770 7.803 1.00 83.38 403 GLY A CA 1
ATOM 3274 C C . GLY A 1 403 ? -11.780 -14.493 7.693 1.00 83.38 403 GLY A C 1
ATOM 3275 O O . GLY A 1 403 ? -10.901 -14.304 8.536 1.00 83.38 403 GLY A O 1
ATOM 3276 N N . GLU A 1 404 ? -12.046 -13.640 6.692 1.00 85.38 404 GLU A N 1
ATOM 3277 C CA . GLU A 1 404 ? -11.511 -12.268 6.564 1.00 85.38 404 GLU A CA 1
ATOM 3278 C C . GLU A 1 404 ? -12.089 -11.371 7.670 1.00 85.38 404 GLU A C 1
ATOM 3280 O O . GLU A 1 404 ? -11.351 -10.660 8.346 1.00 85.38 404 GLU A O 1
ATOM 3285 N N . TYR A 1 405 ? -13.402 -11.464 7.914 1.00 87.00 405 TYR A N 1
ATOM 3286 C CA . TYR A 1 405 ? -14.093 -10.730 8.977 1.00 87.00 405 TYR A CA 1
ATOM 3287 C C . TYR A 1 405 ? -14.369 -11.662 10.158 1.00 87.00 405 TYR A C 1
ATOM 3289 O O . TYR A 1 405 ? -15.279 -12.494 10.113 1.00 87.00 405 TYR A O 1
ATOM 3297 N N . ARG A 1 406 ? -13.555 -11.548 11.211 1.00 83.88 406 ARG A N 1
ATOM 3298 C CA . ARG A 1 406 ? -13.670 -12.376 12.420 1.00 83.88 406 ARG A CA 1
ATOM 3299 C C . ARG A 1 406 ? -14.446 -11.660 13.515 1.00 83.88 406 ARG A C 1
ATOM 3301 O O . ARG A 1 406 ? -14.394 -10.438 13.641 1.00 83.88 406 ARG A O 1
ATOM 3308 N N . PHE A 1 407 ? -15.143 -12.452 14.317 1.00 82.31 407 PHE A N 1
ATOM 3309 C CA . PHE A 1 407 ? -15.907 -11.985 15.465 1.00 82.31 407 PHE A CA 1
ATOM 3310 C C . PHE A 1 407 ? -15.205 -12.394 16.753 1.00 82.31 407 PHE A C 1
ATOM 3312 O O . PHE A 1 407 ? -14.677 -13.501 16.847 1.00 82.31 407 PHE A O 1
ATOM 3319 N N . ASN A 1 408 ? -15.275 -11.522 17.756 1.00 76.69 408 ASN A N 1
ATOM 3320 C CA . ASN A 1 408 ? -14.785 -11.818 19.102 1.00 76.69 408 ASN A CA 1
ATOM 3321 C C . ASN A 1 408 ? -15.861 -12.499 19.968 1.00 76.69 408 ASN A C 1
ATOM 3323 O O . ASN A 1 408 ? -15.543 -13.066 21.007 1.00 76.69 408 ASN A O 1
ATOM 3327 N N . VAL A 1 409 ? -17.133 -12.432 19.550 1.00 85.75 409 VAL A N 1
ATOM 3328 C CA . VAL A 1 409 ? -18.299 -12.897 20.314 1.00 85.75 409 VAL A CA 1
ATOM 3329 C C . VAL A 1 409 ? -19.161 -13.816 19.445 1.00 85.75 409 VAL A C 1
ATOM 3331 O O . VAL A 1 409 ? -19.634 -13.416 18.383 1.00 85.75 409 VAL A O 1
ATOM 3334 N N . GLU A 1 410 ? -19.417 -15.044 19.904 1.00 84.69 410 GLU A N 1
ATOM 3335 C CA . GLU A 1 410 ? -20.222 -16.035 19.164 1.00 84.69 410 GLU A CA 1
ATOM 3336 C C . GLU A 1 410 ? -21.683 -15.603 18.953 1.00 84.69 410 GLU A C 1
ATOM 3338 O O . GLU A 1 410 ? -22.289 -15.916 17.927 1.00 84.69 410 GLU A O 1
ATOM 3343 N N . ALA A 1 411 ? -22.249 -14.843 19.896 1.00 86.69 411 ALA A N 1
ATOM 3344 C CA . ALA A 1 411 ? -23.610 -14.316 19.793 1.00 86.69 411 ALA A CA 1
ATOM 3345 C C . ALA A 1 411 ? -23.792 -13.394 18.572 1.00 86.69 411 ALA A C 1
ATOM 3347 O O . ALA A 1 411 ? -24.842 -13.424 17.926 1.00 86.69 411 ALA A O 1
ATOM 3348 N N . ASP A 1 412 ? -22.759 -12.629 18.212 1.00 87.44 412 ASP A N 1
ATOM 3349 C CA . ASP A 1 412 ? -22.789 -11.749 17.043 1.00 87.44 412 ASP A CA 1
ATOM 3350 C C . ASP A 1 412 ? -22.787 -12.556 15.741 1.00 87.44 412 ASP A C 1
ATOM 3352 O O . ASP A 1 412 ? -23.530 -12.235 14.812 1.00 87.44 412 ASP A O 1
ATOM 3356 N N . ILE A 1 413 ? -22.037 -13.664 15.700 1.00 87.81 413 ILE A N 1
ATOM 3357 C CA . ILE A 1 413 ? -22.044 -14.608 14.571 1.00 87.81 413 ILE A CA 1
ATOM 3358 C C . ILE A 1 413 ? -23.456 -15.166 14.374 1.00 87.81 413 ILE A C 1
ATOM 3360 O O . ILE A 1 413 ? -23.992 -15.130 13.264 1.00 87.81 413 ILE A O 1
ATOM 3364 N N . ALA A 1 414 ? -24.088 -15.635 15.455 1.00 89.75 414 ALA A N 1
ATOM 3365 C CA . ALA A 1 414 ? -25.449 -16.163 15.407 1.00 89.75 414 ALA A CA 1
ATOM 3366 C C . ALA A 1 414 ? -26.463 -15.104 14.938 1.00 89.75 414 ALA A C 1
ATOM 3368 O O . ALA A 1 414 ? -27.351 -15.416 14.146 1.00 89.75 414 ALA A O 1
ATOM 3369 N N . SER A 1 415 ? -26.309 -13.848 15.371 1.00 91.38 415 SER A N 1
ATOM 3370 C CA . SER A 1 415 ? -27.158 -12.721 14.960 1.00 91.38 415 SER A CA 1
ATOM 3371 C C . SER A 1 415 ? -27.016 -12.377 13.472 1.00 91.38 415 SER A C 1
ATOM 3373 O O . SER A 1 415 ? -28.020 -12.209 12.770 1.00 91.38 415 SER A O 1
ATOM 3375 N N . ILE A 1 416 ? -25.785 -12.327 12.951 1.00 91.75 416 ILE A N 1
ATOM 3376 C CA . ILE A 1 416 ? -25.529 -12.050 11.531 1.00 91.75 416 ILE A CA 1
ATOM 3377 C C . ILE A 1 416 ? -26.036 -13.193 10.649 1.00 91.75 416 ILE A C 1
ATOM 3379 O O . ILE A 1 416 ? -26.707 -12.929 9.651 1.00 91.75 416 ILE A O 1
ATOM 3383 N N . ILE A 1 417 ? -25.809 -14.452 11.038 1.00 90.62 417 ILE A N 1
ATOM 3384 C CA . ILE A 1 417 ? -26.338 -15.618 10.315 1.00 90.62 417 ILE A CA 1
ATOM 3385 C C . ILE A 1 417 ? -27.870 -15.632 10.348 1.00 90.62 417 ILE A C 1
ATOM 3387 O O . ILE A 1 417 ? -28.503 -15.845 9.316 1.00 90.62 417 ILE A O 1
ATOM 3391 N N . ALA A 1 418 ? -28.489 -15.346 11.496 1.00 91.81 418 ALA A N 1
ATOM 3392 C CA . ALA A 1 418 ? -29.942 -15.226 11.595 1.00 91.81 418 ALA A CA 1
ATOM 3393 C C . ALA A 1 418 ? -30.484 -14.111 10.680 1.00 91.81 418 ALA A C 1
ATOM 3395 O O . ALA A 1 418 ? -31.515 -14.283 10.027 1.00 91.81 418 ALA A O 1
ATOM 3396 N N . THR A 1 419 ? -29.766 -12.989 10.578 1.00 92.12 419 THR A N 1
ATOM 3397 C CA . THR A 1 419 ? -30.117 -11.886 9.673 1.00 92.12 419 THR A CA 1
ATOM 3398 C C . THR A 1 419 ? -29.946 -12.288 8.206 1.00 92.12 419 THR A C 1
ATOM 3400 O O . THR A 1 419 ? -30.802 -11.965 7.385 1.00 92.12 419 THR A O 1
ATOM 3403 N N . GLN A 1 420 ? -28.903 -13.046 7.861 1.00 92.38 420 GLN A N 1
ATOM 3404 C CA . GLN A 1 420 ? -28.739 -13.618 6.523 1.00 92.38 420 GLN A CA 1
ATOM 3405 C C . GLN A 1 420 ? -29.877 -14.589 6.180 1.00 92.38 420 GLN A C 1
ATOM 3407 O O . GLN A 1 420 ? -30.466 -14.479 5.105 1.00 92.38 420 GLN A O 1
ATOM 3412 N N . TYR A 1 421 ? -30.242 -15.484 7.101 1.00 92.00 421 TYR A N 1
ATOM 3413 C CA . TYR A 1 421 ? -31.374 -16.391 6.917 1.00 92.00 421 TYR A CA 1
ATOM 3414 C C . TYR A 1 421 ? -32.679 -15.611 6.686 1.00 92.00 421 TYR A C 1
ATOM 3416 O O . TYR A 1 421 ? -33.448 -15.969 5.796 1.00 92.00 421 TYR A O 1
ATOM 3424 N N . TYR A 1 422 ? -32.914 -14.521 7.430 1.00 92.25 422 TYR A N 1
ATOM 3425 C CA . TYR A 1 422 ? -34.061 -13.629 7.218 1.00 92.25 422 TYR A CA 1
ATOM 3426 C C . TYR A 1 422 ? -34.074 -13.006 5.815 1.00 92.25 422 TYR A C 1
ATOM 3428 O O . TYR A 1 422 ? -35.126 -12.919 5.181 1.00 92.25 422 TYR A O 1
ATOM 3436 N N . ILE A 1 423 ? -32.911 -12.579 5.317 1.00 91.31 423 ILE A N 1
ATOM 3437 C CA . ILE A 1 423 ? -32.776 -11.987 3.981 1.00 91.31 423 ILE A CA 1
ATOM 3438 C C . ILE A 1 423 ? -33.124 -13.010 2.891 1.00 91.31 423 ILE A C 1
ATOM 3440 O O . ILE A 1 423 ? -33.798 -12.647 1.932 1.00 91.31 423 ILE A O 1
ATOM 3444 N N . GLU A 1 424 ? -32.717 -14.271 3.045 1.00 89.38 424 GLU A N 1
ATOM 3445 C CA . GLU A 1 424 ? -32.958 -15.325 2.048 1.00 89.38 424 GLU A CA 1
ATOM 3446 C C . GLU A 1 424 ? -34.364 -15.945 2.135 1.00 89.38 424 GLU A C 1
ATOM 3448 O O . GLU A 1 424 ? -34.990 -16.184 1.105 1.00 89.38 424 GLU A O 1
ATOM 3453 N N . ASN A 1 425 ? -34.879 -16.190 3.346 1.00 87.88 425 ASN A N 1
ATOM 3454 C CA . ASN A 1 425 ? -36.079 -17.012 3.577 1.00 87.88 425 ASN A CA 1
ATOM 3455 C C . ASN A 1 425 ? -37.277 -16.229 4.154 1.00 87.88 425 ASN A C 1
ATOM 3457 O O . ASN A 1 425 ? -38.375 -16.773 4.281 1.00 87.88 425 ASN A O 1
ATOM 3461 N N . GLY A 1 426 ? -37.100 -14.951 4.499 1.00 86.25 426 GLY A N 1
ATOM 3462 C CA . GLY A 1 426 ? -38.153 -14.088 5.036 1.00 86.25 426 GLY A CA 1
ATOM 3463 C C . GLY A 1 426 ? -38.406 -14.257 6.539 1.00 86.25 426 GLY A C 1
ATOM 3464 O O . GLY A 1 426 ? -37.558 -14.713 7.301 1.00 86.25 426 GLY A O 1
ATOM 3465 N N . SER A 1 427 ? -39.596 -13.851 6.995 1.00 83.19 427 SER A N 1
ATOM 3466 C CA . SER A 1 427 ? -39.925 -13.734 8.426 1.00 83.19 427 SER A CA 1
ATOM 3467 C C . SER A 1 427 ? -40.271 -15.049 9.131 1.00 83.19 427 SER A C 1
ATOM 3469 O O . SER A 1 427 ? -40.518 -15.036 10.335 1.00 83.19 427 SER A O 1
ATOM 3471 N N . GLN A 1 428 ? -40.353 -16.167 8.405 1.00 84.81 428 GLN A N 1
ATOM 3472 C CA . GLN A 1 428 ? -40.703 -17.472 8.970 1.00 84.81 428 GLN A CA 1
ATOM 3473 C C . GLN A 1 428 ? -39.457 -18.345 9.145 1.00 84.81 428 GLN A C 1
ATOM 3475 O O . GLN A 1 428 ? -38.720 -18.611 8.196 1.00 84.81 428 GLN A O 1
ATOM 3480 N N . MET A 1 429 ? -39.244 -18.824 10.371 1.00 86.44 429 MET A N 1
ATOM 3481 C CA . MET A 1 429 ? -38.126 -19.705 10.695 1.00 86.44 429 MET A CA 1
ATOM 3482 C C . MET A 1 429 ? -38.482 -21.161 10.386 1.00 86.44 429 MET A C 1
ATOM 3484 O O . MET A 1 429 ? -39.375 -21.725 11.017 1.00 86.44 429 MET A O 1
ATOM 3488 N N . ASN A 1 430 ? -37.762 -21.786 9.453 1.00 88.38 430 ASN A N 1
ATOM 3489 C CA . ASN A 1 430 ? -37.893 -23.204 9.142 1.00 88.38 430 ASN A CA 1
ATOM 3490 C C . ASN A 1 430 ? -36.624 -23.942 9.582 1.00 88.38 430 ASN A C 1
ATOM 3492 O O . ASN A 1 430 ? -35.574 -23.840 8.946 1.00 88.38 430 ASN A O 1
ATOM 3496 N N . LYS A 1 431 ? -36.740 -24.705 10.673 1.00 85.44 431 LYS A N 1
ATOM 3497 C CA . LYS A 1 431 ? -35.615 -25.438 11.271 1.00 85.44 431 LYS A CA 1
ATOM 3498 C C . LYS A 1 431 ? -35.003 -26.461 10.314 1.00 85.44 431 LYS A C 1
ATOM 3500 O O . LYS A 1 431 ? -33.789 -26.559 10.239 1.00 85.44 431 LYS A O 1
ATOM 3505 N N . ASN A 1 432 ? -35.811 -27.136 9.495 1.00 84.75 432 ASN A N 1
ATOM 3506 C CA . ASN A 1 432 ? -35.309 -28.151 8.561 1.00 84.75 432 ASN A CA 1
ATOM 3507 C C . ASN A 1 432 ? -34.434 -27.530 7.458 1.00 84.75 432 ASN A C 1
ATOM 3509 O O . ASN A 1 432 ? -33.412 -28.099 7.068 1.00 84.75 432 ASN A O 1
ATOM 3513 N N . VAL A 1 433 ? -34.816 -26.341 6.975 1.00 85.75 433 VAL A N 1
ATOM 3514 C CA . VAL A 1 433 ? -34.031 -25.592 5.980 1.00 85.75 433 VAL A CA 1
ATOM 3515 C C . VAL A 1 433 ? -32.734 -25.085 6.603 1.00 85.75 433 VAL A C 1
ATOM 3517 O O . VAL A 1 433 ? -31.675 -25.250 5.997 1.00 85.75 433 VAL A O 1
ATOM 3520 N N . LEU A 1 434 ? -32.796 -24.530 7.823 1.00 86.19 434 LEU A N 1
ATOM 3521 C CA . LEU A 1 434 ? -31.597 -24.109 8.547 1.00 86.19 434 LEU A CA 1
ATOM 3522 C C . LEU A 1 434 ? -30.652 -25.295 8.769 1.00 86.19 434 LEU A C 1
ATOM 3524 O O . LEU A 1 434 ? -29.494 -25.199 8.390 1.00 86.19 434 LEU A O 1
ATOM 3528 N N . HIS A 1 435 ? -31.137 -26.416 9.306 1.00 85.25 435 HIS A N 1
ATOM 3529 C CA . HIS A 1 435 ? -30.327 -27.605 9.576 1.00 85.25 435 HIS A CA 1
ATOM 3530 C C . HIS A 1 435 ? -29.629 -28.123 8.309 1.00 85.25 435 HIS A C 1
ATOM 3532 O O . HIS A 1 435 ? -28.470 -28.530 8.358 1.00 85.25 435 HIS A O 1
ATOM 3538 N N . THR A 1 436 ? -30.300 -28.095 7.155 1.00 85.50 436 THR A N 1
ATOM 3539 C CA . THR A 1 436 ? -29.705 -28.570 5.893 1.00 85.50 436 THR A CA 1
ATOM 3540 C C . THR A 1 436 ? -28.630 -27.610 5.371 1.00 85.50 436 THR A C 1
ATOM 3542 O O . THR A 1 436 ? -27.616 -28.052 4.837 1.00 85.50 436 THR A O 1
ATOM 3545 N N . ARG A 1 437 ? -28.828 -26.295 5.537 1.00 86.25 437 ARG A N 1
ATOM 3546 C CA . ARG A 1 437 ? -27.970 -25.245 4.954 1.00 86.25 437 ARG A CA 1
ATOM 3547 C C . ARG A 1 437 ? -27.033 -24.568 5.959 1.00 86.25 437 ARG A C 1
ATOM 3549 O O . ARG A 1 437 ? -26.309 -23.650 5.591 1.00 86.25 437 ARG A O 1
ATOM 3556 N N . ILE A 1 438 ? -26.982 -25.012 7.216 1.00 84.62 438 ILE A N 1
ATOM 3557 C CA . ILE A 1 438 ? -26.181 -24.367 8.272 1.00 84.62 438 ILE A CA 1
ATOM 3558 C C . ILE A 1 438 ? -24.687 -24.295 7.916 1.00 84.62 438 ILE A C 1
ATOM 3560 O O . ILE A 1 438 ? -24.036 -23.285 8.179 1.00 84.62 438 ILE A O 1
ATOM 3564 N N . GLY A 1 439 ? -24.165 -25.317 7.229 1.00 82.19 439 GLY A N 1
ATOM 3565 C CA . GLY A 1 439 ? -22.789 -25.339 6.725 1.00 82.19 439 GLY A CA 1
ATOM 3566 C C . GLY A 1 439 ? -22.518 -24.340 5.592 1.00 82.19 439 GLY A C 1
ATOM 3567 O O . GLY A 1 439 ? -21.364 -23.998 5.343 1.00 82.19 439 GLY A O 1
ATOM 3568 N N . GLU A 1 440 ? -23.553 -23.835 4.913 1.00 84.31 440 GLU A N 1
ATOM 3569 C CA . GLU A 1 440 ? -23.410 -22.770 3.914 1.00 84.31 440 GLU A CA 1
ATOM 3570 C C . GLU A 1 440 ? -23.248 -21.390 4.560 1.00 84.31 440 GLU A C 1
ATOM 3572 O O . GLU A 1 440 ? -22.569 -20.541 3.972 1.00 84.31 440 GLU A O 1
ATOM 3577 N N . TYR A 1 441 ? -23.855 -21.193 5.735 1.00 84.31 441 TYR A N 1
ATOM 3578 C CA . TYR A 1 441 ? -23.878 -19.933 6.482 1.00 84.31 441 TYR A CA 1
ATOM 3579 C C . TYR A 1 441 ? -22.706 -19.782 7.454 1.00 84.31 441 TYR A C 1
ATOM 3581 O O . TYR A 1 441 ? -22.191 -18.679 7.635 1.00 84.31 441 TYR A O 1
ATOM 3589 N N . LEU A 1 442 ? -22.285 -20.875 8.096 1.00 85.75 442 LEU A N 1
ATOM 3590 C CA . LEU A 1 442 ? -21.213 -20.833 9.084 1.00 85.75 442 LEU A CA 1
ATOM 3591 C C . LEU A 1 442 ? -19.842 -20.559 8.439 1.00 85.75 442 LEU A C 1
ATOM 3593 O O . LEU A 1 442 ? -19.538 -21.083 7.361 1.00 85.75 442 LEU A O 1
ATOM 3597 N N . PRO A 1 443 ? -18.966 -19.800 9.123 1.00 85.62 443 PRO A N 1
ATOM 3598 C CA . PRO A 1 443 ? -17.573 -19.663 8.728 1.00 85.62 443 PRO A CA 1
ATOM 3599 C C . PRO A 1 443 ? -16.866 -21.011 8.600 1.00 85.62 443 PRO A C 1
ATOM 3601 O O . PRO A 1 443 ? -16.990 -21.886 9.459 1.00 85.62 443 PRO A O 1
ATOM 3604 N N . THR A 1 444 ? -16.061 -21.163 7.550 1.00 83.25 444 THR A N 1
ATOM 3605 C CA . THR A 1 444 ? -15.378 -22.430 7.229 1.00 83.25 444 THR A CA 1
ATOM 3606 C C . THR A 1 444 ? -14.476 -22.947 8.355 1.00 83.25 444 THR A C 1
ATOM 3608 O O . THR A 1 444 ? -14.364 -24.160 8.537 1.00 83.25 444 THR A O 1
ATOM 3611 N N . TYR A 1 445 ? -13.866 -22.052 9.140 1.00 79.50 445 TYR A N 1
ATOM 3612 C CA . TYR A 1 445 ? -13.046 -22.422 10.297 1.00 79.50 445 TYR A CA 1
ATOM 3613 C C . TYR A 1 445 ? -13.880 -22.997 11.453 1.00 79.50 445 TYR A C 1
ATOM 3615 O O . TYR A 1 445 ? -13.443 -23.951 12.095 1.00 79.50 445 TYR A O 1
ATOM 3623 N N . LEU A 1 446 ? -15.103 -22.494 11.667 1.00 79.94 446 LEU A N 1
ATOM 3624 C CA . LEU A 1 446 ? -16.011 -23.025 12.685 1.00 79.94 446 LEU A CA 1
ATOM 3625 C C . LEU A 1 446 ? -16.577 -24.371 12.256 1.00 79.94 446 LEU A C 1
ATOM 3627 O O . LEU A 1 446 ? -16.586 -25.292 13.064 1.00 79.94 446 LEU A O 1
ATOM 3631 N N . VAL A 1 447 ? -16.971 -24.535 10.990 1.00 75.25 447 VAL A N 1
ATOM 3632 C CA . VAL A 1 447 ? -17.501 -25.816 10.480 1.00 75.25 447 VAL A CA 1
ATOM 3633 C C . VAL A 1 447 ? -16.510 -26.968 10.700 1.00 75.25 447 VAL A C 1
ATOM 3635 O O . VAL A 1 447 ? -16.917 -28.062 11.082 1.00 75.25 447 VAL A O 1
ATOM 3638 N N . LYS A 1 448 ? -15.203 -26.724 10.523 1.00 68.06 448 LYS A N 1
ATOM 3639 C CA . LYS A 1 448 ? -14.151 -27.732 10.752 1.00 68.06 448 LYS A CA 1
ATOM 3640 C C . LYS A 1 448 ? -13.946 -28.069 12.235 1.00 68.06 448 LYS A C 1
ATOM 3642 O O . LYS A 1 448 ? -13.706 -29.226 12.553 1.00 68.06 448 LYS A O 1
ATOM 3647 N N . GLN A 1 449 ? -14.054 -27.087 13.131 1.00 63.25 449 GLN A N 1
ATOM 3648 C CA . GLN A 1 449 ? -13.895 -27.282 14.581 1.00 63.25 449 GLN A CA 1
ATOM 3649 C C . GLN A 1 449 ? -15.145 -27.866 15.262 1.00 63.25 449 GLN A C 1
ATOM 3651 O O . GLN A 1 449 ? -15.041 -28.475 16.322 1.00 63.25 449 GLN A O 1
ATOM 3656 N N . SER A 1 450 ? -16.331 -27.678 14.672 1.00 57.81 450 SER A N 1
ATOM 3657 C CA . SER A 1 450 ? -17.625 -27.902 15.333 1.00 57.81 450 SER A CA 1
ATOM 3658 C C . SER A 1 450 ? -18.475 -29.023 14.728 1.00 57.81 450 SER A C 1
ATOM 3660 O O . SER A 1 450 ? -19.693 -29.006 14.896 1.00 57.81 450 SER A O 1
ATOM 3662 N N . GLN A 1 451 ? -17.872 -30.050 14.108 1.00 58.88 451 GLN A N 1
ATOM 3663 C CA . GLN A 1 451 ? -18.617 -31.218 13.593 1.00 58.88 451 GLN A CA 1
ATOM 3664 C C . GLN A 1 451 ? -19.536 -31.881 14.649 1.00 58.88 451 GLN A C 1
ATOM 3666 O O . GLN A 1 451 ? -20.570 -32.425 14.277 1.00 58.88 451 GLN A O 1
ATOM 3671 N N . ASN A 1 452 ? -19.240 -31.735 15.951 1.00 55.41 452 ASN A N 1
ATOM 3672 C CA . ASN A 1 452 ? -20.082 -32.215 17.060 1.00 55.41 452 ASN A CA 1
ATOM 3673 C C . ASN A 1 452 ? -20.997 -31.142 17.713 1.00 55.41 452 ASN A C 1
ATOM 3675 O O . ASN A 1 452 ? -21.830 -31.494 18.543 1.00 55.41 452 ASN A O 1
ATOM 3679 N N . ASN A 1 453 ? -20.891 -29.855 17.344 1.00 66.50 453 ASN A N 1
ATOM 3680 C CA . ASN A 1 453 ? -21.579 -28.719 17.997 1.00 66.50 453 ASN A CA 1
ATOM 3681 C C . ASN A 1 453 ? -22.588 -27.973 17.089 1.00 66.50 453 ASN A C 1
ATOM 3683 O O . ASN A 1 453 ? -23.091 -26.912 17.462 1.00 66.50 453 ASN A O 1
ATOM 3687 N N . LEU A 1 454 ? -22.926 -28.510 15.910 1.00 77.62 454 LEU A N 1
ATOM 3688 C CA . LEU A 1 454 ? -23.865 -27.877 14.964 1.00 77.62 454 LEU A CA 1
ATOM 3689 C C . LEU A 1 454 ? -25.264 -27.634 15.562 1.00 77.62 454 LEU A C 1
ATOM 3691 O O . LEU A 1 454 ? -25.865 -26.591 15.311 1.00 77.62 454 LEU A O 1
ATOM 3695 N N . ASN A 1 455 ? -25.743 -28.534 16.426 1.00 80.69 455 ASN A N 1
ATOM 3696 C CA . ASN A 1 455 ? -27.046 -28.403 17.094 1.00 80.69 455 ASN A CA 1
ATOM 3697 C C . ASN A 1 455 ? -27.096 -27.215 18.076 1.00 80.69 455 ASN A C 1
ATOM 3699 O O . ASN A 1 455 ? -28.143 -26.586 18.263 1.00 80.69 455 ASN A O 1
ATOM 3703 N N . VAL A 1 456 ? -25.959 -26.882 18.700 1.00 84.94 456 VAL A N 1
ATOM 3704 C CA . VAL A 1 456 ? -25.841 -25.719 19.596 1.00 84.94 456 VAL A CA 1
ATOM 3705 C C . VAL A 1 456 ? -25.930 -24.431 18.779 1.00 84.94 456 VAL A C 1
ATOM 3707 O O . VAL A 1 456 ? -26.689 -23.528 19.130 1.00 84.94 456 VAL A O 1
ATOM 3710 N N . TRP A 1 457 ? -25.233 -24.378 17.641 1.00 86.69 457 TRP A N 1
ATOM 3711 C CA . TRP A 1 457 ? -25.320 -23.257 16.705 1.00 86.69 457 TRP A CA 1
ATOM 3712 C C . TRP A 1 457 ? -26.729 -23.073 16.148 1.00 86.69 457 TRP A C 1
ATOM 3714 O O . TRP A 1 457 ? -27.218 -21.947 16.121 1.00 86.69 457 TRP A O 1
ATOM 3724 N N . GLU A 1 458 ? -27.415 -24.155 15.775 1.00 87.12 458 GLU A N 1
ATOM 3725 C CA . GLU A 1 458 ? -28.806 -24.088 15.319 1.00 87.12 458 GLU A CA 1
ATOM 3726 C C . GLU A 1 458 ? -29.710 -23.447 16.382 1.00 87.12 458 GLU A C 1
ATOM 3728 O O . GLU A 1 458 ? -30.466 -22.517 16.090 1.00 87.12 458 GLU A O 1
ATOM 3733 N N . THR A 1 459 ? -29.575 -23.883 17.637 1.00 88.81 459 THR A N 1
ATOM 3734 C CA . THR A 1 459 ? -30.344 -23.342 18.766 1.00 88.81 459 THR A CA 1
ATOM 3735 C C . THR A 1 459 ? -30.052 -21.854 18.978 1.00 88.81 459 THR A C 1
ATOM 3737 O O . THR A 1 459 ? -30.979 -21.051 19.113 1.00 88.81 459 THR A O 1
ATOM 3740 N N . ASN A 1 460 ? -28.778 -21.461 18.940 1.00 89.62 460 ASN A N 1
ATOM 3741 C CA . ASN A 1 460 ? -28.358 -20.069 19.099 1.00 89.62 460 ASN A CA 1
ATOM 3742 C C . ASN A 1 460 ? -28.875 -19.176 17.962 1.00 89.62 460 ASN A C 1
ATOM 3744 O O . ASN A 1 460 ? -29.357 -18.074 18.224 1.00 89.62 460 ASN A O 1
ATOM 3748 N N . ILE A 1 461 ? -28.843 -19.655 16.715 1.00 90.75 461 ILE A N 1
ATOM 3749 C CA . ILE A 1 461 ? -29.352 -18.929 15.542 1.00 90.75 461 ILE A CA 1
ATOM 3750 C C . ILE A 1 461 ? -30.873 -18.767 15.625 1.00 90.75 461 ILE A C 1
ATOM 3752 O O . ILE A 1 461 ? -31.379 -17.674 15.381 1.00 90.75 461 ILE A O 1
ATOM 3756 N N . VAL A 1 462 ? -31.618 -19.810 16.009 1.00 90.81 462 VAL A N 1
ATOM 3757 C CA . VAL A 1 462 ? -33.080 -19.727 16.197 1.00 90.81 462 VAL A CA 1
ATOM 3758 C C . VAL A 1 462 ? -33.434 -18.716 17.294 1.00 90.81 462 VAL A C 1
ATOM 3760 O O . VAL A 1 462 ? -34.330 -17.886 17.109 1.00 90.81 462 VAL A O 1
ATOM 3763 N N . ASN A 1 463 ? -32.705 -18.737 18.413 1.00 90.62 463 ASN A N 1
ATOM 3764 C CA . ASN A 1 463 ? -32.897 -17.783 19.505 1.00 90.62 463 ASN A CA 1
ATOM 3765 C C . ASN A 1 463 ? -32.582 -16.349 19.056 1.00 90.62 463 ASN A C 1
ATOM 3767 O O . ASN A 1 463 ? -33.371 -15.437 19.322 1.00 90.62 463 ASN A O 1
ATOM 3771 N N . ALA A 1 464 ? -31.482 -16.146 18.326 1.00 90.44 464 ALA A N 1
ATOM 3772 C CA . ALA A 1 464 ? -31.123 -14.849 17.761 1.00 90.44 464 ALA A CA 1
ATOM 3773 C C . ALA A 1 464 ? -32.195 -14.356 16.775 1.00 90.44 464 ALA A C 1
ATOM 3775 O O . ALA A 1 464 ? -32.654 -13.222 16.901 1.00 90.44 464 ALA A O 1
ATOM 3776 N N . PHE A 1 465 ? -32.678 -15.224 15.876 1.00 90.75 465 PHE A N 1
ATOM 3777 C CA . PHE A 1 465 ? -33.710 -14.908 14.882 1.00 90.75 465 PHE A CA 1
ATOM 3778 C C . PHE A 1 465 ? -34.990 -14.371 15.524 1.00 90.75 465 PHE A C 1
ATOM 3780 O O . PHE A 1 465 ? -35.511 -13.342 15.098 1.00 90.75 465 PHE A O 1
ATOM 3787 N N . SER A 1 466 ? -35.472 -15.013 16.593 1.00 88.19 466 SER A N 1
ATOM 3788 C CA . SER A 1 466 ? -36.677 -14.559 17.305 1.00 88.19 466 SER A CA 1
ATOM 3789 C C . SER A 1 466 ? -36.526 -13.159 17.922 1.00 88.19 466 SER A C 1
ATOM 3791 O O . SER A 1 466 ? -37.505 -12.423 18.080 1.00 88.19 466 SER A O 1
ATOM 3793 N N . ASN A 1 467 ? -35.290 -12.764 18.236 1.00 89.25 467 ASN A N 1
ATOM 3794 C CA . ASN A 1 467 ? -34.970 -11.492 18.866 1.00 89.25 467 ASN A CA 1
ATOM 3795 C C . ASN A 1 467 ? -34.656 -10.359 17.885 1.00 89.25 467 ASN A C 1
ATOM 3797 O O . ASN A 1 467 ? -34.695 -9.199 18.306 1.00 89.25 467 ASN A O 1
ATOM 3801 N N . LEU A 1 468 ? -34.420 -10.662 16.604 1.00 88.38 468 LEU A N 1
ATOM 3802 C CA . LEU A 1 468 ? -34.081 -9.675 15.581 1.00 88.38 468 LEU A CA 1
ATOM 3803 C C . LEU A 1 468 ? -35.178 -8.619 15.385 1.00 88.38 468 LEU A C 1
ATOM 3805 O O . LEU A 1 468 ? -36.369 -8.916 15.249 1.00 88.38 468 LEU A O 1
ATOM 3809 N N . LEU A 1 469 ? -34.749 -7.360 15.277 1.00 85.50 469 LEU A N 1
ATOM 3810 C CA . LEU A 1 469 ? -35.638 -6.220 15.048 1.00 85.50 469 LEU A CA 1
ATOM 3811 C C . LEU A 1 469 ? -36.372 -6.331 13.699 1.00 85.50 469 LEU A C 1
ATOM 3813 O O . LEU A 1 469 ? -37.557 -6.013 13.611 1.00 85.50 469 LEU A O 1
ATOM 3817 N N . CYS A 1 470 ? -35.690 -6.839 12.664 1.00 85.88 470 CYS A N 1
ATOM 3818 C CA . CYS A 1 470 ? -36.267 -7.044 11.334 1.00 85.88 470 CYS A CA 1
ATOM 3819 C C . CYS A 1 470 ? -37.393 -8.085 11.322 1.00 85.88 470 CYS A C 1
ATOM 3821 O O . CYS A 1 470 ? -38.378 -7.880 10.615 1.00 85.88 470 CYS A O 1
ATOM 3823 N N . VAL A 1 471 ? -37.303 -9.127 12.153 1.00 84.31 471 VAL A N 1
ATOM 3824 C CA . VAL A 1 471 ? -38.346 -10.153 12.306 1.00 84.31 471 VAL A CA 1
ATOM 3825 C C . VAL A 1 471 ? -39.547 -9.585 13.058 1.00 84.31 471 VAL A C 1
ATOM 3827 O O . VAL A 1 471 ? -40.677 -9.680 12.576 1.00 84.31 471 VAL A O 1
ATOM 3830 N N . LYS A 1 472 ? -39.311 -8.925 14.201 1.00 86.12 472 LYS A N 1
ATOM 3831 C CA . LYS A 1 472 ? -40.374 -8.342 15.041 1.00 86.12 472 LYS A CA 1
ATOM 3832 C C . LYS A 1 472 ? -41.188 -7.273 14.307 1.00 86.12 472 LYS A C 1
ATOM 3834 O O . LYS A 1 472 ? -42.402 -7.211 14.472 1.00 86.12 472 LYS A O 1
ATOM 3839 N N . GLN A 1 473 ? -40.530 -6.448 13.492 1.00 87.25 473 GLN A N 1
ATOM 3840 C CA . GLN A 1 473 ? -41.156 -5.333 12.772 1.00 87.25 473 GLN A CA 1
ATOM 3841 C C . GLN A 1 473 ? -41.467 -5.637 11.296 1.00 87.25 473 GLN A C 1
ATOM 3843 O O . GLN A 1 473 ? -41.936 -4.748 10.589 1.00 87.25 473 GLN A O 1
ATOM 3848 N N . LYS A 1 474 ? -41.212 -6.866 10.816 1.00 84.44 474 LYS A N 1
ATOM 3849 C CA . LYS A 1 474 ? -41.381 -7.284 9.408 1.00 84.44 474 LYS A CA 1
ATOM 3850 C C . LYS A 1 474 ? -40.760 -6.294 8.412 1.00 84.44 474 LYS A C 1
ATOM 3852 O O . LYS A 1 474 ? -41.399 -5.853 7.456 1.00 84.44 474 LYS A O 1
ATOM 3857 N N . LEU A 1 475 ? -39.511 -5.910 8.663 1.00 88.94 475 LEU A N 1
ATOM 3858 C CA . LEU A 1 475 ? -38.789 -4.950 7.823 1.00 88.94 475 LEU A CA 1
ATOM 3859 C C . LEU A 1 475 ? -38.429 -5.565 6.463 1.00 88.94 475 LEU A C 1
ATOM 3861 O O . LEU A 1 475 ? -38.279 -6.778 6.340 1.00 88.94 475 LEU A O 1
ATOM 3865 N N . SER A 1 476 ? -38.248 -4.740 5.430 1.00 91.00 476 SER A N 1
ATOM 3866 C CA . SER A 1 476 ? -37.815 -5.238 4.119 1.00 91.00 476 SER A CA 1
ATOM 3867 C C . SER A 1 476 ? -36.442 -5.922 4.198 1.00 91.00 476 SER A C 1
ATOM 3869 O O . SER A 1 476 ? -35.609 -5.590 5.046 1.00 91.00 476 SER A O 1
ATOM 3871 N N . GLN A 1 477 ? -36.174 -6.851 3.275 1.00 91.88 477 GLN A N 1
ATOM 3872 C CA . GLN A 1 477 ? -34.858 -7.496 3.146 1.00 91.88 477 GLN A CA 1
ATOM 3873 C C . GLN A 1 477 ? -33.736 -6.463 2.956 1.00 91.88 477 GLN A C 1
ATOM 3875 O O . GLN A 1 477 ? -32.639 -6.634 3.476 1.00 91.88 477 GLN A O 1
ATOM 3880 N N . MET A 1 478 ? -34.034 -5.357 2.267 1.00 92.56 478 MET A N 1
ATOM 3881 C CA . MET A 1 478 ? -33.102 -4.250 2.068 1.00 92.56 478 MET A CA 1
ATOM 3882 C C . MET A 1 478 ? -32.664 -3.621 3.399 1.00 92.56 478 MET A C 1
ATOM 3884 O O . MET A 1 478 ? -31.470 -3.525 3.661 1.00 92.56 478 MET A O 1
ATOM 3888 N N . LYS A 1 479 ? -33.613 -3.321 4.297 1.00 92.38 479 LYS A N 1
ATOM 3889 C CA . LYS A 1 479 ? -33.301 -2.798 5.637 1.00 92.38 479 LYS A CA 1
ATOM 3890 C C . LYS A 1 479 ? -32.487 -3.779 6.481 1.00 92.38 479 LYS A C 1
ATOM 3892 O O . LYS A 1 479 ? -31.654 -3.365 7.279 1.00 92.38 479 LYS A O 1
ATOM 3897 N N . ALA A 1 480 ? -32.695 -5.085 6.303 1.00 92.69 480 ALA A N 1
ATOM 3898 C CA . ALA A 1 480 ? -31.865 -6.091 6.963 1.00 92.69 480 ALA A CA 1
ATOM 3899 C C . ALA A 1 480 ? -30.410 -6.071 6.451 1.00 92.69 480 ALA A C 1
ATOM 3901 O O . ALA A 1 480 ? -29.485 -6.177 7.257 1.00 92.69 480 ALA A O 1
ATOM 3902 N N . LYS A 1 481 ? -30.194 -5.857 5.143 1.00 95.12 481 LYS A N 1
ATOM 3903 C CA . LYS A 1 481 ? -28.848 -5.649 4.573 1.00 95.12 481 LYS A CA 1
ATOM 3904 C C . LYS A 1 481 ? -28.192 -4.385 5.131 1.00 95.12 481 LYS A C 1
ATOM 3906 O O . LYS A 1 481 ? -27.026 -4.434 5.512 1.00 95.12 481 LYS A O 1
ATOM 3911 N N . GLU A 1 482 ? -28.942 -3.289 5.258 1.00 95.06 482 GLU A N 1
ATOM 3912 C CA . GLU A 1 482 ? -28.448 -2.038 5.856 1.00 95.06 482 GLU A CA 1
ATOM 3913 C C . GLU A 1 482 ? -27.909 -2.248 7.282 1.00 95.06 482 GLU A C 1
ATOM 3915 O O . GLU A 1 482 ? -26.866 -1.690 7.622 1.00 95.06 482 GLU A O 1
ATOM 3920 N N . PHE A 1 483 ? -28.563 -3.073 8.112 1.00 93.38 483 PHE A N 1
ATOM 3921 C CA . PHE A 1 483 ? -28.067 -3.382 9.461 1.00 93.38 483 PHE A CA 1
ATOM 3922 C C . PHE A 1 483 ? -26.719 -4.100 9.447 1.00 93.38 483 PHE A C 1
ATOM 3924 O O . PHE A 1 483 ? -25.841 -3.746 10.231 1.00 93.38 483 PHE A O 1
ATOM 3931 N N . ILE A 1 484 ? -26.531 -5.064 8.540 1.00 94.38 484 ILE A N 1
ATOM 3932 C CA . ILE A 1 484 ? -25.257 -5.781 8.396 1.00 94.38 484 ILE A CA 1
ATOM 3933 C C . ILE A 1 484 ? -24.152 -4.817 7.955 1.00 94.38 484 ILE A C 1
ATOM 3935 O O . ILE A 1 484 ? -23.060 -4.847 8.518 1.00 94.38 484 ILE A O 1
ATOM 3939 N N . VAL A 1 485 ? -24.435 -3.922 7.003 1.00 95.50 485 VAL A N 1
ATOM 3940 C CA . VAL A 1 485 ? -23.457 -2.917 6.556 1.00 95.50 485 VAL A CA 1
ATOM 3941 C C . VAL A 1 485 ? -23.107 -1.937 7.683 1.00 95.50 485 VAL A C 1
ATOM 3943 O O . VAL A 1 485 ? -21.927 -1.661 7.903 1.00 95.50 485 VAL A O 1
ATOM 3946 N N . LYS A 1 486 ? -24.099 -1.453 8.447 1.00 93.50 486 LYS A N 1
ATOM 3947 C CA . LYS A 1 486 ? -23.866 -0.577 9.614 1.00 93.50 486 LYS A CA 1
ATOM 3948 C C . LYS A 1 486 ? -23.016 -1.270 10.679 1.00 93.50 486 LYS A C 1
ATOM 3950 O O . LYS A 1 486 ? -22.069 -0.661 11.167 1.00 93.50 486 LYS A O 1
ATOM 3955 N N . TYR A 1 487 ? -23.316 -2.533 10.986 1.00 92.44 487 TYR A N 1
ATOM 3956 C CA . TYR A 1 487 ? -22.535 -3.339 11.926 1.00 92.44 487 TYR A CA 1
ATOM 3957 C C . TYR A 1 487 ? -21.089 -3.519 11.444 1.00 92.44 487 TYR A C 1
ATOM 3959 O O . TYR A 1 487 ? -20.152 -3.278 12.198 1.00 92.44 487 TYR A O 1
ATOM 3967 N N . ALA A 1 488 ? -20.886 -3.867 10.172 1.00 92.44 488 ALA A N 1
ATOM 3968 C CA . ALA A 1 488 ? -19.548 -4.072 9.623 1.00 92.44 488 ALA A CA 1
ATOM 3969 C C . ALA A 1 488 ? -18.679 -2.808 9.685 1.00 92.44 488 ALA A C 1
ATOM 3971 O O . ALA A 1 488 ? -17.514 -2.882 10.078 1.00 92.44 488 ALA A O 1
ATOM 3972 N N . LYS A 1 489 ? -19.264 -1.647 9.361 1.00 92.19 489 LYS A N 1
ATOM 3973 C CA . LYS A 1 489 ? -18.599 -0.341 9.460 1.00 92.19 489 LYS A CA 1
ATOM 3974 C C . LYS A 1 489 ? -18.123 -0.041 10.889 1.00 92.19 489 LYS A C 1
ATOM 3976 O O . LYS A 1 489 ? -17.049 0.529 11.043 1.00 92.19 489 LYS A O 1
ATOM 3981 N N . SER A 1 490 ? -18.901 -0.394 11.918 1.00 89.69 490 SER A N 1
ATOM 3982 C CA . SER A 1 490 ? -18.534 -0.142 13.322 1.00 89.69 490 SER A CA 1
ATOM 3983 C C . SER A 1 490 ? -17.575 -1.175 13.911 1.00 89.69 490 SER A C 1
ATOM 3985 O O . SER A 1 490 ? -16.756 -0.822 14.752 1.00 89.69 490 SER A O 1
ATOM 3987 N N . THR A 1 491 ? -17.680 -2.439 13.499 1.00 90.12 491 THR A N 1
ATOM 3988 C CA . THR A 1 491 ? -16.934 -3.547 14.118 1.00 90.12 491 THR A CA 1
ATOM 3989 C C . THR A 1 491 ? -15.535 -3.711 13.526 1.00 90.12 491 THR A C 1
ATOM 3991 O O . THR A 1 491 ? -14.611 -4.081 14.246 1.00 90.12 491 THR A O 1
ATOM 3994 N N . TRP A 1 492 ? -15.350 -3.410 12.234 1.00 89.44 492 TRP A N 1
ATOM 3995 C CA . TRP A 1 492 ? -14.091 -3.665 11.522 1.00 89.44 492 TRP A CA 1
ATOM 3996 C C . TRP A 1 492 ? -13.469 -2.418 10.863 1.00 89.44 492 TRP A C 1
ATOM 3998 O O . TRP A 1 492 ? -13.130 -2.466 9.679 1.00 89.44 492 TRP A O 1
ATOM 4008 N N . PRO A 1 493 ? -13.265 -1.298 11.584 1.00 87.19 493 PRO A N 1
ATOM 4009 C CA . PRO A 1 493 ? -12.762 -0.059 10.984 1.00 87.19 493 PRO A CA 1
ATOM 4010 C C . PRO A 1 493 ? -11.391 -0.231 10.312 1.00 87.19 493 PRO A C 1
ATOM 4012 O O . PRO A 1 493 ? -11.183 0.268 9.210 1.00 87.19 493 PRO A O 1
ATOM 4015 N N . ILE A 1 494 ? -10.478 -0.997 10.922 1.00 86.12 494 ILE A N 1
ATOM 4016 C CA . ILE A 1 494 ? -9.122 -1.216 10.391 1.00 86.12 494 ILE A CA 1
ATOM 4017 C C . ILE A 1 494 ? -9.153 -2.001 9.071 1.00 86.12 494 ILE A C 1
ATOM 4019 O O . ILE A 1 494 ? -8.451 -1.619 8.140 1.00 86.12 494 ILE A O 1
ATOM 4023 N N . LEU A 1 495 ? -10.007 -3.026 8.950 1.00 87.12 495 LEU A N 1
ATOM 4024 C CA . LEU A 1 495 ? -10.137 -3.827 7.720 1.00 87.12 495 LEU A CA 1
ATOM 4025 C C . LEU A 1 495 ? -10.739 -3.027 6.554 1.00 87.12 495 LEU A C 1
ATOM 4027 O O . LEU A 1 495 ? -10.490 -3.356 5.396 1.00 87.12 495 LEU A O 1
ATOM 4031 N N . PHE A 1 496 ? -11.495 -1.967 6.853 1.00 91.69 496 PHE A N 1
ATOM 4032 C CA . PHE A 1 496 ? -12.003 -0.999 5.877 1.00 91.69 496 PHE A CA 1
ATOM 4033 C C . PHE A 1 496 ? -11.156 0.284 5.849 1.00 91.69 496 PHE A C 1
ATOM 4035 O O . PHE A 1 496 ? -11.695 1.398 5.884 1.00 91.69 496 PHE A O 1
ATOM 4042 N N . SER A 1 497 ? -9.827 0.123 5.809 1.00 90.31 497 SER A N 1
ATOM 4043 C CA . SER A 1 497 ? -8.874 1.229 5.691 1.00 90.31 497 SER A CA 1
ATOM 4044 C C . SER A 1 497 ? -8.126 1.206 4.361 1.00 90.31 497 SER A C 1
ATOM 4046 O O . SER A 1 497 ? -7.794 0.146 3.831 1.00 90.31 497 SER A O 1
ATOM 4048 N N . LYS A 1 498 ? -7.768 2.395 3.867 1.00 89.38 498 LYS A N 1
ATOM 4049 C CA . LYS A 1 498 ? -6.703 2.552 2.867 1.00 89.38 498 LYS A CA 1
ATOM 4050 C C . LYS A 1 498 ? -5.357 2.647 3.577 1.00 89.38 498 LYS A C 1
ATOM 4052 O O . LYS A 1 498 ? -5.203 3.455 4.493 1.00 89.38 498 LYS A O 1
ATOM 4057 N N . PHE A 1 499 ? -4.404 1.833 3.133 1.00 87.44 499 PHE A N 1
ATOM 4058 C CA . PHE A 1 499 ? -3.071 1.717 3.719 1.00 87.44 499 PHE A CA 1
ATOM 4059 C C . PHE A 1 499 ? -2.028 2.420 2.851 1.00 87.44 499 PHE A C 1
ATOM 4061 O O . PHE A 1 499 ? -1.989 2.211 1.636 1.00 87.44 499 PHE A O 1
ATOM 4068 N N . TYR A 1 500 ? -1.167 3.209 3.491 1.00 85.94 500 TYR A N 1
ATOM 4069 C CA . TYR A 1 500 ? -0.085 3.947 2.848 1.00 85.94 500 TYR A CA 1
ATOM 4070 C C . TYR A 1 500 ? 1.215 3.759 3.618 1.00 85.94 500 TYR A C 1
ATOM 4072 O O . TYR A 1 500 ? 1.268 3.973 4.828 1.00 85.94 500 TYR A O 1
ATOM 4080 N N . GLU A 1 501 ? 2.280 3.392 2.917 1.00 81.62 501 GLU A N 1
ATOM 4081 C CA . GLU A 1 501 ? 3.609 3.280 3.513 1.00 81.62 501 GLU A CA 1
ATOM 4082 C C . GLU A 1 501 ? 4.223 4.668 3.699 1.00 81.62 501 GLU A C 1
ATOM 4084 O O . GLU A 1 501 ? 4.224 5.493 2.774 1.00 81.62 501 GLU A O 1
ATOM 4089 N N . VAL A 1 502 ? 4.745 4.927 4.900 1.00 81.62 502 VAL A N 1
ATOM 4090 C CA . VAL A 1 502 ? 5.318 6.223 5.261 1.00 81.62 502 VAL A CA 1
ATOM 4091 C C . VAL A 1 502 ? 6.594 6.101 6.082 1.00 81.62 502 VAL A C 1
ATOM 4093 O O . VAL A 1 502 ? 6.807 5.145 6.832 1.00 81.62 502 VAL A O 1
ATOM 4096 N N . ILE A 1 503 ? 7.427 7.137 5.988 1.00 83.25 503 ILE A N 1
ATOM 4097 C CA . ILE A 1 503 ? 8.606 7.310 6.839 1.00 83.25 503 ILE A CA 1
ATOM 4098 C C . ILE A 1 503 ? 8.523 8.669 7.529 1.00 83.25 503 ILE A C 1
ATOM 4100 O O . ILE A 1 503 ? 8.491 9.699 6.858 1.00 83.25 503 ILE A O 1
ATOM 4104 N N . GLN A 1 504 ? 8.510 8.700 8.859 1.00 84.38 504 GLN A N 1
ATOM 4105 C CA . GLN A 1 504 ? 8.513 9.948 9.616 1.00 84.38 504 GLN A CA 1
ATOM 4106 C C . GLN A 1 504 ? 9.863 10.668 9.471 1.00 84.38 504 GLN A C 1
ATOM 4108 O O . GLN A 1 504 ? 10.924 10.120 9.792 1.00 84.38 504 GLN A O 1
ATOM 4113 N N . ILE A 1 505 ? 9.812 11.921 9.015 1.00 83.19 505 ILE A N 1
ATOM 4114 C CA . ILE A 1 505 ? 10.973 12.811 8.891 1.00 83.19 505 ILE A CA 1
ATOM 4115 C C . ILE A 1 505 ? 11.085 13.703 10.129 1.00 83.19 505 ILE A C 1
ATOM 4117 O O . ILE A 1 505 ? 12.166 13.826 10.707 1.00 83.19 505 ILE A O 1
ATOM 4121 N N . SER A 1 506 ? 9.973 14.318 10.536 1.00 83.94 506 SER A N 1
ATOM 4122 C CA . SER A 1 506 ? 9.916 15.248 11.664 1.00 83.94 506 SER A CA 1
ATOM 4123 C C . SER A 1 506 ? 8.558 15.215 12.364 1.00 83.94 506 SER A C 1
ATOM 4125 O O . SER A 1 506 ? 7.578 14.679 11.843 1.00 83.94 506 SER A O 1
ATOM 4127 N N . GLY A 1 507 ? 8.525 15.788 13.565 1.00 86.62 507 GLY A N 1
ATOM 4128 C CA . GLY A 1 507 ? 7.361 15.829 14.444 1.00 86.62 507 GLY A CA 1
ATOM 4129 C C . GLY A 1 507 ? 7.636 15.170 15.795 1.00 86.62 507 GLY A C 1
ATOM 4130 O O . GLY A 1 507 ? 8.786 14.818 16.077 1.00 86.62 507 GLY A O 1
ATOM 4131 N N . PRO A 1 508 ? 6.601 15.026 16.639 1.00 86.88 508 PRO A N 1
ATOM 4132 C CA . PRO A 1 508 ? 6.688 14.315 17.911 1.00 86.88 508 PRO A CA 1
ATOM 4133 C C . PRO A 1 508 ? 7.267 12.904 17.751 1.00 86.88 508 PRO A C 1
ATOM 4135 O O . PRO A 1 508 ? 7.038 12.242 16.738 1.00 86.88 508 PRO A O 1
ATOM 4138 N N . GLU A 1 509 ? 8.053 12.463 18.733 1.00 81.44 509 GLU A N 1
ATOM 4139 C CA . GLU A 1 509 ? 8.809 11.213 18.640 1.00 81.44 509 GLU A CA 1
ATOM 4140 C C . GLU A 1 509 ? 7.873 9.996 18.664 1.00 81.44 509 GLU A C 1
ATOM 4142 O O . GLU A 1 509 ? 7.114 9.801 19.614 1.00 81.44 509 GLU A O 1
ATOM 4147 N N . LEU A 1 510 ? 7.924 9.190 17.598 1.00 83.00 510 LEU A N 1
ATOM 4148 C CA . LEU A 1 510 ? 7.150 7.956 17.460 1.00 83.00 510 LEU A CA 1
ATOM 4149 C C . LEU A 1 510 ? 8.029 6.719 17.715 1.00 83.00 510 LEU A C 1
ATOM 4151 O O . LEU A 1 510 ? 9.237 6.766 17.461 1.00 83.00 510 LEU A O 1
ATOM 4155 N N . PRO A 1 511 ? 7.446 5.581 18.150 1.00 77.12 511 PRO A N 1
ATOM 4156 C CA . PRO A 1 511 ? 8.204 4.364 18.467 1.00 77.12 511 PRO A CA 1
ATOM 4157 C C . PRO A 1 511 ? 9.023 3.809 17.293 1.00 77.12 511 PRO A C 1
ATOM 4159 O O . PRO A 1 511 ? 10.079 3.206 17.489 1.00 77.12 511 PRO A O 1
ATOM 4162 N N . LYS A 1 512 ? 8.534 4.003 16.064 1.00 76.31 512 LYS A N 1
ATOM 4163 C CA . LYS A 1 512 ? 9.178 3.586 14.815 1.00 76.31 512 LYS A CA 1
ATOM 4164 C C . LYS A 1 512 ? 9.109 4.729 13.808 1.00 76.31 512 LYS A C 1
ATOM 4166 O O . LYS A 1 512 ? 8.131 5.464 13.758 1.00 76.31 512 LYS A O 1
ATOM 4171 N N . LYS A 1 513 ? 10.146 4.860 12.975 1.00 73.31 513 LYS A N 1
ATOM 4172 C CA . LYS A 1 513 ? 10.158 5.845 11.879 1.00 73.31 513 LYS A CA 1
ATOM 4173 C C . LYS A 1 513 ? 9.450 5.344 10.627 1.00 73.31 513 LYS A C 1
ATOM 4175 O O . LYS A 1 513 ? 8.833 6.143 9.938 1.00 73.31 513 LYS A O 1
ATOM 4180 N N . ASN A 1 514 ? 9.535 4.047 10.341 1.00 76.06 514 ASN A N 1
ATOM 4181 C CA . ASN A 1 514 ? 8.862 3.423 9.203 1.00 76.06 514 ASN A CA 1
ATOM 4182 C C . ASN A 1 514 ? 7.565 2.799 9.698 1.00 76.06 514 ASN A C 1
ATOM 4184 O O . ASN A 1 514 ? 7.600 2.009 10.644 1.00 76.06 514 ASN A O 1
ATOM 4188 N N . MET A 1 515 ? 6.448 3.172 9.089 1.00 83.19 515 MET A N 1
ATOM 4189 C CA . MET A 1 515 ? 5.119 2.782 9.548 1.00 83.19 515 MET A CA 1
ATOM 4190 C C . MET A 1 515 ? 4.137 2.759 8.376 1.00 83.19 515 MET A C 1
ATOM 4192 O O . MET A 1 515 ? 4.445 3.210 7.269 1.00 83.19 515 MET A O 1
ATOM 4196 N N . ILE A 1 516 ? 2.933 2.273 8.641 1.00 86.12 516 ILE A N 1
ATOM 4197 C CA . ILE A 1 516 ? 1.811 2.291 7.712 1.00 86.12 516 ILE A CA 1
ATOM 4198 C C . ILE A 1 516 ? 0.747 3.235 8.271 1.00 86.12 516 ILE A C 1
ATOM 4200 O O . ILE A 1 516 ? 0.331 3.102 9.419 1.00 86.12 516 ILE A O 1
ATOM 4204 N N . ILE A 1 517 ? 0.295 4.188 7.460 1.00 90.25 517 ILE A N 1
ATOM 4205 C CA . ILE A 1 517 ? -0.887 4.995 7.769 1.00 90.25 517 ILE A CA 1
ATOM 4206 C C . ILE A 1 517 ? -2.113 4.264 7.236 1.00 90.25 517 ILE A C 1
ATOM 4208 O O . ILE A 1 517 ? -2.226 4.043 6.030 1.00 90.25 517 ILE A O 1
ATOM 4212 N N . ALA A 1 518 ? -3.038 3.928 8.127 1.00 90.88 518 ALA A N 1
ATOM 4213 C CA . ALA A 1 518 ? -4.350 3.397 7.800 1.00 90.88 518 ALA A CA 1
ATOM 4214 C C . ALA A 1 518 ? -5.414 4.483 8.013 1.00 90.88 518 ALA A C 1
ATOM 4216 O O . ALA A 1 518 ? -5.587 4.989 9.121 1.00 90.88 518 ALA A O 1
ATOM 4217 N N . ILE A 1 519 ? -6.126 4.851 6.947 1.00 93.44 519 ILE A N 1
ATOM 4218 C CA . ILE A 1 519 ? -7.231 5.822 6.998 1.00 93.44 519 ILE A CA 1
ATOM 4219 C C . ILE A 1 519 ? -8.548 5.087 6.811 1.00 93.44 519 ILE A C 1
ATOM 4221 O O . ILE A 1 519 ? -8.712 4.387 5.811 1.00 93.44 519 ILE A O 1
ATOM 4225 N N . ASN A 1 520 ? -9.501 5.307 7.715 1.00 92.94 520 ASN A N 1
ATOM 4226 C CA . ASN A 1 520 ? -10.845 4.732 7.649 1.00 92.94 520 ASN A CA 1
ATOM 4227 C C . ASN A 1 520 ? -11.918 5.699 8.159 1.00 92.94 520 ASN A C 1
ATOM 4229 O O . ASN A 1 520 ? -11.641 6.827 8.540 1.00 92.94 520 ASN A O 1
ATOM 4233 N N . GLY A 1 521 ? -13.172 5.248 8.199 1.00 89.56 521 GLY A N 1
ATOM 4234 C CA . GLY A 1 521 ? -14.291 6.080 8.638 1.00 89.56 521 GLY A CA 1
ATOM 4235 C C . GLY A 1 521 ? -14.242 6.544 10.104 1.00 89.56 521 GLY A C 1
ATOM 4236 O O . GLY A 1 521 ? -15.005 7.447 10.446 1.00 89.56 521 GLY A O 1
ATOM 4237 N N . SER A 1 522 ? -13.397 5.964 10.968 1.00 90.25 522 SER A N 1
ATOM 4238 C CA . SER A 1 522 ? -13.261 6.381 12.374 1.00 90.25 522 SER A CA 1
ATOM 4239 C C . SER A 1 522 ? -12.101 7.347 12.621 1.00 90.25 522 SER A C 1
ATOM 4241 O O . SER A 1 522 ? -12.227 8.221 13.479 1.00 90.25 522 SER A O 1
ATOM 4243 N N . GLY A 1 523 ? -11.002 7.244 11.871 1.00 92.50 523 GLY A N 1
ATOM 4244 C CA . GLY A 1 523 ? -9.827 8.086 12.090 1.00 92.50 523 GLY A CA 1
ATOM 4245 C C . GLY A 1 523 ? -8.613 7.709 11.244 1.00 92.50 523 GLY A C 1
ATOM 4246 O O . GLY A 1 523 ? -8.713 6.980 10.252 1.00 92.50 523 GLY A O 1
ATOM 4247 N N . ILE A 1 524 ? -7.455 8.228 11.654 1.00 94.69 524 ILE A N 1
ATOM 4248 C CA . ILE A 1 524 ? -6.145 7.922 11.073 1.00 94.69 524 ILE A CA 1
ATOM 4249 C C . ILE A 1 524 ? -5.335 7.125 12.093 1.00 94.69 524 ILE A C 1
ATOM 4251 O O . ILE A 1 524 ? -5.088 7.598 13.200 1.00 94.69 524 ILE A O 1
ATOM 4255 N N . PHE A 1 525 ? -4.883 5.942 11.698 1.00 91.75 525 PHE A N 1
ATOM 4256 C CA . PHE A 1 525 ? -4.128 5.025 12.542 1.00 91.75 525 PHE A CA 1
ATOM 4257 C C . PHE A 1 525 ? -2.714 4.873 11.996 1.00 91.75 525 PHE A C 1
ATOM 4259 O O . PHE A 1 525 ? -2.515 4.633 10.805 1.00 91.75 525 PHE A O 1
ATOM 4266 N N . LEU A 1 526 ? -1.730 5.007 12.873 1.00 89.88 526 LEU A N 1
ATOM 4267 C CA . LEU A 1 526 ? -0.333 4.717 12.591 1.00 89.88 526 LEU A CA 1
ATOM 4268 C C . LEU A 1 526 ? -0.048 3.303 13.080 1.00 89.88 526 LEU A C 1
ATOM 4270 O O . LEU A 1 526 ? -0.130 3.041 14.277 1.00 89.88 526 LEU A O 1
ATOM 4274 N N . ILE A 1 527 ? 0.249 2.402 12.154 1.00 85.44 527 ILE A N 1
ATOM 4275 C CA . ILE A 1 527 ? 0.394 0.970 12.405 1.00 85.44 527 ILE A CA 1
ATOM 4276 C C . ILE A 1 527 ? 1.831 0.553 12.095 1.00 85.44 527 ILE A C 1
ATOM 4278 O O . ILE A 1 527 ? 2.456 1.077 11.167 1.00 85.44 527 ILE A O 1
ATOM 4282 N N . ASP A 1 528 ? 2.372 -0.370 12.879 1.00 77.31 528 ASP A N 1
ATOM 4283 C CA . ASP A 1 528 ? 3.675 -0.962 12.609 1.00 77.31 528 ASP A CA 1
ATOM 4284 C C . ASP A 1 528 ? 3.616 -2.208 11.705 1.00 77.31 528 ASP A C 1
ATOM 4286 O O . ASP A 1 528 ? 2.573 -2.611 11.197 1.00 77.31 528 ASP A O 1
ATOM 4290 N N . ASP A 1 529 ? 4.775 -2.823 11.483 1.00 69.56 529 ASP A N 1
ATOM 4291 C CA . ASP A 1 529 ? 4.944 -4.044 10.693 1.00 69.56 529 ASP A CA 1
ATOM 4292 C C . ASP A 1 529 ? 4.351 -5.310 11.339 1.00 69.56 529 ASP A C 1
ATOM 4294 O O . ASP A 1 529 ? 4.299 -6.352 10.689 1.00 69.56 529 ASP A O 1
ATOM 4298 N N . GLN A 1 530 ? 3.908 -5.231 12.595 1.00 70.88 530 GLN A N 1
ATOM 4299 C CA . GLN A 1 530 ? 3.232 -6.302 13.333 1.00 70.88 530 GLN A CA 1
ATOM 4300 C C . GLN A 1 530 ? 1.728 -6.033 13.490 1.00 70.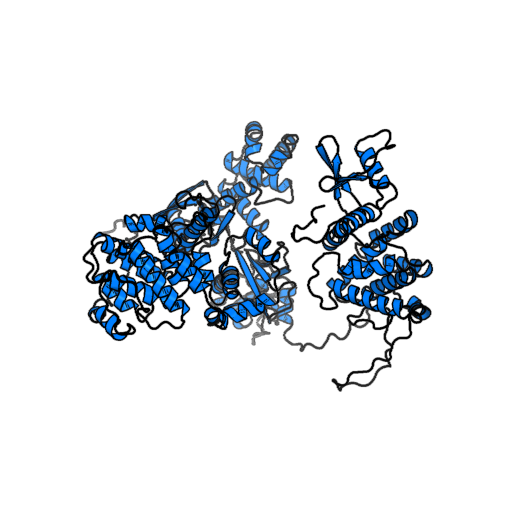88 530 GLN A C 1
ATOM 4302 O O . GLN A 1 530 ? 1.078 -6.671 14.317 1.00 70.88 530 GLN A O 1
ATOM 4307 N N . GLU A 1 531 ? 1.179 -5.093 12.713 1.00 73.56 531 GLU A N 1
ATOM 4308 C CA . GLU A 1 531 ? -0.219 -4.656 12.780 1.00 73.56 531 GLU A CA 1
ATOM 4309 C C . GLU A 1 531 ? -0.613 -4.016 14.129 1.00 73.56 531 GLU A C 1
ATOM 4311 O O . GLU A 1 531 ? -1.799 -3.876 14.439 1.00 73.56 531 GLU A O 1
ATOM 4316 N N . GLN A 1 532 ? 0.359 -3.574 14.936 1.00 77.94 532 GLN A N 1
ATOM 4317 C CA . GLN A 1 532 ? 0.096 -2.877 16.193 1.00 77.94 532 GLN A CA 1
ATOM 4318 C C . GLN A 1 532 ? -0.125 -1.384 15.961 1.00 77.94 532 GLN A C 1
ATOM 4320 O O . GLN A 1 532 ? 0.646 -0.716 15.269 1.00 77.94 532 GLN A O 1
ATOM 4325 N N . ILE A 1 533 ? -1.170 -0.840 16.585 1.00 84.31 533 ILE A N 1
ATOM 4326 C CA . ILE A 1 533 ? -1.488 0.590 16.536 1.00 84.31 533 ILE A CA 1
ATOM 4327 C C . ILE A 1 533 ? -0.510 1.340 17.447 1.00 84.31 533 ILE A C 1
ATOM 4329 O O . ILE A 1 533 ? -0.523 1.171 18.665 1.00 84.31 533 ILE A O 1
ATOM 4333 N N . LEU A 1 534 ? 0.327 2.184 16.851 1.00 86.31 534 LEU A N 1
ATOM 4334 C CA . LEU A 1 534 ? 1.296 3.039 17.536 1.00 86.31 534 LEU A CA 1
ATOM 4335 C C . LEU A 1 534 ? 0.680 4.370 17.974 1.00 86.31 534 LEU A C 1
ATOM 4337 O O . LEU A 1 534 ? 1.020 4.896 19.032 1.00 86.31 534 LEU A O 1
ATOM 4341 N N . LEU A 1 535 ? -0.196 4.929 17.138 1.00 89.50 535 LEU A N 1
ATOM 4342 C CA . LEU A 1 535 ? -0.888 6.187 17.397 1.00 89.50 535 LEU A CA 1
ATOM 4343 C C . LEU A 1 535 ? -2.227 6.214 16.657 1.00 89.50 535 LEU A C 1
ATOM 4345 O O . LEU A 1 535 ? -2.330 5.723 15.533 1.00 89.50 535 LEU A O 1
ATOM 4349 N N . GLU A 1 536 ? -3.228 6.829 17.274 1.00 91.50 536 GLU A N 1
ATOM 4350 C CA . GLU A 1 536 ? -4.549 7.060 16.693 1.00 91.50 536 GLU A CA 1
ATOM 4351 C C . GLU A 1 536 ? -4.859 8.557 16.724 1.00 91.50 536 GLU A C 1
ATOM 4353 O O . GLU A 1 536 ? -4.708 9.214 17.755 1.00 91.50 536 GLU A O 1
ATOM 4358 N N . PHE A 1 537 ? -5.313 9.084 15.590 1.00 91.44 537 PHE A N 1
ATOM 4359 C CA . PHE A 1 537 ? -5.898 10.411 15.490 1.00 91.44 537 PHE A CA 1
ATOM 4360 C C . PHE A 1 537 ? -7.374 10.292 15.151 1.00 91.44 537 PHE A C 1
ATOM 4362 O O . PHE A 1 537 ? -7.745 9.712 14.123 1.00 91.44 537 PHE A O 1
ATOM 4369 N N . THR A 1 538 ? -8.216 10.932 15.956 1.00 92.62 538 THR A N 1
ATOM 4370 C CA . THR A 1 538 ? -9.586 11.198 15.528 1.00 92.62 538 THR A CA 1
ATOM 4371 C C . THR A 1 538 ? -9.577 12.352 14.529 1.00 92.62 538 THR A C 1
ATOM 4373 O O . THR A 1 538 ? -8.705 13.221 14.562 1.00 92.62 538 THR A O 1
ATOM 4376 N N . TYR A 1 539 ? -10.571 12.426 13.644 1.00 93.81 539 TYR A N 1
ATOM 4377 C CA . TYR A 1 539 ? -10.652 13.555 12.711 1.00 93.81 539 TYR A CA 1
ATOM 4378 C C . TYR A 1 539 ? -10.777 14.909 13.418 1.00 93.81 539 TYR A C 1
ATOM 4380 O O . TYR A 1 539 ? -10.283 15.907 12.903 1.00 93.81 539 TYR A O 1
ATOM 4388 N N . ALA A 1 540 ? -11.360 14.935 14.619 1.00 90.25 540 ALA A N 1
ATOM 4389 C CA . ALA A 1 540 ? -11.461 16.131 15.447 1.00 90.25 540 ALA A CA 1
ATOM 4390 C C . ALA A 1 540 ? -10.100 16.637 15.965 1.00 90.25 540 ALA A C 1
ATOM 4392 O O . ALA A 1 540 ? -9.984 17.828 16.254 1.00 90.25 540 ALA A O 1
ATOM 4393 N N . ASP A 1 541 ? -9.082 15.772 16.050 1.00 90.00 541 ASP A N 1
ATOM 4394 C CA . ASP A 1 541 ? -7.712 16.150 16.426 1.00 90.00 541 ASP A CA 1
ATOM 4395 C C . ASP A 1 541 ? -6.951 16.825 15.285 1.00 90.00 541 ASP A C 1
ATOM 4397 O O . ASP A 1 541 ? -5.943 17.493 15.523 1.00 90.00 541 ASP A O 1
ATOM 4401 N N . ILE A 1 542 ? -7.412 16.652 14.048 1.00 91.50 542 ILE A N 1
ATOM 4402 C CA . ILE A 1 542 ? -6.712 17.094 12.848 1.00 91.50 542 ILE A CA 1
ATOM 4403 C C . ILE A 1 542 ? -7.238 18.469 12.441 1.00 91.50 542 ILE A C 1
ATOM 4405 O O . ILE A 1 542 ? -8.434 18.673 12.221 1.00 91.50 542 ILE A O 1
ATOM 4409 N N . SER A 1 543 ? -6.326 19.429 12.315 1.00 87.06 543 SER A N 1
ATOM 4410 C CA . SER A 1 543 ? -6.655 20.768 11.832 1.00 87.06 543 SER A CA 1
ATOM 4411 C C . SER A 1 543 ? -6.557 20.845 10.311 1.00 87.06 543 SER A C 1
ATOM 4413 O O . SER A 1 543 ? -7.474 21.344 9.658 1.00 87.06 543 SER A O 1
ATOM 4415 N N . LEU A 1 544 ? -5.483 20.318 9.727 1.00 89.31 544 LEU A N 1
ATOM 4416 C CA . LEU A 1 544 ? -5.244 20.365 8.289 1.00 89.31 544 LEU A CA 1
ATOM 4417 C C . LEU A 1 544 ? -4.323 19.221 7.858 1.00 89.31 544 LEU A C 1
ATOM 4419 O O . LEU A 1 544 ? -3.384 18.870 8.571 1.00 89.31 544 LEU A O 1
ATOM 4423 N N . ALA A 1 545 ? -4.567 18.686 6.665 1.00 92.81 545 ALA A N 1
ATOM 4424 C CA . ALA A 1 545 ? -3.669 17.756 5.998 1.00 92.81 545 ALA A CA 1
ATOM 4425 C C . ALA A 1 545 ? -3.220 18.362 4.665 1.00 92.81 545 ALA A C 1
ATOM 4427 O O . ALA A 1 545 ? -4.051 18.751 3.846 1.00 92.81 545 ALA A O 1
ATOM 4428 N N . THR A 1 546 ? -1.911 18.459 4.450 1.00 93.50 546 THR A N 1
ATOM 4429 C CA . THR A 1 546 ? -1.333 18.988 3.209 1.00 93.50 546 THR A CA 1
ATOM 4430 C C . THR A 1 546 ? -0.264 18.053 2.664 1.00 93.50 546 THR A C 1
ATOM 4432 O O . THR A 1 546 ? 0.153 17.093 3.315 1.00 93.50 546 THR A O 1
ATOM 4435 N N . TYR A 1 547 ? 0.169 18.321 1.437 1.00 92.88 547 TYR A N 1
ATOM 4436 C CA . TYR A 1 547 ? 1.336 17.678 0.864 1.00 92.88 547 TYR A CA 1
ATOM 4437 C C . TYR A 1 547 ? 2.263 18.726 0.257 1.00 92.88 547 TYR A C 1
ATOM 4439 O O . TYR A 1 547 ? 1.820 19.744 -0.273 1.00 92.88 547 TYR A O 1
ATOM 4447 N N . GLU A 1 548 ? 3.559 18.455 0.321 1.00 88.25 548 GLU A N 1
ATOM 4448 C CA . GLU A 1 548 ? 4.594 19.252 -0.321 1.00 88.25 548 GLU A CA 1
ATOM 4449 C C . GLU A 1 548 ? 5.236 18.399 -1.417 1.00 88.25 548 GLU A C 1
ATOM 4451 O O . GLU A 1 548 ? 5.739 17.301 -1.157 1.00 88.25 548 GLU A O 1
ATOM 4456 N N . ARG A 1 549 ? 5.216 18.903 -2.655 1.00 80.12 549 ARG A N 1
ATOM 4457 C CA . ARG A 1 549 ? 5.967 18.321 -3.768 1.00 80.12 549 ARG A CA 1
ATOM 4458 C C . ARG A 1 549 ? 7.233 19.138 -3.966 1.00 80.12 549 ARG A C 1
ATOM 4460 O O . ARG A 1 549 ? 7.191 20.203 -4.578 1.00 80.12 549 ARG A O 1
ATOM 4467 N N . THR A 1 550 ? 8.355 18.639 -3.466 1.00 68.44 550 THR A N 1
ATOM 4468 C CA . THR A 1 550 ? 9.660 19.177 -3.851 1.00 68.44 550 THR A CA 1
ATOM 4469 C C . THR A 1 550 ? 10.159 18.456 -5.099 1.00 68.44 550 THR A C 1
ATOM 4471 O O . THR A 1 550 ? 9.639 17.404 -5.478 1.00 68.44 550 THR A O 1
ATOM 4474 N N . ALA A 1 551 ? 11.186 19.006 -5.753 1.00 50.75 551 ALA A N 1
ATOM 4475 C CA . ALA A 1 551 ? 11.881 18.286 -6.819 1.00 50.75 551 ALA A CA 1
ATOM 4476 C C . ALA A 1 551 ? 12.412 16.926 -6.320 1.00 50.75 551 ALA A C 1
ATOM 4478 O O . ALA A 1 551 ? 12.504 15.992 -7.105 1.00 50.75 551 ALA A O 1
ATOM 4479 N N . GLN A 1 552 ? 12.704 16.819 -5.012 1.00 46.78 552 GLN A N 1
ATOM 4480 C CA . GLN A 1 552 ? 13.382 15.671 -4.420 1.00 46.78 552 GLN A CA 1
ATOM 4481 C C . GLN A 1 552 ? 12.483 14.610 -3.763 1.00 46.78 552 GLN A C 1
ATOM 4483 O O . GLN A 1 552 ? 12.916 13.469 -3.604 1.00 46.78 552 GLN A O 1
ATOM 4488 N N . ALA A 1 553 ? 11.264 14.960 -3.342 1.00 62.69 553 ALA A N 1
ATOM 4489 C CA . ALA A 1 553 ? 10.398 14.071 -2.574 1.00 62.69 553 ALA A CA 1
ATOM 4490 C C . ALA A 1 553 ? 8.945 14.562 -2.525 1.00 62.69 553 ALA A C 1
ATOM 4492 O O . ALA A 1 553 ? 8.661 15.757 -2.609 1.00 62.69 553 ALA A O 1
ATOM 4493 N N . MET A 1 554 ? 8.025 13.625 -2.298 1.00 74.19 554 MET A N 1
ATOM 4494 C CA . MET A 1 554 ? 6.659 13.932 -1.890 1.00 74.19 554 MET A CA 1
ATOM 4495 C C . MET A 1 554 ? 6.529 13.743 -0.379 1.00 74.19 554 MET A C 1
ATOM 4497 O O . MET A 1 554 ? 6.791 12.662 0.155 1.00 74.19 554 MET A O 1
ATOM 4501 N N . LYS A 1 555 ? 6.155 14.815 0.318 1.00 87.06 555 LYS A N 1
ATOM 4502 C CA . LYS A 1 555 ? 5.942 14.802 1.764 1.00 87.06 555 LYS A CA 1
ATOM 4503 C C . LYS A 1 555 ? 4.470 14.995 2.072 1.00 87.06 555 LYS A C 1
ATOM 4505 O O . LYS A 1 555 ? 3.822 15.848 1.476 1.00 87.06 555 LYS A O 1
ATOM 4510 N N . PHE A 1 556 ? 3.969 14.234 3.027 1.00 93.19 556 PHE A N 1
ATOM 4511 C CA . PHE A 1 556 ? 2.661 14.402 3.637 1.00 93.19 556 PHE A CA 1
ATOM 4512 C C . PHE A 1 556 ? 2.829 15.094 4.992 1.00 93.19 556 PHE A C 1
ATOM 4514 O O . PHE A 1 556 ? 3.674 14.686 5.791 1.00 93.19 556 PHE A O 1
ATOM 4521 N N . ILE A 1 557 ? 2.048 16.143 5.237 1.00 93.56 557 ILE A N 1
ATOM 4522 C CA . ILE A 1 557 ? 2.135 16.974 6.438 1.00 93.56 557 ILE A CA 1
ATOM 4523 C C . ILE A 1 557 ? 0.772 16.974 7.125 1.00 93.56 557 ILE A C 1
ATOM 4525 O O . ILE A 1 557 ? -0.240 17.365 6.537 1.00 93.56 557 ILE A O 1
ATOM 4529 N N . LEU A 1 558 ? 0.757 16.546 8.384 1.00 93.50 558 LEU A N 1
ATOM 4530 C CA . LEU A 1 558 ? -0.430 16.503 9.226 1.00 93.50 558 LEU A CA 1
ATOM 4531 C C . LEU A 1 558 ? -0.291 17.515 10.363 1.00 93.50 558 LEU A C 1
ATOM 4533 O O . LEU A 1 558 ? 0.609 17.401 11.199 1.00 93.50 558 LEU A O 1
ATOM 4537 N N . HIS A 1 559 ? -1.211 18.474 10.416 1.00 91.56 559 HIS A N 1
ATOM 4538 C CA . HIS A 1 559 ? -1.314 19.439 11.503 1.00 91.56 559 HIS A CA 1
ATOM 4539 C C . HIS A 1 559 ? -2.419 19.023 12.469 1.00 91.56 559 HIS A C 1
ATOM 4541 O O . HIS A 1 559 ? -3.545 18.717 12.061 1.00 91.56 559 HIS A O 1
ATOM 4547 N N . THR A 1 560 ? -2.117 19.052 13.764 1.00 89.56 560 THR A N 1
ATOM 4548 C CA . THR A 1 560 ? -3.100 18.775 14.814 1.00 89.56 560 THR A CA 1
ATOM 4549 C C . THR A 1 560 ? -3.653 20.066 15.414 1.00 89.56 560 THR A C 1
ATOM 4551 O O . THR A 1 560 ? -3.054 21.142 15.325 1.00 89.56 560 THR A O 1
ATOM 4554 N N . VAL A 1 561 ? -4.799 19.973 16.085 1.00 84.75 561 VAL A N 1
ATOM 4555 C CA . VAL A 1 561 ? -5.392 21.059 16.884 1.00 84.75 561 VAL A CA 1
ATOM 4556 C C . VAL A 1 561 ? -4.455 21.500 18.017 1.00 84.75 561 VAL A C 1
ATOM 4558 O O . VAL A 1 561 ? -4.473 22.656 18.433 1.00 84.75 561 VAL A O 1
ATOM 4561 N N . ARG A 1 562 ? -3.574 20.605 18.481 1.00 83.31 562 ARG A N 1
ATOM 4562 C CA . ARG A 1 562 ? -2.553 20.886 19.504 1.00 83.31 562 ARG A CA 1
ATOM 4563 C C . ARG A 1 562 ? -1.343 21.659 18.957 1.00 83.31 562 ARG A C 1
ATOM 4565 O O . ARG A 1 562 ? -0.395 21.881 19.703 1.00 83.31 562 ARG A O 1
ATOM 4572 N N . LYS A 1 563 ? -1.383 22.088 17.687 1.00 81.94 563 LYS A N 1
ATOM 4573 C CA . LYS A 1 563 ? -0.281 22.738 16.954 1.00 81.94 563 LYS A CA 1
ATOM 4574 C C . LYS A 1 563 ? 0.970 21.864 16.832 1.00 81.94 563 LYS A C 1
ATOM 4576 O O . LYS A 1 563 ? 2.077 22.382 16.711 1.00 81.94 563 LYS A O 1
ATOM 4581 N N . GLU A 1 564 ? 0.791 20.546 16.854 1.00 87.81 564 GLU A N 1
ATOM 4582 C CA . GLU A 1 564 ? 1.847 19.607 16.491 1.00 87.81 564 GLU A CA 1
ATOM 4583 C C . GLU A 1 564 ? 1.823 19.381 14.982 1.00 87.81 564 GLU A C 1
ATOM 4585 O O . GLU A 1 564 ? 0.760 19.379 14.353 1.00 87.81 564 GLU A O 1
ATOM 4590 N N . GLU A 1 565 ? 3.004 19.173 14.414 1.00 91.44 565 GLU A N 1
ATOM 4591 C CA . GLU A 1 565 ? 3.193 18.916 12.995 1.00 91.44 565 GLU A CA 1
ATOM 4592 C C . GLU A 1 565 ? 3.912 17.580 12.821 1.00 91.44 565 GLU A C 1
ATOM 4594 O O . GLU A 1 565 ? 5.015 17.388 13.337 1.00 91.44 565 GLU A O 1
ATOM 4599 N N . TYR A 1 566 ? 3.282 16.659 12.096 1.00 92.44 566 TYR A N 1
ATOM 4600 C CA . TYR A 1 566 ? 3.869 15.378 11.721 1.00 92.44 566 TYR A CA 1
ATOM 4601 C C . TYR A 1 566 ? 4.175 15.394 10.226 1.00 92.44 566 TYR A C 1
ATOM 4603 O O . TYR A 1 566 ? 3.280 15.619 9.411 1.00 92.44 566 TYR A O 1
ATOM 4611 N N . VAL A 1 567 ? 5.434 15.138 9.864 1.00 91.19 567 VAL A N 1
ATOM 4612 C CA . VAL A 1 567 ? 5.895 15.159 8.471 1.00 91.19 567 VAL A CA 1
ATOM 4613 C C . VAL A 1 567 ? 6.376 13.776 8.067 1.00 91.19 567 VAL A C 1
ATOM 4615 O O . VAL A 1 567 ? 7.291 13.212 8.678 1.00 91.19 567 VAL A O 1
ATOM 4618 N N . PHE A 1 568 ? 5.789 13.257 6.995 1.00 88.06 568 PHE A N 1
ATOM 4619 C CA . PHE A 1 568 ? 6.007 11.911 6.490 1.00 88.06 568 PHE A CA 1
ATOM 4620 C C . PHE A 1 568 ? 6.466 11.928 5.031 1.00 88.06 568 PHE A C 1
ATOM 4622 O O . PHE A 1 568 ? 5.924 12.658 4.209 1.00 88.06 568 PHE A O 1
ATOM 4629 N N . LEU A 1 569 ? 7.438 11.089 4.687 1.00 83.44 569 LEU A N 1
ATOM 4630 C CA . LEU A 1 569 ? 7.843 10.810 3.311 1.00 83.44 569 LEU A CA 1
ATOM 4631 C C . LEU A 1 569 ? 6.976 9.687 2.739 1.00 83.44 569 LEU A C 1
ATOM 4633 O O . LEU A 1 569 ? 6.914 8.613 3.340 1.00 83.44 569 LEU A O 1
ATOM 4637 N N . THR A 1 570 ? 6.348 9.905 1.582 1.00 79.38 570 THR A N 1
ATOM 4638 C CA . THR A 1 570 ? 5.585 8.859 0.885 1.00 79.38 570 THR A CA 1
ATOM 4639 C C . THR A 1 570 ? 5.379 9.190 -0.591 1.00 79.38 570 THR A C 1
ATOM 4641 O O . THR A 1 570 ? 5.254 10.353 -0.963 1.00 79.38 570 THR A O 1
ATOM 4644 N N . LEU A 1 571 ? 5.325 8.163 -1.442 1.00 76.25 571 LEU A N 1
ATOM 4645 C CA . LEU A 1 571 ? 5.068 8.322 -2.879 1.00 76.25 571 LEU A CA 1
ATOM 4646 C C . LEU A 1 571 ? 3.619 8.739 -3.171 1.00 76.25 571 LEU A C 1
ATOM 4648 O O . LEU A 1 571 ? 3.360 9.346 -4.204 1.00 76.25 571 LEU A O 1
ATOM 4652 N N . ASP A 1 572 ? 2.697 8.455 -2.249 1.00 79.00 572 ASP A N 1
ATOM 4653 C CA . ASP A 1 572 ? 1.264 8.732 -2.398 1.00 79.00 572 ASP A CA 1
ATOM 4654 C C . ASP A 1 572 ? 0.819 9.980 -1.627 1.00 79.00 572 ASP A C 1
ATOM 4656 O O . ASP A 1 572 ? -0.353 10.103 -1.279 1.00 79.00 572 ASP A O 1
ATOM 4660 N N . ALA A 1 573 ? 1.728 10.921 -1.339 1.00 86.12 573 ALA A N 1
ATOM 4661 C CA . ALA A 1 573 ? 1.427 12.047 -0.447 1.00 86.12 573 ALA A CA 1
ATOM 4662 C C . ALA A 1 573 ? 0.235 12.881 -0.937 1.00 86.12 573 ALA A C 1
ATOM 4664 O O . ALA A 1 573 ? -0.585 13.317 -0.132 1.00 86.12 573 ALA A O 1
ATOM 4665 N N . GLN A 1 574 ? 0.114 13.056 -2.257 1.00 87.56 574 GLN A N 1
ATOM 4666 C CA . GLN A 1 574 ? -1.003 13.763 -2.878 1.00 87.56 574 GLN A CA 1
ATOM 4667 C C . GLN A 1 574 ? -2.338 13.033 -2.670 1.00 87.56 574 GLN A C 1
ATOM 4669 O O . GLN A 1 574 ? -3.310 13.661 -2.247 1.00 87.56 574 GLN A O 1
ATOM 4674 N N . ASN A 1 575 ? -2.392 11.723 -2.930 1.00 87.44 575 ASN A N 1
ATOM 4675 C CA . ASN A 1 575 ? -3.608 10.920 -2.755 1.00 87.44 575 ASN A CA 1
ATOM 4676 C C . ASN A 1 575 ? -4.007 10.858 -1.274 1.00 87.44 575 ASN A C 1
ATOM 4678 O O . ASN A 1 575 ? -5.168 11.071 -0.925 1.00 87.44 575 ASN A O 1
ATOM 4682 N N . LEU A 1 576 ? -3.020 10.657 -0.400 1.00 90.69 576 LEU A N 1
ATOM 4683 C CA . LEU A 1 576 ? -3.175 10.620 1.049 1.00 90.69 576 LEU A CA 1
ATOM 4684 C C . LEU A 1 576 ? -3.742 11.940 1.596 1.00 90.69 576 LEU A C 1
ATOM 4686 O O . LEU A 1 576 ? -4.756 11.932 2.295 1.00 90.69 576 LEU A O 1
ATOM 4690 N N . ALA A 1 577 ? -3.137 13.078 1.241 1.00 93.50 577 ALA A N 1
ATOM 4691 C CA . ALA A 1 577 ? -3.607 14.397 1.663 1.00 93.50 577 ALA A CA 1
ATOM 4692 C C . ALA A 1 577 ? -5.004 14.709 1.126 1.00 93.50 577 ALA A C 1
ATOM 4694 O O . ALA A 1 577 ? -5.857 15.172 1.882 1.00 93.50 577 ALA A O 1
ATOM 4695 N N . SER A 1 578 ? -5.261 14.400 -0.148 1.00 91.94 578 SER A N 1
ATOM 4696 C CA . SER A 1 578 ? -6.566 14.630 -0.774 1.00 91.94 578 SER A CA 1
ATOM 4697 C C . SER A 1 578 ? -7.668 13.816 -0.093 1.00 91.94 578 SER A C 1
ATOM 4699 O O . SER A 1 578 ? -8.749 14.343 0.160 1.00 91.94 578 SER A O 1
ATOM 4701 N N . LEU A 1 579 ? -7.386 12.561 0.275 1.00 93.00 579 LEU A N 1
ATOM 4702 C CA . LEU A 1 579 ? -8.326 11.700 0.992 1.00 93.00 579 LEU A CA 1
ATOM 4703 C C . LEU A 1 579 ? -8.641 12.234 2.395 1.00 93.00 579 LEU A C 1
ATOM 4705 O O . LEU A 1 579 ? -9.812 12.332 2.763 1.00 93.00 579 LEU A O 1
ATOM 4709 N N . VAL A 1 580 ? -7.619 12.596 3.179 1.00 95.06 580 VAL A N 1
ATOM 4710 C CA . VAL A 1 580 ? -7.830 13.156 4.525 1.00 95.06 580 VAL A CA 1
ATOM 4711 C C . VAL A 1 580 ? -8.605 14.466 4.438 1.00 95.06 580 VAL A C 1
ATOM 4713 O O . VAL A 1 580 ? -9.580 14.647 5.165 1.00 95.06 580 VAL A O 1
ATOM 4716 N N . GLN A 1 581 ? -8.223 15.353 3.521 1.00 93.94 581 GLN A N 1
ATOM 4717 C CA . GLN A 1 581 ? -8.877 16.644 3.343 1.00 93.94 581 GLN A CA 1
ATOM 4718 C C . GLN A 1 581 ? -10.339 16.491 2.903 1.00 93.94 581 GLN A C 1
ATOM 4720 O O . GLN A 1 581 ? -11.215 17.142 3.471 1.00 93.94 581 GLN A O 1
ATOM 4725 N N . TYR A 1 582 ? -10.630 15.569 1.980 1.00 93.69 582 TYR A N 1
ATOM 4726 C CA . TYR A 1 582 ? -11.998 15.228 1.583 1.00 93.69 582 TYR A CA 1
ATOM 4727 C C . TYR A 1 582 ? -12.853 14.798 2.786 1.00 93.69 582 TYR A C 1
ATOM 4729 O O . TYR A 1 582 ? -13.994 15.248 2.941 1.00 93.69 582 TYR A O 1
ATOM 4737 N N . ILE A 1 583 ? -12.297 13.961 3.671 1.00 95.50 583 ILE A N 1
ATOM 4738 C CA . ILE A 1 583 ? -12.996 13.506 4.877 1.00 95.50 583 ILE A CA 1
ATOM 4739 C C . ILE A 1 583 ? -13.202 14.659 5.868 1.00 95.50 583 ILE A C 1
ATOM 4741 O O . ILE A 1 583 ? -14.314 14.835 6.373 1.00 95.50 583 ILE A O 1
ATOM 4745 N N . LEU A 1 584 ? -12.180 15.482 6.114 1.00 94.56 584 LEU A N 1
ATOM 4746 C CA . LEU A 1 584 ? -12.279 16.641 7.006 1.00 94.56 584 LEU A CA 1
ATOM 4747 C C . LEU A 1 584 ? -13.336 17.638 6.529 1.00 94.56 584 LEU A C 1
ATOM 4749 O O . LEU A 1 584 ? -14.173 18.066 7.322 1.00 94.56 584 LEU A O 1
ATOM 4753 N N . ASP A 1 585 ? -13.350 17.978 5.243 1.00 93.69 585 ASP A N 1
ATOM 4754 C CA . ASP A 1 585 ? -14.302 18.944 4.695 1.00 93.69 585 ASP A CA 1
ATOM 4755 C C . ASP A 1 585 ? -15.730 18.398 4.691 1.00 93.69 585 ASP A C 1
ATOM 4757 O O . ASP A 1 585 ? -16.679 19.114 5.027 1.00 93.69 585 ASP A O 1
ATOM 4761 N N . GLY A 1 586 ? -15.904 17.108 4.397 1.00 93.94 586 GLY A N 1
ATOM 4762 C CA . GLY A 1 586 ? -17.207 16.461 4.501 1.00 93.94 586 GLY A CA 1
ATOM 4763 C C . GLY A 1 586 ? -17.729 16.369 5.941 1.00 93.94 586 GLY A C 1
ATOM 4764 O O . GLY A 1 586 ? -18.938 16.523 6.149 1.00 93.94 586 GLY A O 1
ATOM 4765 N N . LEU A 1 587 ? -16.844 16.191 6.929 1.00 95.00 587 LEU A N 1
ATOM 4766 C CA . LEU A 1 587 ? -17.182 16.262 8.353 1.00 95.00 587 LEU A CA 1
ATOM 4767 C C . LEU A 1 587 ? -17.524 17.693 8.778 1.00 95.00 587 LEU A C 1
ATOM 4769 O O . LEU A 1 587 ? -18.541 17.888 9.438 1.00 95.00 587 LEU A O 1
ATOM 4773 N N . ARG A 1 588 ? -16.742 18.701 8.368 1.00 93.38 588 ARG A N 1
ATOM 4774 C CA . ARG A 1 588 ? -17.020 20.121 8.662 1.00 93.38 588 ARG A CA 1
ATOM 4775 C C . ARG A 1 588 ? -18.397 20.533 8.165 1.00 93.38 588 ARG A C 1
ATOM 4777 O O . ARG A 1 588 ? -19.170 21.083 8.939 1.00 93.38 588 ARG A O 1
ATOM 4784 N N . LYS A 1 589 ? -18.744 20.201 6.918 1.00 93.62 589 LYS A N 1
ATOM 4785 C CA . LYS A 1 589 ? -20.062 20.513 6.331 1.00 93.62 589 LYS A CA 1
ATOM 4786 C C . LYS A 1 589 ? -21.232 19.943 7.142 1.00 93.62 589 LYS A C 1
ATOM 4788 O O . LYS A 1 589 ? -22.269 20.591 7.269 1.00 93.62 589 LYS A O 1
ATOM 4793 N N . ARG A 1 590 ? -21.063 18.743 7.706 1.00 94.19 590 ARG A N 1
ATOM 4794 C CA . ARG A 1 590 ? -22.107 18.011 8.448 1.00 94.19 590 ARG A CA 1
ATOM 4795 C C . ARG A 1 590 ? -22.074 18.241 9.957 1.00 94.19 590 ARG A C 1
ATOM 4797 O O . ARG A 1 590 ? -23.030 17.876 10.635 1.00 94.19 590 ARG A O 1
ATOM 4804 N N . SER A 1 591 ? -21.000 18.825 10.479 1.00 94.31 591 SER A N 1
ATOM 4805 C CA . SER A 1 591 ? -20.826 19.034 11.911 1.00 94.31 591 SER A CA 1
ATOM 4806 C C . SER A 1 591 ? -21.866 20.003 12.464 1.00 94.31 591 SER A C 1
ATOM 4808 O O . SER A 1 591 ? -22.232 20.996 11.831 1.00 94.31 591 SER A O 1
ATOM 4810 N N . ILE A 1 592 ? -22.311 19.708 13.680 1.00 93.94 592 ILE A N 1
ATOM 4811 C CA . ILE A 1 592 ? -23.137 20.588 14.514 1.00 93.94 592 ILE A CA 1
ATOM 4812 C C . ILE A 1 592 ? -22.353 21.124 15.717 1.00 93.94 592 ILE A C 1
ATOM 4814 O O . ILE A 1 592 ? -22.936 21.751 16.598 1.00 93.94 592 ILE A O 1
ATOM 4818 N N . TYR A 1 593 ? -21.049 20.848 15.784 1.00 93.06 593 TYR A N 1
ATOM 4819 C CA . TYR A 1 593 ? -20.190 21.174 16.915 1.00 93.06 593 TYR A CA 1
ATOM 4820 C C . TYR A 1 593 ? -19.152 22.219 16.511 1.00 93.06 593 TYR A C 1
ATOM 4822 O O . TYR A 1 593 ? -18.348 22.007 15.598 1.00 93.06 593 TYR A O 1
ATOM 4830 N N . CYS A 1 594 ? -19.137 23.335 17.232 1.00 90.88 594 CYS A N 1
ATOM 4831 C CA . CYS A 1 594 ? -18.194 24.428 17.022 1.00 90.88 594 CYS A CA 1
ATOM 4832 C C . CYS A 1 594 ? -17.503 24.784 18.338 1.00 90.88 594 CYS A C 1
ATOM 4834 O O . CYS A 1 594 ? -18.108 24.696 19.402 1.00 90.88 594 CYS A O 1
ATOM 4836 N N . VAL A 1 595 ? -16.245 25.206 18.282 1.00 90.00 595 VAL A N 1
ATOM 4837 C CA . VAL A 1 595 ? -15.494 25.676 19.452 1.00 90.00 595 VAL A CA 1
ATOM 4838 C C . VAL A 1 595 ? -15.168 27.146 19.281 1.00 90.00 595 VAL A C 1
ATOM 4840 O O . VAL A 1 595 ? -14.740 27.573 18.214 1.00 90.00 595 VAL A O 1
ATOM 4843 N N . VAL A 1 596 ? -15.360 27.926 20.333 1.00 87.94 596 VAL A N 1
ATOM 4844 C CA . VAL A 1 596 ? -15.056 29.357 20.336 1.00 87.94 596 VAL A CA 1
ATOM 4845 C C . VAL A 1 596 ? -13.540 29.560 20.332 1.00 87.94 596 VAL A C 1
ATOM 4847 O O . VAL A 1 596 ? -12.845 29.065 21.217 1.00 87.94 596 VAL A O 1
ATOM 4850 N N . VAL A 1 597 ? -13.011 30.310 19.369 1.00 84.94 597 VAL A N 1
ATOM 4851 C CA . VAL A 1 597 ? -11.577 30.654 19.285 1.00 84.94 597 VAL A CA 1
ATOM 4852 C C . VAL A 1 597 ? -11.267 32.048 19.829 1.00 84.94 597 VAL A C 1
ATOM 4854 O O . VAL A 1 597 ? -10.124 32.309 20.211 1.00 84.94 597 VAL A O 1
ATOM 4857 N N . GLN A 1 598 ? -12.271 32.923 19.919 1.00 83.69 598 GLN A N 1
ATOM 4858 C CA . GLN A 1 598 ? -12.139 34.292 20.421 1.00 83.69 598 GLN A CA 1
ATOM 4859 C C . GLN A 1 598 ? -13.292 34.640 21.368 1.00 83.69 598 GLN A C 1
ATOM 4861 O O . GLN A 1 598 ? -14.438 34.283 21.106 1.00 83.69 598 GLN A O 1
ATOM 4866 N N . ASP A 1 599 ? -12.988 35.339 22.463 1.00 86.00 599 ASP A N 1
ATOM 4867 C CA . ASP A 1 599 ? -14.006 35.831 23.394 1.00 86.00 599 ASP A CA 1
ATOM 4868 C C . ASP A 1 599 ? -14.946 36.807 22.679 1.00 86.00 599 ASP A C 1
ATOM 4870 O O . ASP A 1 599 ? -14.497 37.702 21.963 1.00 86.00 599 ASP A O 1
ATOM 4874 N N . TYR A 1 600 ? -16.250 36.669 22.916 1.00 83.75 600 TYR A N 1
ATOM 4875 C CA . TYR A 1 600 ? -17.252 37.527 22.298 1.00 83.75 600 TYR A CA 1
ATOM 4876 C C . TYR A 1 600 ? -18.313 37.968 23.303 1.00 83.75 600 TYR A C 1
ATOM 4878 O O . TYR A 1 600 ? -18.896 37.161 24.036 1.00 83.75 600 TYR A O 1
ATOM 4886 N N . LYS A 1 601 ? -18.590 39.272 23.305 1.00 82.12 601 LYS A N 1
ATOM 4887 C CA . LYS A 1 601 ? -19.735 39.881 23.982 1.00 82.12 601 LYS A CA 1
ATOM 4888 C C . LYS A 1 601 ? -20.335 40.936 23.067 1.00 82.12 601 LYS A C 1
ATOM 4890 O O . LYS A 1 601 ? -19.635 41.857 22.653 1.00 82.12 601 LYS A O 1
ATOM 4895 N N . HIS A 1 602 ? -21.624 40.802 22.772 1.00 78.00 602 HIS A N 1
ATOM 4896 C CA . HIS A 1 602 ? -22.333 41.777 21.954 1.00 78.00 602 HIS A CA 1
ATOM 4897 C C . HIS A 1 602 ? -22.404 43.144 22.682 1.00 78.00 602 HIS A C 1
ATOM 4899 O O . HIS A 1 602 ? -22.643 43.163 23.891 1.00 78.00 602 HIS A O 1
ATOM 4905 N N . PRO A 1 603 ? -22.224 44.291 21.992 1.00 69.38 603 PRO A N 1
ATOM 4906 C CA . PRO A 1 603 ? -22.225 45.625 22.617 1.00 69.38 603 PRO A CA 1
ATOM 4907 C C . PRO A 1 603 ? -23.549 45.994 23.300 1.00 69.38 603 PRO A C 1
ATOM 4909 O O . PRO A 1 603 ? -23.583 46.729 24.283 1.00 69.38 603 PRO A O 1
ATOM 4912 N N . VAL A 1 604 ? -24.651 45.477 22.761 1.00 66.12 604 VAL A N 1
ATOM 4913 C CA . VAL A 1 604 ? -25.993 45.563 23.342 1.00 66.12 604 VAL A CA 1
ATOM 4914 C C . VAL A 1 604 ? -26.211 44.278 24.138 1.00 66.12 604 VAL A C 1
ATOM 4916 O O . VAL A 1 604 ? -26.245 43.214 23.525 1.00 66.12 604 VAL A O 1
ATOM 4919 N N . ASN A 1 605 ? -26.345 44.362 25.468 1.00 63.81 605 ASN A N 1
ATOM 4920 C CA . ASN A 1 605 ? -26.591 43.232 26.388 1.00 63.81 605 ASN A CA 1
ATOM 4921 C C . ASN A 1 605 ? -27.994 42.595 26.199 1.00 63.81 605 ASN A C 1
ATOM 4923 O O . ASN A 1 605 ? -28.722 42.378 27.166 1.00 63.81 605 ASN A O 1
ATOM 4927 N N . ALA A 1 606 ? -28.414 42.341 24.961 1.00 68.06 606 ALA A N 1
ATOM 4928 C CA . ALA A 1 606 ? -29.666 41.662 24.660 1.00 68.06 606 ALA A CA 1
ATOM 4929 C C . ALA A 1 606 ? -29.526 40.154 24.920 1.00 68.06 606 ALA A C 1
ATOM 4931 O O . ALA A 1 606 ? -28.528 39.544 24.537 1.00 68.06 606 ALA A O 1
ATOM 4932 N N . GLU A 1 607 ? -30.549 39.547 25.528 1.00 68.75 607 GLU A N 1
ATOM 4933 C CA . GLU A 1 607 ? -30.585 38.106 25.839 1.00 68.75 607 GLU A CA 1
ATOM 4934 C C . GLU A 1 607 ? -30.572 37.209 24.589 1.00 68.75 607 GLU A C 1
ATOM 4936 O O . GLU A 1 607 ? -30.327 36.011 24.698 1.00 68.75 607 GLU A O 1
ATOM 4941 N N . SER A 1 608 ? -30.799 37.782 23.403 1.00 77.12 608 SER A N 1
ATOM 4942 C CA . SER A 1 608 ? -30.754 37.081 22.119 1.00 77.12 608 SER A CA 1
ATOM 4943 C C . SER A 1 608 ? -29.340 36.688 21.679 1.00 77.12 608 SER A C 1
ATOM 4945 O O . SER A 1 608 ? -29.206 35.761 20.886 1.00 77.12 608 SER A O 1
ATOM 4947 N N . PHE A 1 609 ? -28.287 37.349 22.180 1.00 83.62 609 PHE A N 1
ATOM 4948 C CA . PHE A 1 609 ? -26.896 37.072 21.801 1.00 83.62 609 PHE A CA 1
ATOM 4949 C C . PHE A 1 609 ? -26.163 36.237 22.853 1.00 83.62 609 PHE A C 1
ATOM 4951 O O . PHE A 1 609 ? -26.280 36.467 24.060 1.00 83.62 609 PHE A O 1
ATOM 4958 N N . LEU A 1 610 ? -25.334 35.296 22.401 1.00 83.75 610 LEU A N 1
ATOM 4959 C CA . LEU A 1 610 ? -24.490 34.510 23.296 1.00 83.75 610 LEU A CA 1
ATOM 4960 C C . LEU A 1 610 ? -23.265 35.309 23.752 1.00 83.75 610 LEU A C 1
ATOM 4962 O O . LEU A 1 610 ? -22.532 35.885 22.951 1.00 83.75 610 LEU A O 1
ATOM 4966 N N . SER A 1 611 ? -22.993 35.273 25.058 1.00 84.06 611 SER A N 1
ATOM 4967 C CA . SER A 1 611 ? -21.685 35.645 25.602 1.00 84.06 611 SER A CA 1
ATOM 4968 C C . SER A 1 611 ? -20.777 34.420 25.543 1.00 84.06 611 SER A C 1
ATOM 4970 O O . SER A 1 611 ? -21.041 33.428 26.224 1.00 84.06 611 SER A O 1
ATOM 4972 N N . LEU A 1 612 ? -19.699 34.509 24.771 1.00 85.31 612 LEU A N 1
ATOM 4973 C CA . LEU A 1 612 ? -18.797 33.398 24.487 1.00 85.31 612 LEU A CA 1
ATOM 4974 C C . LEU A 1 612 ? -17.434 33.616 25.138 1.00 85.31 612 LEU A C 1
ATOM 4976 O O . LEU A 1 612 ? -16.899 34.728 25.110 1.00 85.31 612 LEU A O 1
ATOM 4980 N N . LYS A 1 613 ? -16.861 32.547 25.692 1.00 84.94 613 LYS A N 1
ATOM 4981 C CA . LYS A 1 613 ? -15.455 32.502 26.093 1.00 84.94 613 LYS A CA 1
ATOM 4982 C C . LYS A 1 613 ? -14.700 31.521 25.213 1.00 84.94 613 LYS A C 1
ATOM 4984 O O . LYS A 1 613 ? -15.232 30.489 24.809 1.00 84.94 613 LYS A O 1
ATOM 4989 N N . LYS A 1 614 ? -13.437 31.820 24.950 1.00 83.56 614 LYS A N 1
ATOM 4990 C CA . LYS A 1 614 ? -12.524 30.969 24.204 1.00 83.56 614 LYS A CA 1
ATOM 4991 C C . LYS A 1 614 ? -12.464 29.562 24.801 1.00 83.56 614 LYS A C 1
ATOM 4993 O O . LYS A 1 614 ? -12.278 29.370 26.002 1.00 83.56 614 LYS A O 1
ATOM 4998 N N . GLY A 1 615 ? -12.612 28.576 23.926 1.00 81.69 615 GLY A N 1
ATOM 4999 C CA . GLY A 1 615 ? -12.666 27.156 24.243 1.00 81.69 615 GLY A CA 1
ATOM 5000 C C . GLY A 1 615 ? -14.027 26.654 24.730 1.00 81.69 615 GLY A C 1
ATOM 5001 O O . GLY A 1 615 ? -14.119 25.490 25.126 1.00 81.69 615 GLY A O 1
ATOM 5002 N N . ASP A 1 616 ? -15.076 27.482 24.724 1.00 88.12 616 ASP A N 1
ATOM 5003 C CA . ASP A 1 616 ? -16.444 27.006 24.936 1.00 88.12 616 ASP A CA 1
ATOM 5004 C C . ASP A 1 616 ? -16.943 26.206 23.720 1.00 88.12 616 ASP A C 1
ATOM 5006 O O . ASP A 1 616 ? -16.605 26.500 22.571 1.00 88.12 616 ASP A O 1
ATOM 5010 N N . LEU A 1 617 ? -17.749 25.173 23.986 1.00 91.00 617 LEU A N 1
ATOM 5011 C CA . LEU A 1 617 ? -18.398 24.351 22.963 1.00 91.00 617 LEU A CA 1
ATOM 5012 C C . LEU A 1 617 ? -19.777 24.931 22.642 1.00 91.00 617 LEU A C 1
ATOM 5014 O O . LEU A 1 617 ? -20.620 25.062 23.531 1.00 91.00 617 LEU A O 1
ATOM 5018 N N . ILE A 1 618 ? -20.018 25.181 21.361 1.00 91.12 618 ILE A N 1
ATOM 5019 C CA . ILE A 1 618 ? -21.315 25.549 20.805 1.00 91.12 618 ILE A CA 1
ATOM 5020 C C . ILE A 1 618 ? -21.900 24.344 20.068 1.00 91.12 618 ILE A C 1
ATOM 5022 O O . ILE A 1 618 ? -21.231 23.712 19.246 1.00 91.12 618 ILE A O 1
ATOM 5026 N N . ILE A 1 619 ? -23.168 24.047 20.345 1.00 92.62 619 ILE A N 1
ATOM 5027 C CA . ILE A 1 619 ? -23.966 23.073 19.596 1.00 92.62 619 ILE A CA 1
ATOM 5028 C C . ILE A 1 619 ? -24.951 23.846 18.720 1.00 92.62 619 ILE A C 1
ATOM 5030 O O . ILE A 1 619 ? -25.806 24.562 19.241 1.00 92.62 619 ILE A O 1
ATOM 5034 N N . LEU A 1 620 ? -24.847 23.708 17.399 1.00 91.00 620 LEU A N 1
ATOM 5035 C CA . LEU A 1 620 ? -25.735 24.380 16.448 1.00 91.00 620 LEU A CA 1
ATOM 5036 C C . LEU A 1 620 ? -27.186 23.902 16.616 1.00 91.00 620 LEU A C 1
ATOM 5038 O O . LEU A 1 620 ? -27.452 22.717 16.836 1.00 91.00 620 LEU A O 1
ATOM 5042 N N . LYS A 1 621 ? -28.138 24.834 16.514 1.00 87.69 621 LYS A N 1
ATOM 5043 C CA . LYS A 1 621 ? -29.585 24.575 16.629 1.00 87.69 621 LYS A CA 1
ATOM 5044 C C . LYS A 1 621 ? -30.321 25.110 15.397 1.00 87.69 621 LYS A C 1
ATOM 5046 O O . LYS A 1 621 ? -29.723 25.707 14.510 1.00 87.69 621 LYS A O 1
ATOM 5051 N N . GLY A 1 622 ? -31.627 24.850 15.300 1.00 77.50 622 GLY A N 1
ATOM 5052 C CA . GLY A 1 622 ? -32.458 25.369 14.202 1.00 77.50 622 GLY A CA 1
ATOM 5053 C C . GLY A 1 622 ? -32.173 24.750 12.826 1.00 77.50 622 GLY A C 1
ATOM 5054 O O . GLY A 1 622 ? -32.431 25.376 11.805 1.00 77.50 622 GLY A O 1
ATOM 5055 N N . GLY A 1 623 ? -31.610 23.535 12.774 1.00 78.62 623 GLY A N 1
ATOM 5056 C CA . GLY A 1 623 ? -31.258 22.873 11.510 1.00 78.62 623 GLY A CA 1
ATOM 5057 C C . GLY A 1 623 ? -30.054 23.496 10.790 1.00 78.62 623 GLY A C 1
ATOM 5058 O O . GLY A 1 623 ? -29.872 23.268 9.586 1.00 78.62 623 GLY A O 1
ATOM 5059 N N . LEU A 1 624 ? -29.256 24.296 11.505 1.00 83.94 624 LEU A N 1
ATOM 5060 C CA . LEU A 1 624 ? -27.944 24.757 11.065 1.00 83.94 624 LEU A CA 1
ATOM 5061 C C . LEU A 1 624 ? -26.917 23.625 11.187 1.00 83.94 624 LEU A C 1
ATOM 5063 O O . LEU A 1 624 ? -26.908 22.867 12.154 1.00 83.94 624 LEU A O 1
ATOM 5067 N N . ASN A 1 625 ? -26.047 23.538 10.191 1.00 89.25 625 ASN A N 1
ATOM 5068 C CA . ASN A 1 625 ? -24.880 22.668 10.139 1.00 89.25 625 ASN A CA 1
ATOM 5069 C C . ASN A 1 625 ? -23.676 23.509 9.690 1.00 89.25 625 ASN A C 1
ATOM 5071 O O . ASN A 1 625 ? -23.839 24.668 9.294 1.00 89.25 625 ASN A O 1
ATOM 5075 N N . GLY A 1 626 ? -22.476 22.938 9.736 1.00 87.38 626 GLY A N 1
ATOM 5076 C CA . GLY A 1 626 ? -21.270 23.658 9.341 1.00 87.38 626 GLY A CA 1
ATOM 5077 C C . GLY A 1 626 ? -21.312 24.190 7.904 1.00 87.38 626 GLY A C 1
ATOM 5078 O O . GLY A 1 626 ? -20.789 25.268 7.658 1.00 87.38 626 GLY A O 1
ATOM 5079 N N . GLU A 1 627 ? -21.988 23.518 6.966 1.00 89.00 627 GLU A N 1
ATOM 5080 C CA . GLU A 1 627 ? -22.152 24.014 5.591 1.00 89.00 627 GLU A CA 1
ATOM 5081 C C . GLU A 1 627 ? -22.907 25.344 5.530 1.00 89.00 627 GLU A C 1
ATOM 5083 O O . GLU A 1 627 ? -22.409 26.306 4.948 1.00 89.00 627 GLU A O 1
ATOM 5088 N N . LYS A 1 628 ? -24.068 25.429 6.188 1.00 87.19 628 LYS A N 1
ATOM 5089 C CA . LYS A 1 628 ? -24.830 26.682 6.272 1.00 87.19 628 LYS A CA 1
ATOM 5090 C C . LYS A 1 628 ? -24.032 27.756 7.008 1.00 87.19 628 LYS A C 1
ATOM 5092 O O . LYS A 1 628 ? -23.991 28.896 6.558 1.00 87.19 628 LYS A O 1
ATOM 5097 N N . LEU A 1 629 ? -23.345 27.376 8.083 1.00 87.19 629 LEU A N 1
ATOM 5098 C CA . LEU A 1 629 ? -22.551 28.285 8.907 1.00 87.19 629 LEU A CA 1
ATOM 5099 C C . LEU A 1 629 ? -21.355 28.894 8.160 1.00 87.19 629 LEU A C 1
ATOM 5101 O O . LEU A 1 629 ? -21.011 30.041 8.405 1.00 87.19 629 LEU A O 1
ATOM 5105 N N . MET A 1 630 ? -20.745 28.159 7.223 1.00 84.19 630 MET A N 1
ATOM 5106 C CA . MET A 1 630 ? -19.663 28.676 6.371 1.00 84.19 630 MET A CA 1
ATOM 5107 C C . MET A 1 630 ? -20.141 29.741 5.370 1.00 84.19 630 MET A C 1
ATOM 5109 O O . MET A 1 630 ? -19.319 30.476 4.831 1.00 84.19 630 MET A O 1
ATOM 5113 N N . THR A 1 631 ? -21.451 29.833 5.112 1.00 84.31 631 THR A N 1
ATOM 5114 C CA . THR A 1 631 ? -22.041 30.818 4.186 1.00 84.31 631 THR A CA 1
ATOM 5115 C C . THR A 1 631 ? -22.671 32.025 4.884 1.00 84.31 631 THR A C 1
ATOM 5117 O O . THR A 1 631 ? -22.939 33.032 4.230 1.00 84.31 631 THR A O 1
ATOM 5120 N N . THR A 1 632 ? -22.909 31.948 6.197 1.00 86.19 632 THR A N 1
ATOM 5121 C CA . THR A 1 632 ? -23.563 33.005 6.979 1.00 86.19 632 THR A CA 1
ATOM 5122 C C . THR A 1 632 ? -22.569 33.753 7.868 1.00 86.19 632 THR A C 1
ATOM 5124 O O . THR A 1 632 ? -21.551 33.218 8.300 1.00 86.19 632 THR A O 1
ATOM 5127 N N . THR A 1 633 ? -22.866 35.018 8.172 1.00 85.44 633 THR A N 1
ATOM 5128 C CA . THR A 1 633 ? -22.076 35.846 9.107 1.00 85.44 633 THR A CA 1
ATOM 5129 C C . THR A 1 633 ? -22.468 35.628 10.570 1.00 85.44 633 THR A C 1
ATOM 5131 O O . THR A 1 633 ? -21.681 35.886 11.478 1.00 85.44 633 THR A O 1
ATOM 5134 N N . TRP A 1 634 ? -23.677 35.112 10.795 1.00 87.06 634 TRP A N 1
ATOM 5135 C CA . TRP A 1 634 ? -24.222 34.779 12.106 1.00 87.06 634 TRP A CA 1
ATOM 5136 C C . TRP A 1 634 ? -24.680 33.324 12.142 1.00 87.06 634 TRP A C 1
ATOM 5138 O O . TRP A 1 634 ? -25.156 32.776 11.142 1.00 87.06 634 TRP A O 1
ATOM 5148 N N . GLY A 1 635 ? -24.519 32.703 13.304 1.00 87.06 635 GLY A N 1
ATOM 5149 C CA . GLY A 1 635 ? -25.019 31.376 13.629 1.00 87.06 635 GLY A CA 1
ATOM 5150 C C . GLY A 1 635 ? -25.898 31.411 14.872 1.00 87.06 635 GLY A C 1
ATOM 5151 O O . GLY A 1 635 ? -25.787 32.317 15.691 1.00 87.06 635 GLY A O 1
ATOM 5152 N N . TYR A 1 636 ? -26.746 30.395 15.019 1.00 89.25 636 TYR A N 1
ATOM 5153 C CA . TYR A 1 636 ? -27.607 30.200 16.183 1.00 89.25 636 TYR A CA 1
ATOM 5154 C C . TYR A 1 636 ? -27.299 28.851 16.836 1.00 89.25 636 TYR A C 1
ATOM 5156 O O . TYR A 1 636 ? -27.221 27.812 16.167 1.00 89.25 636 TYR A O 1
ATOM 5164 N N . GLY A 1 637 ? -27.105 28.846 18.152 1.00 90.69 637 GLY A N 1
ATOM 5165 C CA . GLY A 1 637 ? -26.681 27.643 18.860 1.00 90.69 637 GLY A CA 1
ATOM 5166 C C . GLY A 1 637 ? -26.871 27.712 20.365 1.00 90.69 637 GLY A C 1
ATOM 5167 O O . GLY A 1 637 ? -27.406 28.675 20.906 1.00 90.69 637 GLY A O 1
ATOM 5168 N N . GLU A 1 638 ? -26.443 26.646 21.030 1.00 90.62 638 GLU A N 1
ATOM 5169 C CA . GLU A 1 638 ? -26.485 26.476 22.477 1.00 90.62 638 GLU A CA 1
ATOM 5170 C C . GLU A 1 638 ? -25.060 26.421 23.041 1.00 90.62 638 GLU A C 1
ATOM 5172 O O . GLU A 1 638 ? -24.245 25.616 22.588 1.00 90.62 638 GLU A O 1
ATOM 5177 N N . CYS A 1 639 ? -24.770 27.252 24.043 1.00 87.00 639 CYS A N 1
ATOM 5178 C CA . CYS A 1 639 ? -23.500 27.303 24.765 1.00 87.00 639 CYS A CA 1
ATOM 5179 C C . CYS A 1 639 ? -23.774 27.443 26.269 1.00 87.00 639 CYS A C 1
ATOM 5181 O O . CYS A 1 639 ? -24.522 28.329 26.683 1.00 87.00 639 CYS A O 1
ATOM 5183 N N . ASN A 1 640 ? -23.186 26.578 27.105 1.00 80.75 640 ASN A N 1
ATOM 5184 C CA . ASN A 1 640 ? -23.381 26.583 28.566 1.00 80.75 640 ASN A CA 1
ATOM 5185 C C . ASN A 1 640 ? -24.866 26.677 28.986 1.00 80.75 640 ASN A C 1
ATOM 5187 O O . ASN A 1 640 ? -25.212 27.466 29.864 1.00 80.75 640 ASN A O 1
ATOM 5191 N N . THR A 1 641 ? -25.745 25.891 28.349 1.00 80.19 641 THR A N 1
ATOM 5192 C CA . THR A 1 641 ? -27.216 25.844 28.558 1.00 80.19 641 THR A CA 1
ATOM 5193 C C . THR A 1 641 ? -28.005 27.094 28.145 1.00 80.19 641 THR A C 1
ATOM 5195 O O . THR A 1 641 ? -29.218 27.140 28.333 1.00 80.19 641 THR A O 1
ATOM 5198 N N . LYS A 1 642 ? -27.354 28.098 27.547 1.00 84.75 642 LYS A N 1
ATOM 5199 C CA . LYS A 1 642 ? -28.011 29.273 26.959 1.00 84.75 642 LYS A CA 1
ATOM 5200 C C . LYS A 1 642 ? -28.046 29.152 25.444 1.00 84.75 642 LYS A C 1
ATOM 5202 O O . LYS A 1 642 ? -27.080 28.688 24.844 1.00 84.75 642 LYS A O 1
ATOM 5207 N N . THR A 1 643 ? -29.136 29.596 24.830 1.00 88.81 643 THR A N 1
ATOM 5208 C CA . THR A 1 643 ? -29.296 29.640 23.371 1.00 88.81 643 THR A CA 1
ATOM 5209 C C . THR A 1 643 ? -29.302 31.073 22.873 1.00 88.81 643 THR A C 1
ATOM 5211 O O . THR A 1 643 ? -29.922 31.923 23.507 1.00 88.81 643 THR A O 1
ATOM 5214 N N . GLY A 1 644 ? -28.677 31.328 21.731 1.00 88.31 644 GLY A N 1
ATOM 5215 C CA . GLY A 1 644 ? -28.670 32.653 21.121 1.00 88.31 644 GLY A CA 1
ATOM 5216 C C . GLY A 1 644 ? -27.804 32.720 19.871 1.00 88.31 644 GLY A C 1
ATOM 5217 O O . GLY A 1 644 ? -27.204 31.722 19.454 1.00 88.31 644 GLY A O 1
ATOM 5218 N N . ASP A 1 645 ? -27.745 33.915 19.299 1.00 87.56 645 ASP A N 1
ATOM 5219 C CA . ASP A 1 645 ? -26.966 34.220 18.109 1.00 87.56 645 ASP A CA 1
ATOM 5220 C C . ASP A 1 645 ? -25.501 34.514 18.452 1.00 87.56 645 ASP A C 1
ATOM 5222 O O . ASP A 1 645 ? -25.180 35.093 19.497 1.00 87.56 645 ASP A O 1
ATOM 5226 N N . PHE A 1 646 ? -24.603 34.124 17.553 1.00 88.50 646 PHE A N 1
ATOM 5227 C CA . PHE A 1 646 ? -23.170 34.378 17.645 1.00 88.50 646 PHE A CA 1
ATOM 5228 C C . PHE A 1 646 ? -22.554 34.644 16.261 1.00 88.50 646 PHE A C 1
ATOM 5230 O O . PHE A 1 646 ? -23.049 34.120 15.260 1.00 88.50 646 PHE A O 1
ATOM 5237 N N . PRO A 1 647 ? -21.466 35.425 16.176 1.00 88.00 647 PRO A N 1
ATOM 5238 C CA . PRO A 1 647 ? -20.783 35.674 14.911 1.00 88.00 647 PRO A CA 1
ATOM 5239 C C . PRO A 1 647 ? -19.933 34.465 14.489 1.00 88.00 647 PRO A C 1
ATOM 5241 O O . PRO A 1 647 ? -19.252 33.842 15.309 1.00 88.00 647 PRO A O 1
ATOM 5244 N N . THR A 1 648 ? -19.949 34.131 13.198 1.00 86.62 648 THR A N 1
ATOM 5245 C CA . THR A 1 648 ? -19.240 32.951 12.665 1.00 86.62 648 THR A CA 1
ATOM 5246 C C . THR A 1 648 ? -17.718 33.114 12.630 1.00 86.62 648 THR A C 1
ATOM 5248 O O . THR A 1 648 ? -16.997 32.123 12.600 1.00 86.62 648 THR A O 1
ATOM 5251 N N . GLU A 1 649 ? -17.203 34.340 12.718 1.00 84.69 649 GLU A N 1
ATOM 5252 C CA . GLU A 1 649 ? -15.761 34.636 12.742 1.00 84.69 649 GLU A CA 1
ATOM 5253 C C . GLU A 1 649 ? -15.055 34.210 14.044 1.00 84.69 649 GLU A C 1
ATOM 5255 O O . GLU A 1 649 ? -13.846 33.980 14.058 1.00 84.69 649 GLU A O 1
ATOM 5260 N N . CYS A 1 650 ? -15.801 34.071 15.146 1.00 83.88 650 CYS A N 1
ATOM 5261 C CA . CYS A 1 650 ? -15.244 33.754 16.464 1.00 83.88 650 CYS A CA 1
ATOM 5262 C C . CYS A 1 650 ? -15.182 32.249 16.761 1.00 83.88 650 CYS A C 1
ATOM 5264 O O . CYS A 1 650 ? -14.853 31.863 17.887 1.00 83.88 650 CYS A O 1
ATOM 5266 N N . ILE A 1 651 ? -15.510 31.387 15.795 1.00 88.38 651 ILE A N 1
ATOM 5267 C CA . ILE A 1 651 ? -15.666 29.946 16.010 1.00 88.38 651 ILE A CA 1
ATOM 5268 C C . ILE A 1 651 ? -14.839 29.100 15.036 1.00 88.38 651 ILE A C 1
ATOM 5270 O O . ILE A 1 651 ? -14.562 29.477 13.903 1.00 88.38 651 ILE A O 1
ATOM 5274 N N . TYR A 1 652 ? -14.489 27.902 15.487 1.00 88.50 652 TYR A N 1
ATOM 5275 C CA . TYR A 1 652 ? -13.887 26.834 14.704 1.00 88.50 652 TYR A CA 1
ATOM 5276 C C . TYR A 1 652 ? -14.875 25.669 14.594 1.00 88.50 652 TYR A C 1
ATOM 5278 O O . TYR A 1 652 ? -15.354 25.159 15.609 1.00 88.50 652 TYR A O 1
ATOM 5286 N N . ILE A 1 653 ? -15.189 25.231 13.374 1.00 90.62 653 ILE A N 1
ATOM 5287 C CA . ILE A 1 653 ? -16.063 24.073 13.143 1.00 90.62 653 ILE A CA 1
ATOM 5288 C C . ILE A 1 653 ? -15.248 22.798 13.366 1.00 90.62 653 ILE A C 1
ATOM 5290 O O . ILE A 1 653 ? -14.295 22.526 12.634 1.00 90.62 653 ILE A O 1
ATOM 5294 N N . VAL A 1 654 ? -15.634 21.995 14.358 1.00 91.12 654 VAL A N 1
ATOM 5295 C CA . VAL A 1 654 ? -14.932 20.745 14.665 1.00 91.12 654 VAL A CA 1
ATOM 5296 C C . VAL A 1 654 ? -15.381 19.669 13.672 1.00 91.12 654 VAL A C 1
ATOM 5298 O O . VAL A 1 654 ? -16.585 19.419 13.580 1.00 91.12 654 VAL A O 1
ATOM 5301 N N . PRO A 1 655 ? -14.468 19.007 12.938 1.00 92.50 655 PRO A N 1
ATOM 5302 C CA . PRO A 1 655 ? -14.811 17.941 11.995 1.00 92.50 655 PRO A CA 1
ATOM 5303 C C . PRO A 1 655 ? -15.208 16.651 12.739 1.00 92.50 655 PRO A C 1
ATOM 5305 O O . PRO A 1 655 ? -14.431 15.709 12.848 1.00 92.50 655 PRO A O 1
ATOM 5308 N N . THR A 1 656 ? -16.428 16.602 13.275 1.00 92.50 656 THR A N 1
ATOM 5309 C CA . THR A 1 656 ? -16.974 15.436 13.986 1.00 92.50 656 THR A CA 1
ATOM 5310 C C . THR A 1 656 ? -18.495 15.353 13.852 1.00 92.50 656 THR A C 1
ATOM 5312 O O . THR A 1 656 ? -19.176 16.373 13.749 1.00 92.50 656 THR A O 1
ATOM 5315 N N . LEU A 1 657 ? -19.033 14.130 13.877 1.00 90.81 657 LEU A N 1
ATOM 5316 C CA . LEU A 1 657 ? -20.479 13.863 13.922 1.00 90.81 657 LEU A CA 1
ATOM 5317 C C . LEU A 1 657 ? -20.982 13.587 15.345 1.00 90.81 657 LEU A C 1
ATOM 5319 O O . LEU A 1 657 ? -22.172 13.719 15.616 1.00 90.81 657 LEU A O 1
ATOM 5323 N N . SER A 1 658 ? -20.084 13.210 16.255 1.00 90.69 658 SER A N 1
ATOM 5324 C CA . SER A 1 658 ? -20.368 12.979 17.671 1.00 90.69 658 SER A CA 1
ATOM 5325 C C . SER A 1 658 ? -19.776 14.090 18.528 1.00 90.69 658 SER A C 1
ATOM 5327 O O . SER A 1 658 ? -18.848 14.788 18.114 1.00 90.69 658 SER A O 1
ATOM 5329 N N . LYS A 1 659 ? -20.289 14.236 19.754 1.00 88.69 659 LYS A N 1
ATOM 5330 C CA . LYS A 1 659 ? -19.781 15.224 20.710 1.00 88.69 659 LYS A CA 1
ATOM 5331 C C . LYS A 1 659 ? -18.254 15.077 20.864 1.00 88.69 659 LYS A C 1
ATOM 5333 O O . LYS A 1 659 ? -17.805 13.965 21.144 1.00 88.69 659 LYS A O 1
ATOM 5338 N N . PRO A 1 660 ? -17.470 16.159 20.690 1.00 87.88 660 PRO A N 1
ATOM 5339 C CA . PRO A 1 660 ? -16.017 16.078 20.752 1.00 87.88 660 PRO A CA 1
ATOM 5340 C C . PRO A 1 660 ? -15.535 15.685 22.162 1.00 87.88 660 PRO A C 1
ATOM 5342 O O . PRO A 1 660 ? -16.107 16.160 23.153 1.00 87.88 660 PRO A O 1
ATOM 5345 N N . PRO A 1 661 ? -14.488 14.846 22.262 1.00 85.56 661 PRO A N 1
ATOM 5346 C CA . PRO A 1 661 ? -13.809 14.527 23.515 1.00 85.56 661 PRO A CA 1
ATOM 5347 C C . PRO A 1 661 ? -13.318 15.763 24.294 1.00 85.56 661 PRO A C 1
ATOM 5349 O O . PRO A 1 661 ? -13.015 16.817 23.727 1.00 85.56 661 PRO A O 1
ATOM 5352 N N . LEU A 1 662 ? -13.250 15.645 25.626 1.00 83.19 662 LEU A N 1
ATOM 5353 C CA . LEU A 1 662 ? -12.900 16.757 26.524 1.00 83.19 662 LEU A CA 1
ATOM 5354 C C . LEU A 1 662 ? -11.450 17.236 26.363 1.00 83.19 662 LEU A C 1
ATOM 5356 O O . LEU A 1 662 ? -11.164 18.411 26.584 1.00 83.19 662 LEU A O 1
ATOM 5360 N N . ASP A 1 663 ? -10.542 16.346 25.984 1.00 81.44 663 ASP A N 1
ATOM 5361 C CA . ASP A 1 663 ? -9.134 16.638 25.722 1.00 81.44 663 ASP A CA 1
ATOM 5362 C C . ASP A 1 663 ? -8.947 17.511 24.472 1.00 81.44 663 ASP A C 1
ATOM 5364 O O . ASP A 1 663 ? -8.133 18.437 24.497 1.00 81.44 663 ASP A O 1
ATOM 5368 N N . ILE A 1 664 ? -9.765 17.308 23.432 1.00 81.50 664 ILE A N 1
ATOM 5369 C CA . ILE A 1 664 ? -9.801 18.181 22.247 1.00 81.50 664 ILE A CA 1
ATOM 5370 C C . ILE A 1 664 ? -10.274 19.581 22.639 1.00 81.50 664 ILE A C 1
ATOM 5372 O O . ILE A 1 664 ? -9.634 20.575 22.302 1.00 81.50 664 ILE A O 1
ATOM 5376 N N . LEU A 1 665 ? -11.350 19.678 23.425 1.00 82.12 665 LEU A N 1
ATOM 5377 C CA . LEU A 1 665 ? -11.846 20.966 23.929 1.00 82.12 665 LEU A CA 1
ATOM 5378 C C . LEU A 1 665 ? -10.814 21.677 24.817 1.00 82.12 665 LEU A C 1
ATOM 5380 O O . LEU A 1 665 ? -10.685 22.901 24.770 1.00 82.12 665 LEU A O 1
ATOM 5384 N N . ALA A 1 666 ? -10.046 20.922 25.606 1.00 79.94 666 ALA A N 1
ATOM 5385 C CA . ALA A 1 666 ? -8.972 21.467 26.429 1.00 79.94 666 ALA A CA 1
ATOM 5386 C C . ALA A 1 666 ? -7.810 22.030 25.593 1.00 79.94 666 ALA A C 1
ATOM 5388 O O . ALA A 1 666 ? -7.177 22.995 26.026 1.00 79.94 666 ALA A O 1
ATOM 5389 N N . ALA A 1 667 ? -7.542 21.486 24.400 1.00 79.12 667 ALA A N 1
ATOM 5390 C CA . ALA A 1 667 ? -6.506 22.004 23.506 1.00 79.12 667 ALA A CA 1
ATOM 5391 C C . ALA A 1 667 ? -6.801 23.448 23.058 1.00 79.12 667 ALA A C 1
ATOM 5393 O O . ALA A 1 667 ? -5.901 24.286 23.068 1.00 79.12 667 ALA A O 1
ATOM 5394 N N . PHE A 1 668 ? -8.068 23.781 22.791 1.00 74.81 668 PHE A N 1
ATOM 5395 C CA . PHE A 1 668 ? -8.486 25.139 22.415 1.00 74.81 668 PHE A CA 1
ATOM 5396 C C . PHE A 1 668 ? -8.414 26.161 23.567 1.00 74.81 668 PHE A C 1
ATOM 5398 O O . PHE A 1 668 ? -8.317 27.364 23.319 1.00 74.81 668 PHE A O 1
ATOM 5405 N N . LYS A 1 669 ? -8.422 25.709 24.831 1.00 72.44 669 LYS A N 1
ATOM 5406 C CA . LYS A 1 669 ? -8.329 26.577 26.025 1.00 72.44 669 LYS A CA 1
ATOM 5407 C C . LYS A 1 669 ? -6.896 26.984 26.393 1.00 72.44 669 LYS A C 1
ATOM 5409 O O . LYS A 1 669 ? -6.719 27.902 27.186 1.00 72.44 669 LYS A O 1
ATOM 5414 N N . LYS A 1 670 ? -5.871 26.311 25.855 1.00 63.75 670 LYS A N 1
ATOM 5415 C CA . LYS A 1 670 ? -4.467 26.405 26.311 1.00 63.75 670 LYS A CA 1
ATOM 5416 C C . LYS A 1 670 ? -3.615 27.518 25.677 1.00 63.75 670 LYS A C 1
ATOM 5418 O O . LYS A 1 670 ? -2.419 27.590 25.955 1.00 63.75 670 LYS A O 1
ATOM 5423 N N . GLU A 1 671 ? -4.171 28.406 24.854 1.00 44.66 671 GLU A N 1
ATOM 5424 C CA . GLU A 1 671 ? -3.384 29.514 24.289 1.00 44.66 671 GLU A CA 1
ATOM 5425 C C . GLU A 1 671 ? -3.126 30.618 25.330 1.00 44.66 671 GLU A C 1
ATOM 5427 O O . GLU A 1 671 ? -3.976 31.479 25.545 1.00 44.66 671 GLU A O 1
ATOM 5432 N N . GLY A 1 672 ? -1.943 30.591 25.959 1.00 37.72 672 GLY A N 1
ATOM 5433 C CA . GLY A 1 672 ? -1.481 31.654 26.862 1.00 37.72 672 GLY A CA 1
ATOM 5434 C C . GLY A 1 672 ? -0.381 31.305 27.876 1.00 37.72 672 GLY A C 1
ATOM 5435 O O . GLY A 1 672 ? -0.024 32.176 28.660 1.00 37.72 672 GLY A O 1
ATOM 5436 N N . TYR A 1 673 ? 0.178 30.090 27.886 1.00 28.39 673 TYR A N 1
ATOM 5437 C CA . TYR A 1 673 ? 1.311 29.745 28.756 1.00 28.39 673 TYR A CA 1
ATOM 5438 C C . TYR A 1 673 ? 2.541 29.397 27.913 1.00 28.39 673 TYR A C 1
ATOM 5440 O O . TYR A 1 673 ? 2.552 28.416 27.169 1.00 28.39 673 TYR A O 1
ATOM 5448 N N . ILE A 1 674 ? 3.592 30.211 28.054 1.00 28.95 674 ILE A N 1
ATOM 5449 C CA . ILE A 1 674 ? 4.976 29.779 27.839 1.00 28.95 674 ILE A CA 1
ATOM 5450 C C . ILE A 1 674 ? 5.138 28.458 28.595 1.00 28.95 674 ILE A C 1
ATOM 5452 O O . ILE A 1 674 ? 4.601 28.317 29.693 1.00 28.95 674 ILE A O 1
ATOM 5456 N N . VAL A 1 675 ? 5.859 27.492 28.026 1.00 29.05 675 VAL A N 1
ATOM 5457 C CA . VAL A 1 675 ? 6.291 26.298 28.759 1.00 29.05 675 VAL A CA 1
ATOM 5458 C C . VAL A 1 675 ? 7.225 26.755 29.886 1.00 29.05 675 VAL A C 1
ATOM 5460 O O . VAL A 1 675 ? 8.448 26.741 29.760 1.00 29.05 675 VAL A O 1
ATOM 5463 N N . GLU A 1 676 ? 6.650 27.196 31.001 1.00 27.20 676 GLU A N 1
ATOM 5464 C CA . GLU A 1 676 ? 7.269 27.016 32.295 1.00 27.20 676 GLU A CA 1
ATOM 5465 C C . GLU A 1 676 ? 7.371 25.507 32.478 1.00 27.20 676 GLU A C 1
ATOM 5467 O O . GLU A 1 676 ? 6.378 24.776 32.433 1.00 27.20 676 GLU A O 1
ATOM 5472 N N . LYS A 1 677 ? 8.617 25.037 32.607 1.00 30.72 677 LYS A N 1
ATOM 5473 C CA . LYS A 1 677 ? 8.924 23.761 33.249 1.00 30.72 677 LYS A CA 1
ATOM 5474 C C . LYS A 1 677 ? 7.915 23.557 34.370 1.00 30.72 677 LYS A C 1
ATOM 5476 O O . LYS A 1 677 ? 7.828 24.422 35.234 1.00 30.72 677 LYS A O 1
ATOM 5481 N N . GLN A 1 678 ? 7.204 22.431 34.348 1.00 27.98 678 GLN A N 1
ATOM 5482 C CA . GLN A 1 678 ? 6.459 21.958 35.506 1.00 27.98 678 GLN A CA 1
ATOM 5483 C C . GLN A 1 678 ? 7.369 22.071 36.733 1.00 27.98 678 GLN A C 1
ATOM 5485 O O . GLN A 1 678 ? 8.322 21.303 36.884 1.00 27.98 678 GLN A O 1
ATOM 5490 N N . GLU A 1 679 ? 7.105 23.078 37.561 1.00 27.67 679 GLU A N 1
ATOM 5491 C CA . GLU A 1 679 ? 7.432 23.009 38.968 1.00 27.67 679 GLU A CA 1
ATOM 5492 C C . GLU A 1 679 ? 6.603 21.863 39.539 1.00 27.67 679 GLU A C 1
ATOM 5494 O O . GLU A 1 679 ? 5.423 21.693 39.212 1.00 27.67 679 GLU A O 1
ATOM 5499 N N . ASP A 1 680 ? 7.288 21.023 40.309 1.00 26.67 680 ASP A N 1
ATOM 5500 C CA . ASP A 1 680 ? 6.735 19.860 40.980 1.00 26.67 680 ASP A CA 1
ATOM 5501 C C . ASP A 1 680 ? 5.393 20.213 41.650 1.00 26.67 680 ASP A C 1
ATOM 5503 O O . ASP A 1 680 ? 5.317 21.227 42.355 1.00 26.67 680 ASP A O 1
ATOM 5507 N N . PRO A 1 681 ? 4.331 19.401 41.482 1.00 31.72 681 PRO A N 1
ATOM 5508 C CA . PRO A 1 681 ? 3.145 19.568 42.296 1.00 31.72 681 PRO A CA 1
ATOM 5509 C C . PRO A 1 681 ? 3.556 19.366 43.752 1.00 31.72 681 PRO A C 1
ATOM 5511 O O . PRO A 1 681 ? 4.048 18.308 44.151 1.00 31.72 681 PRO A O 1
ATOM 5514 N N . THR A 1 682 ? 3.376 20.435 44.519 1.00 31.91 682 THR A N 1
ATOM 5515 C CA . THR A 1 682 ? 3.444 20.437 45.970 1.00 31.91 682 THR A CA 1
ATOM 5516 C C . THR A 1 682 ? 2.606 19.294 46.527 1.00 31.91 682 THR A C 1
ATOM 5518 O O . THR A 1 682 ? 1.500 19.013 46.063 1.00 31.91 682 THR A O 1
ATOM 5521 N N . ASP A 1 683 ? 3.205 18.626 47.511 1.00 30.67 683 ASP A N 1
ATOM 5522 C CA . ASP A 1 683 ? 2.659 17.525 48.287 1.00 30.67 683 ASP A CA 1
ATOM 5523 C C . ASP A 1 683 ? 1.169 17.715 48.609 1.00 30.67 683 ASP A C 1
ATOM 5525 O O . ASP A 1 683 ? 0.801 18.492 49.490 1.00 30.67 683 ASP A O 1
ATOM 5529 N N . ASN A 1 684 ? 0.318 16.922 47.955 1.00 28.61 684 ASN A N 1
ATOM 5530 C CA . ASN A 1 684 ? -0.933 16.476 48.552 1.00 28.61 684 ASN A CA 1
ATOM 5531 C C . ASN A 1 684 ? -0.627 15.180 49.327 1.00 28.61 684 ASN A C 1
ATOM 5533 O O . ASN A 1 684 ? -0.345 14.147 48.710 1.00 28.61 684 ASN A O 1
ATOM 5537 N N . PRO A 1 685 ? -0.649 15.197 50.672 1.00 34.03 685 PRO A N 1
ATOM 5538 C CA . PRO A 1 685 ? -0.203 14.086 51.499 1.00 34.03 685 PRO A CA 1
ATOM 5539 C C . PRO A 1 685 ? -1.329 13.070 51.694 1.00 34.03 685 PRO A C 1
ATOM 5541 O O . PRO A 1 685 ? -1.773 12.848 52.813 1.00 34.03 685 PRO A O 1
ATOM 5544 N N . LEU A 1 686 ? -1.804 12.429 50.626 1.00 34.56 686 LEU A N 1
ATOM 5545 C CA . LEU A 1 686 ? -2.695 11.276 50.751 1.00 34.56 686 LEU A CA 1
ATOM 5546 C C . LEU A 1 686 ? -2.301 10.192 49.738 1.00 34.56 686 LEU A C 1
ATOM 5548 O O . LEU A 1 686 ? -2.566 10.294 48.547 1.00 34.56 686 LEU A O 1
ATOM 5552 N N . GLN A 1 687 ? -1.677 9.143 50.292 1.00 36.81 687 GLN A N 1
ATOM 5553 C CA . GLN A 1 687 ? -1.386 7.821 49.713 1.00 36.81 687 GLN A CA 1
ATOM 5554 C C . GLN A 1 687 ? -0.128 7.648 48.839 1.00 36.81 687 GLN A C 1
ATOM 5556 O O . GLN A 1 687 ? -0.142 6.927 47.847 1.00 36.81 687 GLN A O 1
ATOM 5561 N N . HIS A 1 688 ? 1.033 8.132 49.295 1.00 36.50 688 HIS A N 1
ATOM 5562 C CA . HIS A 1 688 ? 2.276 7.408 48.994 1.00 36.50 688 HIS A CA 1
ATOM 5563 C C . HIS A 1 688 ? 2.350 6.158 49.881 1.00 36.50 688 HIS A C 1
ATOM 5565 O O . HIS A 1 688 ? 2.779 6.221 51.036 1.00 36.50 688 HIS A O 1
ATOM 5571 N N . ARG A 1 689 ? 1.985 4.989 49.340 1.00 45.72 689 ARG A N 1
ATOM 5572 C CA . ARG A 1 689 ? 2.620 3.750 49.809 1.00 45.72 689 ARG A CA 1
ATOM 5573 C C . ARG A 1 689 ? 4.121 3.952 49.596 1.00 45.72 689 ARG A C 1
ATOM 5575 O O . ARG A 1 689 ? 4.567 4.050 48.459 1.00 45.72 689 ARG A O 1
ATOM 5582 N N . LYS A 1 690 ? 4.896 4.102 50.675 1.00 58.72 690 LYS A N 1
ATOM 5583 C CA . LYS A 1 690 ? 6.362 4.150 50.592 1.00 58.72 690 LYS A CA 1
ATOM 5584 C C . LYS A 1 690 ? 6.837 2.841 49.954 1.00 58.72 690 LYS A C 1
ATOM 5586 O O . LYS A 1 690 ? 6.843 1.808 50.619 1.00 58.72 690 LYS A O 1
ATOM 5591 N N . TYR A 1 691 ? 7.193 2.881 48.672 1.00 78.06 691 TYR A N 1
ATOM 5592 C CA . TYR A 1 691 ? 7.850 1.765 47.999 1.00 78.06 691 TYR A CA 1
ATOM 5593 C C . TYR A 1 691 ? 9.176 1.461 48.699 1.00 78.06 691 TYR A C 1
ATOM 5595 O O . TYR A 1 691 ? 9.895 2.376 49.107 1.00 78.06 691 TYR A O 1
ATOM 5603 N N . HIS A 1 692 ? 9.496 0.179 48.847 1.00 85.69 692 HIS A N 1
ATOM 5604 C CA . HIS A 1 692 ? 10.754 -0.245 49.441 1.00 85.69 692 HIS A CA 1
ATOM 5605 C C . HIS A 1 692 ? 11.894 0.012 48.445 1.00 85.69 692 HIS A C 1
ATOM 5607 O O . HIS A 1 692 ? 11.802 -0.376 47.278 1.00 85.69 692 HIS A O 1
ATOM 5613 N N . THR A 1 693 ? 12.963 0.676 48.885 1.00 87.94 693 THR A N 1
ATOM 5614 C CA . THR A 1 693 ? 14.137 1.003 48.062 1.00 87.94 693 THR A CA 1
ATOM 5615 C C . THR A 1 693 ? 15.401 0.436 48.695 1.00 87.94 693 THR A C 1
ATOM 5617 O O . THR A 1 693 ? 15.441 0.195 49.897 1.00 87.94 693 THR A O 1
ATOM 5620 N N . LEU A 1 694 ? 16.469 0.295 47.907 1.00 87.19 694 LEU A N 1
ATOM 5621 C CA . LEU A 1 694 ? 17.792 -0.101 48.408 1.00 87.19 694 LEU A CA 1
ATOM 5622 C C . LEU A 1 694 ? 18.513 1.012 49.190 1.00 87.19 694 LEU A C 1
ATOM 5624 O O . LEU A 1 694 ? 19.711 0.910 49.414 1.00 87.19 694 LEU A O 1
ATOM 5628 N N . ALA A 1 695 ? 17.828 2.088 49.593 1.00 86.00 695 ALA A N 1
ATOM 5629 C CA . ALA A 1 695 ? 18.476 3.234 50.229 1.00 86.00 695 ALA A CA 1
ATOM 5630 C C . ALA A 1 695 ? 19.206 2.854 51.526 1.00 86.00 695 ALA A C 1
ATOM 5632 O O . ALA A 1 695 ? 20.355 3.240 51.691 1.00 86.00 695 ALA A O 1
ATOM 5633 N N . HIS A 1 696 ? 18.562 2.067 52.394 1.00 84.81 696 HIS A N 1
ATOM 5634 C CA . HIS A 1 696 ? 19.150 1.621 53.659 1.00 84.81 696 HIS A CA 1
ATOM 5635 C C . HIS A 1 696 ? 20.236 0.558 53.442 1.00 84.81 696 HIS A C 1
ATOM 5637 O O . HIS A 1 696 ? 21.333 0.679 53.972 1.00 84.81 696 HIS A O 1
ATOM 5643 N N . TYR A 1 697 ? 19.982 -0.422 52.568 1.00 87.94 697 TYR A N 1
ATOM 5644 C CA . TYR A 1 697 ? 20.980 -1.430 52.191 1.00 87.94 697 TYR A CA 1
ATOM 5645 C C . TYR A 1 697 ? 22.253 -0.800 51.588 1.00 87.94 697 TYR A C 1
ATOM 5647 O O . TYR A 1 697 ? 23.370 -1.249 51.841 1.00 87.94 697 TYR A O 1
ATOM 5655 N N . ALA A 1 698 ? 22.104 0.279 50.817 1.00 88.06 698 ALA A N 1
ATOM 5656 C CA . ALA A 1 698 ? 23.222 0.992 50.215 1.00 88.06 698 ALA A CA 1
ATOM 5657 C C . ALA A 1 698 ? 24.095 1.745 51.233 1.00 88.06 698 ALA A C 1
ATOM 5659 O O . ALA A 1 698 ? 25.279 1.922 50.967 1.00 88.06 698 ALA A O 1
ATOM 5660 N N . GLU A 1 699 ? 23.560 2.176 52.379 1.00 85.06 699 GLU A N 1
ATOM 5661 C CA . GLU A 1 699 ? 24.350 2.875 53.408 1.00 85.06 699 GLU A CA 1
ATOM 5662 C C . GLU A 1 699 ? 25.437 1.975 54.013 1.00 85.06 699 GLU A C 1
ATOM 5664 O O . GLU A 1 699 ? 26.523 2.458 54.330 1.00 85.06 699 GLU A O 1
ATOM 5669 N N . GLU A 1 700 ? 25.168 0.673 54.124 1.00 84.19 700 GLU A N 1
ATOM 5670 C CA . GLU A 1 700 ? 26.086 -0.300 54.729 1.00 84.19 700 GLU A CA 1
ATOM 5671 C C . GLU A 1 700 ? 26.930 -1.055 53.691 1.00 84.19 700 GLU A C 1
ATOM 5673 O O . GLU A 1 700 ? 28.088 -1.389 53.954 1.00 84.19 700 GLU A O 1
ATOM 5678 N N . HIS A 1 701 ? 26.374 -1.325 52.503 1.00 87.62 701 HIS A N 1
ATOM 5679 C CA . HIS A 1 701 ? 26.990 -2.235 51.531 1.00 87.62 701 HIS A CA 1
ATOM 5680 C C . HIS A 1 701 ? 27.514 -1.563 50.255 1.00 87.62 701 HIS A C 1
ATOM 5682 O O . HIS A 1 701 ? 28.357 -2.161 49.573 1.00 87.62 701 HIS A O 1
ATOM 5688 N N . PHE A 1 702 ? 27.041 -0.360 49.898 1.00 90.88 702 PHE A N 1
ATOM 5689 C CA . PHE A 1 702 ? 27.491 0.305 48.672 1.00 90.88 702 PHE A CA 1
ATOM 5690 C C . PHE A 1 702 ? 28.759 1.128 48.916 1.00 90.88 702 PHE A C 1
ATOM 5692 O O . PHE A 1 702 ? 29.054 1.562 50.028 1.00 90.88 702 PHE A O 1
ATOM 5699 N N . ARG A 1 703 ? 29.533 1.361 47.854 1.00 86.62 703 ARG A N 1
ATOM 5700 C CA . ARG A 1 703 ? 30.674 2.284 47.898 1.00 86.62 703 ARG A CA 1
ATOM 5701 C C . ARG A 1 703 ? 30.226 3.731 48.137 1.00 86.62 703 ARG A C 1
ATOM 5703 O O . ARG A 1 703 ? 29.107 4.119 47.810 1.00 86.62 703 ARG A O 1
ATOM 5710 N N . SER A 1 704 ? 31.136 4.570 48.622 1.00 75.94 704 SER A N 1
ATOM 5711 C CA . SER A 1 704 ? 30.897 6.013 48.738 1.00 75.94 704 SER A CA 1
ATOM 5712 C C . SER A 1 704 ? 30.774 6.662 47.350 1.00 75.94 704 SER A C 1
ATOM 5714 O O . SER A 1 704 ? 31.658 6.508 46.506 1.00 75.94 704 SER A O 1
ATOM 5716 N N . GLY A 1 705 ? 29.681 7.394 47.102 1.00 64.19 705 GLY A N 1
ATOM 5717 C CA . GLY A 1 705 ? 29.437 8.094 45.832 1.00 64.19 705 GLY A CA 1
ATOM 5718 C C . GLY A 1 705 ? 30.447 9.217 45.555 1.00 64.19 705 GLY A C 1
ATOM 5719 O O . GLY A 1 705 ? 30.916 9.891 46.478 1.00 64.19 705 GLY A O 1
ATOM 5720 N N . GLY A 1 706 ? 30.776 9.439 44.278 1.00 58.97 706 GLY A N 1
ATOM 5721 C CA . GLY A 1 706 ? 31.704 10.496 43.866 1.00 58.97 706 GLY A CA 1
ATOM 5722 C C . GLY A 1 706 ? 31.127 11.902 44.081 1.00 58.97 706 GLY A C 1
ATOM 5723 O O . GLY A 1 706 ? 29.913 12.113 44.015 1.00 58.97 706 GLY A O 1
ATOM 5724 N N . LYS A 1 707 ? 31.989 12.901 44.322 1.00 51.47 707 LYS A N 1
ATOM 5725 C CA . LYS A 1 707 ? 31.579 14.315 44.255 1.00 51.47 707 LYS A CA 1
ATOM 5726 C C . LYS A 1 707 ? 31.332 14.664 42.785 1.00 51.47 707 LYS A C 1
ATOM 5728 O O . LYS A 1 707 ? 32.280 14.666 42.008 1.00 51.47 707 LYS A O 1
ATOM 5733 N N . LEU A 1 708 ? 30.088 14.970 42.412 1.00 48.34 708 LEU A N 1
ATOM 5734 C CA . LEU A 1 708 ? 29.730 15.416 41.059 1.00 48.34 708 LEU A CA 1
ATOM 5735 C C . LEU A 1 708 ? 30.545 16.666 40.673 1.00 48.34 708 LEU A C 1
ATOM 5737 O O . LEU A 1 708 ? 30.313 17.762 41.190 1.00 48.34 708 LEU A O 1
ATOM 5741 N N . THR A 1 709 ? 31.512 16.514 39.768 1.00 40.00 709 THR A N 1
ATOM 5742 C CA . THR A 1 709 ? 32.239 17.624 39.145 1.00 40.00 709 THR A CA 1
ATOM 5743 C C . THR A 1 709 ? 31.382 18.212 38.029 1.00 40.00 709 THR A C 1
ATOM 5745 O O . THR A 1 709 ? 31.213 17.629 36.964 1.00 40.00 709 THR A O 1
ATOM 5748 N N . ILE A 1 710 ? 30.817 19.393 38.276 1.00 41.34 710 ILE A N 1
ATOM 5749 C CA . ILE A 1 710 ? 30.039 20.141 37.283 1.00 41.34 710 ILE A CA 1
ATOM 5750 C C . ILE A 1 710 ? 30.954 20.493 36.098 1.00 41.34 710 ILE A C 1
ATOM 5752 O O . ILE A 1 710 ? 31.857 21.323 36.222 1.00 41.34 710 ILE A O 1
ATOM 5756 N N . SER A 1 711 ? 30.716 19.868 34.942 1.00 32.41 711 SER A N 1
ATOM 5757 C CA . SER A 1 711 ? 31.338 20.248 33.671 1.00 32.41 711 SER A CA 1
ATOM 5758 C C . SER A 1 711 ? 30.895 21.663 33.276 1.00 32.41 711 SER A C 1
ATOM 5760 O O . SER A 1 711 ? 29.706 21.986 33.230 1.00 32.41 711 SER A O 1
ATOM 5762 N N . LYS A 1 712 ? 31.875 22.539 33.032 1.00 36.53 712 LYS A N 1
ATOM 5763 C CA . LYS A 1 712 ? 31.713 23.976 32.771 1.00 36.53 712 LYS A CA 1
ATOM 5764 C C . LYS A 1 712 ? 31.099 24.255 31.391 1.00 36.53 712 LYS A C 1
ATOM 5766 O O . LYS A 1 712 ? 31.812 24.691 30.496 1.00 36.53 712 LYS A O 1
ATOM 5771 N N . LYS A 1 713 ? 29.785 24.085 31.230 1.00 34.09 713 LYS A N 1
ATOM 5772 C CA . LYS A 1 713 ? 28.966 24.799 30.224 1.00 34.09 713 LYS A CA 1
ATOM 5773 C C . LYS A 1 713 ? 27.521 24.951 30.706 1.00 34.09 713 LYS A C 1
ATOM 5775 O O . LYS A 1 713 ? 26.610 24.366 30.145 1.00 34.09 713 LYS A O 1
ATOM 5780 N N . SER A 1 714 ? 27.323 25.724 31.771 1.00 32.56 714 SER A N 1
ATOM 5781 C CA . SER A 1 714 ? 26.050 26.390 32.086 1.00 32.56 714 SER A CA 1
ATOM 5782 C C . SER A 1 714 ? 26.252 27.227 33.347 1.00 32.56 714 SER A C 1
ATOM 5784 O O . SER A 1 714 ? 26.166 26.724 34.466 1.00 32.56 714 SER A O 1
ATOM 5786 N N . VAL A 1 715 ? 26.560 28.511 33.178 1.00 38.75 715 VAL A N 1
ATOM 5787 C CA . VAL A 1 715 ? 26.427 29.483 34.266 1.00 38.75 715 VAL A CA 1
ATOM 5788 C C . VAL A 1 715 ? 24.947 29.826 34.340 1.00 38.75 715 VAL A C 1
ATOM 5790 O O . VAL A 1 715 ? 24.427 30.361 33.370 1.00 38.75 715 VAL A O 1
ATOM 5793 N N . LEU A 1 716 ? 24.288 29.458 35.446 1.00 33.47 716 LEU A N 1
ATOM 5794 C CA . LEU A 1 716 ? 23.283 30.241 36.186 1.00 33.47 716 LEU A CA 1
ATOM 5795 C C . LEU A 1 716 ? 22.668 29.377 37.315 1.00 33.47 716 LEU A C 1
ATOM 5797 O O . LEU A 1 716 ? 22.243 28.249 37.088 1.00 33.47 716 LEU A O 1
ATOM 5801 N N . LYS A 1 717 ? 22.589 29.976 38.516 1.00 33.62 717 LYS A N 1
ATOM 5802 C CA . LYS A 1 717 ? 22.019 29.491 39.799 1.00 33.62 717 LYS A CA 1
ATOM 5803 C C . LYS A 1 717 ? 22.891 28.550 40.651 1.00 33.62 717 LYS A C 1
ATOM 5805 O O . LYS A 1 717 ? 22.606 27.371 40.833 1.00 33.62 717 LYS A O 1
ATOM 5810 N N . ALA A 1 718 ? 23.905 29.135 41.290 1.00 32.28 718 ALA A N 1
ATOM 5811 C CA . ALA A 1 718 ? 24.558 28.572 42.469 1.00 32.28 718 ALA A CA 1
ATOM 5812 C C . ALA A 1 718 ? 23.753 28.908 43.738 1.00 32.28 718 ALA A C 1
ATOM 5814 O O . ALA A 1 718 ? 23.761 30.051 44.179 1.00 32.28 718 ALA A O 1
ATOM 5815 N N . ALA A 1 719 ? 23.060 27.911 44.297 1.00 35.31 719 ALA A N 1
ATOM 5816 C CA . ALA A 1 719 ? 22.798 27.734 45.731 1.00 35.31 719 ALA A CA 1
ATOM 5817 C C . ALA A 1 719 ? 21.903 26.500 45.933 1.00 35.31 719 ALA A C 1
ATOM 5819 O O . ALA A 1 719 ? 20.684 26.615 45.834 1.00 35.31 719 ALA A O 1
ATOM 5820 N N . ARG A 1 720 ? 22.496 25.328 46.210 1.00 34.09 720 ARG A N 1
ATOM 5821 C CA . ARG A 1 720 ? 21.936 24.251 47.061 1.00 34.09 720 ARG A CA 1
ATOM 5822 C C . ARG A 1 720 ? 22.857 23.023 47.049 1.00 34.09 720 ARG A C 1
ATOM 5824 O O . ARG A 1 720 ? 23.106 22.455 46.001 1.00 34.09 720 ARG A O 1
ATOM 5831 N N . ARG A 1 721 ? 23.327 22.661 48.251 1.00 36.44 721 ARG A N 1
ATOM 5832 C CA . ARG A 1 721 ? 23.812 21.351 48.740 1.00 36.44 721 ARG A CA 1
ATOM 5833 C C . ARG A 1 721 ? 24.632 20.484 47.767 1.00 36.44 721 ARG A C 1
ATOM 5835 O O . ARG A 1 721 ? 24.107 19.956 46.795 1.00 36.44 721 ARG A O 1
ATOM 5842 N N . SER A 1 722 ? 25.891 20.232 48.144 1.00 36.97 722 SER A N 1
ATOM 5843 C CA . SER A 1 722 ? 26.717 19.107 47.672 1.00 36.97 722 SER A CA 1
ATOM 5844 C C . SER A 1 722 ? 25.882 17.824 47.625 1.00 36.97 722 SER A C 1
ATOM 5846 O O . SER A 1 722 ? 25.660 17.181 48.650 1.00 36.97 722 SER A O 1
ATOM 5848 N N . SER A 1 723 ? 25.359 17.495 46.449 1.00 47.88 723 SER A N 1
ATOM 5849 C CA . SER A 1 723 ? 24.526 16.320 46.237 1.00 47.88 723 SER A CA 1
ATOM 5850 C C . SER A 1 723 ? 25.480 15.164 45.985 1.00 47.88 723 SER A C 1
ATOM 5852 O O . SER A 1 723 ? 26.102 15.115 44.932 1.00 47.88 723 SER A O 1
ATOM 5854 N N . TYR A 1 724 ? 25.679 14.291 46.970 1.00 55.12 724 TYR A N 1
ATOM 5855 C CA . TYR A 1 724 ? 26.400 13.040 46.744 1.00 55.12 724 TYR A CA 1
ATOM 5856 C C . TYR A 1 724 ? 25.593 12.162 45.777 1.00 55.12 724 TYR A C 1
ATOM 5858 O O . TYR A 1 724 ? 24.359 12.145 45.834 1.00 55.12 724 TYR A O 1
ATOM 5866 N N . GLU A 1 725 ? 26.282 11.460 44.879 1.00 67.12 725 GLU A N 1
ATOM 5867 C CA . GLU A 1 725 ? 25.668 10.511 43.950 1.00 67.12 725 GLU A CA 1
ATOM 5868 C C . GLU A 1 725 ? 24.881 9.439 44.728 1.00 67.12 725 GLU A C 1
ATOM 5870 O O . GLU A 1 725 ? 25.441 8.692 45.531 1.00 67.12 725 GLU A O 1
ATOM 5875 N N . LYS A 1 726 ? 23.561 9.361 44.511 1.00 77.94 726 LYS A N 1
ATOM 5876 C CA . LYS A 1 726 ? 22.713 8.324 45.118 1.00 77.94 726 LYS A CA 1
ATOM 5877 C C . LYS A 1 726 ? 22.796 7.050 44.283 1.00 77.94 726 LYS A C 1
ATOM 5879 O O . LYS A 1 726 ? 21.996 6.843 43.372 1.00 77.94 726 LYS A O 1
ATOM 5884 N N . LEU A 1 727 ? 23.752 6.190 44.618 1.00 84.06 727 LEU A N 1
ATOM 5885 C CA . LEU A 1 727 ? 24.071 4.979 43.856 1.00 84.06 727 LEU A CA 1
ATOM 5886 C C . LEU A 1 727 ? 22.920 3.961 43.757 1.00 84.06 727 LEU A C 1
ATOM 5888 O O . LEU A 1 727 ? 22.913 3.172 42.823 1.00 84.06 727 LEU A O 1
ATOM 5892 N N . TRP A 1 728 ? 21.908 4.013 44.626 1.00 86.44 728 TRP A N 1
ATOM 5893 C CA . TRP A 1 728 ? 20.751 3.101 44.628 1.00 86.44 728 TRP A CA 1
ATOM 5894 C C . TRP A 1 728 ? 19.563 3.536 43.742 1.00 86.44 728 TRP A C 1
ATOM 5896 O O . TRP A 1 728 ? 18.562 2.825 43.673 1.00 86.44 728 TRP A O 1
ATOM 5906 N N . LYS A 1 729 ? 19.638 4.696 43.074 1.00 87.06 729 LYS A N 1
ATOM 5907 C CA . LYS A 1 729 ? 18.576 5.243 42.204 1.00 87.06 729 LYS A CA 1
ATOM 5908 C C . LYS A 1 729 ? 18.906 5.058 40.715 1.00 87.06 729 LYS A C 1
ATOM 5910 O O . LYS A 1 729 ? 20.082 5.097 40.372 1.00 87.06 729 LYS A O 1
ATOM 5915 N N . TYR A 1 730 ? 17.899 4.929 39.849 1.00 89.94 730 TYR A N 1
ATOM 5916 C CA . TYR A 1 730 ? 18.048 4.861 38.387 1.00 89.94 730 TYR A CA 1
ATOM 5917 C C . TYR A 1 730 ? 19.034 5.903 37.825 1.00 89.94 730 TYR A C 1
ATOM 5919 O O . TYR A 1 730 ? 19.011 7.071 38.231 1.00 89.94 730 TYR A O 1
ATOM 5927 N N . THR A 1 731 ? 19.873 5.469 36.881 1.00 87.00 731 THR A N 1
ATOM 5928 C CA . THR A 1 731 ? 20.780 6.309 36.084 1.00 87.00 731 THR A CA 1
ATOM 5929 C C . THR A 1 731 ? 20.838 5.795 34.645 1.00 87.00 731 THR A C 1
ATOM 5931 O O . THR A 1 731 ? 20.690 4.601 34.410 1.00 87.00 731 THR A O 1
ATOM 5934 N N . ASN A 1 732 ? 21.086 6.685 33.691 1.00 84.25 732 ASN A N 1
ATOM 5935 C CA . ASN A 1 732 ? 21.359 6.347 32.292 1.00 84.25 732 ASN A CA 1
ATOM 5936 C C . ASN A 1 732 ? 22.860 6.416 31.948 1.00 84.25 732 ASN A C 1
ATOM 5938 O O . ASN A 1 732 ? 23.240 6.253 30.792 1.00 84.25 732 ASN A O 1
ATOM 5942 N N . GLU A 1 733 ? 23.719 6.679 32.936 1.00 83.62 733 GLU A N 1
ATOM 5943 C CA . GLU A 1 733 ? 25.171 6.744 32.760 1.00 83.62 733 GLU A CA 1
ATOM 5944 C C . GLU A 1 733 ? 25.841 5.436 33.212 1.00 83.62 733 GLU A C 1
ATOM 5946 O O . GLU A 1 733 ? 25.474 4.909 34.267 1.00 83.62 733 GLU A O 1
ATOM 5951 N N . PRO A 1 734 ? 26.838 4.912 32.469 1.00 87.06 734 PRO A N 1
ATOM 5952 C CA . PRO A 1 734 ? 27.620 3.755 32.898 1.00 87.06 734 PRO A CA 1
ATOM 5953 C C . PRO A 1 734 ? 28.291 3.969 34.259 1.00 87.06 734 PRO A C 1
ATOM 5955 O O . PRO A 1 734 ? 28.762 5.064 34.570 1.00 87.06 734 PRO A O 1
ATOM 5958 N N . ILE A 1 735 ? 28.404 2.898 35.047 1.00 87.81 735 ILE A N 1
ATOM 5959 C CA . ILE A 1 735 ? 29.226 2.897 36.260 1.00 87.81 735 ILE A CA 1
ATOM 5960 C C . ILE A 1 735 ? 30.662 2.493 35.917 1.00 87.81 735 ILE A C 1
ATOM 5962 O O . ILE A 1 735 ? 30.893 1.601 35.106 1.00 87.81 735 ILE A O 1
ATOM 5966 N N . TYR A 1 736 ? 31.626 3.141 36.569 1.00 84.69 736 TYR A N 1
ATOM 5967 C CA . TYR A 1 736 ? 33.061 2.851 36.418 1.00 84.69 736 TYR A CA 1
ATOM 5968 C C . TYR A 1 736 ? 33.648 2.078 37.606 1.00 84.69 736 TYR A C 1
ATOM 5970 O O . TYR A 1 736 ? 34.825 1.730 37.605 1.00 84.69 736 TYR A O 1
ATOM 5978 N N . GLN A 1 737 ? 32.834 1.848 38.635 1.00 88.12 737 GLN A N 1
ATOM 5979 C CA . GLN A 1 737 ? 33.142 1.036 39.807 1.00 88.12 737 GLN A CA 1
ATOM 5980 C C . GLN A 1 737 ? 31.856 0.318 40.252 1.00 88.12 737 GLN A C 1
ATOM 5982 O O . GLN A 1 737 ? 30.786 0.944 40.168 1.00 88.12 737 GLN A O 1
ATOM 5987 N N . PRO A 1 738 ? 31.945 -0.927 40.764 1.00 90.94 738 PRO A N 1
ATOM 5988 C CA . PRO A 1 738 ? 30.799 -1.706 41.243 1.00 90.94 738 PRO A CA 1
ATOM 5989 C C . PRO A 1 738 ? 30.008 -0.958 42.321 1.00 90.94 738 PRO A C 1
ATOM 5991 O O . PRO A 1 738 ? 30.535 -0.060 42.985 1.00 90.94 738 PRO A O 1
ATOM 5994 N N . LEU A 1 739 ? 28.738 -1.315 42.505 1.00 91.25 739 LEU A N 1
ATOM 5995 C CA . LEU A 1 739 ? 27.911 -0.776 43.581 1.00 91.25 739 LEU A CA 1
ATOM 5996 C C . LEU A 1 739 ? 28.419 -1.270 44.934 1.00 91.25 739 LEU A C 1
ATOM 5998 O O . LEU A 1 739 ? 28.600 -0.455 45.837 1.00 91.25 739 LEU A O 1
ATOM 6002 N N . LEU A 1 740 ? 28.687 -2.571 45.067 1.00 91.06 740 LEU A N 1
ATOM 6003 C CA . LEU A 1 740 ? 29.069 -3.204 46.326 1.00 91.06 740 LEU A CA 1
ATOM 6004 C C . LEU A 1 740 ? 30.543 -2.966 46.681 1.00 91.06 740 LEU A C 1
ATOM 6006 O O . LEU A 1 740 ? 31.457 -3.306 45.928 1.00 91.06 740 LEU A O 1
ATOM 6010 N N . ASN A 1 741 ? 30.783 -2.471 47.898 1.00 89.00 741 ASN A N 1
ATOM 6011 C CA . ASN A 1 741 ? 32.126 -2.161 48.401 1.00 89.00 741 ASN A CA 1
ATOM 6012 C C . ASN A 1 741 ? 33.038 -3.407 48.456 1.00 89.00 741 ASN A C 1
ATOM 6014 O O . ASN A 1 741 ? 34.232 -3.326 48.179 1.00 89.00 741 ASN A O 1
ATOM 6018 N N . LYS A 1 742 ? 32.462 -4.591 48.727 1.00 87.44 742 LYS A N 1
ATOM 6019 C CA . LYS A 1 742 ? 33.193 -5.872 48.789 1.00 87.44 742 LYS A CA 1
ATOM 6020 C C . LYS A 1 742 ? 33.877 -6.277 47.475 1.00 87.44 742 LYS A C 1
ATOM 6022 O O . LYS A 1 742 ? 34.774 -7.110 47.512 1.00 87.44 742 LYS A O 1
ATOM 6027 N N . LEU A 1 743 ? 33.460 -5.709 46.339 1.00 87.81 743 LEU A N 1
ATOM 6028 C CA . LEU A 1 743 ? 34.001 -6.033 45.014 1.00 87.81 743 LEU A CA 1
ATOM 6029 C C . LEU A 1 743 ? 35.136 -5.100 44.578 1.00 87.81 743 LEU A C 1
ATOM 6031 O O . LEU A 1 743 ? 35.825 -5.405 43.612 1.00 87.81 743 LEU A O 1
ATOM 6035 N N . LEU A 1 744 ? 35.357 -3.982 45.280 1.00 85.88 744 LEU A N 1
ATOM 6036 C CA . LEU A 1 744 ? 36.415 -3.025 44.943 1.00 85.88 744 LEU A CA 1
ATOM 6037 C C . LEU A 1 744 ? 37.847 -3.588 45.022 1.00 85.88 744 LEU A C 1
ATOM 6039 O O . LEU A 1 744 ? 38.652 -3.180 44.185 1.00 85.88 744 LEU A O 1
ATOM 6043 N N . PRO A 1 745 ? 38.204 -4.476 45.976 1.00 86.00 745 PRO A N 1
ATOM 6044 C CA . PRO A 1 745 ? 39.571 -4.992 46.077 1.00 86.00 745 PRO A CA 1
ATOM 6045 C C . PRO A 1 745 ? 39.995 -5.883 44.903 1.00 86.00 745 PRO A C 1
ATOM 6047 O O . PRO A 1 745 ? 41.187 -6.001 44.634 1.00 86.00 745 PRO A O 1
ATOM 6050 N N . ASP A 1 746 ? 39.041 -6.521 44.220 1.00 87.94 746 ASP A N 1
ATOM 6051 C CA . ASP A 1 746 ? 39.309 -7.414 43.094 1.00 87.94 746 ASP A CA 1
ATOM 6052 C C . ASP A 1 746 ? 39.093 -6.667 41.773 1.00 87.94 746 ASP A C 1
ATOM 6054 O O . ASP A 1 746 ? 37.966 -6.458 41.322 1.00 87.94 746 ASP A O 1
ATOM 6058 N N . GLU A 1 747 ? 40.191 -6.263 41.133 1.00 85.94 747 GLU A N 1
ATOM 6059 C CA . GLU A 1 747 ? 40.163 -5.485 39.891 1.00 85.94 747 GLU A CA 1
ATOM 6060 C C . GLU A 1 747 ? 39.443 -6.220 38.747 1.00 85.94 747 GLU A C 1
ATOM 6062 O O . GLU A 1 747 ? 38.743 -5.593 37.946 1.00 85.94 747 GLU A O 1
ATOM 6067 N N . LYS A 1 748 ? 39.554 -7.554 38.689 1.00 87.56 748 LYS A N 1
ATOM 6068 C CA . LYS A 1 748 ? 38.931 -8.360 37.634 1.00 87.56 748 LYS A CA 1
ATOM 6069 C C . LYS A 1 748 ? 37.415 -8.396 37.813 1.00 87.56 748 LYS A C 1
ATOM 6071 O O . LYS A 1 748 ? 36.682 -8.147 36.858 1.00 87.56 748 LYS A O 1
ATOM 6076 N N . VAL A 1 749 ? 36.950 -8.653 39.034 1.00 87.88 749 VAL A N 1
ATOM 6077 C CA . VAL A 1 749 ? 35.514 -8.718 39.360 1.00 87.88 749 VAL A CA 1
ATOM 6078 C C . VAL A 1 749 ? 34.869 -7.330 39.321 1.00 87.88 749 VAL A C 1
ATOM 6080 O O . VAL A 1 749 ? 33.743 -7.182 38.850 1.00 87.88 749 VAL A O 1
ATOM 6083 N N . SER A 1 750 ? 35.601 -6.297 39.737 1.00 89.25 750 SER A N 1
ATOM 6084 C CA . SER A 1 750 ? 35.188 -4.892 39.659 1.00 89.25 750 SER A CA 1
ATOM 6085 C C . SER A 1 750 ? 34.944 -4.437 38.216 1.00 89.25 750 SER A C 1
ATOM 6087 O O . SER A 1 750 ? 33.908 -3.837 37.913 1.00 89.25 750 SER A O 1
ATOM 6089 N N . LYS A 1 751 ? 35.859 -4.773 37.296 1.00 89.88 751 LYS A N 1
ATOM 6090 C CA . LYS A 1 751 ? 35.696 -4.478 35.866 1.00 89.88 751 LYS A CA 1
ATOM 6091 C C . LYS A 1 751 ? 34.498 -5.216 35.273 1.00 89.88 751 LYS A C 1
ATOM 6093 O O . LYS A 1 751 ? 33.733 -4.619 34.517 1.00 89.88 751 LYS A O 1
ATOM 6098 N N . GLU A 1 752 ? 34.310 -6.476 35.651 1.00 90.38 752 GLU A N 1
ATOM 6099 C CA . GLU A 1 752 ? 33.200 -7.283 35.148 1.00 90.38 752 GLU A CA 1
ATOM 6100 C C . GLU A 1 752 ? 31.840 -6.760 35.624 1.00 90.38 752 GLU A C 1
ATOM 6102 O O . GLU A 1 752 ? 30.920 -6.613 34.824 1.00 90.38 752 GLU A O 1
ATOM 6107 N N . ALA A 1 753 ? 31.730 -6.327 36.882 1.00 92.06 753 ALA A N 1
ATOM 6108 C CA . ALA A 1 753 ? 30.529 -5.666 37.392 1.00 92.06 753 ALA A CA 1
ATOM 6109 C C . ALA A 1 753 ? 30.143 -4.405 36.591 1.00 92.06 753 ALA A C 1
ATOM 6111 O O . ALA A 1 753 ? 28.957 -4.134 36.388 1.00 92.06 753 ALA A O 1
ATOM 6112 N N . CYS A 1 754 ? 31.127 -3.640 36.103 1.00 92.44 754 CYS A N 1
ATOM 6113 C CA . CYS A 1 754 ? 30.886 -2.461 35.265 1.00 92.44 754 CYS A CA 1
ATOM 6114 C C . CYS A 1 754 ? 30.454 -2.839 33.836 1.00 92.44 754 CYS A C 1
ATOM 6116 O O . CYS A 1 754 ? 29.596 -2.172 33.243 1.00 92.44 754 CYS A O 1
ATOM 6118 N N . ASN A 1 755 ? 31.012 -3.925 33.289 1.00 92.69 755 ASN A N 1
ATOM 6119 C CA . ASN A 1 755 ? 30.593 -4.483 32.001 1.00 92.69 755 ASN A CA 1
ATOM 6120 C C . ASN A 1 755 ? 29.140 -4.972 32.062 1.00 92.69 755 ASN A C 1
ATOM 6122 O O . ASN A 1 755 ? 28.357 -4.635 31.171 1.00 92.69 755 ASN A O 1
ATOM 6126 N N . ILE A 1 756 ? 28.765 -5.675 33.137 1.00 94.69 756 ILE A N 1
ATOM 6127 C CA . ILE A 1 756 ? 27.393 -6.141 33.378 1.00 94.69 756 ILE A CA 1
ATOM 6128 C C . ILE A 1 756 ? 26.429 -4.956 33.418 1.00 94.69 756 ILE A C 1
ATOM 6130 O O . ILE A 1 756 ? 25.430 -4.959 32.701 1.00 94.69 756 ILE A O 1
ATOM 6134 N N . PHE A 1 757 ? 26.749 -3.892 34.161 1.00 95.12 757 PHE A N 1
ATOM 6135 C CA . PHE A 1 757 ? 25.889 -2.707 34.199 1.00 95.12 757 PHE A CA 1
ATOM 6136 C C . PHE A 1 757 ? 25.745 -2.050 32.824 1.00 95.12 757 PHE A C 1
ATOM 6138 O O . PHE A 1 757 ? 24.657 -1.641 32.426 1.00 95.12 757 PHE A O 1
ATOM 6145 N N . THR A 1 758 ? 26.835 -1.992 32.056 1.00 93.12 758 THR A N 1
ATOM 6146 C CA . THR A 1 758 ? 26.800 -1.494 30.677 1.00 93.12 758 THR A CA 1
ATOM 6147 C C . THR A 1 758 ? 25.890 -2.360 29.803 1.00 93.12 758 THR A C 1
ATOM 6149 O O . THR A 1 758 ? 25.132 -1.824 28.997 1.00 93.12 758 THR A O 1
ATOM 6152 N N . ALA A 1 759 ? 25.921 -3.685 29.962 1.00 92.25 759 ALA A N 1
ATOM 6153 C CA . ALA A 1 759 ? 25.023 -4.601 29.264 1.00 92.25 759 ALA A CA 1
ATOM 6154 C C . ALA A 1 759 ? 23.555 -4.428 29.701 1.00 92.25 759 ALA A C 1
ATOM 6156 O O . ALA A 1 759 ? 22.679 -4.434 28.838 1.00 92.25 759 ALA A O 1
ATOM 6157 N N . ILE A 1 760 ? 23.286 -4.166 30.988 1.00 95.12 760 ILE A N 1
ATOM 6158 C CA . ILE A 1 760 ? 21.949 -3.812 31.499 1.00 95.12 760 ILE A CA 1
ATOM 6159 C C . ILE A 1 760 ? 21.438 -2.535 30.818 1.00 95.12 760 ILE A C 1
ATOM 6161 O O . ILE A 1 760 ? 20.328 -2.542 30.294 1.00 95.12 760 ILE A O 1
ATOM 6165 N N . LEU A 1 761 ? 22.246 -1.470 30.736 1.00 92.62 761 LEU A N 1
ATOM 6166 C CA . LEU A 1 761 ? 21.844 -0.231 30.053 1.00 92.62 761 LEU A CA 1
ATOM 6167 C C . LEU A 1 761 ? 21.555 -0.459 28.560 1.00 92.62 761 LEU A C 1
ATOM 6169 O O . LEU A 1 761 ? 20.613 0.119 28.019 1.00 92.62 761 LEU A O 1
ATOM 6173 N N . LYS A 1 762 ? 22.337 -1.314 27.886 1.00 91.38 762 LYS A N 1
ATOM 6174 C CA . LYS A 1 762 ? 22.093 -1.686 26.481 1.00 91.38 762 LYS A CA 1
ATOM 6175 C C . LYS A 1 762 ? 20.801 -2.487 26.319 1.00 91.38 762 LYS A C 1
ATOM 6177 O O . LYS A 1 762 ? 20.035 -2.209 25.400 1.00 91.38 762 LYS A O 1
ATOM 6182 N N . TYR A 1 763 ? 20.535 -3.438 27.218 1.00 91.50 763 TYR A N 1
ATOM 6183 C CA . TYR A 1 763 ? 19.295 -4.217 27.220 1.00 91.50 763 TYR A CA 1
ATOM 6184 C C . TYR A 1 763 ? 18.082 -3.308 27.450 1.00 91.50 763 TYR A C 1
ATOM 6186 O O . TYR A 1 763 ? 17.149 -3.306 26.649 1.00 91.50 763 TYR A O 1
ATOM 6194 N N . MET A 1 764 ? 18.127 -2.461 28.484 1.00 91.62 764 MET A N 1
ATOM 6195 C CA . MET A 1 764 ? 17.044 -1.540 28.856 1.00 91.62 764 MET A CA 1
ATOM 6196 C C . MET A 1 764 ? 16.824 -0.406 27.839 1.00 91.62 764 MET A C 1
ATOM 6198 O O . MET A 1 764 ? 15.785 0.245 27.863 1.00 91.62 764 MET A O 1
ATOM 6202 N N . GLY A 1 765 ? 17.749 -0.211 26.893 1.00 86.94 765 GLY A N 1
ATOM 6203 C CA . GLY A 1 765 ? 17.670 0.841 25.876 1.00 86.94 765 GLY A CA 1
ATOM 6204 C C . GLY A 1 765 ? 18.149 2.212 26.362 1.00 86.94 765 GLY A C 1
ATOM 6205 O O . GLY A 1 765 ? 17.997 3.196 25.643 1.00 86.94 765 GLY A O 1
ATOM 6206 N N . ASP A 1 766 ? 18.756 2.271 27.548 1.00 8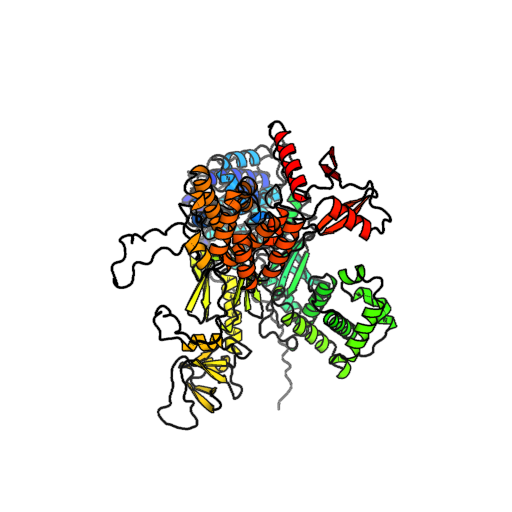4.94 766 ASP A N 1
ATOM 6207 C CA . ASP A 1 766 ? 19.308 3.490 28.147 1.00 84.94 766 ASP A CA 1
ATOM 6208 C C . ASP A 1 766 ? 20.649 3.890 27.499 1.00 84.94 766 ASP A C 1
ATOM 6210 O O . ASP A 1 766 ? 21.011 5.068 27.492 1.00 84.94 766 ASP A O 1
ATOM 6214 N N . LEU A 1 767 ? 21.381 2.922 26.928 1.00 84.12 767 LEU A N 1
ATOM 6215 C CA . LEU A 1 767 ? 22.634 3.135 26.198 1.00 84.12 767 LEU A CA 1
ATOM 6216 C C . LEU A 1 767 ? 22.514 2.625 24.749 1.00 84.12 767 LEU A C 1
ATOM 6218 O O . LEU A 1 767 ? 22.092 1.485 24.541 1.00 84.12 767 LEU A O 1
ATOM 6222 N N . PRO A 1 768 ? 22.930 3.407 23.733 1.00 76.06 768 PRO A N 1
ATOM 6223 C CA . PRO A 1 768 ? 22.857 2.975 22.342 1.00 76.06 768 PRO A CA 1
ATOM 6224 C C . PRO A 1 768 ? 23.749 1.751 22.089 1.00 76.06 768 PRO A C 1
ATOM 6226 O O . PRO A 1 768 ? 24.951 1.766 22.366 1.00 76.06 768 PRO A O 1
ATOM 6229 N N . ALA A 1 769 ? 23.165 0.704 21.507 1.00 72.06 769 ALA A N 1
ATOM 6230 C CA . ALA A 1 769 ? 23.858 -0.505 21.076 1.00 72.06 769 ALA A CA 1
ATOM 6231 C C . ALA A 1 769 ? 23.439 -0.894 19.647 1.00 72.06 769 ALA A C 1
ATOM 6233 O O . ALA A 1 769 ? 22.287 -0.673 19.266 1.00 72.06 769 ALA A O 1
ATOM 6234 N N . PRO A 1 770 ? 24.345 -1.470 18.836 1.00 64.69 770 PRO A N 1
ATOM 6235 C CA . PRO A 1 770 ? 23.961 -2.097 17.573 1.00 64.69 770 PRO A CA 1
ATOM 6236 C C . PRO A 1 770 ? 22.951 -3.226 17.829 1.00 64.69 770 PRO A C 1
ATOM 6238 O O . PRO A 1 770 ? 23.033 -3.897 18.856 1.00 64.69 770 PRO A O 1
ATOM 6241 N N . ARG A 1 771 ? 22.002 -3.442 16.902 1.00 59.72 771 ARG A N 1
ATOM 6242 C CA . ARG A 1 771 ? 20.986 -4.501 17.040 1.00 59.72 771 ARG A CA 1
ATOM 6243 C C . ARG A 1 771 ? 21.698 -5.845 17.190 1.00 59.72 771 ARG A C 1
ATOM 6245 O O . ARG A 1 771 ? 22.444 -6.251 16.295 1.00 59.72 771 ARG A O 1
ATOM 6252 N N . SER A 1 772 ? 21.490 -6.478 18.339 1.00 57.91 772 SER A N 1
ATOM 6253 C CA . SER A 1 772 ? 22.078 -7.769 18.656 1.00 57.91 772 SER A CA 1
ATOM 6254 C C . SER A 1 772 ? 21.693 -8.810 17.600 1.00 57.91 772 SER A C 1
ATOM 6256 O O . SER A 1 772 ? 20.569 -8.812 17.091 1.00 57.91 772 SER A O 1
ATOM 6258 N N . LYS A 1 773 ? 22.644 -9.676 17.235 1.00 60.19 773 LYS A N 1
ATOM 6259 C CA . LYS A 1 773 ? 22.409 -10.747 16.252 1.00 60.19 773 LYS A CA 1
ATOM 6260 C C . LYS A 1 773 ? 21.603 -11.911 16.836 1.00 60.19 773 LYS A C 1
ATOM 6262 O O . LYS A 1 773 ? 21.070 -12.699 16.063 1.00 60.19 773 LYS A O 1
ATOM 6267 N N . LEU A 1 774 ? 21.549 -12.026 18.163 1.00 67.38 774 LEU A N 1
ATOM 6268 C CA . LEU A 1 774 ? 20.931 -13.118 18.914 1.00 67.38 774 LEU A CA 1
ATOM 6269 C C . LEU A 1 774 ? 20.097 -12.522 20.052 1.00 67.38 774 LEU A C 1
ATOM 6271 O O . LEU A 1 774 ? 20.597 -11.690 20.800 1.00 67.38 774 LEU A O 1
ATOM 6275 N N . SER A 1 775 ? 18.850 -12.962 20.228 1.00 71.25 775 SER A N 1
ATOM 6276 C CA . SER A 1 775 ? 17.939 -12.445 21.266 1.00 71.25 775 SER A CA 1
ATOM 6277 C C . SER A 1 775 ? 18.535 -12.485 22.682 1.00 71.25 775 SER A C 1
ATOM 6279 O O . SER A 1 775 ? 18.230 -11.615 23.496 1.00 71.25 775 SER A O 1
ATOM 6281 N N . ASN A 1 776 ? 19.453 -13.418 22.953 1.00 81.75 776 ASN A N 1
ATOM 6282 C CA . ASN A 1 776 ? 20.099 -13.620 24.247 1.00 81.75 776 ASN A CA 1
ATOM 6283 C C . ASN A 1 776 ? 21.519 -13.022 24.392 1.00 81.75 776 ASN A C 1
ATOM 6285 O O . ASN A 1 776 ? 22.165 -13.262 25.408 1.00 81.75 776 ASN A O 1
ATOM 6289 N N . GLU A 1 777 ? 22.045 -12.241 23.437 1.00 85.19 777 GLU A N 1
ATOM 6290 C CA . GLU A 1 777 ? 23.438 -11.738 23.511 1.00 85.19 777 GLU A CA 1
ATOM 6291 C C . GLU A 1 777 ? 23.679 -10.852 24.742 1.00 85.19 777 GLU A C 1
ATOM 6293 O O . GLU A 1 777 ? 24.692 -10.978 25.431 1.00 85.19 777 GLU A O 1
ATOM 6298 N N . HIS A 1 778 ? 22.744 -9.944 25.030 1.00 88.12 778 HIS A N 1
ATOM 6299 C CA . HIS A 1 778 ? 22.848 -9.060 26.187 1.00 88.12 778 HIS A CA 1
ATOM 6300 C C . HIS A 1 778 ? 22.571 -9.803 27.493 1.00 88.12 778 HIS A C 1
ATOM 6302 O O . HIS A 1 778 ? 23.267 -9.564 28.471 1.00 88.12 778 HIS A O 1
ATOM 6308 N N . THR A 1 779 ? 21.611 -10.730 27.522 1.00 90.88 779 THR A N 1
ATOM 6309 C CA . THR A 1 779 ? 21.328 -11.531 28.723 1.00 90.88 779 THR A CA 1
ATOM 6310 C C . THR A 1 779 ? 22.479 -12.475 29.056 1.00 90.88 779 THR A C 1
ATOM 6312 O O . THR A 1 779 ? 22.790 -12.649 30.229 1.00 90.88 779 THR A O 1
ATOM 6315 N N . ASP A 1 780 ? 23.169 -13.017 28.050 1.00 89.94 780 ASP A N 1
ATOM 6316 C CA . ASP A 1 780 ? 24.398 -13.789 28.239 1.00 89.94 780 ASP A CA 1
ATOM 6317 C C . ASP A 1 780 ? 25.492 -12.906 28.864 1.00 89.94 780 ASP A C 1
ATOM 6319 O O . ASP A 1 780 ? 26.060 -13.279 29.885 1.00 89.94 780 ASP A O 1
ATOM 6323 N N . GLN A 1 781 ? 25.718 -11.692 28.343 1.00 90.50 781 GLN A N 1
ATOM 6324 C CA . GLN A 1 781 ? 26.677 -10.736 28.929 1.00 90.50 781 GLN A CA 1
ATOM 6325 C C . GLN A 1 781 ? 26.325 -10.327 30.370 1.00 90.50 781 GLN A C 1
ATOM 6327 O O . GLN A 1 781 ? 27.220 -10.029 31.154 1.00 90.50 781 GLN A O 1
ATOM 6332 N N . ILE A 1 782 ? 25.037 -10.290 30.724 1.00 93.81 782 ILE A N 1
ATOM 6333 C CA . ILE A 1 782 ? 24.577 -9.911 32.068 1.00 93.81 782 ILE A CA 1
ATOM 6334 C C . ILE A 1 782 ? 24.722 -11.077 33.058 1.00 93.81 782 ILE A C 1
ATOM 6336 O O . ILE A 1 782 ? 25.123 -10.858 34.201 1.00 93.81 782 ILE A O 1
ATOM 6340 N N . PHE A 1 783 ? 24.370 -12.303 32.655 1.00 94.75 783 PHE A N 1
ATOM 6341 C CA . PHE A 1 783 ? 24.202 -13.423 33.587 1.00 94.75 783 PHE A CA 1
ATOM 6342 C C . PHE A 1 783 ? 25.334 -14.458 33.572 1.00 94.75 783 PHE A C 1
ATOM 6344 O O . PHE A 1 783 ? 25.516 -15.128 34.587 1.00 94.75 783 PHE A O 1
ATOM 6351 N N . ASP A 1 784 ? 26.101 -14.602 32.487 1.00 90.31 784 ASP A N 1
ATOM 6352 C CA . ASP A 1 784 ? 27.115 -15.665 32.347 1.00 90.31 784 ASP A CA 1
ATOM 6353 C C . ASP A 1 784 ? 28.216 -15.564 33.413 1.00 90.31 784 ASP A C 1
ATOM 6355 O O . ASP A 1 784 ? 28.493 -16.520 34.140 1.00 90.31 784 ASP A O 1
ATOM 6359 N N . GLU A 1 785 ? 28.779 -14.373 33.609 1.00 87.69 785 GLU A N 1
ATOM 6360 C CA . GLU A 1 785 ? 29.810 -14.163 34.632 1.00 87.69 785 GLU A CA 1
ATOM 6361 C C . GLU A 1 785 ? 29.247 -14.225 36.063 1.00 87.69 785 GLU A C 1
ATOM 6363 O O . GLU A 1 785 ? 29.928 -14.694 36.978 1.00 87.69 785 GLU A O 1
ATOM 6368 N N . ALA A 1 786 ? 27.979 -13.851 36.266 1.00 89.69 786 ALA A N 1
ATOM 6369 C CA . ALA A 1 786 ? 27.311 -13.972 37.565 1.00 89.69 786 ALA A CA 1
ATOM 6370 C C . ALA A 1 786 ? 27.002 -15.431 37.952 1.00 89.69 786 ALA A C 1
ATOM 6372 O O . ALA A 1 786 ? 26.952 -15.766 39.137 1.00 89.69 786 ALA A O 1
ATOM 6373 N N . LEU A 1 787 ? 26.822 -16.313 36.967 1.00 89.31 787 LEU A N 1
ATOM 6374 C CA . LEU A 1 787 ? 26.651 -17.751 37.182 1.00 89.31 787 LEU A CA 1
ATOM 6375 C C . LEU A 1 787 ? 27.972 -18.446 37.533 1.00 89.31 787 LEU A C 1
ATOM 6377 O O . LEU A 1 787 ? 27.969 -19.379 38.336 1.00 89.31 787 LEU A O 1
ATOM 6381 N N . LYS A 1 788 ? 29.098 -17.967 36.987 1.00 87.75 788 LYS A N 1
ATOM 6382 C CA . LYS A 1 788 ? 30.446 -18.487 37.279 1.00 87.75 788 LYS A CA 1
ATOM 6383 C C . LYS A 1 788 ? 31.026 -17.965 38.594 1.00 87.75 788 LYS A C 1
ATOM 6385 O O . LYS A 1 788 ? 31.837 -18.653 39.210 1.00 87.75 788 LYS A O 1
ATOM 6390 N N . ASN A 1 789 ? 30.649 -16.755 39.014 1.00 87.75 789 ASN A N 1
ATOM 6391 C CA . ASN A 1 789 ? 31.206 -16.095 40.193 1.00 87.75 789 ASN A CA 1
ATOM 6392 C C . ASN A 1 789 ? 30.117 -15.658 41.182 1.00 87.75 789 ASN A C 1
ATOM 6394 O O . ASN A 1 789 ? 29.416 -14.667 40.971 1.00 87.75 789 ASN A O 1
ATOM 6398 N N . ASP A 1 790 ? 30.053 -16.344 42.326 1.00 85.75 790 ASP A N 1
ATOM 6399 C CA . ASP A 1 790 ? 29.089 -16.066 43.397 1.00 85.75 790 ASP A CA 1
ATOM 6400 C C . ASP A 1 790 ? 29.160 -14.625 43.929 1.00 85.75 790 ASP A C 1
ATOM 6402 O O . ASP A 1 790 ? 28.145 -14.074 44.360 1.00 85.75 790 ASP A O 1
ATOM 6406 N N . ASN A 1 791 ? 30.328 -13.978 43.850 1.00 85.25 791 ASN A N 1
ATOM 6407 C CA . ASN A 1 791 ? 30.510 -12.610 44.332 1.00 85.25 791 ASN A CA 1
ATOM 6408 C C . ASN A 1 791 ? 29.734 -11.576 43.496 1.00 85.25 791 ASN A C 1
ATOM 6410 O O . ASN A 1 791 ? 29.365 -10.527 44.028 1.00 85.25 791 ASN A O 1
ATOM 6414 N N . LEU A 1 792 ? 29.451 -11.868 42.219 1.00 91.25 792 LEU A N 1
ATOM 6415 C CA . LEU A 1 792 ? 28.720 -10.976 41.310 1.00 91.25 792 LEU A CA 1
ATOM 6416 C C . LEU A 1 792 ? 27.196 -11.094 41.439 1.00 91.25 792 LEU A C 1
ATOM 6418 O O . LEU A 1 792 ? 26.487 -10.180 41.027 1.00 91.25 792 LEU A O 1
ATOM 6422 N N . LYS A 1 793 ? 26.670 -12.166 42.045 1.00 93.12 793 LYS A N 1
ATOM 6423 C CA . LYS A 1 793 ? 25.218 -12.411 42.127 1.00 93.12 793 LYS A CA 1
ATOM 6424 C C . LYS A 1 793 ? 24.469 -11.258 42.795 1.00 93.12 793 LYS A C 1
ATOM 6426 O O . LYS A 1 793 ? 23.513 -10.733 42.229 1.00 93.12 793 LYS A O 1
ATOM 6431 N N . ASP A 1 794 ? 24.935 -10.824 43.966 1.00 93.94 794 ASP A N 1
ATOM 6432 C CA . ASP A 1 794 ? 24.334 -9.699 44.697 1.00 93.94 794 ASP A CA 1
ATOM 6433 C C . ASP A 1 794 ? 24.433 -8.376 43.925 1.00 93.94 794 ASP A C 1
ATOM 6435 O O . ASP A 1 794 ? 23.529 -7.543 43.991 1.00 93.94 794 ASP A O 1
ATOM 6439 N N . GLU A 1 795 ? 25.531 -8.182 43.194 1.00 94.88 795 GLU A N 1
ATOM 6440 C CA . GLU A 1 795 ? 25.786 -6.976 42.409 1.00 94.88 795 GLU A CA 1
ATOM 6441 C C . GLU A 1 795 ? 24.776 -6.849 41.265 1.00 94.88 795 GLU A C 1
ATOM 6443 O O . GLU A 1 795 ? 24.156 -5.795 41.130 1.00 94.88 795 GLU A O 1
ATOM 6448 N N . VAL A 1 796 ? 24.524 -7.922 40.504 1.00 95.75 796 VAL A N 1
ATOM 6449 C CA . VAL A 1 796 ? 23.543 -7.896 39.402 1.00 95.75 796 VAL A CA 1
ATOM 6450 C C . VAL A 1 796 ? 22.134 -7.597 39.923 1.00 95.75 796 VAL A C 1
ATOM 6452 O O . VAL A 1 796 ? 21.437 -6.749 39.365 1.00 95.75 796 VAL A O 1
ATOM 6455 N N . TYR A 1 797 ? 21.725 -8.212 41.040 1.00 96.31 797 TYR A N 1
ATOM 6456 C CA . TYR A 1 797 ? 20.441 -7.898 41.679 1.00 96.31 797 TYR A CA 1
ATOM 6457 C C . TYR A 1 797 ? 20.357 -6.424 42.098 1.00 96.31 797 TYR A C 1
ATOM 6459 O O . TYR A 1 797 ? 19.367 -5.754 41.799 1.00 96.31 797 TYR A O 1
ATOM 6467 N N . CYS A 1 798 ? 21.403 -5.890 42.735 1.00 95.44 798 CYS A N 1
ATOM 6468 C CA . CYS A 1 798 ? 21.458 -4.487 43.143 1.00 95.44 798 CYS A CA 1
ATOM 6469 C C . CYS A 1 798 ? 21.397 -3.529 41.943 1.00 95.44 798 CYS A C 1
ATOM 6471 O O . CYS A 1 798 ? 20.696 -2.517 42.004 1.00 95.44 798 CYS A O 1
ATOM 6473 N N . GLN A 1 799 ? 22.082 -3.852 40.845 1.00 95.88 799 GLN A N 1
ATOM 6474 C CA . GLN A 1 799 ? 22.084 -3.075 39.606 1.00 95.88 799 GLN A CA 1
ATOM 6475 C C . GLN A 1 799 ? 20.705 -3.047 38.928 1.00 95.88 799 GLN A C 1
ATOM 6477 O O . GLN A 1 799 ? 20.235 -1.969 38.558 1.00 95.88 799 GLN A O 1
ATOM 6482 N N . ILE A 1 800 ? 20.011 -4.186 38.830 1.00 96.75 800 ILE A N 1
ATOM 6483 C CA . ILE A 1 800 ? 18.646 -4.244 38.275 1.00 96.75 800 ILE A CA 1
ATOM 6484 C C . ILE A 1 800 ? 17.664 -3.497 39.194 1.00 96.75 800 ILE A C 1
ATOM 6486 O O . ILE A 1 800 ? 16.887 -2.660 38.735 1.00 96.75 800 ILE A O 1
ATOM 6490 N N . MET A 1 801 ? 17.721 -3.720 40.513 1.00 95.06 801 MET A N 1
ATOM 6491 C CA . MET A 1 801 ? 16.866 -3.018 41.483 1.00 95.06 801 MET A CA 1
ATOM 6492 C C . MET A 1 801 ? 17.095 -1.500 41.467 1.00 95.06 801 MET A C 1
ATOM 6494 O O . MET A 1 801 ? 16.136 -0.733 41.590 1.00 95.06 801 MET A O 1
ATOM 6498 N N . LYS A 1 802 ? 18.344 -1.054 41.281 1.00 93.81 802 LYS A N 1
ATOM 6499 C CA . LYS A 1 802 ? 18.704 0.353 41.057 1.00 93.81 802 LYS A CA 1
ATOM 6500 C C . LYS A 1 802 ? 18.020 0.897 39.806 1.00 93.81 802 LYS A C 1
ATOM 6502 O O . LYS A 1 802 ? 17.353 1.927 39.903 1.00 93.81 802 LYS A O 1
ATOM 6507 N N . GLN A 1 803 ? 18.134 0.210 38.668 1.00 93.94 803 GLN A N 1
ATOM 6508 C CA . GLN A 1 803 ? 17.514 0.653 37.414 1.00 93.94 803 GLN A CA 1
ATOM 6509 C C . GLN A 1 803 ? 15.984 0.623 37.447 1.00 93.94 803 GLN A C 1
ATOM 6511 O O . GLN A 1 803 ? 15.342 1.361 36.711 1.00 93.94 803 GLN A O 1
ATOM 6516 N N . LEU A 1 804 ? 15.392 -0.156 38.347 1.00 92.62 804 LEU A N 1
ATOM 6517 C CA . LEU A 1 804 ? 13.957 -0.156 38.608 1.00 92.62 804 LEU A CA 1
ATOM 6518 C C . LEU A 1 804 ? 13.533 0.851 39.697 1.00 92.62 804 LEU A C 1
ATOM 6520 O O . LEU A 1 804 ? 12.350 0.954 40.011 1.00 92.62 804 LEU A O 1
ATOM 6524 N N . THR A 1 805 ? 14.450 1.567 40.355 1.00 89.81 805 THR A N 1
ATOM 6525 C CA . THR A 1 805 ? 14.130 2.501 41.453 1.00 89.81 805 THR A CA 1
ATOM 6526 C C . THR A 1 805 ? 14.093 3.942 40.963 1.00 89.81 805 THR A C 1
ATOM 6528 O O . THR A 1 805 ? 15.131 4.536 40.677 1.00 89.81 805 THR A O 1
ATOM 6531 N N . PHE A 1 806 ? 12.893 4.534 40.942 1.00 85.12 806 PHE A N 1
ATOM 6532 C CA . PHE A 1 806 ? 12.635 5.879 40.407 1.00 85.12 806 PHE A CA 1
ATOM 6533 C C . PHE A 1 806 ? 13.049 6.052 38.936 1.00 85.12 806 PHE A C 1
ATOM 6535 O O . PHE A 1 806 ? 13.480 7.141 38.540 1.00 85.12 806 PHE A O 1
ATOM 6542 N N . ASN A 1 807 ? 12.911 4.991 38.141 1.00 87.00 807 ASN A N 1
ATOM 6543 C CA . ASN A 1 807 ? 12.965 5.097 36.691 1.00 87.00 807 ASN A CA 1
ATOM 6544 C C . ASN A 1 807 ? 11.701 5.814 36.203 1.00 87.00 807 ASN A C 1
ATOM 6546 O O . ASN A 1 807 ? 10.606 5.528 36.675 1.00 87.00 807 ASN A O 1
ATOM 6550 N N . ARG A 1 808 ? 11.860 6.808 35.327 1.00 77.50 808 ARG A N 1
ATOM 6551 C CA . ARG A 1 808 ? 10.739 7.562 34.738 1.00 77.50 808 ARG A CA 1
ATOM 6552 C C . ARG A 1 808 ? 10.469 7.153 33.289 1.00 77.50 808 ARG A C 1
ATOM 6554 O O . ARG A 1 808 ? 9.505 7.629 32.698 1.00 77.50 808 ARG A O 1
ATOM 6561 N N . LEU A 1 809 ? 11.335 6.322 32.710 1.00 80.94 809 LEU A N 1
ATOM 6562 C CA . LEU A 1 809 ? 11.232 5.845 31.341 1.00 80.94 809 LEU A CA 1
ATOM 6563 C C . LEU A 1 809 ? 10.488 4.507 31.342 1.00 80.94 809 LEU A C 1
ATOM 6565 O O . LEU A 1 809 ? 11.061 3.483 31.700 1.00 80.94 809 LEU A O 1
ATOM 6569 N N . SER A 1 810 ? 9.221 4.514 30.921 1.00 83.12 810 SER A N 1
ATOM 6570 C CA . SER A 1 810 ? 8.352 3.327 30.977 1.00 83.12 810 SER A CA 1
ATOM 6571 C C . SER A 1 810 ? 8.910 2.126 30.198 1.00 83.12 810 SER A C 1
ATOM 6573 O O . SER A 1 810 ? 8.860 1.011 30.700 1.00 83.12 810 SER A O 1
ATOM 6575 N N . LEU A 1 811 ? 9.507 2.343 29.018 1.00 81.69 811 LEU A N 1
ATOM 6576 C CA . LEU A 1 811 ? 10.108 1.262 28.223 1.00 81.69 811 LEU A CA 1
ATOM 6577 C C . LEU A 1 811 ? 11.349 0.656 28.899 1.00 81.69 811 LEU A C 1
ATOM 6579 O O . LEU A 1 811 ? 11.524 -0.559 28.906 1.00 81.69 811 LEU A O 1
ATOM 6583 N N . SER A 1 812 ? 12.202 1.513 29.463 1.00 89.62 812 SER A N 1
ATOM 6584 C CA . SER A 1 812 ? 13.388 1.097 30.218 1.00 89.62 812 SER A CA 1
ATOM 6585 C C . SER A 1 812 ? 12.963 0.296 31.445 1.00 89.62 812 SER A C 1
ATOM 6587 O O . SER A 1 812 ? 13.450 -0.809 31.660 1.00 89.62 812 SER A O 1
ATOM 6589 N N . GLU A 1 813 ? 11.980 0.793 32.200 1.00 91.75 813 GLU A N 1
ATOM 6590 C CA . GLU A 1 813 ? 11.436 0.108 33.370 1.00 91.75 813 GLU A CA 1
ATOM 6591 C C . GLU A 1 813 ? 10.860 -1.276 33.026 1.00 91.75 813 GLU A C 1
ATOM 6593 O O . GLU A 1 813 ? 11.201 -2.243 33.706 1.00 91.75 813 GLU A O 1
ATOM 6598 N N . GLU A 1 814 ? 10.071 -1.396 31.952 1.00 91.50 814 GLU A N 1
ATOM 6599 C CA . GLU A 1 814 ? 9.511 -2.675 31.484 1.00 91.50 814 GLU A CA 1
ATOM 6600 C C . GLU A 1 814 ? 10.619 -3.705 31.206 1.00 91.50 814 GLU A C 1
ATOM 6602 O O . GLU A 1 814 ? 10.591 -4.823 31.722 1.00 91.50 814 GLU A O 1
ATOM 6607 N N . ARG A 1 815 ? 11.668 -3.306 30.477 1.00 92.12 815 ARG A N 1
ATOM 6608 C CA . ARG A 1 815 ? 12.823 -4.176 30.197 1.00 92.12 815 ARG A CA 1
ATOM 6609 C C . ARG A 1 815 ? 13.628 -4.517 31.449 1.00 92.12 815 ARG A C 1
ATOM 6611 O O . ARG A 1 815 ? 14.179 -5.609 31.562 1.00 92.12 815 ARG A O 1
ATOM 6618 N N . GLY A 1 816 ? 13.688 -3.610 32.422 1.00 94.50 816 GLY A N 1
ATOM 6619 C CA . GLY A 1 816 ? 14.265 -3.901 33.735 1.00 94.50 816 GLY A CA 1
ATOM 6620 C C . GLY A 1 816 ? 13.484 -4.982 34.481 1.00 94.50 816 GLY A C 1
ATOM 6621 O O . GLY A 1 816 ? 14.077 -5.813 35.172 1.00 94.50 816 GLY A O 1
ATOM 6622 N N . TRP A 1 817 ? 12.159 -5.003 34.325 1.00 95.50 817 TRP A N 1
ATOM 6623 C CA . TRP A 1 817 ? 11.297 -6.028 34.904 1.00 95.50 817 TRP A CA 1
ATOM 6624 C C . TRP A 1 817 ? 11.447 -7.379 34.201 1.00 95.50 817 TRP A C 1
ATOM 6626 O O . TRP A 1 817 ? 11.433 -8.400 34.888 1.00 95.50 817 TRP A O 1
ATOM 6636 N N . GLU A 1 818 ? 11.680 -7.406 32.887 1.00 94.56 818 GLU A N 1
ATOM 6637 C CA . GLU A 1 818 ? 12.075 -8.629 32.166 1.00 94.56 818 GLU A CA 1
ATOM 6638 C C . GLU A 1 818 ? 13.384 -9.205 32.731 1.00 94.56 818 GLU A C 1
ATOM 6640 O O . GLU A 1 818 ? 13.453 -10.390 33.059 1.00 94.56 818 GLU A O 1
ATOM 6645 N N . LEU A 1 819 ? 14.410 -8.368 32.938 1.00 95.81 819 LEU A N 1
ATOM 6646 C CA . LEU A 1 819 ? 15.673 -8.802 33.551 1.00 95.81 819 LEU A CA 1
ATOM 6647 C C . LEU A 1 819 ? 15.470 -9.329 34.978 1.00 95.81 819 LEU A C 1
ATOM 6649 O O . LEU A 1 819 ? 16.084 -10.330 35.351 1.00 95.81 819 LEU A O 1
ATOM 6653 N N . MET A 1 820 ? 14.589 -8.696 35.762 1.00 96.25 820 MET A N 1
ATOM 6654 C CA . MET A 1 820 ? 14.204 -9.174 37.096 1.00 96.25 820 MET A CA 1
ATOM 6655 C C . MET A 1 820 ? 13.496 -10.541 37.035 1.00 96.25 820 MET A C 1
ATOM 6657 O O . MET A 1 820 ? 13.755 -11.421 37.857 1.00 96.25 820 MET A O 1
ATOM 6661 N N . TYR A 1 821 ? 12.629 -10.757 36.049 1.00 94.38 821 TYR A N 1
ATOM 6662 C CA . TYR A 1 821 ? 11.975 -12.048 35.834 1.00 94.38 821 TYR A CA 1
ATOM 6663 C C . TYR A 1 821 ? 12.975 -13.151 35.458 1.00 94.38 821 TYR A C 1
ATOM 6665 O O . TYR A 1 821 ? 12.934 -14.254 36.014 1.00 94.38 821 TYR A O 1
ATOM 6673 N N . LEU A 1 822 ? 13.920 -12.845 34.566 1.00 93.88 822 LEU A N 1
ATOM 6674 C CA . LEU A 1 822 ? 14.943 -13.793 34.131 1.00 93.88 822 LEU A CA 1
ATOM 6675 C C . LEU A 1 822 ? 15.866 -14.189 35.292 1.00 93.88 822 LEU A C 1
ATOM 6677 O O . LEU A 1 822 ? 15.983 -15.378 35.588 1.00 93.88 822 LEU A O 1
ATOM 6681 N N . ILE A 1 823 ? 16.451 -13.221 36.010 1.00 94.44 823 ILE A N 1
ATOM 6682 C CA . ILE A 1 823 ? 17.428 -13.498 37.081 1.00 94.44 823 ILE A CA 1
ATOM 6683 C C . ILE A 1 823 ? 16.840 -14.331 38.230 1.00 94.44 823 ILE A C 1
ATOM 6685 O O . ILE A 1 823 ? 17.515 -15.220 38.753 1.00 94.44 823 ILE A O 1
ATOM 6689 N N . THR A 1 824 ? 15.562 -14.122 38.574 1.00 93.56 824 THR A N 1
ATOM 6690 C CA . THR A 1 824 ? 14.879 -14.862 39.655 1.00 93.56 824 THR A CA 1
ATOM 6691 C C . THR A 1 824 ? 14.682 -16.350 39.355 1.00 93.56 824 THR A C 1
ATOM 6693 O O . THR A 1 824 ? 14.441 -17.126 40.280 1.00 93.56 824 THR A O 1
ATOM 6696 N N . GLY A 1 825 ? 14.816 -16.766 38.089 1.00 90.06 825 GLY A N 1
ATOM 6697 C CA . GLY A 1 825 ? 14.822 -18.173 37.678 1.00 90.06 825 GLY A CA 1
ATOM 6698 C C . GLY A 1 825 ? 16.205 -18.762 37.396 1.00 90.06 825 GLY A C 1
ATOM 6699 O O . GLY A 1 825 ? 16.275 -19.916 36.981 1.00 90.06 825 GLY A O 1
ATOM 6700 N N . LEU A 1 826 ? 17.288 -18.003 37.600 1.00 92.06 826 LEU A N 1
ATOM 6701 C CA . LEU A 1 826 ? 18.660 -18.467 37.369 1.00 92.06 826 LEU A CA 1
ATOM 6702 C C . LEU A 1 826 ? 19.379 -18.804 38.673 1.00 92.06 826 LEU A C 1
ATOM 6704 O O . LEU A 1 826 ? 19.895 -19.907 38.828 1.00 92.06 826 LEU A O 1
ATOM 6708 N N . PHE A 1 827 ? 19.437 -17.862 39.614 1.00 92.81 827 PHE A N 1
ATOM 6709 C CA . PHE A 1 827 ? 20.153 -18.033 40.878 1.00 92.81 827 PHE A CA 1
ATOM 6710 C C . PHE A 1 827 ? 19.599 -17.115 41.968 1.00 92.81 827 PHE A C 1
ATOM 6712 O O . PHE A 1 827 ? 18.976 -16.088 41.696 1.00 92.81 827 PHE A O 1
ATOM 6719 N N . LEU A 1 828 ? 19.870 -17.467 43.225 1.00 91.50 828 LEU A N 1
ATOM 6720 C CA . LEU A 1 828 ? 19.470 -16.672 44.384 1.00 91.50 828 LEU A CA 1
ATOM 6721 C C . LEU A 1 828 ? 20.547 -15.653 44.790 1.00 91.50 828 LEU A C 1
ATOM 6723 O O . LEU A 1 828 ? 21.738 -15.962 44.683 1.00 91.50 828 LEU A O 1
ATOM 6727 N N . PRO A 1 829 ? 20.147 -14.470 45.295 1.00 93.00 829 PRO A N 1
ATOM 6728 C CA . PRO A 1 829 ? 21.057 -13.570 45.996 1.00 93.00 829 PRO A CA 1
ATOM 6729 C C . PRO A 1 829 ? 21.423 -14.124 47.385 1.00 93.00 829 PRO A C 1
ATOM 6731 O O . PRO A 1 829 ? 20.828 -15.092 47.869 1.00 93.00 829 PRO A O 1
ATOM 6734 N N . SER A 1 830 ? 22.374 -13.478 48.059 1.00 91.38 830 SER A N 1
ATOM 6735 C CA . SER A 1 830 ? 22.719 -13.768 49.455 1.00 91.38 830 SER A CA 1
ATOM 6736 C C . SER A 1 830 ? 21.512 -13.633 50.390 1.00 91.38 830 SER A C 1
ATOM 6738 O O . SER A 1 830 ? 20.563 -12.897 50.118 1.00 91.38 830 SER A O 1
ATOM 6740 N N . SER A 1 831 ? 21.551 -14.309 51.543 1.00 87.94 831 SER A N 1
ATOM 6741 C CA . SER A 1 831 ? 20.465 -14.267 52.537 1.00 87.94 831 SER A CA 1
ATOM 6742 C C . SER A 1 831 ? 20.138 -12.847 53.018 1.00 87.94 831 SER A C 1
ATOM 6744 O O . SER A 1 831 ? 18.977 -12.552 53.300 1.00 87.94 831 SER A O 1
ATOM 6746 N N . GLN A 1 832 ? 21.138 -11.961 53.058 1.00 87.00 832 GLN A N 1
ATOM 6747 C CA . GLN A 1 832 ? 20.979 -10.549 53.415 1.00 87.00 832 GLN A CA 1
ATOM 6748 C C . GLN A 1 832 ? 20.203 -9.776 52.338 1.00 87.00 832 GLN A C 1
ATOM 6750 O O . GLN A 1 832 ? 19.209 -9.120 52.649 1.00 87.00 832 GLN A O 1
ATOM 6755 N N . LEU A 1 833 ? 20.598 -9.895 51.064 1.00 92.44 833 LEU A N 1
ATOM 6756 C CA . LEU A 1 833 ? 19.930 -9.199 49.960 1.00 92.44 833 LEU A CA 1
ATOM 6757 C C . LEU A 1 833 ? 18.567 -9.821 49.612 1.00 92.44 833 LEU A C 1
ATOM 6759 O O . LEU A 1 833 ? 17.657 -9.109 49.195 1.00 92.44 833 LEU A O 1
ATOM 6763 N N . LEU A 1 834 ? 18.379 -11.127 49.830 1.00 92.25 834 LEU A N 1
ATOM 6764 C CA . LEU A 1 834 ? 17.116 -11.824 49.571 1.00 92.25 834 LEU A CA 1
ATOM 6765 C C . LEU A 1 834 ? 15.947 -11.214 50.358 1.00 92.25 834 LEU A C 1
ATOM 6767 O O . LEU A 1 834 ? 14.853 -11.060 49.811 1.00 92.25 834 LEU A O 1
ATOM 6771 N N . ALA A 1 835 ? 16.174 -10.828 51.617 1.00 90.75 835 ALA A N 1
ATOM 6772 C CA . ALA A 1 835 ? 15.159 -10.169 52.436 1.00 90.75 835 ALA A CA 1
ATOM 6773 C C . ALA A 1 835 ? 14.756 -8.802 51.852 1.00 90.75 835 ALA A C 1
ATOM 6775 O O . ALA A 1 835 ? 13.567 -8.479 51.779 1.00 90.75 835 ALA A O 1
ATOM 6776 N N . GLU A 1 836 ? 15.731 -8.023 51.382 1.00 92.69 836 GLU A N 1
ATOM 6777 C CA . GLU A 1 836 ? 15.513 -6.715 50.756 1.00 92.69 836 GLU A CA 1
ATOM 6778 C C . GLU A 1 836 ? 14.824 -6.840 49.389 1.00 92.69 836 GLU A C 1
ATOM 6780 O O . GLU A 1 836 ? 13.894 -6.085 49.096 1.00 92.69 836 GLU A O 1
ATOM 6785 N N . LEU A 1 837 ? 15.196 -7.840 48.583 1.00 93.88 837 LEU A N 1
ATOM 6786 C CA . LEU A 1 837 ? 14.559 -8.159 47.304 1.00 93.88 837 LEU A CA 1
ATOM 6787 C C . LEU A 1 837 ? 13.092 -8.568 47.487 1.00 93.88 837 LEU A C 1
ATOM 6789 O O . LEU A 1 837 ? 12.220 -8.089 46.764 1.00 93.88 837 LEU A O 1
ATOM 6793 N N . GLN A 1 838 ? 12.779 -9.407 48.478 1.00 92.69 838 GLN A N 1
ATOM 6794 C CA . GLN A 1 838 ? 11.394 -9.800 48.755 1.00 92.69 838 GLN A CA 1
ATOM 6795 C C . GLN A 1 838 ? 10.531 -8.612 49.195 1.00 92.69 838 GLN A C 1
ATOM 6797 O O . GLN A 1 838 ? 9.385 -8.500 48.754 1.00 92.69 838 GLN A O 1
ATOM 6802 N N . LYS A 1 839 ? 11.057 -7.709 50.036 1.00 91.69 839 LYS A N 1
ATOM 6803 C CA . LYS A 1 839 ? 10.361 -6.463 50.409 1.00 91.69 839 LYS A CA 1
ATOM 6804 C C . LYS A 1 839 ? 10.176 -5.545 49.199 1.00 91.69 839 LYS A C 1
ATOM 6806 O O . LYS A 1 839 ? 9.096 -4.988 49.013 1.00 91.69 839 LYS A O 1
ATOM 6811 N N . PHE A 1 840 ? 11.204 -5.424 48.360 1.00 93.31 840 PHE A N 1
ATOM 6812 C CA . PHE A 1 840 ? 11.182 -4.639 47.129 1.00 93.31 840 PHE A CA 1
ATOM 6813 C C . PHE A 1 840 ? 10.092 -5.108 46.166 1.00 93.31 840 PHE A C 1
ATOM 6815 O O . PHE A 1 840 ? 9.241 -4.299 45.790 1.00 93.31 840 PHE A O 1
ATOM 6822 N N . LEU A 1 841 ? 10.062 -6.406 45.848 1.00 93.19 841 LEU A N 1
ATOM 6823 C CA . LEU A 1 841 ? 9.047 -7.018 44.990 1.00 93.19 841 LEU A CA 1
ATOM 6824 C C . LEU A 1 841 ? 7.644 -6.809 45.578 1.00 93.19 841 LEU A C 1
ATOM 6826 O O . LEU A 1 841 ? 6.793 -6.223 44.919 1.00 93.19 841 LEU A O 1
ATOM 6830 N N . LYS A 1 842 ? 7.419 -7.165 46.853 1.00 90.56 842 LYS A N 1
ATOM 6831 C CA . LYS A 1 842 ? 6.106 -7.019 47.520 1.00 90.56 842 LYS A CA 1
ATOM 6832 C C . LYS A 1 842 ? 5.600 -5.579 47.600 1.00 90.56 842 LYS A C 1
ATOM 6834 O O . LYS A 1 842 ? 4.395 -5.365 47.706 1.00 90.56 842 LYS A O 1
ATOM 6839 N N . SER A 1 843 ? 6.496 -4.593 47.589 1.00 88.38 843 SER A N 1
ATOM 6840 C CA . SER A 1 843 ? 6.093 -3.189 47.652 1.00 88.38 843 SER A CA 1
ATOM 6841 C C . SER A 1 843 ? 5.499 -2.675 46.336 1.00 88.38 843 SER A C 1
ATOM 6843 O O . SER A 1 843 ? 4.781 -1.680 46.369 1.00 88.38 843 SER A O 1
ATOM 6845 N N . ARG A 1 844 ? 5.755 -3.338 45.198 1.00 86.69 844 ARG A N 1
ATOM 6846 C CA . ARG A 1 844 ? 5.450 -2.846 43.844 1.00 86.69 844 ARG A CA 1
ATOM 6847 C C . ARG A 1 844 ? 4.320 -3.624 43.185 1.00 86.69 844 ARG A C 1
ATOM 6849 O O . ARG A 1 844 ? 4.252 -4.846 43.279 1.00 86.69 844 ARG A O 1
ATOM 6856 N N . GLN A 1 845 ? 3.464 -2.907 42.463 1.00 82.50 845 GLN A N 1
ATOM 6857 C CA . GLN A 1 845 ? 2.392 -3.495 41.665 1.00 82.50 845 GLN A CA 1
ATOM 6858 C C . GLN A 1 845 ? 2.859 -3.612 40.210 1.00 82.50 845 GLN A C 1
ATOM 6860 O O . GLN A 1 845 ? 2.812 -2.637 39.470 1.00 82.50 845 GLN A O 1
ATOM 6865 N N . HIS A 1 846 ? 3.355 -4.792 39.831 1.00 87.06 846 HIS A N 1
ATOM 6866 C CA . HIS A 1 846 ? 3.757 -5.127 38.463 1.00 87.06 846 HIS A CA 1
ATOM 6867 C C . HIS A 1 846 ? 3.335 -6.575 38.147 1.00 87.06 846 HIS A C 1
ATOM 6869 O O . HIS A 1 846 ? 3.435 -7.414 39.050 1.00 87.06 846 HIS A O 1
ATOM 6875 N N . PRO A 1 847 ? 2.904 -6.909 36.912 1.00 87.25 847 PRO A N 1
ATOM 6876 C CA . PRO A 1 847 ? 2.491 -8.271 36.549 1.00 87.25 847 PRO A CA 1
ATOM 6877 C C . PRO A 1 847 ? 3.540 -9.347 36.868 1.00 87.25 847 PRO A C 1
ATOM 6879 O O . PRO A 1 847 ? 3.202 -10.430 37.331 1.00 87.25 847 PRO A O 1
ATOM 6882 N N . PHE A 1 848 ? 4.831 -9.035 36.713 1.00 89.69 848 PHE A N 1
ATOM 6883 C CA . PHE A 1 848 ? 5.910 -9.985 37.018 1.00 89.69 848 PHE A CA 1
ATOM 6884 C C . PHE A 1 848 ? 6.198 -10.173 38.511 1.00 89.69 848 PHE A C 1
ATOM 6886 O O . PHE A 1 848 ? 6.876 -11.132 38.864 1.00 89.69 848 PHE A O 1
ATOM 6893 N N . THR A 1 849 ? 5.701 -9.315 39.409 1.00 90.44 849 THR A N 1
ATOM 6894 C CA . THR A 1 849 ? 6.045 -9.376 40.841 1.00 90.44 849 THR A CA 1
ATOM 6895 C C . THR A 1 849 ? 5.714 -10.735 41.462 1.00 90.44 849 THR A C 1
ATOM 6897 O O . THR A 1 849 ? 6.545 -11.306 42.172 1.00 90.44 849 THR A O 1
ATOM 6900 N N . GLU A 1 850 ? 4.513 -11.260 41.209 1.00 90.19 850 GLU A N 1
ATOM 6901 C CA . GLU A 1 850 ? 4.074 -12.539 41.772 1.00 90.19 850 GLU A CA 1
ATOM 6902 C C . GLU A 1 850 ? 4.889 -13.708 41.207 1.00 90.19 850 GLU A C 1
ATOM 6904 O O . GLU A 1 850 ? 5.398 -14.533 41.968 1.00 90.19 850 GLU A O 1
ATOM 6909 N N . HIS A 1 851 ? 5.116 -13.719 39.894 1.00 90.50 851 HIS A N 1
ATOM 6910 C CA . HIS A 1 851 ? 5.912 -14.753 39.238 1.00 90.50 851 HIS A CA 1
ATOM 6911 C C . HIS A 1 851 ? 7.386 -14.721 39.665 1.00 90.50 851 HIS A C 1
ATOM 6913 O O . HIS A 1 851 ? 7.960 -15.773 39.937 1.00 90.50 851 HIS A O 1
ATOM 6919 N N . CYS A 1 852 ? 7.993 -13.541 39.830 1.00 93.31 852 CYS A N 1
ATOM 6920 C CA . CYS A 1 852 ? 9.339 -13.392 40.392 1.00 93.31 852 CYS A CA 1
ATOM 6921 C C . CYS A 1 852 ? 9.433 -14.004 41.800 1.00 93.31 852 CYS A C 1
ATOM 6923 O O . CYS A 1 852 ? 10.394 -14.705 42.117 1.00 93.31 852 CYS A O 1
ATOM 6925 N N . LEU A 1 853 ? 8.424 -13.782 42.653 1.00 93.12 853 LEU A N 1
ATOM 6926 C CA . LEU A 1 853 ? 8.377 -14.366 43.998 1.00 93.12 853 LEU A CA 1
ATOM 6927 C C . LEU A 1 853 ? 8.232 -15.896 43.960 1.00 93.12 853 LEU A C 1
ATOM 6929 O O . LEU A 1 853 ? 8.915 -16.585 44.720 1.00 93.12 853 LEU A O 1
ATOM 6933 N N . GLN A 1 854 ? 7.385 -16.431 43.077 1.00 91.25 854 GLN A N 1
ATOM 6934 C CA . GLN A 1 854 ? 7.222 -17.877 42.885 1.00 91.25 854 GLN A CA 1
ATOM 6935 C C . GLN A 1 854 ? 8.514 -18.528 42.360 1.00 91.25 854 GLN A C 1
ATOM 6937 O O . GLN A 1 854 ? 8.947 -19.559 42.885 1.00 91.25 854 GLN A O 1
ATOM 6942 N N . ARG A 1 855 ? 9.182 -17.899 41.385 1.00 91.50 855 ARG A N 1
ATOM 6943 C CA . ARG A 1 855 ? 10.462 -18.359 40.818 1.00 91.50 855 ARG A CA 1
ATOM 6944 C C . ARG A 1 855 ? 11.576 -18.369 41.859 1.00 91.50 855 ARG A C 1
ATOM 6946 O O . ARG A 1 855 ? 12.268 -19.377 41.966 1.00 91.50 855 ARG A O 1
ATOM 6953 N N . LEU A 1 856 ? 11.676 -17.343 42.710 1.00 91.56 856 LEU A N 1
ATOM 6954 C CA . LEU A 1 856 ? 12.621 -17.332 43.837 1.00 91.56 856 LEU A CA 1
ATOM 6955 C C . LEU A 1 856 ? 12.389 -18.514 44.793 1.00 91.56 856 LEU A C 1
ATOM 6957 O O . LEU A 1 856 ? 13.338 -19.201 45.173 1.00 91.56 856 LEU A O 1
ATOM 6961 N N . GLN A 1 857 ? 11.134 -18.796 45.160 1.00 90.19 857 GLN A N 1
ATOM 6962 C CA . GLN A 1 857 ? 10.801 -19.934 46.030 1.00 90.19 857 GLN A CA 1
ATOM 6963 C C . GLN A 1 857 ? 11.132 -21.282 45.376 1.00 90.19 857 GLN A C 1
ATOM 6965 O O . GLN A 1 857 ? 11.599 -22.204 46.048 1.00 90.19 857 GLN A O 1
ATOM 6970 N N . ARG A 1 858 ? 10.894 -21.412 44.067 1.00 89.38 858 ARG A N 1
ATOM 6971 C CA . ARG A 1 858 ? 11.213 -22.623 43.303 1.00 89.38 858 ARG A CA 1
ATOM 6972 C C . ARG A 1 858 ? 12.725 -22.798 43.149 1.00 89.38 858 ARG A C 1
ATOM 6974 O O . ARG A 1 858 ? 13.221 -23.892 43.401 1.00 89.38 858 ARG A O 1
ATOM 6981 N N . CYS A 1 859 ? 13.466 -21.733 42.844 1.00 89.81 859 CYS A N 1
ATOM 6982 C CA . CYS A 1 859 ? 14.928 -21.747 42.761 1.00 89.81 859 CYS A CA 1
ATOM 6983 C C . CYS A 1 859 ? 15.563 -22.153 44.101 1.00 89.81 859 CYS A C 1
ATOM 6985 O O . CYS A 1 859 ? 16.506 -22.938 44.121 1.00 89.81 859 CYS A O 1
ATOM 6987 N N . GLN A 1 860 ? 14.980 -21.739 45.232 1.00 88.00 860 GLN A N 1
ATOM 6988 C CA . GLN A 1 860 ? 15.425 -22.170 46.562 1.00 88.00 860 GLN A CA 1
ATOM 6989 C C . GLN A 1 860 ? 15.282 -23.679 46.803 1.00 88.00 860 GLN A C 1
ATOM 6991 O O . GLN A 1 860 ? 16.080 -24.255 47.537 1.00 88.00 860 GLN A O 1
ATOM 6996 N N . LYS A 1 861 ? 14.281 -24.326 46.193 1.00 87.19 861 LYS A N 1
ATOM 6997 C CA . LYS A 1 861 ? 14.048 -25.773 46.322 1.00 87.19 861 LYS A CA 1
ATOM 6998 C C . LYS A 1 861 ? 14.863 -26.596 45.326 1.00 87.19 861 LYS A C 1
ATOM 7000 O O . LYS A 1 861 ? 15.325 -27.677 45.675 1.00 87.19 861 LYS A O 1
ATOM 7005 N N . VAL A 1 862 ? 14.975 -26.122 44.085 1.00 85.69 862 VAL A N 1
ATOM 7006 C CA . VAL A 1 862 ? 15.544 -26.891 42.962 1.00 85.69 862 VAL A CA 1
ATOM 7007 C C . VAL A 1 862 ? 17.040 -26.609 42.764 1.00 85.69 862 VAL A C 1
ATOM 7009 O O . VAL A 1 862 ? 17.758 -27.468 42.258 1.00 85.69 862 VAL A O 1
ATOM 7012 N N . GLY A 1 863 ? 17.528 -25.454 43.221 1.00 85.81 863 GLY A N 1
ATOM 7013 C CA . GLY A 1 863 ? 18.904 -24.996 43.037 1.00 85.81 863 GLY A CA 1
ATOM 7014 C C . GLY A 1 863 ? 19.068 -24.035 41.849 1.00 85.81 863 GLY A C 1
ATOM 7015 O O . GLY A 1 863 ? 18.099 -23.755 41.137 1.00 85.81 863 GLY A O 1
ATOM 7016 N N . PRO A 1 864 ? 20.282 -23.485 41.656 1.00 89.31 864 PRO A N 1
ATOM 7017 C CA . PRO A 1 864 ? 20.579 -22.551 40.574 1.00 89.31 864 PRO A CA 1
ATOM 7018 C C . PRO A 1 864 ? 20.817 -23.264 39.233 1.00 89.31 864 PRO A C 1
ATOM 7020 O O . PRO A 1 864 ? 21.303 -24.397 39.192 1.00 89.31 864 PRO A O 1
ATOM 7023 N N . ARG A 1 865 ? 20.525 -22.559 38.138 1.00 90.50 865 ARG A N 1
ATOM 7024 C CA . ARG A 1 865 ? 20.900 -22.921 36.764 1.00 90.50 865 ARG A CA 1
ATOM 7025 C C . ARG A 1 865 ? 22.420 -22.878 36.587 1.00 90.50 865 ARG A C 1
ATOM 7027 O O . ARG A 1 865 ? 23.122 -22.222 37.357 1.00 90.50 865 ARG A O 1
ATOM 7034 N N . ARG A 1 866 ? 22.931 -23.579 35.573 1.00 87.12 866 ARG A N 1
ATOM 7035 C CA . ARG A 1 866 ? 24.359 -23.553 35.199 1.00 87.12 866 ARG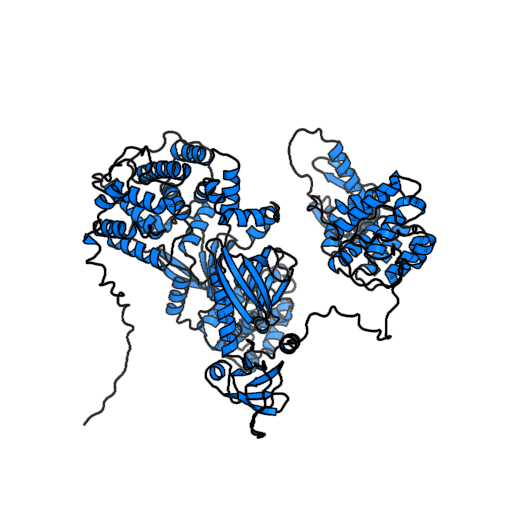 A CA 1
ATOM 7036 C C . ARG A 1 866 ? 24.662 -22.566 34.082 1.00 87.12 866 ARG A C 1
ATOM 7038 O O . ARG A 1 866 ? 25.766 -22.034 34.052 1.00 87.12 866 ARG A O 1
ATOM 7045 N N . PHE A 1 867 ? 23.698 -22.322 33.199 1.00 89.50 867 PHE A N 1
ATOM 7046 C CA . PHE A 1 867 ? 23.864 -21.437 32.054 1.00 89.50 867 PHE A CA 1
ATOM 7047 C C . PHE A 1 867 ? 22.863 -20.271 32.071 1.00 89.50 867 PHE A C 1
ATOM 7049 O O . PHE A 1 867 ? 21.819 -20.363 32.728 1.00 89.50 867 PHE A O 1
ATOM 7056 N N . PRO A 1 868 ? 23.165 -19.169 31.357 1.00 90.81 868 PRO A N 1
ATOM 7057 C CA . PRO A 1 868 ? 22.225 -18.068 31.169 1.00 90.81 868 PRO A CA 1
ATOM 7058 C C . PRO A 1 868 ? 20.938 -18.508 30.450 1.00 90.81 868 PRO A C 1
ATOM 7060 O O . PRO A 1 868 ? 20.927 -19.574 29.820 1.00 90.81 868 PRO A O 1
ATOM 7063 N N . PRO A 1 869 ? 19.880 -17.671 30.480 1.00 91.25 869 PRO A N 1
ATOM 7064 C CA . PRO A 1 869 ? 18.614 -17.961 29.819 1.00 91.25 869 PRO A CA 1
ATOM 7065 C C . PRO A 1 869 ? 18.810 -18.313 28.344 1.00 91.25 869 PRO A C 1
ATOM 7067 O O . PRO A 1 869 ? 19.570 -17.660 27.624 1.00 91.25 869 PRO A O 1
ATOM 7070 N N . TYR A 1 870 ? 18.110 -19.346 27.894 1.00 89.12 870 TYR A N 1
ATOM 7071 C CA . TYR A 1 870 ? 18.101 -19.748 26.496 1.00 89.12 870 TYR A CA 1
ATOM 7072 C C . TYR A 1 870 ? 17.323 -18.734 25.642 1.00 89.12 870 TYR A C 1
ATOM 7074 O O . TYR A 1 870 ? 16.470 -18.011 26.155 1.00 89.12 870 TYR A O 1
ATOM 7082 N N . SER A 1 871 ? 17.587 -18.674 24.332 1.00 88.69 871 SER A N 1
ATOM 7083 C CA . SER A 1 871 ? 16.988 -17.670 23.431 1.00 88.69 871 SER A CA 1
ATOM 7084 C C . SER A 1 871 ? 15.459 -17.661 23.471 1.00 88.69 871 SER A C 1
ATOM 7086 O O . SER A 1 871 ? 14.859 -16.594 23.531 1.00 88.69 871 SER A O 1
ATOM 7088 N N . ILE A 1 872 ? 14.835 -18.840 23.544 1.00 88.56 872 ILE A N 1
ATOM 7089 C CA . ILE A 1 872 ? 13.375 -18.989 23.648 1.00 88.56 872 ILE A CA 1
ATOM 7090 C C . ILE A 1 872 ? 12.845 -18.388 24.961 1.00 88.56 872 ILE A C 1
ATOM 7092 O O . ILE A 1 872 ? 11.788 -17.764 24.963 1.00 88.56 872 ILE A O 1
ATOM 7096 N N . GLU A 1 873 ? 13.585 -18.523 26.070 1.00 89.94 873 GLU A N 1
ATOM 7097 C CA . GLU A 1 873 ? 13.203 -17.942 27.367 1.00 89.94 873 GLU A CA 1
ATOM 7098 C C . GLU A 1 873 ? 13.200 -16.404 27.303 1.00 89.94 873 GLU A C 1
ATOM 7100 O O . GLU A 1 873 ? 12.321 -15.754 27.872 1.00 89.94 873 GLU A O 1
ATOM 7105 N N . VAL A 1 874 ? 14.158 -15.823 26.574 1.00 90.06 874 VAL A N 1
ATOM 7106 C CA . VAL A 1 874 ? 14.279 -14.369 26.381 1.00 90.06 874 VAL A CA 1
ATOM 7107 C C . VAL A 1 874 ? 13.220 -13.842 25.408 1.00 90.06 874 VAL A C 1
ATOM 7109 O O . VAL A 1 874 ? 12.597 -12.817 25.671 1.00 90.06 874 VAL A O 1
ATOM 7112 N N . GLU A 1 875 ? 12.966 -14.549 24.310 1.00 87.62 875 GLU A N 1
ATOM 7113 C CA . GLU A 1 875 ? 11.939 -14.169 23.333 1.00 87.62 875 GLU A CA 1
ATOM 7114 C C . GLU A 1 875 ? 10.533 -14.247 23.933 1.00 87.62 875 GLU A C 1
ATOM 7116 O O . GLU A 1 875 ? 9.737 -13.324 23.753 1.00 87.62 875 GLU A O 1
ATOM 7121 N N . ALA A 1 876 ? 10.237 -15.296 24.706 1.00 86.88 876 ALA A N 1
ATOM 7122 C CA . ALA A 1 876 ? 8.946 -15.449 25.368 1.00 86.88 876 ALA A CA 1
ATOM 7123 C C . ALA A 1 876 ? 8.641 -14.262 26.292 1.00 86.88 876 ALA A C 1
ATOM 7125 O O . ALA A 1 876 ? 7.569 -13.662 26.180 1.00 86.88 876 ALA A O 1
ATOM 7126 N N . ILE A 1 877 ? 9.597 -13.857 27.141 1.00 87.75 877 ILE A N 1
ATOM 7127 C CA . ILE A 1 877 ? 9.375 -12.742 28.070 1.00 87.75 877 ILE A CA 1
ATOM 7128 C C . ILE A 1 877 ? 9.306 -11.384 27.356 1.00 87.75 877 ILE A C 1
ATOM 7130 O O . ILE A 1 877 ? 8.472 -10.559 27.726 1.00 87.75 877 ILE A O 1
ATOM 7134 N N . GLN A 1 878 ? 10.086 -11.175 26.287 1.00 84.75 878 GLN A N 1
ATOM 7135 C CA . GLN A 1 878 ? 10.002 -9.974 25.437 1.00 84.75 878 GLN A CA 1
ATOM 7136 C C . GLN A 1 878 ? 8.643 -9.854 24.728 1.00 84.75 878 GLN A C 1
ATOM 7138 O O . GLN A 1 878 ? 8.153 -8.750 24.490 1.00 84.75 878 GLN A O 1
ATOM 7143 N N . HIS A 1 879 ? 7.997 -10.985 24.434 1.00 84.50 879 HIS A N 1
ATOM 7144 C CA . HIS A 1 879 ? 6.626 -11.056 23.922 1.00 84.50 879 HIS A CA 1
ATOM 7145 C C . HIS A 1 879 ? 5.552 -11.099 25.024 1.00 84.50 879 HIS A C 1
ATOM 7147 O O . HIS A 1 879 ? 4.375 -11.288 24.720 1.00 84.50 879 HIS A O 1
ATOM 7153 N N . LYS A 1 880 ? 5.932 -10.897 26.294 1.00 82.06 880 LYS A N 1
ATOM 7154 C CA . LYS A 1 880 ? 5.047 -10.941 27.473 1.00 82.06 880 LYS A CA 1
ATOM 7155 C C . LYS A 1 880 ? 4.340 -12.288 27.677 1.00 82.06 880 LYS A C 1
ATOM 7157 O O . LYS A 1 880 ? 3.291 -12.342 28.317 1.00 82.06 880 LYS A O 1
ATOM 7162 N N . SER A 1 881 ? 4.926 -13.371 27.169 1.00 85.06 881 SER A N 1
ATOM 7163 C CA . SER A 1 881 ? 4.485 -14.743 27.422 1.00 85.06 881 SER A CA 1
ATOM 7164 C C . SER A 1 881 ? 5.254 -15.330 28.601 1.00 85.06 881 SER A C 1
ATOM 7166 O O . SER A 1 881 ? 6.482 -15.405 28.582 1.00 85.06 881 SER A O 1
ATOM 7168 N N . LEU A 1 882 ? 4.529 -15.755 29.634 1.00 80.94 882 LEU A N 1
ATOM 7169 C CA . LEU A 1 882 ? 5.106 -16.413 30.812 1.00 80.94 882 LEU A CA 1
ATOM 7170 C C . LEU A 1 882 ? 5.161 -17.938 30.664 1.00 80.94 882 LEU A C 1
ATOM 7172 O O . LEU A 1 882 ? 5.948 -18.590 31.347 1.00 80.94 882 LEU A O 1
ATOM 7176 N N . GLU A 1 883 ? 4.355 -18.484 29.755 1.00 84.50 883 GLU A N 1
ATOM 7177 C CA . GLU A 1 883 ? 4.254 -19.911 29.466 1.00 84.50 883 GLU A CA 1
ATOM 7178 C C . GLU A 1 883 ? 5.045 -20.218 28.190 1.00 84.50 883 GLU A C 1
ATOM 7180 O O . GLU A 1 883 ? 4.877 -19.554 27.160 1.00 84.50 883 GLU A O 1
ATOM 7185 N N . ILE A 1 884 ? 5.928 -21.217 28.256 1.00 88.31 884 ILE A N 1
ATOM 7186 C CA . ILE A 1 884 ? 6.735 -21.667 27.118 1.00 88.31 884 ILE A CA 1
ATOM 7187 C C . ILE A 1 884 ? 6.379 -23.120 26.838 1.00 88.31 884 ILE A C 1
ATOM 7189 O O . ILE A 1 884 ? 6.629 -23.988 27.671 1.00 88.31 884 ILE A O 1
ATOM 7193 N N . PHE A 1 885 ? 5.829 -23.401 25.660 1.00 89.44 885 PHE A N 1
ATOM 7194 C CA . PHE A 1 885 ? 5.454 -24.754 25.260 1.00 89.44 885 PHE A CA 1
ATOM 7195 C C . PHE A 1 885 ? 6.508 -25.373 24.340 1.00 89.44 885 PHE A C 1
ATOM 7197 O O . PHE A 1 885 ? 6.851 -24.795 23.311 1.00 89.44 885 PHE A O 1
ATOM 7204 N N . HIS A 1 886 ? 6.985 -26.569 24.685 1.00 88.25 886 HIS A N 1
ATOM 7205 C CA . HIS A 1 886 ? 7.847 -27.390 23.833 1.00 88.25 886 HIS A CA 1
ATOM 7206 C C . HIS A 1 886 ? 7.081 -28.598 23.307 1.00 88.25 886 HIS A C 1
ATOM 7208 O O . HIS A 1 886 ? 6.379 -29.279 24.056 1.00 88.25 886 HIS A O 1
ATOM 7214 N N . LYS A 1 887 ? 7.240 -28.872 22.010 1.00 89.12 887 LYS A N 1
ATOM 7215 C CA . LYS A 1 887 ? 6.699 -30.074 21.375 1.00 89.12 887 LYS A CA 1
ATOM 7216 C C . LYS A 1 887 ? 7.556 -31.282 21.731 1.00 89.12 887 LYS A C 1
ATOM 7218 O O . LYS A 1 887 ? 8.758 -31.290 21.474 1.00 89.12 887 LYS A O 1
ATOM 7223 N N . ILE A 1 888 ? 6.921 -32.292 22.307 1.00 90.62 888 ILE A N 1
ATOM 7224 C CA . ILE A 1 888 ? 7.514 -33.585 22.620 1.00 90.62 888 ILE A CA 1
ATOM 7225 C C . ILE A 1 888 ? 6.980 -34.593 21.610 1.00 90.62 888 ILE A C 1
ATOM 7227 O O . ILE A 1 888 ? 5.769 -34.744 21.464 1.00 90.62 888 ILE A O 1
ATOM 7231 N N . TYR A 1 889 ? 7.901 -35.255 20.916 1.00 89.62 889 TYR A N 1
ATOM 7232 C CA . TYR A 1 889 ? 7.598 -36.283 19.928 1.00 89.62 889 TYR A CA 1
ATOM 7233 C C . TYR A 1 889 ? 7.619 -37.658 20.587 1.00 89.62 889 TYR A C 1
ATOM 7235 O O . TYR A 1 889 ? 8.546 -37.978 21.341 1.00 89.62 889 TYR A O 1
ATOM 7243 N N . PHE A 1 890 ? 6.613 -38.467 20.285 1.00 89.81 890 PHE A N 1
ATOM 7244 C CA . PHE A 1 890 ? 6.479 -39.825 20.784 1.00 89.81 890 PHE A CA 1
ATOM 7245 C C . PHE A 1 890 ? 6.902 -40.855 19.724 1.00 89.81 890 PHE A C 1
ATOM 7247 O O . PHE A 1 890 ? 6.897 -40.558 18.530 1.00 89.81 890 PHE A O 1
ATOM 7254 N N . PRO A 1 891 ? 7.283 -42.083 20.131 1.00 85.31 891 PRO A N 1
ATOM 7255 C CA . PRO A 1 891 ? 7.708 -43.131 19.195 1.00 85.31 891 PRO A CA 1
ATOM 7256 C C . PRO A 1 891 ? 6.632 -43.641 18.222 1.00 85.31 891 PRO A C 1
ATOM 7258 O O . PRO A 1 891 ? 6.953 -44.440 17.349 1.00 85.31 891 PRO A O 1
ATOM 7261 N N . ASP A 1 892 ? 5.372 -43.245 18.397 1.00 85.50 892 ASP A N 1
ATOM 7262 C CA . ASP A 1 892 ? 4.234 -43.589 17.535 1.00 85.50 892 ASP A CA 1
ATOM 7263 C C . ASP A 1 892 ? 3.942 -42.514 16.469 1.00 85.50 892 ASP A C 1
ATOM 7265 O O . ASP A 1 892 ? 2.853 -42.489 15.897 1.00 85.50 892 ASP A O 1
ATOM 7269 N N . ASP A 1 893 ? 4.912 -41.629 16.216 1.00 82.19 893 ASP A N 1
ATOM 7270 C CA . ASP A 1 893 ? 4.836 -40.484 15.301 1.00 82.19 893 ASP A CA 1
ATOM 7271 C C . ASP A 1 893 ? 3.805 -39.405 15.699 1.00 82.19 893 ASP A C 1
ATOM 7273 O O . ASP A 1 893 ? 3.467 -38.537 14.889 1.00 82.19 893 ASP A O 1
ATOM 7277 N N . THR A 1 894 ? 3.330 -39.403 16.951 1.00 87.44 894 THR A N 1
ATOM 7278 C CA . THR A 1 894 ? 2.505 -38.312 17.498 1.00 87.44 894 THR A CA 1
ATOM 7279 C C . THR A 1 894 ? 3.352 -37.237 18.194 1.00 87.44 894 THR A C 1
ATOM 7281 O O . THR A 1 894 ? 4.451 -37.507 18.687 1.00 87.44 894 THR A O 1
ATOM 7284 N N . ASP A 1 895 ? 2.856 -35.994 18.243 1.00 89.69 895 ASP A N 1
ATOM 7285 C CA . ASP A 1 895 ? 3.469 -34.896 19.001 1.00 89.69 895 ASP A CA 1
ATOM 7286 C C . ASP A 1 895 ? 2.464 -34.190 19.920 1.00 89.69 895 ASP A C 1
ATOM 7288 O O . ASP A 1 895 ? 1.345 -33.871 19.519 1.00 89.69 895 ASP A O 1
ATOM 7292 N N . GLU A 1 896 ? 2.880 -33.899 21.156 1.00 88.38 896 GLU A N 1
ATOM 7293 C CA . GLU A 1 896 ? 2.120 -33.055 22.086 1.00 88.38 896 GLU A CA 1
ATOM 7294 C C . GLU A 1 896 ? 2.979 -31.927 22.661 1.00 88.38 896 GLU A C 1
ATOM 7296 O O . GLU A 1 896 ? 4.183 -32.064 22.875 1.00 88.38 896 GLU A O 1
ATOM 7301 N N . ALA A 1 897 ? 2.343 -30.790 22.941 1.00 90.94 897 ALA A N 1
ATOM 7302 C CA . ALA A 1 897 ? 2.996 -29.633 23.537 1.00 90.94 897 ALA A CA 1
ATOM 7303 C C . ALA A 1 897 ? 2.899 -29.659 25.072 1.00 90.94 897 ALA A C 1
ATOM 7305 O O . ALA A 1 897 ? 1.805 -29.760 25.635 1.00 90.94 897 ALA A O 1
ATOM 7306 N N . PHE A 1 898 ? 4.043 -29.507 25.741 1.00 90.31 898 PHE A N 1
ATOM 7307 C CA . PHE A 1 898 ? 4.167 -29.442 27.199 1.00 90.31 898 PHE A CA 1
ATOM 7308 C C . PHE A 1 898 ? 4.778 -28.117 27.637 1.00 90.31 898 PHE A C 1
ATOM 7310 O O . PHE A 1 898 ? 5.681 -27.598 26.985 1.00 90.31 898 PHE A O 1
ATOM 7317 N N . GLU A 1 899 ? 4.293 -27.576 28.751 1.00 89.94 899 GLU A N 1
ATOM 7318 C CA . GLU A 1 899 ? 4.851 -26.365 29.348 1.00 89.94 899 GLU A CA 1
ATOM 7319 C C . GLU A 1 899 ? 6.222 -26.662 29.977 1.00 89.94 899 GLU A C 1
ATOM 7321 O O . GLU A 1 899 ? 6.376 -27.602 30.763 1.00 89.94 899 GLU A O 1
ATOM 7326 N N . VAL A 1 900 ? 7.228 -25.860 29.626 1.00 89.81 900 VAL A N 1
ATOM 7327 C CA . VAL A 1 900 ? 8.607 -25.982 30.100 1.00 89.81 900 VAL A CA 1
ATOM 7328 C C . VAL A 1 900 ? 9.110 -24.634 30.609 1.00 89.81 900 VAL A C 1
ATOM 7330 O O . VAL A 1 900 ? 9.556 -23.773 29.851 1.00 89.81 900 VAL A O 1
ATOM 7333 N N . ASP A 1 901 ? 9.100 -24.487 31.931 1.00 86.06 901 ASP A N 1
ATOM 7334 C CA . ASP A 1 901 ? 9.693 -23.352 32.646 1.00 86.06 901 ASP A CA 1
ATOM 7335 C C . ASP A 1 901 ? 11.228 -23.489 32.777 1.00 86.06 901 ASP A C 1
ATOM 7337 O O . ASP A 1 901 ? 11.770 -24.598 32.760 1.00 86.06 901 ASP A O 1
ATOM 7341 N N . SER A 1 902 ? 11.924 -22.373 33.004 1.00 85.06 902 SER A N 1
ATOM 7342 C CA . SER A 1 902 ? 13.367 -22.253 33.247 1.00 85.06 902 SER A CA 1
ATOM 7343 C C . SER A 1 902 ? 13.901 -23.211 34.308 1.00 85.06 902 SER A C 1
ATOM 7345 O O . SER A 1 902 ? 15.036 -23.664 34.207 1.00 85.06 902 SER A O 1
ATOM 7347 N N . LEU A 1 903 ? 13.105 -23.519 35.335 1.00 87.94 903 LEU A N 1
ATOM 7348 C CA . LEU A 1 903 ? 13.485 -24.394 36.452 1.00 87.94 903 LEU A CA 1
ATOM 7349 C C . LEU A 1 903 ? 12.957 -25.832 36.291 1.00 87.94 903 LEU A C 1
ATOM 7351 O O . LEU A 1 903 ? 12.863 -26.577 37.271 1.00 87.94 903 LEU A O 1
ATOM 7355 N N . THR A 1 904 ? 12.560 -26.231 35.083 1.00 90.12 904 THR A N 1
ATOM 7356 C CA . THR A 1 904 ? 12.063 -27.583 34.790 1.00 90.12 904 THR A CA 1
ATOM 7357 C C . THR A 1 904 ? 13.231 -28.526 34.521 1.00 90.12 904 THR A C 1
ATOM 7359 O O . THR A 1 904 ? 14.033 -28.305 33.609 1.00 90.12 904 THR A O 1
ATOM 7362 N N . ARG A 1 905 ? 13.341 -29.592 35.322 1.00 90.75 905 ARG A N 1
ATOM 7363 C CA . ARG A 1 905 ? 14.307 -30.672 35.081 1.00 90.75 905 ARG A CA 1
ATOM 7364 C C . ARG A 1 905 ? 13.693 -31.730 34.178 1.00 90.75 905 ARG A C 1
ATOM 7366 O O . ARG A 1 905 ? 12.476 -31.912 34.171 1.00 90.75 905 ARG A O 1
ATOM 7373 N N . ALA A 1 906 ? 14.538 -32.481 33.482 1.00 90.06 906 ALA A N 1
ATOM 7374 C CA . ALA A 1 906 ? 14.091 -33.550 32.594 1.00 90.06 906 ALA A CA 1
ATOM 7375 C C . ALA A 1 906 ? 13.179 -34.571 33.302 1.00 90.06 906 ALA A C 1
ATOM 7377 O O . ALA A 1 906 ? 12.157 -34.967 32.750 1.00 90.06 906 ALA A O 1
ATOM 7378 N N . ILE A 1 907 ? 13.476 -34.930 34.557 1.00 89.88 907 ILE A N 1
ATOM 7379 C CA . ILE A 1 907 ? 12.636 -35.846 35.344 1.00 89.88 907 ILE A CA 1
ATOM 7380 C C . ILE A 1 907 ? 11.256 -35.266 35.682 1.00 89.88 907 ILE A C 1
ATOM 7382 O O . ILE A 1 907 ? 10.277 -36.007 35.745 1.00 89.88 907 ILE A O 1
ATOM 7386 N N . ASP A 1 908 ? 11.160 -33.952 35.897 1.00 90.12 908 ASP A N 1
ATOM 7387 C CA . ASP A 1 908 ? 9.893 -33.285 36.209 1.00 90.12 908 ASP A CA 1
ATOM 7388 C C . ASP A 1 908 ? 9.007 -33.229 34.950 1.00 90.12 908 ASP A C 1
ATOM 7390 O O . ASP A 1 908 ? 7.798 -33.469 35.017 1.00 90.12 908 ASP A O 1
ATOM 7394 N N . LEU A 1 909 ? 9.625 -33.014 33.783 1.00 91.50 909 LEU A N 1
ATOM 7395 C CA . LEU A 1 909 ? 8.950 -33.066 32.488 1.00 91.50 909 LEU A CA 1
ATOM 7396 C C . LEU A 1 909 ? 8.490 -34.495 32.146 1.00 91.50 909 LEU A C 1
ATOM 7398 O O . LEU A 1 909 ? 7.323 -34.678 31.810 1.00 91.50 909 LEU A O 1
ATOM 7402 N N . CYS A 1 910 ? 9.331 -35.521 32.346 1.00 90.50 910 CYS A N 1
ATOM 7403 C CA . CYS A 1 910 ? 8.931 -36.931 32.194 1.00 90.50 910 CYS A CA 1
ATOM 7404 C C . CYS A 1 910 ? 7.717 -37.294 33.060 1.00 90.50 910 CYS A C 1
ATOM 7406 O O . CYS A 1 910 ? 6.806 -37.976 32.594 1.00 90.50 910 CYS A O 1
ATOM 7408 N N . LYS A 1 911 ? 7.679 -36.830 34.316 1.00 89.62 911 LYS A N 1
ATOM 7409 C CA . LYS A 1 911 ? 6.538 -37.058 35.218 1.00 89.62 911 LYS A CA 1
ATOM 7410 C C . LYS A 1 911 ? 5.265 -36.384 34.714 1.00 89.62 911 LYS A C 1
ATOM 7412 O O . LYS A 1 911 ? 4.199 -36.988 34.768 1.00 89.62 911 LYS A O 1
ATOM 7417 N N . THR A 1 912 ? 5.380 -35.161 34.203 1.00 91.56 912 THR A N 1
ATOM 7418 C CA . THR A 1 912 ? 4.247 -34.406 33.643 1.00 91.56 912 THR A CA 1
ATOM 7419 C C . THR A 1 912 ? 3.682 -35.097 32.400 1.00 91.56 912 THR A C 1
ATOM 7421 O O . THR A 1 912 ? 2.467 -35.249 32.277 1.00 91.56 912 THR A O 1
ATOM 7424 N N . ILE A 1 913 ? 4.561 -35.596 31.526 1.00 91.19 913 ILE A N 1
ATOM 7425 C CA . ILE A 1 913 ? 4.194 -36.402 30.356 1.00 91.19 913 ILE A CA 1
ATOM 7426 C C . ILE A 1 913 ? 3.498 -37.695 30.791 1.00 91.19 913 ILE A C 1
ATOM 7428 O O . ILE A 1 913 ? 2.402 -37.990 30.323 1.00 91.19 913 ILE A O 1
ATOM 7432 N N . GLY A 1 914 ? 4.086 -38.438 31.732 1.00 90.00 914 GLY A N 1
ATOM 7433 C CA . GLY A 1 914 ? 3.513 -39.692 32.216 1.00 90.00 914 GLY A CA 1
ATOM 7434 C C . GLY A 1 914 ? 2.134 -39.528 32.855 1.00 90.00 914 GLY A C 1
ATOM 7435 O O . GLY A 1 914 ? 1.250 -40.340 32.597 1.00 90.00 914 GLY A O 1
ATOM 7436 N N . LEU A 1 915 ? 1.921 -38.451 33.620 1.00 90.31 915 LEU A N 1
ATOM 7437 C CA . LEU A 1 915 ? 0.609 -38.110 34.179 1.00 90.31 915 LEU A CA 1
ATOM 7438 C C . LEU A 1 915 ? -0.424 -37.816 33.086 1.00 90.31 915 LEU A C 1
ATOM 7440 O O . LEU A 1 915 ? -1.552 -38.294 33.179 1.00 90.31 915 LEU A O 1
ATOM 7444 N N . ARG A 1 916 ? -0.045 -37.065 32.045 1.00 89.19 916 ARG A N 1
ATOM 7445 C CA . ARG A 1 916 ? -0.941 -36.719 30.931 1.00 89.19 916 ARG A CA 1
ATOM 7446 C C . ARG A 1 916 ? -1.311 -37.932 30.075 1.00 89.19 916 ARG A C 1
ATOM 7448 O O . ARG A 1 916 ? -2.455 -38.038 29.651 1.00 89.19 916 ARG A O 1
ATOM 7455 N N . LEU A 1 917 ? -0.374 -38.860 29.888 1.00 87.44 917 LEU A N 1
ATOM 7456 C CA . LEU A 1 917 ? -0.587 -40.120 29.169 1.00 87.44 917 LEU A CA 1
ATOM 7457 C C . LEU A 1 917 ? -1.266 -41.213 30.017 1.00 87.44 917 LEU A C 1
ATOM 7459 O O . LEU A 1 917 ? -1.581 -42.281 29.498 1.00 87.44 917 LEU A O 1
ATOM 7463 N N . GLY A 1 918 ? -1.480 -40.984 31.318 1.00 88.44 918 GLY A N 1
ATOM 7464 C CA . GLY A 1 918 ? -2.084 -41.969 32.219 1.00 88.44 918 GLY A CA 1
ATOM 7465 C C . GLY A 1 918 ? -1.189 -43.178 32.530 1.00 88.44 918 GLY A C 1
ATOM 7466 O O . GLY A 1 918 ? -1.700 -44.268 32.791 1.00 88.44 918 GLY A O 1
ATOM 7467 N N . LEU A 1 919 ? 0.139 -43.016 32.500 1.00 87.44 919 LEU A N 1
ATOM 7468 C CA . LEU A 1 919 ? 1.088 -44.087 32.818 1.00 87.44 919 LEU A CA 1
ATOM 7469 C C . LEU A 1 919 ? 1.049 -44.438 34.314 1.00 87.44 919 LEU A C 1
ATOM 7471 O O . LEU A 1 919 ? 1.110 -43.561 35.173 1.00 87.44 919 LEU A O 1
ATOM 7475 N N . GLN A 1 920 ? 1.016 -45.737 34.637 1.00 84.69 920 GLN A N 1
ATOM 7476 C CA . GLN A 1 920 ? 1.060 -46.214 36.030 1.00 84.69 920 GLN A CA 1
ATOM 7477 C C . GLN A 1 920 ? 2.454 -46.095 36.667 1.00 84.69 920 GLN A C 1
ATOM 7479 O O . GLN A 1 920 ? 2.564 -45.972 37.885 1.00 84.69 920 GLN A O 1
ATOM 7484 N N . SER A 1 921 ? 3.515 -46.127 35.857 1.00 86.19 921 SER A N 1
ATOM 7485 C CA . SER A 1 921 ? 4.888 -45.851 36.281 1.00 86.19 921 SER A CA 1
ATOM 7486 C C . SER A 1 921 ? 5.642 -45.128 35.168 1.00 86.19 921 SER A C 1
ATOM 7488 O O . SER A 1 921 ? 5.501 -45.464 33.993 1.00 86.19 921 SER A O 1
ATOM 7490 N N . THR A 1 922 ? 6.445 -44.136 35.551 1.00 85.50 922 THR A N 1
ATOM 7491 C CA . THR A 1 922 ? 7.388 -43.435 34.665 1.00 85.50 922 THR A CA 1
ATOM 7492 C C . THR A 1 922 ? 8.815 -43.971 34.802 1.00 85.50 922 THR A C 1
ATOM 7494 O O . THR A 1 922 ? 9.749 -43.378 34.262 1.00 85.50 922 THR A O 1
ATOM 7497 N N . ASP A 1 923 ? 9.013 -45.062 35.546 1.00 85.44 923 ASP A N 1
ATOM 7498 C CA . ASP A 1 923 ? 10.336 -45.638 35.777 1.00 85.44 923 ASP A CA 1
ATOM 7499 C C . ASP A 1 923 ? 10.912 -46.207 34.474 1.00 85.44 923 ASP A C 1
ATOM 7501 O O . ASP A 1 923 ? 10.264 -46.969 33.761 1.00 85.44 923 ASP A O 1
ATOM 7505 N N . GLY A 1 924 ? 12.146 -45.815 34.150 1.00 83.31 924 GLY A N 1
ATOM 7506 C CA . GLY A 1 924 ? 12.824 -46.195 32.906 1.00 83.31 924 GLY A CA 1
ATOM 7507 C C . GLY A 1 924 ? 12.550 -45.275 31.710 1.00 83.31 924 GLY A C 1
ATOM 7508 O O . GLY A 1 924 ? 13.262 -45.377 30.712 1.00 83.31 924 GLY A O 1
ATOM 7509 N N . PHE A 1 925 ? 11.600 -44.337 31.806 1.00 87.38 925 PHE A N 1
ATOM 7510 C CA . PHE A 1 925 ? 11.373 -43.333 30.763 1.00 87.38 925 PHE A CA 1
ATOM 7511 C C . PHE A 1 925 ? 12.362 -42.167 30.881 1.00 87.38 925 PHE A C 1
ATOM 7513 O O . PHE A 1 925 ? 12.605 -41.626 31.961 1.00 87.38 925 PHE A O 1
ATOM 7520 N N . SER A 1 926 ? 12.917 -41.753 29.744 1.00 87.75 926 SER A N 1
ATOM 7521 C CA . SER A 1 926 ? 13.857 -40.637 29.642 1.00 87.75 926 SER A CA 1
ATOM 7522 C C . SER A 1 926 ? 13.536 -39.788 28.417 1.00 87.75 926 SER A C 1
ATOM 7524 O O . SER A 1 926 ? 12.966 -40.279 27.443 1.00 87.75 926 SER A O 1
ATOM 7526 N N . LEU A 1 927 ? 13.902 -38.510 28.478 1.00 90.38 927 LEU A N 1
ATOM 7527 C CA . LEU A 1 927 ? 13.822 -37.608 27.338 1.00 90.38 927 LEU A CA 1
ATOM 7528 C C . LEU A 1 927 ? 15.046 -37.800 26.452 1.00 90.38 927 LEU A C 1
ATOM 7530 O O . LEU A 1 927 ? 16.175 -37.913 26.937 1.00 90.38 927 LEU A O 1
ATOM 7534 N N . PHE A 1 928 ? 14.813 -37.782 25.147 1.00 89.00 928 PHE A N 1
ATOM 7535 C CA . PHE A 1 928 ? 15.861 -37.855 24.145 1.00 89.00 928 PHE A CA 1
ATOM 7536 C C . PHE A 1 928 ? 15.800 -36.626 23.247 1.00 89.00 928 PHE A C 1
ATOM 7538 O O . PHE A 1 928 ? 14.725 -36.192 22.842 1.00 89.00 928 PHE A O 1
ATOM 7545 N N . VAL A 1 929 ? 16.967 -36.076 22.927 1.00 87.88 929 VAL A N 1
ATOM 7546 C CA . VAL A 1 929 ? 17.124 -35.002 21.946 1.00 87.88 929 VAL A CA 1
ATOM 7547 C C . VAL A 1 929 ? 17.782 -35.606 20.713 1.00 87.88 929 VAL A C 1
ATOM 7549 O O . VAL A 1 929 ? 18.912 -36.095 20.782 1.00 87.88 929 VAL A O 1
ATOM 7552 N N . ALA A 1 930 ? 17.064 -35.598 19.592 1.00 82.25 930 ALA A N 1
ATOM 7553 C CA . ALA A 1 930 ? 17.570 -36.051 18.304 1.00 82.25 930 ALA A CA 1
ATOM 7554 C C . ALA A 1 930 ? 18.063 -34.848 17.493 1.00 82.25 930 ALA A C 1
ATOM 7556 O O . ALA A 1 930 ? 17.310 -33.904 17.256 1.00 82.25 930 ALA A O 1
ATOM 7557 N N . ILE A 1 931 ? 19.325 -34.875 17.062 1.00 77.31 931 ILE A N 1
ATOM 7558 C CA . ILE A 1 931 ? 19.892 -33.858 16.173 1.00 77.31 931 ILE A CA 1
ATOM 7559 C C . ILE A 1 931 ? 20.594 -34.547 15.012 1.00 77.31 931 ILE A C 1
ATOM 7561 O O . ILE A 1 931 ? 21.579 -35.260 15.202 1.00 77.31 931 ILE A O 1
ATOM 7565 N N . SER A 1 932 ? 20.118 -34.270 13.794 1.00 73.44 932 SER A N 1
ATOM 7566 C CA . SER A 1 932 ? 20.590 -34.923 12.566 1.00 73.44 932 SER A CA 1
ATOM 7567 C C . SER A 1 932 ? 20.491 -36.454 12.671 1.00 73.44 932 SER A C 1
ATOM 7569 O O . SER A 1 932 ? 19.388 -36.984 12.720 1.00 73.44 932 SER A O 1
ATOM 7571 N N . ASP A 1 933 ? 21.621 -37.157 12.723 1.00 73.38 933 ASP A N 1
ATOM 7572 C CA . ASP A 1 933 ? 21.747 -38.615 12.786 1.00 73.38 933 ASP A CA 1
ATOM 7573 C C . ASP A 1 933 ? 22.064 -39.145 14.199 1.00 73.38 933 ASP A C 1
ATOM 7575 O O . ASP A 1 933 ? 22.322 -40.336 14.371 1.00 73.38 933 ASP A O 1
ATOM 7579 N N . ARG A 1 934 ? 22.067 -38.280 15.226 1.00 79.19 934 ARG A N 1
ATOM 7580 C CA . ARG A 1 934 ? 22.456 -38.636 16.601 1.00 79.19 934 ARG A CA 1
ATOM 7581 C C . ARG A 1 934 ? 21.335 -38.387 17.596 1.00 79.19 934 ARG A C 1
ATOM 7583 O O . ARG A 1 934 ? 20.617 -37.395 17.506 1.00 79.19 934 ARG A O 1
ATOM 7590 N N . VAL A 1 935 ? 21.243 -39.265 18.590 1.00 84.12 935 VAL A N 1
ATOM 7591 C CA . VAL A 1 935 ? 20.255 -39.194 19.671 1.00 84.12 935 VAL A CA 1
ATOM 7592 C C . VAL A 1 935 ? 20.984 -39.132 21.010 1.00 84.12 935 VAL A C 1
ATOM 7594 O O . VAL A 1 935 ? 21.821 -39.985 21.305 1.00 84.12 935 VAL A O 1
ATOM 7597 N N . PHE A 1 936 ? 20.669 -38.123 21.817 1.00 86.44 936 PHE A N 1
ATOM 7598 C CA . PHE A 1 936 ? 21.267 -37.890 23.130 1.00 86.44 936 PHE A CA 1
ATOM 7599 C C . PHE A 1 936 ? 20.211 -38.062 24.221 1.00 86.44 936 PHE A C 1
ATOM 7601 O O . PHE A 1 936 ? 19.135 -37.477 24.134 1.00 86.44 936 PHE A O 1
ATOM 7608 N N . SER A 1 937 ? 20.514 -38.845 25.259 1.00 87.69 937 SER A N 1
ATOM 7609 C CA . SER A 1 937 ? 19.651 -38.949 26.442 1.00 87.69 937 SER A CA 1
ATOM 7610 C C . SER A 1 937 ? 19.879 -37.749 27.357 1.00 87.69 937 SER A C 1
ATOM 7612 O O . SER A 1 937 ? 21.023 -37.424 27.681 1.00 87.69 937 SER A O 1
ATOM 7614 N N . VAL A 1 938 ? 18.792 -37.103 27.777 1.00 89.38 938 VAL A N 1
ATOM 7615 C CA . VAL A 1 938 ? 18.828 -35.992 28.728 1.00 89.38 938 VAL A CA 1
ATOM 7616 C C . VAL A 1 938 ? 18.927 -36.559 30.151 1.00 89.38 938 VAL A C 1
ATOM 7618 O O . VAL A 1 938 ? 18.025 -37.286 30.582 1.00 89.38 938 VAL A O 1
ATOM 7621 N N . PRO A 1 939 ? 19.972 -36.226 30.932 1.00 88.75 939 PRO A N 1
ATOM 7622 C CA . PRO A 1 939 ? 20.068 -36.662 32.320 1.00 88.75 939 PRO A CA 1
ATOM 7623 C C . PRO A 1 939 ? 18.876 -36.157 33.144 1.00 88.75 939 PRO A C 1
ATOM 7625 O O . PRO A 1 939 ? 18.578 -34.966 33.136 1.00 88.75 939 PRO A O 1
ATOM 7628 N N . GLY A 1 940 ? 18.229 -37.033 33.920 1.00 84.88 940 GLY A N 1
ATOM 7629 C CA . GLY A 1 940 ? 16.995 -36.696 34.652 1.00 84.88 940 GLY A CA 1
ATOM 7630 C C . GLY A 1 940 ? 17.105 -35.475 35.581 1.00 84.88 940 GLY A C 1
ATOM 7631 O O . GLY A 1 940 ? 16.148 -34.716 35.719 1.00 84.88 940 GLY A O 1
ATOM 7632 N N . ASN A 1 941 ? 18.280 -35.249 36.176 1.00 87.88 941 ASN A N 1
ATOM 7633 C CA . ASN A 1 941 ? 18.531 -34.126 37.086 1.00 87.88 941 ASN A CA 1
ATOM 7634 C C . ASN A 1 941 ? 18.973 -32.832 36.380 1.00 87.88 941 ASN A C 1
ATOM 7636 O O . ASN A 1 941 ? 19.111 -31.811 37.052 1.00 87.88 941 ASN A O 1
ATOM 7640 N N . ALA A 1 942 ? 19.224 -32.856 35.067 1.00 88.94 942 ALA A N 1
ATOM 7641 C CA . ALA A 1 942 ? 19.609 -31.666 34.319 1.00 88.94 942 ALA A CA 1
ATOM 7642 C C . ALA A 1 942 ? 18.391 -30.765 34.066 1.00 88.94 942 ALA A C 1
ATOM 7644 O O . ALA A 1 942 ? 17.287 -31.250 33.792 1.00 88.94 942 ALA A O 1
ATOM 7645 N N . PHE A 1 943 ? 18.597 -29.448 34.141 1.00 91.75 943 PHE A N 1
ATOM 7646 C CA . PHE A 1 943 ? 17.617 -28.483 33.653 1.00 91.75 943 PHE A CA 1
ATOM 7647 C C . PHE A 1 943 ? 17.518 -28.591 32.133 1.00 91.75 943 PHE A C 1
ATOM 7649 O O . PHE A 1 943 ? 18.540 -28.673 31.451 1.00 91.75 943 PHE A O 1
ATOM 7656 N N . PHE A 1 944 ? 16.293 -28.582 31.612 1.00 90.12 944 PHE A N 1
ATOM 7657 C CA . PHE A 1 944 ? 16.027 -28.824 30.194 1.00 90.12 944 PHE A CA 1
ATOM 7658 C C . PHE A 1 944 ? 16.822 -27.876 29.277 1.00 90.12 944 PHE A C 1
ATOM 7660 O O . PHE A 1 944 ? 17.569 -28.328 28.411 1.00 90.12 944 PHE A O 1
ATOM 7667 N N . TYR A 1 945 ? 16.749 -26.567 29.533 1.00 90.62 945 TYR A N 1
ATOM 7668 C CA . TYR A 1 945 ? 17.451 -25.558 28.735 1.00 90.62 945 TYR A CA 1
ATOM 7669 C C . TYR A 1 945 ? 18.977 -25.552 28.928 1.00 90.62 945 TYR A C 1
ATOM 7671 O O . TYR A 1 945 ? 19.700 -25.219 27.991 1.00 90.62 945 TYR A O 1
ATOM 7679 N N . ASP A 1 946 ? 19.484 -25.957 30.100 1.00 89.62 946 ASP A N 1
ATOM 7680 C CA . ASP A 1 946 ? 20.934 -26.083 30.322 1.00 89.62 946 ASP A CA 1
ATOM 7681 C C . ASP A 1 946 ? 21.516 -27.206 29.458 1.00 89.62 946 ASP A C 1
ATOM 7683 O O . ASP A 1 946 ? 22.550 -27.022 28.818 1.00 89.62 946 ASP A O 1
ATOM 7687 N N . PHE A 1 947 ? 20.818 -28.343 29.383 1.00 89.56 947 PHE A N 1
ATOM 7688 C CA . PHE A 1 947 ? 21.249 -29.468 28.558 1.00 89.56 947 PHE A CA 1
ATOM 7689 C C . PHE A 1 947 ? 21.205 -29.142 27.058 1.00 89.56 947 PHE A C 1
ATOM 7691 O O . PHE A 1 947 ? 22.139 -29.477 26.332 1.00 89.56 947 PHE A O 1
ATOM 7698 N N . LEU A 1 948 ? 20.156 -28.454 26.584 1.00 88.12 948 LEU A N 1
ATOM 7699 C CA . LEU A 1 948 ? 20.077 -28.014 25.183 1.00 88.12 948 LEU A CA 1
ATOM 7700 C C . LEU A 1 948 ? 21.255 -27.112 24.805 1.00 88.12 948 LEU A C 1
ATOM 7702 O O . LEU A 1 948 ? 21.849 -27.272 23.736 1.00 88.12 948 LEU A O 1
ATOM 7706 N N . ARG A 1 949 ? 21.626 -26.189 25.696 1.00 85.94 949 ARG A N 1
ATOM 7707 C CA . ARG A 1 949 ? 22.754 -25.284 25.473 1.00 85.94 949 ARG A CA 1
ATOM 7708 C C . ARG A 1 949 ? 24.092 -26.020 25.458 1.00 85.94 949 ARG A C 1
ATOM 7710 O O . ARG A 1 949 ? 24.868 -25.823 24.524 1.00 85.94 949 ARG A O 1
ATOM 7717 N N . GLU A 1 950 ? 24.323 -26.911 26.419 1.00 87.12 950 GLU A N 1
ATOM 7718 C CA . GLU A 1 950 ? 25.525 -27.753 26.488 1.00 87.12 950 GLU A CA 1
ATOM 7719 C C . GLU A 1 950 ? 25.705 -28.590 25.208 1.00 87.12 950 GLU A C 1
ATOM 7721 O O . GLU A 1 950 ? 26.798 -28.660 24.641 1.00 87.12 950 GLU A O 1
ATOM 7726 N N . LEU A 1 951 ? 24.612 -29.152 24.686 1.00 84.75 951 LEU A N 1
ATOM 7727 C CA . LEU A 1 951 ? 24.612 -29.947 23.459 1.00 84.75 951 LEU A CA 1
ATOM 7728 C C . LEU A 1 951 ? 24.963 -29.091 22.225 1.00 84.75 951 LEU A C 1
ATOM 7730 O O . LEU A 1 951 ? 25.790 -29.487 21.399 1.00 84.75 951 LEU A O 1
ATOM 7734 N N . ILE A 1 952 ? 24.398 -27.885 22.108 1.00 82.62 952 ILE A N 1
ATOM 7735 C CA . ILE A 1 952 ? 24.703 -26.956 21.005 1.00 82.62 952 ILE A CA 1
ATOM 7736 C C . ILE A 1 952 ? 26.162 -26.492 21.047 1.00 82.62 952 ILE A C 1
ATOM 7738 O O . ILE A 1 952 ? 26.817 -26.429 20.001 1.00 82.62 952 ILE A O 1
ATOM 7742 N N . GLU A 1 953 ? 26.690 -26.172 22.226 1.00 82.62 953 GLU A N 1
ATOM 7743 C CA . GLU A 1 953 ? 28.092 -25.777 22.392 1.00 82.62 953 GLU A CA 1
ATOM 7744 C C . GLU A 1 953 ? 29.042 -26.926 22.039 1.00 82.62 953 GLU A C 1
ATOM 7746 O O . GLU A 1 953 ? 29.996 -26.726 21.279 1.00 82.62 953 GLU A O 1
ATOM 7751 N N . TRP A 1 954 ? 28.727 -28.148 22.471 1.00 81.75 954 TRP A N 1
ATOM 7752 C CA . TRP A 1 954 ? 29.471 -29.345 22.084 1.00 81.75 954 TRP A CA 1
ATOM 7753 C C . TRP A 1 954 ? 29.468 -29.569 20.563 1.00 81.75 954 TRP A C 1
ATOM 7755 O O . TRP A 1 954 ? 30.513 -29.859 19.973 1.00 81.75 954 TRP A O 1
ATOM 7765 N N . MET A 1 955 ? 28.334 -29.365 19.884 1.00 75.88 955 MET A N 1
ATOM 7766 C CA . MET A 1 955 ? 28.264 -29.461 18.419 1.00 75.88 955 MET A CA 1
ATOM 7767 C C . MET A 1 955 ? 29.103 -28.397 17.709 1.00 75.88 955 MET A C 1
ATOM 7769 O O . MET A 1 955 ? 29.747 -28.703 16.702 1.00 75.88 955 MET A O 1
ATOM 7773 N N . LYS A 1 956 ? 29.110 -27.157 18.218 1.00 75.44 956 LYS A N 1
ATOM 7774 C CA . LYS A 1 956 ? 29.948 -26.074 17.680 1.00 75.44 956 LYS A CA 1
ATOM 7775 C C . LYS A 1 956 ? 31.434 -26.401 17.824 1.00 75.44 956 LYS A C 1
ATOM 7777 O O . LYS A 1 956 ? 32.190 -26.151 16.891 1.00 75.44 956 LYS A O 1
ATOM 7782 N N . ALA A 1 957 ? 31.835 -27.004 18.941 1.00 74.81 957 ALA A N 1
ATOM 7783 C CA . ALA A 1 957 ? 33.212 -27.434 19.175 1.00 74.81 957 ALA A CA 1
ATOM 7784 C C . ALA A 1 957 ? 33.628 -28.651 18.320 1.00 74.81 957 ALA A C 1
ATOM 7786 O O . ALA A 1 957 ? 34.805 -28.809 18.006 1.00 74.81 957 ALA A O 1
ATOM 7787 N N . SER A 1 958 ? 32.673 -29.497 17.920 1.00 66.75 958 SER A N 1
ATOM 7788 C CA . SER A 1 958 ? 32.934 -30.771 17.231 1.00 66.75 958 SER A CA 1
ATOM 7789 C C . SER A 1 958 ? 32.995 -30.687 15.695 1.00 66.75 958 SER A C 1
ATOM 7791 O O . SER A 1 958 ? 33.335 -31.680 15.051 1.00 66.75 958 SER A O 1
ATOM 7793 N N . LYS A 1 959 ? 32.669 -29.542 15.074 1.00 54.25 959 LYS A N 1
ATOM 7794 C CA . LYS A 1 959 ? 32.756 -29.355 13.610 1.00 54.25 959 LYS A CA 1
ATOM 7795 C C . LYS A 1 959 ? 34.095 -28.705 13.208 1.00 54.25 959 LYS A C 1
ATOM 7797 O O . LYS A 1 959 ? 34.347 -27.574 13.620 1.00 54.25 959 LYS A O 1
ATOM 7802 N N . PRO A 1 960 ? 34.929 -29.333 12.350 1.00 42.91 960 PRO A N 1
ATOM 7803 C CA . PRO A 1 960 ? 36.060 -28.653 11.723 1.00 42.91 960 PRO A CA 1
ATOM 7804 C C . PRO A 1 960 ? 35.542 -27.554 10.789 1.00 42.91 960 PRO A C 1
ATOM 7806 O O . PRO A 1 960 ? 34.623 -27.779 9.999 1.00 42.91 960 PRO A O 1
ATOM 7809 N N . SER A 1 961 ? 36.129 -26.363 10.859 1.00 44.44 961 SER A N 1
ATOM 7810 C CA . SER A 1 961 ? 35.767 -25.212 10.033 1.00 44.44 961 SER A CA 1
ATOM 7811 C C . SER A 1 961 ? 36.187 -25.400 8.568 1.00 44.44 961 SER A C 1
ATOM 7813 O O . SER A 1 961 ? 37.222 -24.903 8.136 1.00 44.44 961 SER A O 1
ATOM 7815 N N . TRP A 1 962 ? 35.355 -26.078 7.775 1.00 32.69 962 TRP A N 1
ATOM 7816 C CA . TRP A 1 962 ? 35.323 -25.921 6.318 1.00 32.69 962 TRP A CA 1
ATOM 7817 C C . TRP A 1 962 ? 33.955 -25.384 5.899 1.00 32.69 962 TRP A C 1
ATOM 7819 O O . TRP A 1 962 ? 32.912 -25.849 6.352 1.00 32.69 962 TRP A O 1
ATOM 7829 N N . GLY A 1 963 ? 33.990 -24.309 5.112 1.00 41.78 963 GLY A N 1
ATOM 7830 C CA . GLY A 1 963 ? 32.882 -23.384 4.921 1.00 41.78 963 GLY A CA 1
ATOM 7831 C C . GLY A 1 963 ? 31.598 -24.023 4.399 1.00 41.78 963 GLY A C 1
ATOM 7832 O O . GLY A 1 963 ? 31.553 -24.536 3.289 1.00 41.78 963 GLY A O 1
ATOM 7833 N N . SER A 1 964 ? 30.526 -23.876 5.173 1.00 31.67 964 SER A N 1
ATOM 7834 C CA . SER A 1 964 ? 29.165 -23.762 4.659 1.00 31.67 964 SER A CA 1
ATOM 7835 C C . SER A 1 964 ? 28.285 -23.121 5.730 1.00 31.67 964 SER A C 1
ATOM 7837 O O . SER A 1 964 ? 28.143 -23.648 6.834 1.00 31.67 964 SER A O 1
ATOM 7839 N N . LYS A 1 965 ? 27.735 -21.942 5.421 1.00 34.97 965 LYS A N 1
ATOM 7840 C CA . LYS A 1 965 ? 26.711 -21.275 6.228 1.00 34.97 965 LYS A CA 1
ATOM 7841 C C . LYS A 1 965 ? 25.392 -22.025 6.037 1.00 34.97 965 LYS A C 1
ATOM 7843 O O . LYS A 1 965 ? 24.631 -21.694 5.136 1.00 34.97 965 LYS A O 1
ATOM 7848 N N . TYR A 1 966 ? 25.137 -23.005 6.891 1.00 33.56 966 TYR A N 1
ATOM 7849 C CA . TYR A 1 966 ? 23.780 -23.436 7.201 1.00 33.56 966 TYR A CA 1
ATOM 7850 C C . TYR A 1 966 ? 23.565 -23.231 8.697 1.00 33.56 966 TYR A C 1
ATOM 7852 O O . TYR A 1 966 ? 24.260 -23.825 9.523 1.00 33.56 966 TYR A O 1
ATOM 7860 N N . ASP A 1 967 ? 22.650 -22.315 9.009 1.00 31.81 967 ASP A N 1
ATOM 7861 C CA . ASP A 1 967 ? 22.176 -22.010 10.353 1.00 31.81 967 ASP A CA 1
ATOM 7862 C C . ASP A 1 967 ? 21.552 -23.267 10.975 1.00 31.81 967 ASP A C 1
ATOM 7864 O O . ASP A 1 967 ? 20.479 -23.714 10.576 1.00 31.81 967 ASP A O 1
ATOM 7868 N N . CYS A 1 968 ? 22.222 -23.848 11.971 1.00 29.45 968 CYS A N 1
ATOM 7869 C CA . CYS A 1 968 ? 21.628 -24.832 12.873 1.00 29.45 968 CYS A CA 1
ATOM 7870 C C . CYS A 1 968 ? 20.873 -24.098 13.991 1.00 29.45 968 CYS A C 1
ATOM 7872 O O . CYS A 1 968 ? 21.361 -24.079 15.115 1.00 29.45 968 CYS A O 1
ATOM 7874 N N . HIS A 1 969 ? 19.730 -23.470 13.700 1.00 38.00 969 HIS A N 1
ATOM 7875 C CA . HIS A 1 969 ? 18.884 -22.835 14.727 1.00 38.00 969 HIS A CA 1
ATOM 7876 C C . HIS A 1 969 ? 17.380 -22.976 14.435 1.00 38.00 969 HIS A C 1
ATOM 7878 O O . HIS A 1 969 ? 16.629 -22.008 14.444 1.00 38.00 969 HIS A O 1
ATOM 7884 N N . SER A 1 970 ? 16.940 -24.213 14.203 1.00 32.72 970 SER A N 1
ATOM 7885 C CA . SER A 1 970 ? 15.539 -24.621 14.348 1.00 32.72 970 SER A CA 1
ATOM 7886 C C . SER A 1 970 ? 15.481 -25.847 15.263 1.00 32.72 970 SER A C 1
ATOM 7888 O O . SER A 1 970 ? 15.457 -26.979 14.776 1.00 32.72 970 SER A O 1
ATOM 7890 N N . LEU A 1 971 ? 15.552 -25.602 16.573 1.00 30.66 971 LEU A N 1
ATOM 7891 C CA . LEU A 1 971 ? 15.191 -26.524 17.652 1.00 30.66 971 LEU A CA 1
ATOM 7892 C C . LEU A 1 971 ? 14.499 -25.725 18.750 1.00 30.66 971 LEU A C 1
ATOM 7894 O O . LEU A 1 971 ? 15.101 -24.704 19.165 1.00 30.66 971 LEU A O 1
#

Radius of gyration: 36.28 Å; chains: 1; bounding box: 97×92×103 Å

pLDDT: mean 81.19, std 18.62, range [22.47, 98.31]

Sequence (971 aa):
NQHNKEKDTTSISAMQPISTTSDDNDLQEYSFRKYAATYFAKSANYQYSKKPLKYSLHDLPTPDDVLAAQALWITILRFMGDYPEPKFDNPIKDNESIMTKVSQTLTRSFTNRKEYQEIIMHEKKSLTKSDRQKLISMTLKRKNKLLEDVRKGLVEDNYAADSYNDWLHNRRTNNLEKLHFIIGHGILRPELRDEIFAMLCKQLTNNYIKSSYARGWILMSLCVGCFPPSERFINYLRAFIRSGPPGYAPYCEGRLNRTFQNGARMQPPSWLELIATKNKDPINLEITLMDGTIQTVEVDSATTSEEIVIQIASTLSLKDVFGFSLFITLYDKVMSLGSENDHVMDAVSQCEQYAKEQGQHERNCPWRLFLRKEIFTPWHDPAEDSVATNLIYHQIIRGIKAGEYRFNVEADIASIIATQYYIENGSQMNKNVLHTRIGEYLPTYLVKQSQNNLNVWETNIVNAFSNLLCVKQKLSQMKAKEFIVKYAKSTWPILFSKFYEVIQISGPELPKKNMIIAINGSGIFLIDDQEQILLEFTYADISLATYERTAQAMKFILHTVRKEEYVFLTLDAQNLASLVQYILDGLRKRSIYCVVVQDYKHPVNAESFLSLKKGDLIILKGGLNGEKLMTTTWGYGECNTKTGDFPTECIYIVPTLSKPPLDILAAFKKEGYIVEKQEDPTDNPLQHRKYHTLAHYAEEHFRSGGKLTISKKSVLKAARRSSYEKLWKYTNEPIYQPLLNKLLPDEKVSKEACNIFTAILKYMGDLPAPRSKLSNEHTDQIFDEALKNDNLKDEVYCQIMKQLTFNRLSLSEERGWELMYLITGLFLPSSQLLAELQKFLKSRQHPFTEHCLQRLQRCQKVGPRRFPPYSIEVEAIQHKSLEIFHKIYFPDDTDEAFEVDSLTRAIDLCKTIGLRLGLQSTDGFSLFVAISDRVFSVPGNAFFYDFLRELIEWMKASKPSWGSKYDCHSL